Protein 3HMU (pdb70)

Structure (mmCIF, N/CA/C/O backbone):
data_3HMU
#
_entry.id   3HMU
#
_cell.length_a   64.246
_cell.length_b   113.605
_cell.length_c   130.985
_cell.angle_alpha   90.000
_cell.angle_beta   90.000
_cell.angle_gamma   90.000
#
_symmetry.space_group_name_H-M   'P 21 21 21'
#
loop_
_entity.id
_entity.type
_entity.pdbx_description
1 polymer 'Aminotransferase, class III'
2 non-polymer 'SULFATE ION'
3 non-polymer 'CHLORIDE ION'
4 water water
#
loop_
_atom_site.group_PDB
_atom_site.id
_atom_site.type_symbol
_atom_site.label_atom_id
_atom_site.label_alt_id
_atom_site.label_comp_id
_atom_site.label_asym_id
_atom_site.label_entity_id
_atom_site.label_seq_id
_atom_site.pdbx_PDB_ins_code
_atom_site.Cartn_x
_atom_site.Cartn_y
_atom_site.Cartn_z
_atom_site.occupancy
_atom_site.B_iso_or_equiv
_atom_site.auth_seq_id
_atom_site.auth_comp_id
_atom_site.auth_asym_id
_atom_site.auth_atom_id
_atom_site.pdbx_PDB_model_num
ATOM 1 N N . ILE A 1 6 ? 2.659 49.502 28.898 1.00 32.94 4 ILE A N 1
ATOM 2 C CA . ILE A 1 6 ? 2.970 48.317 28.011 1.00 33.50 4 ILE A CA 1
ATOM 3 C C . ILE A 1 6 ? 2.032 47.131 28.275 1.00 33.75 4 ILE A C 1
ATOM 4 O O . ILE A 1 6 ? 2.256 46.328 29.181 1.00 33.69 4 ILE A O 1
ATOM 9 N N . THR A 1 7 ? 0.991 47.027 27.465 1.00 34.12 5 THR A N 1
ATOM 10 C CA . THR A 1 7 ? -0.045 45.998 27.640 1.00 34.50 5 THR A CA 1
ATOM 11 C C . THR A 1 7 ? -0.436 45.405 26.278 1.00 34.80 5 THR A C 1
ATOM 12 O O . THR A 1 7 ? -0.145 46.000 25.224 1.00 33.89 5 THR A O 1
ATOM 16 N N . ASN A 1 8 ? -1.128 44.260 26.304 1.00 35.67 6 ASN A N 1
ATOM 17 C CA . ASN A 1 8 ? -1.773 43.708 25.100 1.00 36.26 6 ASN A CA 1
ATOM 18 C C . ASN A 1 8 ? -2.660 44.739 24.363 1.00 36.42 6 ASN A C 1
ATOM 19 O O . ASN A 1 8 ? -3.009 44.519 23.198 1.00 37.61 6 ASN A O 1
ATOM 24 N N . HIS A 1 9 ? -2.993 45.859 25.025 1.00 35.72 7 HIS A N 1
ATOM 25 C CA . HIS A 1 9 ? -3.848 46.920 24.442 1.00 34.79 7 HIS A CA 1
ATOM 26 C C . HIS A 1 9 ? -3.099 48.078 23.726 1.00 33.58 7 HIS A C 1
ATOM 27 O O . HIS A 1 9 ? -3.695 48.769 22.878 1.00 33.84 7 HIS A O 1
ATOM 29 N N . MET A 1 10 ? -1.826 48.305 24.079 1.00 31.08 8 MET A N 1
ATOM 30 C CA . MET A 1 10 ? -0.916 49.240 23.350 1.00 28.75 8 MET A CA 1
ATOM 31 C C . MET A 1 10 ? -0.907 48.889 21.831 1.00 26.98 8 MET A C 1
ATOM 32 O O . MET A 1 10 ? -0.863 47.707 21.464 1.00 26.75 8 MET A O 1
ATOM 37 N N . PRO A 1 11 ? -0.972 49.899 20.951 1.00 25.26 9 PRO A N 1
ATOM 38 C CA . PRO A 1 11 ? -1.009 49.567 19.508 1.00 24.09 9 PRO A CA 1
ATOM 39 C C . PRO A 1 11 ? 0.222 48.780 19.009 1.00 22.68 9 PRO A C 1
ATOM 40 O O . PRO A 1 11 ? 1.353 48.992 19.487 1.00 22.07 9 PRO A O 1
ATOM 44 N N . THR A 1 12 ? -0.025 47.892 18.043 1.00 20.59 10 THR A N 1
ATOM 45 C CA . THR A 1 12 ? 0.987 47.017 17.452 1.00 18.53 10 THR A CA 1
ATOM 46 C C . THR A 1 12 ? 2.310 47.708 17.064 1.00 18.38 10 THR A C 1
ATOM 47 O O . THR A 1 12 ? 3.382 47.202 17.392 1.00 17.32 10 THR A O 1
ATOM 51 N N . ALA A 1 13 ? 2.236 48.852 16.374 1.00 18.13 11 ALA A N 1
ATOM 52 C CA . ALA A 1 13 ? 3.450 49.569 15.927 1.00 17.18 11 ALA A CA 1
ATOM 53 C C . ALA A 1 13 ? 4.327 49.932 17.123 1.00 17.08 11 ALA A C 1
ATOM 54 O O . ALA A 1 13 ? 5.545 49.769 17.065 1.00 16.53 11 ALA A O 1
ATOM 56 N N . GLU A 1 14 ? 3.689 50.404 18.199 1.00 16.56 12 GLU A N 1
ATOM 57 C CA . GLU A 1 14 ? 4.384 50.800 19.426 1.00 17.80 12 GLU A CA 1
ATOM 58 C C . GLU A 1 14 ? 5.046 49.613 20.135 1.00 16.44 12 GLU A C 1
ATOM 59 O O . GLU A 1 14 ? 6.191 49.712 20.568 1.00 16.14 12 GLU A O 1
ATOM 65 N N . LEU A 1 15 ? 4.310 48.506 20.245 1.00 14.96 13 LEU A N 1
ATOM 66 C CA . LEU A 1 15 ? 4.854 47.230 20.756 1.00 13.96 13 LEU A CA 1
ATOM 67 C C . LEU A 1 15 ? 6.048 46.749 19.928 1.00 13.39 13 LEU A C 1
ATOM 68 O O . LEU A 1 15 ? 7.069 46.314 20.474 1.00 12.73 13 LEU A O 1
ATOM 73 N N . GLN A 1 16 ? 5.909 46.829 18.608 1.00 12.92 14 GLN A N 1
ATOM 74 C CA . GLN A 1 16 ? 6.989 46.469 17.699 1.00 12.56 14 GLN A CA 1
ATOM 75 C C . GLN A 1 16 ? 8.209 47.329 17.884 1.00 12.07 14 GLN A C 1
ATOM 76 O O . GLN A 1 16 ? 9.304 46.808 17.852 1.00 12.12 14 GLN A O 1
ATOM 82 N N . ALA A 1 17 ? 8.030 48.644 18.068 1.00 11.96 15 ALA A N 1
ATOM 83 C CA . ALA A 1 17 ? 9.178 49.552 18.301 1.00 11.85 15 ALA A CA 1
ATOM 84 C C . ALA A 1 17 ? 9.918 49.224 19.594 1.00 10.95 15 ALA A C 1
ATOM 85 O O . ALA A 1 17 ? 11.131 49.254 19.610 1.00 10.80 15 ALA A O 1
ATOM 87 N N . LEU A 1 18 ? 9.178 48.937 20.668 1.00 10.89 16 LEU A N 1
ATOM 88 C CA . LEU A 1 18 ? 9.788 48.562 21.956 1.00 12.01 16 LEU A CA 1
ATOM 89 C C . LEU A 1 18 ? 10.484 47.213 21.881 1.00 11.48 16 LEU A C 1
ATOM 90 O O . LEU A 1 18 ? 11.575 47.066 22.402 1.00 11.65 16 LEU A O 1
ATOM 95 N N . ASP A 1 19 ? 9.882 46.245 21.188 1.00 11.63 17 ASP A N 1
ATOM 96 C CA . ASP A 1 19 ? 10.555 44.964 20.970 1.00 11.35 17 ASP A CA 1
ATOM 97 C C . ASP A 1 19 ? 11.868 45.166 20.215 1.00 10.56 17 ASP A C 1
ATOM 98 O O . ASP A 1 19 ? 12.908 44.679 20.648 1.00 10.12 17 ASP A O 1
ATOM 103 N N . ALA A 1 20 ? 11.838 45.917 19.112 1.00 10.33 18 ALA A N 1
ATOM 104 C CA . ALA A 1 20 ? 13.067 46.194 18.353 1.00 10.46 18 ALA A CA 1
ATOM 105 C C . ALA A 1 20 ? 14.129 46.916 19.179 1.00 10.42 18 ALA A C 1
ATOM 106 O O . ALA A 1 20 ? 15.308 46.648 19.030 1.00 9.27 18 ALA A O 1
ATOM 108 N N . ALA A 1 21 ? 13.701 47.853 20.025 1.00 10.99 19 ALA A N 1
ATOM 109 C CA . ALA A 1 21 ? 14.619 48.604 20.890 1.00 11.30 19 ALA A CA 1
ATOM 110 C C . ALA A 1 21 ? 15.411 47.755 21.906 1.00 11.90 19 ALA A C 1
ATOM 111 O O . ALA A 1 21 ? 16.562 48.100 22.233 1.00 12.84 19 ALA A O 1
ATOM 113 N N . HIS A 1 22 ? 14.832 46.654 22.394 1.00 11.12 20 HIS A N 1
ATOM 114 C CA . HIS A 1 22 ? 15.390 45.991 23.580 1.00 10.45 20 HI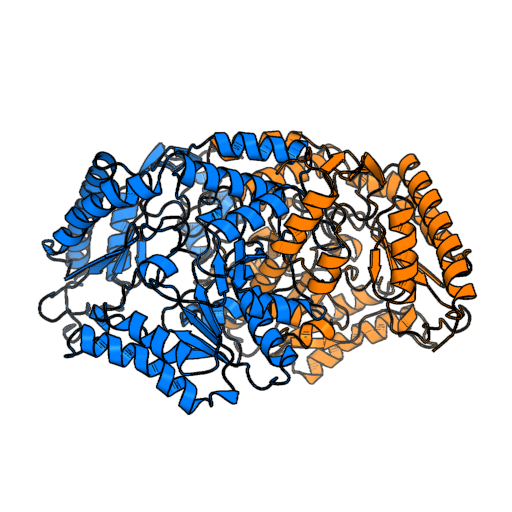S A CA 1
ATOM 115 C C . HIS A 1 22 ? 15.510 44.461 23.533 1.00 10.90 20 HIS A C 1
ATOM 116 O O . HIS A 1 22 ? 16.185 43.869 24.385 1.00 10.97 20 HIS A O 1
ATOM 123 N N . HIS A 1 23 ? 14.831 43.811 22.589 1.00 9.90 21 HIS A N 1
ATOM 124 C CA . HIS A 1 23 ? 14.680 42.345 22.691 1.00 9.61 21 HIS A CA 1
ATOM 125 C C . HIS A 1 23 ? 15.474 41.701 21.573 1.00 9.44 21 HIS A C 1
ATOM 126 O O . HIS A 1 23 ? 15.157 41.892 20.402 1.00 9.27 21 HIS A O 1
ATOM 133 N N . LEU A 1 24 ? 16.521 40.951 21.924 1.00 8.92 22 LEU A N 1
ATOM 134 C CA . LEU A 1 24 ? 17.244 40.201 20.917 1.00 8.58 22 LEU A CA 1
ATOM 135 C C . LEU A 1 24 ? 16.606 38.825 20.804 1.00 8.87 22 LEU A C 1
ATOM 136 O O . LEU A 1 24 ? 16.487 38.146 21.811 1.00 7.72 22 LEU A O 1
ATOM 141 N N . HIS A 1 25 ? 16.192 38.416 19.593 1.00 8.61 23 HIS A N 1
ATOM 142 C CA . HIS A 1 25 ? 15.474 37.133 19.396 1.00 8.52 23 HIS A CA 1
ATOM 143 C C . HIS A 1 25 ? 16.386 35.999 19.034 1.00 9.03 23 HIS A C 1
ATOM 144 O O . HIS A 1 25 ? 17.398 36.228 18.350 1.00 8.99 23 HIS A O 1
ATOM 151 N N . PRO A 1 26 ? 16.008 34.758 19.435 1.00 9.20 24 PRO A N 1
ATOM 152 C CA . PRO A 1 26 ? 16.746 33.565 19.019 1.00 9.49 24 PRO A CA 1
ATOM 153 C C . PRO A 1 26 ? 16.655 33.320 17.508 1.00 10.12 24 PRO A C 1
ATOM 154 O O . PRO A 1 26 ? 15.639 33.673 16.874 1.00 8.69 24 PRO A O 1
ATOM 158 N N . PHE A 1 27 ? 17.722 32.728 16.957 1.00 10.29 25 PHE A N 1
ATOM 159 C CA . PHE A 1 27 ? 17.734 32.253 15.582 1.00 10.57 25 PHE A CA 1
ATOM 160 C C . PHE A 1 27 ? 17.155 33.289 14.602 1.00 10.94 25 PHE A C 1
ATOM 161 O O . PHE A 1 27 ? 16.289 32.980 13.784 1.00 10.75 25 PHE A O 1
ATOM 169 N N . SER A 1 28 ? 17.669 34.514 14.710 1.00 11.20 26 SER A N 1
ATOM 170 C CA . SER A 1 28 ? 17.172 35.654 13.942 1.00 11.55 26 SER A CA 1
ATOM 171 C C . SER A 1 28 ? 18.277 36.602 13.517 1.00 11.23 26 SER A C 1
ATOM 172 O O . SER A 1 28 ? 19.359 36.613 14.110 1.00 12.02 26 SER A O 1
ATOM 175 N N . ALA A 1 29 ? 17.981 37.372 12.472 1.00 10.84 27 ALA A N 1
ATOM 176 C CA . ALA A 1 29 ? 18.790 38.493 12.012 1.00 10.70 27 ALA A CA 1
ATOM 177 C C . ALA A 1 29 ? 18.134 39.737 12.654 1.00 10.74 27 ALA A C 1
ATOM 178 O O . ALA A 1 29 ? 17.194 40.328 12.115 1.00 10.66 27 ALA A O 1
ATOM 180 N N . ASN A 1 30 ? 18.575 40.082 13.865 1.00 10.39 28 ASN A N 1
ATOM 181 C CA . ASN A 1 30 ? 17.773 41.003 14.691 1.00 11.06 28 ASN A CA 1
ATOM 182 C C . ASN A 1 30 ? 17.586 42.436 14.164 1.00 11.33 28 ASN A C 1
ATOM 183 O O . ASN A 1 30 ? 16.553 43.058 14.452 1.00 11.32 28 ASN A O 1
ATOM 188 N N . ASN A 1 31 ? 18.577 42.964 13.426 1.00 11.37 29 ASN A N 1
ATOM 189 C CA . ASN A 1 31 ? 18.459 44.356 12.894 1.00 12.29 29 ASN A CA 1
ATOM 190 C C . ASN A 1 31 ? 17.361 44.391 11.856 1.00 12.48 29 ASN A C 1
ATOM 191 O O . ASN A 1 31 ? 16.438 45.205 11.943 1.00 12.84 29 ASN A O 1
ATOM 196 N N . ALA A 1 32 ? 17.432 43.467 10.906 1.00 12.73 30 ALA A N 1
ATOM 197 C CA . ALA A 1 32 ? 16.406 43.368 9.869 1.00 13.33 30 ALA A CA 1
ATOM 198 C C . ALA A 1 32 ? 15.052 43.018 10.462 1.00 14.04 30 ALA A C 1
ATOM 199 O O . ALA A 1 32 ? 14.014 43.536 10.017 1.00 14.25 30 ALA A O 1
ATOM 201 N N . LEU A 1 33 ? 15.054 42.170 11.489 1.00 14.63 31 LEU A N 1
ATOM 202 C CA . LEU A 1 33 ? 13.814 41.806 12.149 1.00 15.50 31 LEU A CA 1
ATOM 203 C C . LEU A 1 33 ? 13.177 43.052 12.746 1.00 16.28 31 LEU A C 1
ATOM 204 O O . LEU A 1 33 ? 11.991 43.291 12.580 1.00 16.61 31 LEU A O 1
ATOM 209 N N . GLY A 1 34 ? 13.985 43.858 13.417 1.00 17.47 32 GLY A N 1
ATOM 210 C CA . GLY A 1 34 ? 13.499 45.071 14.060 1.00 19.26 32 GLY A CA 1
ATOM 211 C C . GLY A 1 34 ? 12.929 46.091 13.091 1.00 20.01 32 GLY A C 1
ATOM 212 O O . GLY A 1 34 ? 11.944 46.765 13.403 1.00 20.20 32 GLY A O 1
ATOM 213 N N . GLU A 1 35 ? 13.523 46.217 11.914 1.00 20.92 33 GLU A N 1
ATOM 214 C CA . GLU A 1 35 ? 12.947 47.134 10.919 1.00 22.71 33 GLU A CA 1
ATOM 215 C C . GLU A 1 35 ? 11.675 46.583 10.249 1.00 22.08 33 GLU A C 1
ATOM 216 O O . GLU A 1 35 ? 10.774 47.351 9.958 1.00 21.62 33 GLU A O 1
ATOM 222 N N . GLU A 1 36 ? 11.575 45.262 10.072 1.00 21.45 34 GLU A N 1
ATOM 223 C CA . GLU A 1 36 ? 10.328 44.653 9.595 1.00 22.20 34 GLU A CA 1
ATOM 224 C C . GLU A 1 36 ? 9.183 44.807 10.607 1.00 21.44 34 GLU A C 1
ATOM 225 O O . GLU A 1 36 ? 8.049 45.116 10.238 1.00 20.54 34 GLU A O 1
ATOM 231 N N . GLY A 1 37 ? 9.482 44.549 11.880 1.00 20.56 35 GLY A N 1
ATOM 232 C CA . GLY A 1 37 ? 8.447 44.548 12.897 1.00 19.38 35 GLY A CA 1
ATOM 233 C C . GLY A 1 37 ? 8.086 43.116 13.204 1.00 18.55 35 GLY A C 1
ATOM 234 O O . GLY A 1 37 ? 7.753 42.335 12.311 1.00 19.38 35 GLY A O 1
ATOM 235 N N . THR A 1 38 ? 8.185 42.755 14.467 1.00 17.15 36 THR A N 1
ATOM 236 C CA . THR A 1 38 ? 7.843 41.417 14.893 1.00 16.77 36 THR A CA 1
ATOM 237 C C . THR A 1 38 ? 6.313 41.241 14.966 1.00 16.95 36 THR A C 1
ATOM 238 O O . THR A 1 38 ? 5.562 42.214 15.033 1.00 16.73 36 THR A O 1
ATOM 242 N N . ARG A 1 39 ? 5.851 39.995 14.941 1.00 16.28 37 ARG A N 1
ATOM 243 C CA . ARG A 1 39 ? 4.435 39.709 15.081 1.00 15.66 37 ARG A CA 1
ATOM 244 C C . ARG A 1 39 ? 4.186 39.470 16.578 1.00 15.20 37 ARG A C 1
ATOM 245 O O . ARG A 1 39 ? 4.921 38.701 17.226 1.00 16.07 37 ARG A O 1
ATOM 253 N N . VAL A 1 40 ? 3.177 40.127 17.143 1.00 13.32 38 VAL A N 1
ATOM 254 C CA . VAL A 1 40 ? 2.959 40.045 18.585 1.00 12.00 38 VAL A CA 1
ATOM 255 C C . VAL A 1 40 ? 1.802 39.094 18.951 1.00 12.03 38 VAL A C 1
ATOM 256 O O . VAL A 1 40 ? 0.631 39.395 18.676 1.00 11.89 38 VAL A O 1
ATOM 260 N N . ILE A 1 41 ? 2.129 37.964 19.578 1.00 11.38 39 ILE A N 1
ATOM 261 C CA . ILE A 1 41 ? 1.125 36.987 20.003 1.00 10.95 39 ILE A CA 1
ATOM 262 C C . ILE A 1 41 ? 0.591 37.386 21.377 1.00 11.51 39 ILE A C 1
ATOM 263 O O . ILE A 1 41 ? 1.359 37.639 22.312 1.00 11.28 39 ILE A O 1
ATOM 268 N N . THR A 1 42 ? -0.731 37.485 21.493 1.00 11.61 40 THR A N 1
ATOM 269 C CA . THR A 1 42 ? -1.338 38.050 22.708 1.00 11.96 40 THR A CA 1
ATOM 270 C C . THR A 1 42 ? -2.098 36.999 23.521 1.00 11.37 40 THR A C 1
ATOM 271 O O . THR A 1 42 ? -2.252 37.134 24.739 1.00 11.33 40 THR A O 1
ATOM 275 N N . ARG A 1 43 ? -2.595 35.964 22.852 1.00 11.26 41 ARG A N 1
ATOM 276 C CA . ARG A 1 43 ? -3.357 34.920 23.549 1.00 11.89 41 ARG A CA 1
ATOM 277 C C . ARG A 1 43 ? -3.459 33.658 22.719 1.00 11.32 41 ARG A C 1
ATOM 278 O O . ARG A 1 43 ? -3.225 33.670 21.505 1.00 11.39 41 ARG A O 1
ATOM 286 N N . ALA A 1 44 ? -3.785 32.560 23.384 1.00 10.82 42 ALA A N 1
ATOM 287 C CA . ALA A 1 44 ? -3.903 31.271 22.709 1.00 10.50 42 ALA A CA 1
ATOM 288 C C . ALA A 1 44 ? -4.992 30.469 23.402 1.00 10.19 42 ALA A C 1
ATOM 289 O O . ALA A 1 44 ? -5.088 30.518 24.619 1.00 10.26 42 ALA A O 1
ATOM 291 N N . ARG A 1 45 ? -5.819 29.769 22.616 1.00 10.57 43 ARG A N 1
ATOM 292 C CA . ARG A 1 45 ? -6.889 28.927 23.132 1.00 11.13 43 ARG A CA 1
ATOM 293 C C . ARG A 1 45 ? -6.937 27.655 22.259 1.00 11.30 43 ARG A C 1
ATOM 294 O O . ARG A 1 45 ? -7.022 27.765 21.020 1.00 10.49 43 ARG A O 1
ATOM 302 N N . GLY A 1 46 ? -6.860 26.472 22.877 1.00 11.35 44 GLY A N 1
ATOM 303 C CA . GLY A 1 46 ? -6.901 25.217 22.096 1.00 12.00 44 GLY A CA 1
ATOM 304 C C . GLY A 1 46 ? -5.729 25.152 21.104 1.00 12.18 44 GLY A C 1
ATOM 305 O O . GLY A 1 46 ? -4.576 25.114 21.533 1.00 13.09 44 GLY A O 1
ATOM 306 N N . VAL A 1 47 ? -5.991 25.152 19.796 1.00 11.04 45 VAL A N 1
ATOM 307 C CA . VAL A 1 47 ? -4.894 25.119 18.790 1.00 11.35 45 VAL A CA 1
ATOM 308 C C . VAL A 1 47 ? -4.688 26.486 18.086 1.00 11.33 45 VAL A C 1
ATOM 309 O O . VAL A 1 47 ? -4.040 26.576 17.040 1.00 11.81 45 VAL A O 1
ATOM 313 N N . TRP A 1 48 ? -5.275 27.540 18.647 1.00 11.30 46 TRP A N 1
ATOM 314 C CA . TRP A 1 48 ? -5.355 28.854 18.006 1.00 10.50 46 TRP A CA 1
ATOM 315 C C . TRP A 1 48 ? -4.607 29.927 18.748 1.00 9.84 46 TRP A C 1
ATOM 316 O O . TRP A 1 48 ? -4.668 29.982 19.959 1.00 10.64 46 TRP A O 1
ATOM 327 N N . LEU A 1 49 ? -3.901 30.782 18.021 1.00 10.16 47 LEU A N 1
ATOM 328 C CA . LEU A 1 49 ? -3.295 31.952 18.617 1.00 10.18 47 LEU A CA 1
ATOM 329 C C . LEU A 1 49 ? -4.038 33.146 18.084 1.00 10.95 47 LEU A C 1
ATOM 330 O O . LEU A 1 49 ? -4.658 33.078 17.003 1.00 9.57 47 LEU A O 1
ATOM 335 N N . ASN A 1 50 ? -3.961 34.236 18.842 1.00 10.98 48 ASN A N 1
ATOM 336 C CA . ASN A 1 50 ? -4.269 35.552 18.345 1.00 12.59 48 ASN A CA 1
ATOM 337 C C . ASN A 1 50 ? -3.046 36.430 18.372 1.00 13.20 48 ASN A C 1
ATOM 338 O O . ASN A 1 50 ? -2.210 36.340 19.299 1.00 13.10 48 ASN A O 1
ATOM 343 N N . ASP A 1 51 ? -2.963 37.297 17.364 1.00 13.01 49 ASP A N 1
ATOM 344 C CA . ASP A 1 51 ? -1.970 38.362 17.361 1.00 13.88 49 ASP A CA 1
ATOM 345 C C . ASP A 1 51 ? -2.617 39.687 17.717 1.00 13.36 49 ASP A C 1
ATOM 346 O O . ASP A 1 51 ? -3.822 39.772 17.896 1.00 12.63 49 ASP A O 1
ATOM 351 N N . SER A 1 52 ? -1.799 40.717 17.813 1.00 13.99 50 SER A N 1
ATOM 352 C CA . SER A 1 52 ? -2.258 42.010 18.295 1.00 15.20 50 SER A CA 1
ATOM 353 C C . SER A 1 52 ? -3.024 42.770 17.211 1.00 16.05 50 SER A C 1
ATOM 354 O O . SER A 1 52 ? -3.569 43.817 17.490 1.00 15.68 50 SER A O 1
ATOM 357 N N . GLU A 1 53 ? -3.067 42.236 15.986 1.00 16.56 51 GLU A N 1
ATOM 358 C CA . GLU A 1 53 ? -3.960 42.771 14.966 1.00 18.20 51 GLU A CA 1
ATOM 359 C C . GLU A 1 53 ? -5.308 42.049 14.924 1.00 18.51 51 GLU A C 1
ATOM 360 O O . GLU A 1 53 ? -6.156 42.399 14.132 1.00 19.66 51 GLU A O 1
ATOM 366 N N . GLY A 1 54 ? -5.499 41.047 15.780 1.00 18.22 52 GLY A N 1
ATOM 367 C CA . GLY A 1 54 ? -6.757 40.318 15.856 1.00 18.42 52 GLY A CA 1
ATOM 368 C C . GLY A 1 54 ? -6.841 39.103 14.933 1.00 18.86 52 GLY A C 1
ATOM 369 O O . GLY A 1 54 ? -7.894 38.449 14.850 1.00 19.24 52 GLY A O 1
ATOM 370 N N . GLU A 1 55 ? -5.751 38.804 14.228 1.00 18.33 53 GLU A N 1
ATOM 371 C CA . GLU A 1 55 ? -5.694 37.614 13.377 1.00 17.91 53 GLU A CA 1
ATOM 372 C C . GLU A 1 55 ? -5.758 36.380 14.263 1.00 16.82 53 GLU A C 1
ATOM 373 O O . GLU A 1 55 ? -5.213 36.359 15.360 1.00 16.49 53 GLU A O 1
ATOM 379 N N . GLU A 1 56 ? -6.423 35.351 13.777 1.00 15.96 54 GLU A N 1
ATOM 380 C CA . GLU A 1 56 ? -6.483 34.109 14.477 1.00 14.74 54 GLU A CA 1
ATOM 381 C C . GLU A 1 56 ? -5.693 33.095 13.659 1.00 14.14 54 GLU A C 1
ATOM 382 O O . GLU A 1 56 ? -5.956 32.913 12.458 1.00 13.66 54 GLU A O 1
ATOM 388 N N . ILE A 1 57 ? -4.725 32.459 14.329 1.00 13.06 55 ILE A N 1
ATOM 389 C CA . ILE A 1 57 ? -3.688 31.697 13.692 1.00 11.65 55 ILE A CA 1
ATOM 390 C C . ILE A 1 57 ? -3.749 30.246 14.128 1.00 11.41 55 ILE A C 1
ATOM 391 O O . ILE A 1 57 ? -3.821 29.949 15.312 1.00 11.58 55 ILE A O 1
ATOM 396 N N . LEU A 1 58 ? -3.757 29.337 13.166 1.00 10.90 56 LEU A N 1
ATOM 397 C CA . LEU A 1 58 ? -3.801 27.905 13.491 1.00 11.27 56 LEU A CA 1
ATOM 398 C C . LEU A 1 58 ? -2.373 27.447 13.803 1.00 10.60 56 LEU A C 1
ATOM 399 O O . LEU A 1 58 ? -1.536 27.410 12.904 1.00 10.96 56 LEU A O 1
ATOM 404 N N . ASP A 1 59 ? -2.083 27.156 15.075 1.00 10.55 57 ASP A N 1
ATOM 405 C CA . ASP A 1 59 ? -0.708 26.834 15.493 1.00 10.12 57 ASP A CA 1
ATOM 406 C C . ASP A 1 59 ? -0.326 25.388 15.201 1.00 9.80 57 ASP A C 1
ATOM 407 O O . ASP A 1 59 ? -0.328 24.550 16.110 1.00 9.97 57 ASP A O 1
ATOM 412 N N . ALA A 1 60 ? -0.030 25.087 13.938 1.00 9.50 58 ALA A N 1
ATOM 413 C CA . ALA A 1 60 ? 0.321 23.725 13.553 1.00 10.03 58 ALA A CA 1
ATOM 414 C C . ALA A 1 60 ? 1.728 23.302 14.033 1.00 9.94 58 ALA A C 1
ATOM 415 O O . ALA A 1 60 ? 2.176 22.183 13.704 1.00 10.32 58 ALA A O 1
ATOM 417 N N . MET A 1 61 ? 2.394 24.154 14.815 1.00 8.70 59 MET A N 1
ATOM 418 C CA . MET A 1 61 ? 3.711 23.812 15.400 1.00 8.78 59 MET A CA 1
ATOM 419 C C . MET A 1 61 ? 3.674 23.642 16.933 1.00 8.63 59 MET A C 1
ATOM 420 O O . MET A 1 61 ? 4.713 23.338 17.559 1.00 8.83 59 MET A O 1
ATOM 425 N N . ALA A 1 62 ? 2.501 23.836 17.538 1.00 7.59 60 ALA A N 1
ATOM 426 C CA . ALA A 1 62 ? 2.336 23.653 18.990 1.00 8.04 60 ALA A CA 1
ATOM 427 C C . ALA A 1 62 ? 3.385 24.463 19.792 1.00 8.22 60 ALA A C 1
ATOM 428 O O . ALA A 1 62 ? 4.113 23.899 20.638 1.00 7.93 60 ALA A O 1
ATOM 430 N N . GLY A 1 63 ? 3.462 25.766 19.501 1.00 8.03 61 GLY A N 1
ATOM 431 C CA . GLY A 1 63 ? 4.421 26.670 20.124 1.00 9.18 61 GLY A CA 1
ATOM 432 C C . GLY A 1 63 ? 5.754 26.443 19.449 1.00 9.89 61 GLY A C 1
ATOM 433 O O . GLY A 1 63 ? 6.083 27.068 18.429 1.00 11.37 61 GLY A O 1
ATOM 434 N N . LEU A 1 64 ? 6.495 25.485 19.989 1.00 10.25 62 LEU A N 1
ATOM 435 C CA . LEU A 1 64 ? 7.731 25.030 19.378 1.00 9.69 62 LEU A CA 1
ATOM 436 C C . LEU A 1 64 ? 7.893 23.529 19.610 1.00 8.92 62 LEU A C 1
ATOM 437 O O . LEU A 1 64 ? 8.765 23.099 20.382 1.00 8.08 62 LEU A O 1
ATOM 442 N N . TRP A 1 65 ? 7.071 22.747 18.911 1.00 8.04 63 TRP A N 1
ATOM 443 C CA . TRP A 1 65 ? 7.004 21.302 19.102 1.00 9.22 63 TRP A CA 1
ATOM 444 C C . TRP A 1 65 ? 6.637 20.911 20.552 1.00 9.73 63 TRP A C 1
ATOM 445 O O . TRP A 1 65 ? 7.007 19.804 21.006 1.00 10.67 63 TRP A O 1
ATOM 456 N N . CYS A 1 66 ? 5.976 21.796 21.307 1.00 9.08 64 CYS A N 1
ATOM 457 C CA . CYS A 1 66 ? 5.878 21.537 22.725 1.00 8.90 64 CYS A CA 1
ATOM 458 C C . CYS A 1 66 ? 4.511 21.630 23.413 1.00 8.94 64 CYS A C 1
ATOM 459 O O . CYS A 1 66 ? 4.353 21.065 24.506 1.00 8.65 64 CYS A O 1
ATOM 462 N N . VAL A 1 67 ? 3.546 22.354 22.831 1.00 8.16 65 VAL A N 1
ATOM 463 C CA . VAL A 1 67 ? 2.276 22.595 23.566 1.00 8.38 65 VAL A CA 1
ATOM 464 C C . VAL A 1 67 ? 1.367 21.391 23.331 1.00 8.89 65 VAL A C 1
ATOM 465 O O . VAL A 1 67 ? 0.386 21.456 22.607 1.00 9.45 65 VAL A O 1
ATOM 469 N N . ASN A 1 68 ? 1.722 20.265 23.946 1.00 9.09 66 ASN A N 1
ATOM 470 C CA . ASN A 1 68 ? 1.129 18.986 23.565 1.00 8.85 66 ASN A CA 1
ATOM 471 C C . ASN A 1 68 ? -0.333 18.822 23.978 1.00 8.85 66 ASN A C 1
ATOM 472 O O . ASN A 1 68 ? -1.070 18.161 23.261 1.00 9.56 66 ASN A O 1
ATOM 477 N N . ILE A 1 69 ? -0.741 19.419 25.110 1.00 8.12 67 ILE A N 1
ATOM 478 C CA . ILE A 1 69 ? -2.136 19.333 25.545 1.00 8.37 67 ILE A CA 1
ATOM 479 C C . ILE A 1 69 ? -2.965 20.485 24.970 1.00 8.71 67 ILE A C 1
ATOM 480 O O . ILE A 1 69 ? -4.126 20.598 25.282 1.00 8.29 67 ILE A O 1
ATOM 485 N N . GLY A 1 70 ? -2.340 21.318 24.134 1.00 9.03 68 GLY A N 1
ATOM 486 C CA . GLY A 1 70 ? -2.983 22.494 23.585 1.00 9.76 68 GLY A CA 1
ATOM 487 C C . GLY A 1 70 ? -2.987 23.643 24.569 1.00 10.83 68 GLY A C 1
ATOM 488 O O . GLY A 1 70 ? -2.613 23.472 25.739 1.00 10.54 68 GLY A O 1
ATOM 489 N N . TYR A 1 71 ? -3.396 24.815 24.096 1.00 10.56 69 TYR A N 1
ATOM 490 C CA . TYR A 1 71 ? -3.430 26.004 24.948 1.00 11.78 69 TYR A CA 1
ATOM 491 C C . TYR A 1 71 ? -4.729 26.057 25.737 1.00 12.66 69 TYR A C 1
ATOM 492 O O . TYR A 1 71 ? -5.646 25.300 25.458 1.00 12.77 69 TYR A O 1
ATOM 501 N N . GLY A 1 72 ? -4.787 26.923 26.753 1.00 13.56 7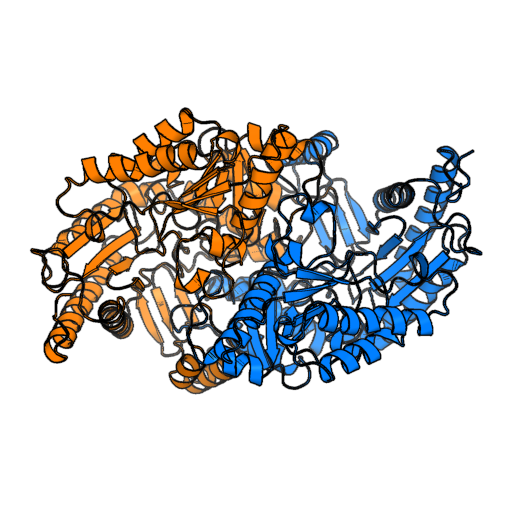0 GLY A N 1
ATOM 502 C CA . GLY A 1 72 ? -6.028 27.109 27.505 1.00 13.10 70 GLY A CA 1
ATOM 503 C C . GLY A 1 72 ? -6.344 26.065 28.559 1.00 13.14 70 GLY A C 1
ATOM 504 O O . GLY A 1 72 ? -7.485 25.961 28.985 1.00 13.15 70 GLY A O 1
ATOM 505 N N . ARG A 1 73 ? -5.363 25.288 29.011 1.00 12.59 71 ARG A N 1
ATOM 506 C CA . ARG A 1 73 ? -5.646 24.369 30.101 1.00 12.04 71 ARG A CA 1
ATOM 507 C C . ARG A 1 73 ? -5.386 25.010 31.489 1.00 12.54 71 ARG A C 1
ATOM 508 O O . ARG A 1 73 ? -4.308 24.854 32.097 1.00 11.87 71 ARG A O 1
ATOM 516 N N . ASP A 1 74 ? -6.401 25.717 31.994 1.00 12.30 72 ASP A N 1
ATOM 517 C CA . ASP A 1 74 ? -6.234 26.527 33.203 1.00 12.85 72 ASP A CA 1
ATOM 518 C C . ASP A 1 74 ? -5.917 25.749 34.483 1.00 12.43 72 ASP A C 1
ATOM 519 O O . ASP A 1 74 ? -5.480 26.354 35.466 1.00 12.88 72 ASP A O 1
ATOM 524 N N . GLU A 1 75 ? -6.078 24.419 34.448 1.00 11.10 73 GLU A N 1
ATOM 525 C CA . GLU A 1 75 ? -5.651 23.541 35.544 1.00 11.33 73 GLU A CA 1
ATOM 526 C C . GLU A 1 75 ? -4.169 23.724 35.896 1.00 11.38 73 GLU A C 1
ATOM 527 O O . GLU A 1 75 ? -3.807 23.613 37.051 1.00 10.22 73 GLU A O 1
ATOM 533 N N . LEU A 1 76 ? -3.311 23.941 34.888 1.00 10.73 74 LEU A N 1
ATOM 534 C CA . LEU A 1 76 ? -1.891 24.135 35.152 1.00 11.17 74 LEU A CA 1
ATOM 535 C C . LEU A 1 76 ? -1.646 25.472 35.850 1.00 11.00 74 LEU A C 1
ATOM 536 O O . LEU A 1 76 ? -0.770 25.567 36.682 1.00 12.13 74 LEU A O 1
ATOM 541 N N . ALA A 1 77 ? -2.402 26.507 35.491 1.00 12.01 75 ALA A N 1
ATOM 542 C CA . ALA A 1 77 ? -2.288 27.807 36.157 1.00 12.24 75 ALA A CA 1
ATOM 543 C C . ALA A 1 77 ? -2.607 27.688 37.655 1.00 13.56 75 ALA A C 1
ATOM 544 O O . ALA A 1 77 ? -1.927 28.267 38.518 1.00 13.20 75 ALA A O 1
ATOM 546 N N . GLU A 1 78 ? -3.664 26.944 37.953 1.00 14.95 76 GLU A N 1
ATOM 547 C CA . GLU A 1 78 ? -4.125 26.748 39.327 1.00 16.95 76 GLU A CA 1
ATOM 548 C C . GLU A 1 78 ? -3.026 25.999 40.134 1.00 15.02 76 GLU A C 1
ATOM 549 O O . GLU A 1 78 ? -2.720 26.367 41.261 1.00 14.41 76 GLU A O 1
ATOM 555 N N . VAL A 1 79 ? -2.435 24.978 39.521 1.00 13.58 77 VAL A N 1
ATOM 556 C CA . VAL A 1 79 ? -1.399 24.158 40.127 1.00 12.87 77 VAL A CA 1
ATOM 557 C C . VAL A 1 79 ? -0.114 24.983 40.341 1.00 12.38 77 VAL A C 1
ATOM 558 O O . VAL A 1 79 ? 0.509 24.938 41.413 1.00 11.81 77 VAL A O 1
ATOM 562 N N . ALA A 1 80 ? 0.227 25.785 39.342 1.00 11.65 78 ALA A N 1
ATOM 563 C CA . ALA A 1 80 ? 1.359 26.703 39.413 1.00 10.61 78 ALA A CA 1
ATOM 564 C C . ALA A 1 80 ? 1.201 27.699 40.563 1.00 10.67 78 ALA A C 1
ATOM 565 O O . ALA A 1 80 ? 2.120 27.845 41.374 1.00 9.00 78 ALA A O 1
ATOM 567 N N . ALA A 1 81 ? 0.043 28.363 40.634 1.00 9.97 79 ALA A N 1
ATOM 568 C CA . ALA A 1 81 ? -0.186 29.405 41.624 1.00 10.73 79 ALA A CA 1
ATOM 569 C C . ALA A 1 81 ? -0.156 28.786 43.022 1.00 11.41 79 ALA A C 1
ATOM 570 O O . ALA A 1 81 ? 0.463 29.350 43.939 1.00 10.71 79 ALA A O 1
ATOM 572 N N . ARG A 1 82 ? -0.815 27.634 43.170 1.00 11.32 80 ARG A N 1
ATOM 573 C CA . ARG A 1 82 ? -0.822 26.947 44.447 1.00 13.00 80 ARG A CA 1
ATOM 574 C C . ARG A 1 82 ? 0.606 26.606 44.894 1.00 12.56 80 ARG A C 1
ATOM 575 O O . ARG A 1 82 ? 0.977 26.877 46.047 1.00 12.27 80 ARG A O 1
ATOM 583 N N . GLN A 1 83 ? 1.410 26.045 44.000 1.00 11.72 81 GLN A N 1
ATOM 584 C CA . GLN A 1 83 ? 2.795 25.753 44.369 1.00 11.38 81 GLN A CA 1
ATOM 585 C C . GLN A 1 83 ? 3.577 27.015 44.706 1.00 11.55 81 GLN A C 1
ATOM 586 O O . GLN A 1 83 ? 4.364 27.011 45.666 1.00 12.18 81 GLN A O 1
ATOM 592 N N . MET A 1 84 ? 3.356 28.094 43.954 1.00 11.00 82 MET A N 1
ATOM 593 C CA . MET A 1 84 ? 4.108 29.328 44.189 1.00 12.53 82 MET A CA 1
ATOM 594 C C . MET A 1 84 ? 3.789 29.987 45.511 1.00 12.62 82 MET A C 1
ATOM 595 O O . MET A 1 84 ? 4.673 30.578 46.108 1.00 12.39 82 MET A O 1
ATOM 600 N N . ARG A 1 85 ? 2.521 29.943 45.932 1.00 12.69 83 ARG A N 1
ATOM 601 C CA . ARG A 1 85 ? 2.127 30.458 47.236 1.00 12.65 83 ARG A CA 1
ATOM 602 C C . ARG A 1 85 ? 2.809 29.645 48.363 1.00 13.62 83 ARG A C 1
ATOM 603 O O . ARG A 1 85 ? 3.253 30.216 49.354 1.00 14.66 83 ARG A O 1
ATOM 611 N N . GLU A 1 86 ? 2.930 28.329 48.182 1.00 13.31 84 GLU A N 1
ATOM 612 C CA . GLU A 1 86 ? 3.392 27.439 49.235 1.00 13.94 84 GLU A CA 1
ATOM 613 C C . GLU A 1 86 ? 4.926 27.381 49.304 1.00 12.52 84 GLU A C 1
ATOM 614 O O . GLU A 1 86 ? 5.506 27.625 50.379 1.00 11.98 84 GLU A O 1
ATOM 620 N N . LEU A 1 87 ? 5.573 27.023 48.186 1.00 10.24 85 LEU A N 1
ATOM 621 C CA . LEU A 1 87 ? 7.033 26.989 48.125 1.00 9.22 85 LEU A CA 1
ATOM 622 C C . LEU A 1 87 ? 7.454 27.308 46.692 1.00 8.38 85 LEU A C 1
ATOM 623 O O . LEU A 1 87 ? 7.483 26.409 45.849 1.00 7.67 85 LEU A O 1
ATOM 628 N N . PRO A 1 88 ? 7.753 28.594 46.399 1.00 7.61 86 PRO A N 1
ATOM 629 C CA . PRO A 1 88 ? 7.981 28.954 45.007 1.00 7.18 86 PRO A CA 1
ATOM 630 C C . PRO A 1 88 ? 9.353 28.497 44.468 1.00 8.60 86 PRO A C 1
ATOM 631 O O . PRO A 1 88 ? 9.504 28.358 43.246 1.00 8.18 86 PRO A O 1
ATOM 635 N N . TYR A 1 89 ? 10.324 28.303 45.372 1.00 7.74 87 TYR A N 1
ATOM 636 C CA . TYR A 1 89 ? 11.648 27.818 45.024 1.00 7.38 87 TYR A CA 1
ATOM 637 C C . TYR A 1 89 ? 12.285 27.189 46.230 1.00 7.81 87 TYR A C 1
ATOM 638 O O . TYR A 1 89 ? 12.168 27.703 47.340 1.00 8.59 87 TYR A O 1
ATOM 647 N N . TYR A 1 90 ? 12.956 26.062 46.017 1.00 7.96 88 TYR A N 1
ATOM 648 C CA . TYR A 1 90 ? 14.022 25.620 46.916 1.00 7.90 88 TYR A CA 1
ATOM 649 C C . TYR A 1 90 ? 15.040 24.830 46.122 1.00 7.48 88 TYR A C 1
ATOM 650 O O . TYR A 1 90 ? 14.683 24.270 45.113 1.00 8.50 88 TYR A O 1
ATOM 659 N N . ASN A 1 91 ? 16.313 24.841 46.534 1.00 7.47 89 ASN A N 1
ATOM 660 C CA . ASN A 1 91 ? 17.369 24.158 45.780 1.00 7.76 89 ASN A CA 1
ATOM 661 C C . ASN A 1 91 ? 17.422 22.672 46.103 1.00 8.75 89 ASN A C 1
ATOM 662 O O . ASN A 1 91 ? 16.965 22.247 47.179 1.00 8.98 89 ASN A O 1
ATOM 667 N N . THR A 1 92 ? 17.968 21.895 45.176 1.00 8.55 90 THR A N 1
ATOM 668 C CA . THR A 1 92 ? 18.203 20.482 45.423 1.00 9.09 90 THR A CA 1
ATOM 669 C C . THR A 1 92 ? 19.700 20.174 45.674 1.00 9.31 90 THR A C 1
ATOM 670 O O . THR A 1 92 ? 20.129 19.029 45.539 1.00 10.71 90 THR A O 1
ATOM 674 N N . PHE A 1 93 ? 20.475 21.199 46.036 1.00 8.46 91 PHE A N 1
ATOM 675 C CA . PHE A 1 93 ? 21.935 21.104 46.205 1.00 8.79 91 PHE A CA 1
ATOM 676 C C . PHE A 1 93 ? 22.393 20.783 47.625 1.00 9.36 91 PHE A C 1
ATOM 677 O O . PHE A 1 93 ? 23.454 20.206 47.813 1.00 9.83 91 PHE A O 1
ATOM 685 N N . PHE A 1 94 ? 21.639 21.222 48.632 1.00 10.22 92 PHE A N 1
ATOM 686 C CA . PHE A 1 94 ? 22.108 21.185 50.022 1.00 11.28 92 PHE A CA 1
ATOM 687 C C . PHE A 1 94 ? 21.664 19.924 50.734 1.00 12.01 92 PHE A C 1
ATOM 688 O O . PHE A 1 94 ? 21.270 19.994 51.903 1.00 12.74 92 PHE A O 1
ATOM 696 N N . LYS A 1 95 ? 21.657 18.793 50.020 1.00 12.44 93 LYS A N 1
ATOM 697 C CA . LYS A 1 95 ? 21.087 17.518 50.530 1.00 13.35 93 LYS A CA 1
ATOM 698 C C . LYS A 1 95 ? 19.634 17.705 50.915 1.00 13.30 93 LYS A C 1
ATOM 699 O O . LYS A 1 95 ? 19.169 17.200 51.944 1.00 12.53 93 LYS A O 1
ATOM 705 N N . THR A 1 96 ? 18.941 18.453 50.063 1.00 12.82 94 THR A N 1
ATOM 706 C CA . THR A 1 96 ? 17.584 18.897 50.291 1.00 11.91 94 THR A CA 1
ATOM 707 C C . THR A 1 96 ? 16.760 18.533 49.069 1.00 11.72 94 THR A C 1
ATOM 708 O O . THR A 1 96 ? 17.294 18.283 47.976 1.00 11.78 94 THR A O 1
ATOM 712 N N . THR A 1 97 ? 15.457 18.481 49.239 1.00 11.02 95 THR A N 1
ATOM 713 C CA . THR A 1 97 ? 14.598 18.164 48.111 1.00 10.79 95 THR A CA 1
ATOM 714 C C . THR A 1 97 ? 13.289 18.851 48.407 1.00 10.99 95 THR A C 1
ATOM 715 O O . THR A 1 97 ? 13.164 19.523 49.449 1.00 9.86 95 THR A O 1
ATOM 719 N N . HIS A 1 98 ? 12.323 18.701 47.501 1.00 10.84 96 HIS A N 1
ATOM 720 C CA . HIS A 1 98 ? 10.965 19.164 47.770 1.00 10.71 96 HIS A CA 1
ATOM 721 C C . HIS A 1 98 ? 10.025 18.151 47.122 1.00 10.43 96 HIS A C 1
ATOM 722 O O . HIS A 1 98 ? 10.449 17.370 46.266 1.00 10.96 96 HIS A O 1
ATOM 729 N N . VAL A 1 99 ? 8.768 18.147 47.540 1.00 10.13 97 VAL A N 1
ATOM 730 C CA . VAL A 1 99 ? 7.801 17.157 47.075 1.00 10.96 97 VAL A CA 1
ATOM 731 C C . VAL A 1 99 ? 7.556 17.142 45.541 1.00 10.25 97 VAL A C 1
ATOM 732 O O . VAL A 1 99 ? 7.510 16.061 44.940 1.00 10.11 97 VAL A O 1
ATOM 736 N N . PRO A 1 100 ? 7.422 18.324 44.907 1.00 10.04 98 PRO A N 1
ATOM 737 C CA . PRO A 1 100 ? 7.281 18.307 43.428 1.00 9.24 98 PRO A CA 1
ATOM 738 C C . PRO A 1 100 ? 8.407 17.561 42.669 1.00 8.48 98 PRO A C 1
ATOM 739 O O . PRO A 1 100 ? 8.102 16.811 41.741 1.00 7.98 98 PRO A O 1
ATOM 743 N N . ALA A 1 101 ? 9.666 17.758 43.056 1.00 8.58 99 ALA A N 1
ATOM 744 C CA . ALA A 1 101 ? 10.796 17.032 42.448 1.00 8.78 99 ALA A CA 1
ATOM 745 C C . ALA A 1 101 ? 10.646 15.533 42.657 1.00 8.77 99 ALA A C 1
ATOM 746 O O . ALA A 1 101 ? 10.807 14.758 41.728 1.00 10.10 99 ALA A O 1
ATOM 748 N N . ILE A 1 102 ? 10.358 15.124 43.886 1.00 8.54 100 ILE A N 1
ATOM 749 C CA . ILE A 1 102 ? 10.142 13.704 44.195 1.00 8.53 100 ILE A CA 1
ATOM 750 C C . ILE A 1 102 ? 9.000 13.109 43.355 1.00 7.88 100 ILE A C 1
ATOM 751 O O . ILE A 1 102 ? 9.167 12.065 42.701 1.00 9.03 100 ILE A O 1
ATOM 756 N N . ALA A 1 103 ? 7.831 13.749 43.386 1.00 7.87 101 ALA A N 1
ATOM 757 C CA . ALA A 1 103 ? 6.677 13.263 42.619 1.00 8.82 101 ALA A CA 1
ATOM 758 C C . ALA A 1 103 ? 6.965 13.190 41.098 1.00 9.01 101 ALA A C 1
ATOM 759 O O . ALA A 1 103 ? 6.618 12.188 40.417 1.00 10.37 101 ALA A O 1
ATOM 761 N N . LEU A 1 104 ? 7.618 14.215 40.559 1.00 9.02 102 LEU A N 1
ATOM 762 C CA . LEU A 1 104 ? 7.918 14.203 39.120 1.00 8.28 102 LEU A CA 1
ATOM 763 C C . LEU A 1 104 ? 8.951 13.122 38.725 1.00 8.47 102 LEU A C 1
ATOM 764 O O . LEU A 1 104 ? 8.784 12.427 37.714 1.00 8.78 102 LEU A O 1
ATOM 769 N N . ALA A 1 105 ? 10.029 13.002 39.489 1.00 8.08 103 ALA A N 1
ATOM 770 C CA . ALA A 1 105 ? 11.013 11.974 39.211 1.00 8.91 103 ALA A CA 1
ATOM 771 C C . ALA A 1 105 ? 10.356 10.581 39.266 1.00 9.57 103 ALA A C 1
ATOM 772 O O . ALA A 1 105 ? 10.643 9.720 38.442 1.00 9.69 103 ALA A O 1
ATOM 774 N N . GLN A 1 106 ? 9.446 10.371 40.213 1.00 10.89 104 GLN A N 1
ATOM 775 C CA . GLN A 1 106 ? 8.814 9.070 40.339 1.00 12.37 104 GLN A CA 1
ATOM 776 C C . GLN A 1 106 ? 7.911 8.820 39.138 1.00 12.59 104 GLN A C 1
ATOM 777 O O . GLN A 1 106 ? 7.930 7.721 38.564 1.00 12.46 104 GLN A O 1
ATOM 783 N N . LYS A 1 107 ? 7.102 9.822 38.773 1.00 11.93 105 LYS A N 1
ATOM 784 C CA . LYS A 1 107 ? 6.231 9.716 37.592 1.00 11.99 105 LYS A CA 1
ATOM 785 C C . LYS A 1 107 ? 7.015 9.462 36.265 1.00 11.42 105 LYS A C 1
ATOM 786 O O . LYS A 1 107 ? 6.636 8.586 35.485 1.00 11.08 105 LYS A O 1
ATOM 792 N N . LEU A 1 108 ? 8.097 10.210 36.043 1.00 10.41 106 LEU A N 1
ATOM 793 C CA . LEU A 1 108 ? 8.941 9.988 34.849 1.00 9.85 106 LEU A CA 1
ATOM 794 C C . LEU A 1 108 ? 9.531 8.577 34.826 1.00 9.68 106 LEU A C 1
ATOM 795 O O . LEU A 1 108 ? 9.510 7.942 33.787 1.00 9.60 106 LEU A O 1
ATOM 800 N N . ALA A 1 109 ? 10.028 8.095 35.971 1.00 9.90 107 ALA A N 1
ATOM 801 C CA . ALA A 1 109 ? 10.530 6.707 36.075 1.00 12.11 107 ALA A CA 1
ATOM 802 C C . ALA A 1 109 ? 9.463 5.685 35.686 1.00 13.09 107 ALA A C 1
ATOM 803 O O . ALA A 1 109 ? 9.737 4.743 34.931 1.00 14.15 107 ALA A O 1
ATOM 805 N N . GLU A 1 110 ? 8.238 5.910 36.167 1.00 14.08 108 GLU A N 1
ATOM 806 C CA . GLU A 1 110 ? 7.100 5.039 35.863 1.00 15.01 108 GLU A CA 1
ATOM 807 C C . GLU A 1 110 ? 6.751 4.975 34.350 1.00 14.65 108 GLU A C 1
ATOM 808 O O . GLU A 1 110 ? 6.431 3.895 33.840 1.00 14.57 108 GLU A O 1
ATOM 814 N N . LEU A 1 111 ? 6.791 6.122 33.658 1.00 13.23 109 LEU A N 1
ATOM 815 C CA . LEU A 1 111 ? 6.446 6.181 32.227 1.00 13.27 109 LEU A CA 1
ATOM 816 C C . LEU A 1 111 ? 7.597 5.747 31.316 1.00 12.74 109 LEU A C 1
ATOM 817 O O . LEU A 1 111 ? 7.370 5.283 30.220 1.00 13.56 109 LEU A O 1
ATOM 822 N N . ALA A 1 112 ? 8.827 5.945 31.766 1.00 12.36 110 ALA A N 1
ATOM 823 C CA . ALA A 1 112 ? 10.006 5.569 31.009 1.00 12.42 110 ALA A CA 1
ATOM 824 C C . ALA A 1 112 ? 10.109 4.032 30.893 1.00 13.11 110 ALA A C 1
ATOM 825 O O . ALA A 1 112 ? 9.730 3.301 31.818 1.00 12.35 110 ALA A O 1
ATOM 827 N N . PRO A 1 113 ? 10.605 3.525 29.754 1.00 13.82 111 PRO A N 1
ATOM 828 C CA . PRO A 1 113 ? 10.655 2.059 29.603 1.00 13.78 111 PRO A CA 1
ATOM 829 C C . PRO A 1 113 ? 11.848 1.439 30.317 1.00 14.60 111 PRO A C 1
ATOM 830 O O . PRO A 1 113 ? 12.769 2.161 30.725 1.00 15.07 111 PRO A O 1
ATOM 834 N N . GLY A 1 114 ? 11.835 0.114 30.464 1.00 14.11 112 GLY A N 1
ATOM 835 C CA . GLY A 1 114 ? 12.979 -0.612 31.025 1.00 13.95 112 GLY A CA 1
ATOM 836 C C . GLY A 1 114 ? 13.465 -0.085 32.374 1.00 13.66 112 GLY A C 1
ATOM 837 O O . GLY A 1 114 ? 12.675 0.258 33.258 1.00 13.49 112 GLY A O 1
ATOM 838 N N . ASP A 1 115 ? 14.774 -0.011 32.535 1.00 12.46 113 ASP A N 1
ATOM 839 C CA . ASP A 1 115 ? 15.332 0.363 33.826 1.00 13.08 113 ASP A CA 1
ATOM 840 C C . ASP A 1 115 ? 15.781 1.838 33.839 1.00 11.99 113 ASP A C 1
ATOM 841 O O . ASP A 1 115 ? 16.710 2.203 34.554 1.00 11.06 113 ASP A O 1
ATOM 846 N N . LEU A 1 116 ? 15.095 2.658 33.051 1.00 10.41 114 LEU A N 1
ATOM 847 C CA . LEU A 1 116 ? 15.302 4.099 33.053 1.00 11.23 114 LEU A CA 1
ATOM 848 C C . LEU A 1 116 ? 14.536 4.669 34.240 1.00 10.55 114 LEU A C 1
ATOM 849 O O . LEU A 1 116 ? 13.350 4.981 34.143 1.00 10.30 114 LEU A O 1
ATOM 854 N N . ASN A 1 117 ? 15.211 4.744 35.373 1.00 10.10 115 ASN A N 1
ATOM 855 C CA . ASN A 1 117 ? 14.528 4.922 36.651 1.00 11.04 115 ASN A CA 1
ATOM 856 C C . ASN A 1 117 ? 14.953 6.163 37.447 1.00 10.64 115 ASN A C 1
ATOM 857 O O . ASN A 1 117 ? 14.471 6.358 38.570 1.00 9.40 115 ASN A O 1
ATOM 862 N N . HIS A 1 118 ? 15.848 6.982 36.880 1.00 10.57 116 HIS A N 1
ATOM 863 C CA . HIS A 1 118 ? 16.468 8.070 37.657 1.00 11.34 116 HIS A CA 1
ATOM 864 C C . HIS A 1 118 ? 16.477 9.343 36.809 1.00 11.35 116 HIS A C 1
ATOM 865 O O . HIS A 1 118 ? 16.710 9.279 35.620 1.00 11.71 116 HIS A O 1
ATOM 872 N N . VAL A 1 119 ? 16.208 10.487 37.429 1.00 10.41 117 VAL A N 1
ATOM 873 C CA . VAL A 1 119 ? 16.074 11.707 36.689 1.00 9.33 117 VAL A CA 1
ATOM 874 C C . VAL A 1 119 ? 17.023 12.764 37.225 1.00 9.59 117 VAL A C 1
ATOM 875 O O . VAL A 1 119 ? 17.094 12.988 38.452 1.00 8.90 117 VAL A O 1
ATOM 879 N N . PHE A 1 120 ? 17.747 13.404 36.298 1.00 8.54 118 PHE A N 1
ATOM 880 C CA . PHE A 1 120 ? 18.530 14.586 36.620 1.00 8.68 118 PHE A CA 1
ATOM 881 C C . PHE A 1 120 ? 17.856 15.760 35.943 1.00 8.74 118 PHE A C 1
ATOM 882 O O . PHE A 1 120 ? 17.807 15.816 34.705 1.00 7.64 118 PHE A O 1
ATOM 890 N N . PHE A 1 121 ? 17.320 16.680 36.755 1.00 8.51 119 PHE A N 1
ATOM 891 C CA . PHE A 1 121 ? 16.558 17.816 36.215 1.00 8.83 119 PHE A CA 1
ATOM 892 C C . PHE A 1 121 ? 17.465 18.937 35.696 1.00 8.95 119 PHE A C 1
ATOM 893 O O . PHE A 1 121 ? 18.566 19.170 36.221 1.00 8.88 119 PHE A O 1
ATOM 901 N N . ALA A 1 122 ? 16.980 19.645 34.676 1.00 9.09 120 ALA A N 1
ATOM 902 C CA . ALA A 1 122 ? 17.677 20.798 34.091 1.00 9.29 120 ALA A CA 1
ATOM 903 C C . ALA A 1 122 ? 16.613 21.806 33.651 1.00 9.99 120 ALA A C 1
ATOM 904 O O . ALA A 1 122 ? 15.413 21.585 33.889 1.00 10.30 120 ALA A O 1
ATOM 906 N N . GLY A 1 123 ? 17.027 22.891 32.985 1.00 10.32 121 GLY A N 1
ATOM 907 C CA . GLY A 1 123 ? 16.095 23.989 32.597 1.00 10.67 121 GLY A CA 1
ATOM 908 C C . GLY A 1 123 ? 15.413 23.715 31.251 1.00 11.30 121 GLY A C 1
ATOM 909 O O . GLY A 1 123 ? 14.441 24.359 30.904 1.00 12.35 121 GLY A O 1
ATOM 910 N N . GLY A 1 124 ? 15.927 22.755 30.493 1.00 10.45 122 GLY A N 1
ATOM 911 C CA . GLY A 1 124 ? 15.419 22.484 29.137 1.00 10.50 122 GLY A CA 1
ATOM 912 C C . GLY A 1 124 ? 16.344 21.533 28.403 1.00 10.30 122 GLY A C 1
ATOM 913 O O . GLY A 1 124 ? 17.245 20.921 29.000 1.00 10.13 122 GLY A O 1
ATOM 914 N N . GLY A 1 125 ? 16.149 21.421 27.099 1.00 10.09 123 GLY A N 1
ATOM 915 C CA . GLY A 1 125 ? 16.762 20.328 26.352 1.00 10.33 123 GLY A CA 1
ATOM 916 C C . GLY A 1 125 ? 18.257 20.508 26.191 1.00 9.79 123 GLY A C 1
ATOM 917 O O . GLY A 1 125 ? 19.044 19.547 26.326 1.00 10.05 123 GLY A O 1
ATOM 918 N N . SER A 1 126 ? 18.658 21.734 25.889 1.00 9.11 124 SER A N 1
ATOM 919 C CA . SER A 1 126 ? 20.089 22.036 25.703 1.00 8.61 124 SER A CA 1
ATOM 920 C C . SER A 1 126 ? 20.888 21.734 26.976 1.00 8.28 124 SER A C 1
ATOM 921 O O . SER A 1 126 ? 21.855 20.981 26.918 1.00 7.72 124 SER A O 1
ATOM 924 N N . GLU A 1 127 ? 20.472 22.310 28.117 1.00 8.42 125 GLU A N 1
ATOM 925 C CA . GLU A 1 127 ? 21.117 22.060 29.435 1.00 8.71 125 GLU A CA 1
ATOM 926 C C . GLU A 1 127 ? 21.115 20.555 29.764 1.00 7.96 125 GLU A C 1
ATOM 927 O O . GLU A 1 127 ? 22.028 20.063 30.411 1.00 8.58 125 GLU A O 1
ATOM 933 N N . ALA A 1 128 ? 20.042 19.865 29.397 1.00 7.14 126 ALA A N 1
ATOM 934 C CA . ALA A 1 128 ? 19.918 18.420 29.673 1.00 7.05 126 ALA A CA 1
ATOM 935 C C . ALA A 1 128 ? 20.903 17.592 28.832 1.00 7.17 126 ALA A C 1
ATOM 936 O O . ALA A 1 128 ? 21.441 16.589 29.310 1.00 8.19 126 ALA A O 1
ATOM 938 N N . ASN A 1 129 ? 21.143 18.002 27.583 1.00 7.96 127 ASN A N 1
ATOM 939 C CA . ASN A 1 129 ? 22.228 17.394 26.783 1.00 7.66 127 ASN A CA 1
ATOM 940 C C . ASN A 1 129 ? 23.641 17.733 27.261 1.00 8.40 127 ASN A C 1
ATOM 941 O O . ASN A 1 129 ? 24.557 16.925 27.069 1.00 8.81 127 ASN A O 1
ATOM 946 N N . ASP A 1 130 ? 23.832 18.910 27.878 1.00 8.44 128 ASP A N 1
ATOM 947 C CA . ASP A 1 130 ? 25.085 19.182 28.613 1.00 9.05 128 ASP A CA 1
ATOM 948 C C . ASP A 1 130 ? 25.238 18.240 29.808 1.00 8.47 128 ASP A C 1
ATOM 949 O O . ASP A 1 130 ? 26.311 17.701 30.023 1.00 7.32 128 ASP A O 1
ATOM 954 N N . THR A 1 131 ? 24.161 18.043 30.579 1.00 8.41 129 THR A N 1
ATOM 955 C CA . THR A 1 131 ? 24.149 16.968 31.580 1.00 7.50 129 THR A CA 1
ATOM 956 C C . THR A 1 131 ? 24.615 15.642 30.978 1.00 7.40 129 THR A C 1
ATOM 957 O O . THR A 1 131 ? 25.522 14.986 31.506 1.00 7.92 129 THR A O 1
ATOM 961 N N . ASN A 1 132 ? 24.004 15.234 29.876 1.00 7.38 130 ASN A N 1
ATOM 962 C CA . ASN A 1 132 ? 24.364 13.952 29.239 1.00 7.52 130 ASN A CA 1
ATOM 963 C C . ASN A 1 132 ? 25.828 13.840 28.804 1.00 7.55 130 ASN A C 1
ATOM 964 O O . ASN A 1 132 ? 26.445 12.801 28.994 1.00 8.12 130 ASN A O 1
ATOM 969 N N . ILE A 1 133 ? 26.371 14.879 28.188 1.00 7.41 131 ILE A N 1
ATOM 970 C CA . ILE A 1 133 ? 27.790 14.859 27.780 1.00 7.33 131 ILE A CA 1
ATOM 971 C C . ILE A 1 133 ? 28.669 14.665 28.998 1.00 7.04 131 ILE A C 1
ATOM 972 O O . ILE A 1 133 ? 29.540 13.796 29.021 1.00 6.00 131 ILE A O 1
ATOM 977 N N . ARG A 1 134 ? 28.415 15.462 30.030 1.00 6.97 132 ARG A N 1
ATOM 978 C CA . ARG A 1 134 ? 29.262 15.405 31.207 1.00 7.25 132 ARG A CA 1
ATOM 979 C C . ARG A 1 134 ? 29.078 14.078 31.935 1.00 7.07 132 ARG A C 1
ATOM 980 O O . ARG A 1 134 ? 30.034 13.496 32.415 1.00 6.42 132 ARG A O 1
ATOM 988 N N . MET A 1 135 ? 27.857 13.568 31.945 1.00 7.64 133 MET A N 1
ATOM 989 C CA . MET A 1 135 ? 27.561 12.292 32.627 1.00 8.39 133 MET A CA 1
ATOM 990 C C . MET A 1 135 ? 28.190 11.078 31.902 1.00 8.93 133 MET A C 1
ATOM 991 O O . MET A 1 135 ? 28.801 10.222 32.565 1.00 9.97 133 MET A O 1
ATOM 996 N N . VAL A 1 136 ? 28.079 11.008 30.568 1.00 9.03 134 VAL A N 1
ATOM 997 C CA . VAL A 1 136 ? 28.662 9.857 29.833 1.00 9.16 134 VAL A CA 1
ATOM 998 C C . VAL A 1 136 ? 30.212 9.807 29.907 1.00 9.98 134 VAL A C 1
ATOM 999 O O . VAL A 1 136 ? 30.819 8.738 30.083 1.00 10.41 134 VAL A O 1
ATOM 1003 N N . ARG A 1 137 ? 30.832 10.971 29.806 1.00 9.72 135 ARG A N 1
ATOM 1004 C CA . ARG A 1 137 ? 32.277 11.119 30.025 1.00 9.83 135 ARG A CA 1
ATOM 1005 C C . ARG A 1 137 ? 32.740 10.790 31.450 1.00 10.11 135 ARG A C 1
ATOM 1006 O O . ARG A 1 137 ? 33.729 10.083 31.616 1.00 10.86 135 ARG A O 1
ATOM 1014 N N . THR A 1 138 ? 32.035 11.303 32.461 1.00 9.79 136 THR A N 1
ATOM 1015 C CA . THR A 1 138 ? 32.309 10.979 33.868 1.00 10.11 136 THR A CA 1
ATOM 1016 C C . THR A 1 138 ? 32.103 9.475 34.139 1.00 10.72 136 THR A C 1
ATOM 1017 O O . THR A 1 138 ? 32.902 8.860 34.832 1.00 10.03 136 THR A O 1
ATOM 1021 N N . TYR A 1 139 ? 31.025 8.905 33.590 1.00 10.59 137 TYR A N 1
ATOM 1022 C CA . TYR A 1 139 ? 30.774 7.473 33.665 1.00 10.47 137 TYR A CA 1
ATOM 1023 C C . TYR A 1 139 ? 32.022 6.659 33.285 1.00 11.55 137 TYR A C 1
ATOM 1024 O O . TYR A 1 139 ? 32.419 5.736 34.029 1.00 11.36 137 TYR A O 1
ATOM 1033 N N . TRP A 1 140 ? 32.630 6.970 32.133 1.00 10.93 138 TRP A N 1
ATOM 1034 C CA . TRP A 1 140 ? 33.782 6.193 31.689 1.00 11.34 138 TRP A CA 1
ATOM 1035 C C . TRP A 1 140 ? 35.018 6.435 32.509 1.00 12.02 138 TRP A C 1
ATOM 1036 O O . TRP A 1 140 ? 35.780 5.487 32.742 1.00 12.17 138 TRP A O 1
ATOM 1047 N N . GLN A 1 141 ? 35.208 7.675 32.960 1.00 12.84 139 GLN A N 1
ATOM 1048 C CA . GLN A 1 141 ? 36.277 7.993 33.925 1.00 14.23 139 GLN A CA 1
ATOM 1049 C C . GLN A 1 141 ? 36.122 7.164 35.199 1.00 14.66 139 GLN A C 1
ATOM 1050 O O . GLN A 1 141 ? 37.085 6.539 35.647 1.00 15.14 139 GLN A O 1
ATOM 1056 N N . ASN A 1 142 ? 34.911 7.165 35.766 1.00 14.87 140 ASN A N 1
ATOM 1057 C CA . ASN A 1 142 ? 34.586 6.335 36.925 1.00 16.39 140 ASN A CA 1
ATOM 1058 C C . ASN A 1 142 ? 34.865 4.820 36.712 1.00 16.98 140 ASN A C 1
ATOM 1059 O O . ASN A 1 142 ? 35.121 4.122 37.673 1.00 18.99 140 ASN A O 1
ATOM 1064 N N . LYS A 1 143 ? 34.847 4.341 35.466 1.00 16.49 141 LYS A N 1
ATOM 1065 C CA . LYS A 1 143 ? 35.116 2.925 35.135 1.00 16.87 141 LYS A CA 1
ATOM 1066 C C . LYS A 1 143 ? 36.612 2.764 34.816 1.00 16.58 141 LYS A C 1
ATOM 1067 O O . LYS A 1 143 ? 37.001 1.728 34.320 1.00 16.72 141 LYS A O 1
ATOM 1073 N N . GLY A 1 144 ? 37.438 3.795 35.042 1.00 16.02 142 GLY A N 1
ATOM 1074 C CA . GLY A 1 144 ? 38.891 3.697 34.747 1.00 16.36 142 GLY A CA 1
ATOM 1075 C C . GLY A 1 144 ? 39.214 3.688 33.245 1.00 17.03 142 GLY A C 1
ATOM 1076 O O . GLY A 1 144 ? 40.241 3.157 32.815 1.00 16.36 142 GLY A O 1
ATOM 1077 N N . GLN A 1 145 ? 38.325 4.264 32.431 1.00 16.58 143 GLN A N 1
ATOM 1078 C CA . GLN A 1 145 ? 38.539 4.331 30.984 1.00 16.30 143 GLN A CA 1
ATOM 1079 C C . GLN A 1 145 ? 38.397 5.798 30.530 1.00 15.99 143 GLN A C 1
ATOM 1080 O O . GLN A 1 145 ? 37.446 6.135 29.821 1.00 14.83 143 GLN A O 1
ATOM 1086 N N . PRO A 1 146 ? 39.326 6.678 30.973 1.00 15.88 144 PRO A N 1
ATOM 1087 C CA . PRO A 1 146 ? 39.172 8.090 30.667 1.00 15.71 144 PRO A CA 1
ATOM 1088 C C . PRO A 1 146 ? 39.413 8.458 29.191 1.00 15.25 144 PRO A C 1
ATOM 1089 O O . PRO A 1 146 ? 39.083 9.587 28.815 1.00 14.44 144 PRO A O 1
ATOM 1093 N N . GLU A 1 147 ? 39.919 7.523 28.365 1.00 15.42 145 GLU A N 1
ATOM 1094 C CA . GLU A 1 147 ? 40.053 7.742 26.888 1.00 16.54 145 GLU A CA 1
ATOM 1095 C C . GLU A 1 147 ? 38.706 7.775 26.158 1.00 15.45 145 GLU A C 1
ATOM 1096 O O . GLU A 1 147 ? 38.643 8.264 25.045 1.00 14.69 145 GLU A O 1
ATOM 1102 N N . LYS A 1 148 ? 37.653 7.219 26.773 1.00 14.00 146 LYS A N 1
ATOM 1103 C CA . LYS A 1 148 ? 36.335 7.102 26.115 1.00 13.34 146 LYS A CA 1
ATOM 1104 C C . LYS A 1 148 ? 35.637 8.446 26.196 1.00 12.40 146 LYS A C 1
ATOM 1105 O O . LYS A 1 148 ? 34.895 8.697 27.128 1.00 12.65 146 LYS A O 1
ATOM 1111 N N . THR A 1 149 ? 35.964 9.338 25.263 1.00 11.06 147 THR A N 1
ATOM 1112 C CA . THR A 1 149 ? 35.415 10.690 25.304 1.00 10.96 147 THR A CA 1
ATOM 1113 C C . THR A 1 149 ? 34.535 11.101 24.118 1.00 9.48 147 THR A C 1
ATOM 1114 O O . THR A 1 149 ? 33.762 12.066 24.212 1.00 10.69 147 THR A O 1
ATOM 1118 N N . VAL A 1 150 ? 34.665 10.412 22.997 1.00 8.17 148 VAL A N 1
ATOM 1119 C CA . VAL A 1 150 ? 34.033 10.897 21.766 1.00 7.85 148 VAL A CA 1
ATOM 1120 C C . VAL A 1 150 ? 32.535 10.623 21.751 1.00 8.01 148 VAL A C 1
ATOM 1121 O O . VAL A 1 150 ? 32.080 9.506 22.042 1.00 6.72 148 VAL A O 1
ATOM 1125 N N . ILE A 1 151 ? 31.753 11.645 21.439 1.00 8.16 149 ILE A N 1
ATOM 1126 C CA . ILE A 1 151 ? 30.347 11.409 21.245 1.00 8.31 149 ILE A CA 1
ATOM 1127 C C . ILE A 1 151 ? 30.051 11.449 19.730 1.00 8.89 149 ILE A C 1
ATOM 1128 O O . ILE A 1 151 ? 30.453 12.389 19.017 1.00 8.59 149 ILE A O 1
ATOM 1133 N N . ILE A 1 152 ? 29.404 10.386 19.244 1.00 8.49 150 ILE A N 1
ATOM 1134 C CA . ILE A 1 152 ? 28.988 10.313 17.842 1.00 7.86 150 ILE A CA 1
ATOM 1135 C C . ILE A 1 152 ? 27.557 10.771 17.733 1.00 8.05 150 ILE A C 1
ATOM 1136 O O . ILE A 1 152 ? 26.712 10.415 18.552 1.00 6.92 150 ILE A O 1
ATOM 1141 N N . SER A 1 153 ? 27.320 11.632 16.748 1.00 8.74 151 SER A N 1
ATOM 1142 C CA . SER A 1 153 ? 26.007 12.185 16.455 1.00 8.71 151 SER A CA 1
ATOM 1143 C C . SER A 1 153 ? 25.875 12.210 14.913 1.00 8.68 151 SER A C 1
ATOM 1144 O O . SER A 1 153 ? 26.600 11.490 14.217 1.00 8.53 151 SER A O 1
ATOM 1147 N N . ARG A 1 154 ? 24.991 13.040 14.369 1.00 8.58 152 ARG A N 1
ATOM 1148 C CA . ARG A 1 154 ? 24.704 13.000 12.917 1.00 8.98 152 ARG A CA 1
ATOM 1149 C C . ARG A 1 154 ? 24.589 14.382 12.276 1.00 9.16 152 ARG A C 1
ATOM 1150 O O . ARG A 1 154 ? 24.132 15.338 12.919 1.00 9.41 152 ARG A O 1
ATOM 1158 N N . LYS A 1 155 ? 24.986 14.479 11.008 1.00 8.67 153 LYS A N 1
ATOM 1159 C CA . LYS A 1 155 ? 24.715 15.684 10.227 1.00 9.50 153 LYS A CA 1
ATOM 1160 C C . LYS A 1 155 ? 23.197 15.928 10.262 1.00 8.65 153 LYS A C 1
ATOM 1161 O O . LYS A 1 155 ? 22.404 14.980 10.205 1.00 8.34 153 LYS A O 1
ATOM 1167 N N . ASN A 1 156 ? 22.816 17.193 10.387 1.00 8.64 154 ASN A N 1
ATOM 1168 C CA . ASN A 1 156 ? 21.422 17.614 10.391 1.00 8.46 154 ASN A CA 1
ATOM 1169 C C . ASN A 1 156 ? 20.670 17.147 11.649 1.00 7.88 154 ASN A C 1
ATOM 1170 O O . ASN A 1 156 ? 19.458 17.140 11.672 1.00 8.55 154 ASN A O 1
ATOM 1175 N N . ALA A 1 157 ? 21.401 16.756 12.692 1.00 7.55 155 ALA A N 1
ATOM 1176 C CA . ALA A 1 157 ? 20.792 16.509 14.012 1.00 7.69 155 ALA A CA 1
ATOM 1177 C C . ALA A 1 157 ? 20.606 17.862 14.687 1.00 7.56 155 ALA A C 1
ATOM 1178 O O . ALA A 1 157 ? 21.262 18.852 14.309 1.00 8.06 155 ALA A O 1
ATOM 1180 N N . TYR A 1 158 ? 19.747 17.885 15.694 1.00 6.72 156 TYR A N 1
ATOM 1181 C CA . TYR A 1 158 ? 19.580 19.047 16.524 1.00 8.15 156 TYR A CA 1
ATOM 1182 C C . TYR A 1 158 ? 19.436 18.575 17.961 1.00 7.77 156 TYR A C 1
ATOM 1183 O O . TYR A 1 158 ? 18.566 17.738 18.261 1.00 7.60 156 TYR A O 1
ATOM 1192 N N . HIS A 1 159 ? 20.331 19.063 18.824 1.00 6.80 157 HIS A N 1
ATOM 1193 C CA . HIS A 1 159 ? 20.351 18.660 20.235 1.00 7.16 157 HIS A CA 1
ATOM 1194 C C . HIS A 1 159 ? 20.375 19.835 21.227 1.00 6.89 157 HIS A C 1
ATOM 1195 O O . HIS A 1 159 ? 20.519 19.640 22.406 1.00 7.81 157 HIS A O 1
ATOM 1202 N N . GLY A 1 160 ? 20.260 21.061 20.744 1.00 7.44 158 GLY A N 1
ATOM 1203 C CA . GLY A 1 160 ? 20.111 22.214 21.636 1.00 6.55 158 GLY A CA 1
ATOM 1204 C C . GLY A 1 160 ? 21.054 23.308 21.205 1.00 7.35 158 GLY A C 1
ATOM 1205 O O . GLY A 1 160 ? 21.716 23.164 20.176 1.00 6.18 158 GLY A O 1
ATOM 1206 N N . SER A 1 161 ? 21.139 24.380 22.013 1.00 6.47 159 SER A N 1
ATOM 1207 C CA . SER A 1 161 ? 21.863 25.572 21.614 1.00 6.97 159 SER A CA 1
ATOM 1208 C C . SER A 1 161 ? 22.902 26.120 22.627 1.00 7.06 159 SER A C 1
ATOM 1209 O O . SER A 1 161 ? 23.353 27.237 22.438 1.00 6.09 159 SER A O 1
ATOM 1212 N N . THR A 1 162 ? 23.309 25.333 23.644 1.00 6.53 160 THR A N 1
ATOM 1213 C CA . THR A 1 162 ? 24.558 25.624 24.400 1.00 6.71 160 THR A CA 1
ATOM 1214 C C . THR A 1 162 ? 25.727 25.285 23.473 1.00 6.04 160 THR A C 1
ATOM 1215 O O . THR A 1 162 ? 25.535 24.671 22.423 1.00 5.58 160 THR A O 1
ATOM 1219 N N . VAL A 1 163 ? 26.924 25.700 23.838 1.00 6.05 161 VAL A N 1
ATOM 1220 C CA . VAL A 1 163 ? 28.081 25.461 22.988 1.00 5.86 161 VAL A CA 1
ATOM 1221 C C . VAL A 1 163 ? 28.204 23.950 22.707 1.00 6.69 161 VAL A C 1
ATOM 1222 O O . VAL A 1 163 ? 28.271 23.545 21.558 1.00 6.53 161 VAL A O 1
ATOM 1226 N N . ALA A 1 164 ? 28.164 23.136 23.757 1.00 6.74 162 ALA A N 1
ATOM 1227 C CA . ALA A 1 164 ? 28.402 21.711 23.618 1.00 6.44 162 ALA A CA 1
ATOM 1228 C C . ALA A 1 164 ? 27.200 20.987 23.004 1.00 7.09 162 ALA A C 1
ATOM 1229 O O . ALA A 1 164 ? 27.377 20.054 22.209 1.00 7.52 162 ALA A O 1
ATOM 1231 N N . SER A 1 165 ? 25.977 21.408 23.312 1.00 7.26 163 SER A N 1
ATOM 1232 C CA . SER A 1 165 ? 24.839 20.719 22.693 1.00 8.58 163 SER A CA 1
ATOM 1233 C C . SER A 1 165 ? 24.635 21.168 21.222 1.00 8.65 163 SER A C 1
ATOM 1234 O O . SER A 1 165 ? 24.180 20.401 20.364 1.00 8.30 163 SER A O 1
ATOM 1237 N N . SER A 1 166 ? 25.014 22.407 20.918 1.00 8.84 164 SER A N 1
ATOM 1238 C CA . SER A 1 166 ? 25.241 22.779 19.521 1.00 9.35 164 SER A CA 1
ATOM 1239 C C . SER A 1 166 ? 26.260 21.874 18.819 1.00 8.83 164 SER A C 1
ATOM 1240 O O . SER A 1 166 ? 26.037 21.465 17.653 1.00 8.79 164 SER A O 1
ATOM 1243 N N . ALA A 1 167 ? 27.363 21.556 19.507 1.00 8.13 165 ALA A N 1
ATOM 1244 C CA . ALA A 1 167 ? 28.398 20.676 18.919 1.00 8.75 165 ALA A CA 1
ATOM 1245 C C . ALA A 1 167 ? 27.827 19.324 18.529 1.00 8.32 165 ALA A C 1
ATOM 1246 O O . ALA A 1 167 ? 28.148 18.803 17.469 1.00 8.58 165 ALA A O 1
ATOM 1248 N N . LEU A 1 168 ? 26.951 18.786 19.370 1.00 9.27 166 LEU A N 1
ATOM 1249 C CA . LEU A 1 168 ? 26.280 17.505 19.124 1.00 10.05 166 LEU A CA 1
ATOM 1250 C C . LEU A 1 168 ? 25.312 17.610 17.940 1.00 10.29 166 LEU A C 1
ATOM 1251 O O . LEU A 1 168 ? 25.171 16.672 17.151 1.00 10.18 166 LEU A O 1
ATOM 1256 N N . GLY A 1 169 ? 24.619 18.742 17.827 1.00 10.06 167 GLY A N 1
ATOM 1257 C CA . GLY A 1 169 ? 23.799 19.012 16.622 1.00 9.54 167 GLY A CA 1
ATOM 1258 C C . GLY A 1 169 ? 24.687 19.025 15.385 1.00 9.71 167 GLY A C 1
ATOM 1259 O O . GLY A 1 169 ? 25.942 19.048 15.485 1.00 9.08 167 GLY A O 1
ATOM 1260 N N . GLY A 1 170 ? 24.058 18.982 14.214 1.00 9.98 168 GLY A N 1
ATOM 1261 C CA . GLY A 1 170 ? 24.794 18.809 12.955 1.00 10.10 168 GLY A CA 1
ATOM 1262 C C . GLY A 1 170 ? 24.522 19.947 11.979 1.00 10.83 168 GLY A C 1
ATOM 1263 O O . GLY A 1 170 ? 24.433 19.707 10.783 1.00 10.12 168 GLY A O 1
ATOM 1264 N N . MET A 1 171 ? 24.389 21.172 12.517 1.00 10.48 169 MET A N 1
ATOM 1265 C CA . MET A 1 171 ? 24.080 22.352 11.738 1.00 10.51 169 MET A CA 1
ATOM 1266 C C . MET A 1 171 ? 25.331 23.230 11.579 1.00 11.01 169 MET A C 1
ATOM 1267 O O . MET A 1 171 ? 25.817 23.835 12.561 1.00 10.33 169 MET A O 1
ATOM 1272 N N . ALA A 1 172 ? 25.842 23.286 10.342 1.00 11.36 170 ALA A N 1
ATOM 1273 C CA . ALA A 1 172 ? 27.035 24.058 9.999 1.00 11.76 170 ALA A CA 1
ATOM 1274 C C . ALA A 1 172 ? 26.963 25.515 10.468 1.00 11.55 170 ALA A C 1
ATOM 1275 O O . ALA A 1 172 ? 27.960 26.028 10.971 1.00 11.03 170 ALA A O 1
ATOM 1277 N N . GLY A 1 173 ? 25.784 26.154 10.346 1.00 11.19 171 GLY A N 1
ATOM 1278 C CA . GLY A 1 173 ? 25.651 27.587 10.663 1.00 9.99 171 GLY A CA 1
ATOM 1279 C C . GLY A 1 173 ? 25.851 27.772 12.169 1.00 10.09 171 GLY A C 1
ATOM 1280 O O . GLY A 1 173 ? 26.441 28.760 12.631 1.00 9.70 171 GLY A O 1
ATOM 1281 N N . MET A 1 174 ? 25.398 26.796 12.946 1.00 9.32 172 MET A N 1
ATOM 1282 C CA . MET A 1 174 ? 25.580 26.836 14.410 1.00 8.39 172 MET A CA 1
ATOM 1283 C C . MET A 1 174 ? 27.046 26.601 14.778 1.00 8.59 172 MET A C 1
ATOM 1284 O O . MET A 1 174 ? 27.619 27.364 15.585 1.00 8.46 172 MET A O 1
ATOM 1289 N N . HIS A 1 175 ? 27.656 25.564 14.186 1.00 7.96 173 HIS A N 1
ATOM 1290 C CA . HIS A 1 175 ? 29.046 25.216 14.491 1.00 8.80 173 HIS A CA 1
ATOM 1291 C C . HIS A 1 175 ? 29.969 26.411 14.216 1.00 9.14 173 HIS A C 1
ATOM 1292 O O . HIS A 1 175 ? 30.856 26.701 15.031 1.00 9.11 173 HIS A O 1
ATOM 1299 N N . ALA A 1 176 ? 29.738 27.106 13.094 1.00 9.07 174 ALA A N 1
ATOM 1300 C CA . ALA A 1 176 ? 30.556 28.279 12.731 1.00 9.39 174 ALA A CA 1
ATOM 1301 C C . ALA A 1 176 ? 30.517 29.374 13.790 1.00 9.59 174 ALA A C 1
ATOM 1302 O O . ALA A 1 176 ? 31.471 30.156 13.886 1.00 10.11 174 ALA A O 1
ATOM 1304 N N . GLN A 1 177 ? 29.443 29.431 14.591 1.00 8.80 175 GLN A N 1
ATOM 1305 C CA . GLN A 1 177 ? 29.308 30.506 15.606 1.00 8.32 175 GLN A CA 1
ATOM 1306 C C . GLN A 1 177 ? 29.608 29.988 17.011 1.00 8.44 175 GLN A C 1
ATOM 1307 O O . GLN A 1 177 ? 28.694 29.920 17.891 1.00 8.27 175 GLN A O 1
ATOM 1313 N N . SER A 1 178 ? 30.878 29.611 17.203 1.00 7.59 176 SER A N 1
ATOM 1314 C CA . SER A 1 178 ? 31.366 28.982 18.420 1.00 8.33 176 SER A CA 1
ATOM 1315 C C . SER A 1 178 ? 30.416 27.851 18.919 1.00 8.77 176 SER A C 1
ATOM 1316 O O . SER A 1 178 ? 30.079 27.786 20.069 1.00 8.80 176 SER A O 1
ATOM 1319 N N . GLY A 1 179 ? 29.985 26.983 18.017 1.00 9.72 177 GLY A N 1
ATOM 1320 C CA . GLY A 1 179 ? 28.993 25.954 18.340 1.00 10.66 177 GLY A CA 1
ATOM 1321 C C . GLY A 1 179 ? 29.580 24.573 18.140 1.00 11.42 177 GLY A C 1
ATOM 1322 O O . GLY A 1 179 ? 28.857 23.606 17.915 1.00 11.65 177 GLY A O 1
ATOM 1323 N N . LEU A 1 180 ? 30.900 24.460 18.246 1.00 12.04 178 LEU A N 1
ATOM 1324 C CA . LEU A 1 180 ? 31.514 23.154 18.075 1.00 13.87 178 LEU A CA 1
ATOM 1325 C C . LEU A 1 180 ? 32.551 22.962 19.183 1.00 13.61 178 LEU A C 1
ATOM 1326 O O . LEU A 1 180 ? 33.129 23.945 19.645 1.00 14.47 178 LEU A O 1
ATOM 1331 N N . ILE A 1 181 ? 32.728 21.729 19.660 1.00 12.49 179 ILE A N 1
ATOM 1332 C CA . ILE A 1 181 ? 33.775 21.397 20.647 1.00 11.85 179 ILE A CA 1
ATOM 1333 C C . ILE A 1 181 ? 34.501 20.130 20.152 1.00 12.29 179 ILE A C 1
ATOM 1334 O O . ILE A 1 181 ? 33.933 19.404 19.341 1.00 10.24 179 ILE A O 1
ATOM 1339 N N . PRO A 1 182 ? 35.739 19.848 20.653 1.00 11.96 180 PRO A N 1
ATOM 1340 C CA . PRO A 1 182 ? 36.438 18.609 20.240 1.00 12.38 180 PRO A CA 1
ATOM 1341 C C . PRO A 1 182 ? 35.733 17.340 20.687 1.00 11.92 180 PRO A C 1
ATOM 1342 O O . PRO A 1 182 ? 34.884 17.369 21.596 1.00 11.61 180 PRO A O 1
ATOM 1346 N N . ASP A 1 183 ? 36.117 16.234 20.058 1.00 11.91 181 ASP A N 1
ATOM 1347 C CA . ASP A 1 183 ? 35.630 14.897 20.375 1.00 10.98 181 ASP A CA 1
ATOM 1348 C C . ASP A 1 183 ? 34.136 14.706 20.143 1.00 10.06 181 ASP A C 1
ATOM 1349 O O . ASP A 1 183 ? 33.468 13.991 20.883 1.00 8.85 181 ASP A O 1
ATOM 1354 N N . VAL A 1 184 ? 33.627 15.316 19.083 1.00 9.67 182 VAL A N 1
ATOM 1355 C CA . VAL A 1 184 ? 32.283 15.018 18.597 1.00 9.76 182 VAL A CA 1
ATOM 1356 C C . VAL A 1 184 ? 32.474 14.663 17.119 1.00 10.34 182 VAL A C 1
ATOM 1357 O O . VAL A 1 184 ? 33.123 15.389 16.381 1.00 9.75 182 VAL A O 1
ATOM 1361 N N . HIS A 1 185 ? 31.920 13.537 16.705 1.00 10.73 183 HIS A N 1
ATOM 1362 C CA . HIS A 1 185 ? 32.056 13.061 15.329 1.00 11.58 183 HIS A CA 1
ATOM 1363 C C . HIS A 1 185 ? 30.639 12.930 14.717 1.00 11.60 183 HIS A C 1
ATOM 1364 O O . HIS A 1 185 ? 29.728 12.427 15.384 1.00 11.61 183 HIS A O 1
ATOM 1371 N N . HIS A 1 186 ? 30.441 13.406 13.483 1.00 10.49 184 HIS A N 1
ATOM 1372 C CA . HIS A 1 186 ? 29.086 13.346 12.876 1.00 11.25 184 HIS A CA 1
ATOM 1373 C C . HIS A 1 186 ? 29.049 12.362 11.741 1.00 10.63 184 HIS A C 1
ATOM 1374 O O . HIS A 1 186 ? 29.830 12.504 10.826 1.00 10.62 184 HIS A O 1
ATOM 1381 N N . ILE A 1 187 ? 28.166 11.366 11.801 1.00 10.20 185 ILE A N 1
ATOM 1382 C CA . ILE A 1 187 ? 27.945 10.508 10.624 1.00 10.98 185 ILE A CA 1
ATOM 1383 C C . ILE A 1 187 ? 26.770 11.073 9.798 1.00 11.34 185 ILE A C 1
ATOM 1384 O O . ILE A 1 187 ? 26.106 12.004 10.233 1.00 11.24 185 ILE A O 1
ATOM 1389 N N . ASN A 1 188 ? 26.537 10.524 8.606 1.00 11.75 186 ASN A N 1
ATOM 1390 C CA . ASN A 1 188 ? 25.416 10.914 7.751 1.00 11.77 186 ASN A CA 1
ATOM 1391 C C . ASN A 1 188 ? 24.026 10.640 8.309 1.00 11.66 186 ASN A C 1
ATOM 1392 O O . ASN A 1 188 ? 23.845 9.793 9.200 1.00 10.67 186 ASN A O 1
ATOM 1397 N N . GLN A 1 189 ? 23.056 11.404 7.802 1.00 11.54 187 GLN A N 1
ATOM 1398 C CA . GLN A 1 189 ? 21.668 11.319 8.231 1.00 11.13 187 GLN A CA 1
ATOM 1399 C C . GLN A 1 189 ? 20.880 10.386 7.286 1.00 11.26 187 GLN A C 1
ATOM 1400 O O . GLN A 1 189 ? 21.133 10.338 6.100 1.00 11.19 187 GLN A O 1
ATOM 1406 N N . PRO A 1 190 ? 19.884 9.665 7.816 1.00 11.72 188 PRO A N 1
ATOM 1407 C CA . PRO A 1 190 ? 19.127 8.752 6.940 1.00 11.04 188 PRO A CA 1
ATOM 1408 C C . PRO A 1 190 ? 17.972 9.444 6.219 1.00 10.76 188 PRO A C 1
ATOM 1409 O O . PRO A 1 190 ? 16.816 9.027 6.356 1.00 11.18 188 PRO A O 1
ATOM 1413 N N . ASN A 1 191 ? 18.268 10.512 5.471 1.00 10.72 189 ASN A N 1
ATOM 1414 C CA . ASN A 1 191 ? 17.271 11.164 4.616 1.00 10.49 189 ASN A CA 1
ATOM 1415 C C . ASN A 1 191 ? 17.291 10.516 3.229 1.00 10.88 189 ASN A C 1
ATOM 1416 O O . ASN A 1 191 ? 18.060 10.937 2.369 1.00 10.79 189 ASN A O 1
ATOM 1421 N N . TRP A 1 192 ? 16.450 9.500 3.001 1.00 10.56 190 TRP A N 1
ATOM 1422 C CA . TRP A 1 192 ? 16.468 8.791 1.702 1.00 11.22 190 TRP A CA 1
ATOM 1423 C C . TRP A 1 192 ? 16.080 9.695 0.535 1.00 10.91 190 TRP A C 1
ATOM 1424 O O . TRP A 1 192 ? 16.701 9.647 -0.535 1.00 11.09 190 TRP A O 1
ATOM 1435 N N . TRP A 1 193 ? 15.024 10.478 0.724 1.00 11.40 191 TRP A N 1
ATOM 1436 C CA . TRP A 1 193 ? 14.543 11.371 -0.333 1.00 10.95 191 TRP A CA 1
ATOM 1437 C C . TRP A 1 193 ? 15.682 12.207 -0.939 1.00 10.88 191 TRP A C 1
ATOM 1438 O O . TRP A 1 193 ? 15.845 12.240 -2.158 1.00 10.50 191 TRP A O 1
ATOM 1449 N N . ALA A 1 194 ? 16.465 12.857 -0.086 1.00 10.31 192 ALA A N 1
ATOM 1450 C CA . ALA A 1 194 ? 17.469 13.789 -0.541 1.00 11.50 192 ALA A CA 1
ATOM 1451 C C . ALA A 1 194 ? 18.797 13.099 -0.884 1.00 12.21 192 ALA A C 1
ATOM 1452 O O . ALA A 1 194 ? 19.513 13.539 -1.791 1.00 11.64 192 ALA A O 1
ATOM 1454 N N . GLU A 1 195 ? 19.132 12.046 -0.144 1.00 12.51 193 GLU A N 1
ATOM 1455 C CA . GLU A 1 195 ? 20.492 11.494 -0.170 1.00 13.69 193 GLU A CA 1
ATOM 1456 C C . GLU A 1 195 ? 20.566 10.032 -0.612 1.00 14.19 193 GLU A C 1
ATOM 1457 O O . GLU A 1 195 ? 21.655 9.478 -0.735 1.00 14.17 193 GLU A O 1
ATOM 1463 N N . GLY A 1 196 ? 19.420 9.416 -0.867 1.00 14.29 194 GLY A N 1
ATOM 1464 C CA . GLY A 1 196 ? 19.398 7.977 -1.174 1.00 17.46 194 GLY A CA 1
ATOM 1465 C C . GLY A 1 196 ? 20.013 7.492 -2.489 1.00 18.89 194 GLY A C 1
ATOM 1466 O O . GLY A 1 196 ? 20.235 6.287 -2.659 1.00 19.37 194 GLY A O 1
ATOM 1467 N N . GLY A 1 197 ? 20.288 8.416 -3.413 1.00 19.99 195 GLY A N 1
ATOM 1468 C CA . GLY A 1 197 ? 20.819 8.086 -4.746 1.00 21.11 195 GLY A CA 1
ATOM 1469 C C . GLY A 1 197 ? 19.921 7.082 -5.449 1.00 22.55 195 GLY A C 1
ATOM 1470 O O . GLY A 1 197 ? 18.681 7.240 -5.489 1.00 22.49 195 GLY A O 1
ATOM 1471 N N . ASP A 1 198 ? 20.534 6.031 -5.984 1.00 24.03 196 ASP A N 1
ATOM 1472 C CA . ASP A 1 198 ? 19.768 4.956 -6.643 1.00 25.32 196 ASP A CA 1
ATOM 1473 C C . ASP A 1 198 ? 19.434 3.795 -5.696 1.00 24.77 196 ASP A C 1
ATOM 1474 O O . ASP A 1 198 ? 18.875 2.778 -6.131 1.00 24.67 196 ASP A O 1
ATOM 1479 N N . MET A 1 199 ? 19.762 3.946 -4.408 1.00 23.40 197 MET A N 1
ATOM 1480 C CA . MET A 1 199 ? 19.492 2.882 -3.412 1.00 22.98 197 MET A CA 1
ATOM 1481 C C . MET A 1 199 ? 18.007 2.734 -3.095 1.00 22.38 197 MET A C 1
ATOM 1482 O O . MET A 1 199 ? 17.254 3.718 -3.097 1.00 22.85 197 MET A O 1
ATOM 1487 N N . ASP A 1 200 ? 17.598 1.501 -2.836 1.00 22.00 198 ASP A N 1
ATOM 1488 C CA . ASP A 1 200 ? 16.304 1.181 -2.242 1.00 22.92 198 ASP A CA 1
ATOM 1489 C C . ASP A 1 200 ? 16.308 1.727 -0.781 1.00 22.03 198 ASP A C 1
ATOM 1490 O O . ASP A 1 200 ? 17.359 1.742 -0.137 1.00 21.82 198 ASP A O 1
ATOM 1495 N N . PRO A 1 201 ? 15.155 2.210 -0.268 1.00 20.86 199 PRO A N 1
ATOM 1496 C CA . PRO A 1 201 ? 15.187 2.808 1.071 1.00 20.66 199 PRO A CA 1
ATOM 1497 C C . PRO A 1 201 ? 15.735 1.894 2.171 1.00 19.96 199 PRO A C 1
ATOM 1498 O O . PRO A 1 201 ? 16.428 2.380 3.051 1.00 19.42 199 PRO A O 1
ATOM 1502 N N . GLU A 1 202 ? 15.443 0.590 2.114 1.00 20.11 200 GLU A N 1
ATOM 1503 C CA .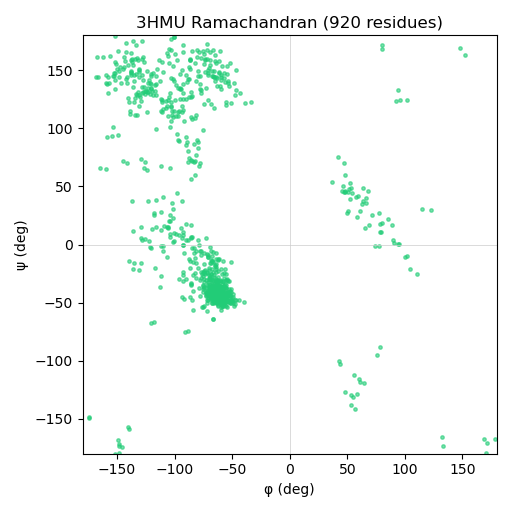 GLU A 1 202 ? 15.893 -0.331 3.174 1.00 19.22 200 GLU A CA 1
ATOM 1504 C C . GLU A 1 202 ? 17.394 -0.534 3.084 1.00 18.33 200 GLU A C 1
ATOM 1505 O O . GLU A 1 202 ? 18.058 -0.488 4.091 1.00 17.39 200 GLU A O 1
ATOM 1511 N N . GLU A 1 203 ? 17.931 -0.705 1.881 1.00 17.96 201 GLU A N 1
ATOM 1512 C CA . GLU A 1 203 ? 19.377 -0.782 1.725 1.00 18.69 201 GLU A CA 1
ATOM 1513 C C . GLU A 1 203 ? 20.049 0.510 2.199 1.00 16.86 201 GLU A C 1
ATOM 1514 O O . GLU A 1 203 ? 21.105 0.467 2.836 1.00 17.57 201 GLU A O 1
ATOM 1520 N N . PHE A 1 204 ? 19.468 1.649 1.840 1.00 14.80 202 PHE A N 1
ATOM 1521 C CA . PHE A 1 204 ? 19.975 2.950 2.284 1.00 13.69 202 PHE A CA 1
ATOM 1522 C C . PHE A 1 204 ? 19.973 3.047 3.840 1.00 12.94 202 PHE A C 1
ATOM 1523 O O . PHE A 1 204 ? 20.953 3.478 4.450 1.00 12.38 202 PHE A O 1
ATOM 1531 N N . GLY A 1 205 ? 18.873 2.639 4.464 1.00 11.75 203 GLY A N 1
ATOM 1532 C CA . GLY A 1 205 ? 18.801 2.607 5.936 1.00 12.48 203 GLY A CA 1
ATOM 1533 C C . GLY A 1 205 ? 19.892 1.772 6.607 1.00 12.14 203 GLY A C 1
ATOM 1534 O O . GLY A 1 205 ? 20.497 2.193 7.596 1.00 11.08 203 GLY A O 1
ATOM 1535 N N . LEU A 1 206 ? 20.148 0.580 6.063 1.00 12.79 204 LEU A N 1
ATOM 1536 C CA . LEU A 1 206 ? 21.216 -0.265 6.579 1.00 12.79 204 LEU A CA 1
ATOM 1537 C C . LEU A 1 206 ? 22.557 0.424 6.408 1.00 12.11 204 LEU A C 1
ATOM 1538 O O . LEU A 1 206 ? 23.351 0.476 7.318 1.00 11.79 204 LEU A O 1
ATOM 1543 N N . ALA A 1 207 ? 22.803 0.973 5.232 1.00 12.49 205 ALA A N 1
ATOM 1544 C CA . ALA A 1 207 ? 24.095 1.579 4.981 1.00 12.66 205 ALA A CA 1
ATOM 1545 C C . ALA A 1 207 ? 24.256 2.804 5.890 1.00 12.30 205 ALA A C 1
ATOM 1546 O O . ALA A 1 207 ? 25.340 3.032 6.415 1.00 12.13 205 ALA A O 1
ATOM 1548 N N . ARG A 1 208 ? 23.184 3.583 6.067 1.00 11.39 206 ARG A N 1
ATOM 1549 C CA . ARG A 1 208 ? 23.277 4.799 6.920 1.00 10.93 206 ARG A CA 1
ATOM 1550 C C . ARG A 1 208 ? 23.544 4.413 8.372 1.00 9.60 206 ARG A C 1
ATOM 1551 O O . ARG A 1 208 ? 24.324 5.056 9.006 1.00 9.79 206 ARG A O 1
ATOM 1559 N N . ALA A 1 209 ? 22.934 3.330 8.854 1.00 9.51 207 ALA A N 1
ATOM 1560 C CA . ALA A 1 209 ? 23.173 2.839 10.229 1.00 9.42 207 ALA A CA 1
ATOM 1561 C C . ALA A 1 209 ? 24.588 2.257 10.402 1.00 9.90 207 ALA A C 1
ATOM 1562 O O . ALA A 1 209 ? 25.266 2.468 11.432 1.00 9.09 207 ALA A O 1
ATOM 1564 N N . ARG A 1 210 ? 25.048 1.527 9.387 1.00 10.13 208 ARG A N 1
ATOM 1565 C CA . ARG A 1 210 ? 26.387 0.925 9.439 1.00 10.98 208 ARG A CA 1
ATOM 1566 C C . ARG A 1 210 ? 27.520 1.950 9.489 1.00 11.34 208 ARG A C 1
ATOM 1567 O O . ARG A 1 210 ? 28.607 1.644 9.964 1.00 12.15 208 ARG A O 1
ATOM 1575 N N . GLU A 1 211 ? 27.262 3.187 9.058 1.00 11.26 209 GLU A N 1
ATOM 1576 C CA . GLU A 1 211 ? 28.252 4.251 9.295 1.00 11.57 209 GLU A CA 1
ATOM 1577 C C . GLU A 1 211 ? 28.595 4.430 10.755 1.00 10.81 209 GLU A C 1
ATOM 1578 O O . GLU A 1 211 ? 29.675 4.922 11.081 1.00 11.61 209 GLU A O 1
ATOM 1584 N N . LEU A 1 212 ? 27.698 4.046 11.652 1.00 10.31 210 LEU A N 1
ATOM 1585 C CA . LEU A 1 212 ? 28.027 4.164 13.077 1.00 10.52 210 LEU A CA 1
ATOM 1586 C C . LEU A 1 212 ? 29.139 3.185 13.419 1.00 10.61 210 LEU A C 1
ATOM 1587 O O . LEU A 1 212 ? 30.108 3.548 14.131 1.00 10.07 210 LEU A O 1
ATOM 1592 N N . GLU A 1 213 ? 28.985 1.947 12.933 1.00 10.72 211 GLU A N 1
ATOM 1593 C CA . GLU A 1 213 ? 30.010 0.913 13.132 1.00 12.09 211 GLU A CA 1
ATOM 1594 C C . GLU A 1 213 ? 31.329 1.368 12.516 1.00 12.11 211 GLU A C 1
ATOM 1595 O O . GLU A 1 213 ? 32.386 1.301 13.156 1.00 13.41 211 GLU A O 1
ATOM 1601 N N . GLU A 1 214 ? 31.277 1.866 11.285 1.00 12.74 212 GLU A N 1
ATOM 1602 C CA . GLU A 1 214 ? 32.513 2.340 10.616 1.00 13.52 212 GLU A CA 1
ATOM 1603 C C . GLU A 1 214 ? 33.199 3.452 11.424 1.00 12.15 212 GLU A C 1
ATOM 1604 O O . GLU A 1 214 ? 34.411 3.466 11.580 1.00 10.71 212 GLU A O 1
ATOM 1610 N N . ALA A 1 215 ? 32.406 4.387 11.941 1.00 11.61 213 ALA A N 1
ATOM 1611 C CA . ALA A 1 215 ? 32.962 5.488 12.710 1.00 10.36 213 ALA A CA 1
ATOM 1612 C C . ALA A 1 215 ? 33.566 4.978 14.012 1.00 10.64 213 ALA A C 1
ATOM 1613 O O . ALA A 1 215 ? 34.635 5.422 14.425 1.00 9.79 213 ALA A O 1
ATOM 1615 N N . ILE A 1 216 ? 32.880 4.042 14.665 1.00 10.13 214 ILE A N 1
ATOM 1616 C CA . ILE A 1 216 ? 33.394 3.496 15.910 1.00 9.48 214 ILE A CA 1
ATOM 1617 C C . ILE A 1 216 ? 34.762 2.845 15.653 1.00 10.37 214 ILE A C 1
ATOM 1618 O O . ILE A 1 216 ? 35.695 3.037 16.438 1.00 10.04 214 ILE A O 1
ATOM 1623 N N . LEU A 1 217 ? 34.883 2.084 14.565 1.00 10.87 215 LEU A N 1
ATOM 1624 C CA . LEU A 1 217 ? 36.140 1.384 14.268 1.00 11.72 215 LEU A CA 1
ATOM 1625 C C . LEU A 1 217 ? 37.230 2.347 13.755 1.00 12.69 215 LEU A C 1
ATOM 1626 O O . LEU A 1 217 ? 38.406 2.128 13.984 1.00 13.86 215 LEU A O 1
ATOM 1631 N N . GLU A 1 218 ? 36.839 3.420 13.093 1.00 12.31 216 GLU A N 1
ATOM 1632 C CA . GLU A 1 218 ? 37.808 4.408 12.646 1.00 13.53 216 GLU A CA 1
ATOM 1633 C C . GLU A 1 218 ? 38.360 5.169 13.855 1.00 12.83 216 GLU A C 1
ATOM 1634 O O . GLU A 1 218 ? 39.564 5.344 13.983 1.00 12.25 216 GLU A O 1
ATOM 1640 N N . LEU A 1 219 ? 37.472 5.602 14.746 1.00 11.58 217 LEU A N 1
ATOM 1641 C CA . LEU A 1 219 ? 37.884 6.273 15.982 1.00 12.16 217 LEU A CA 1
ATOM 1642 C C . LEU A 1 219 ? 38.578 5.342 17.026 1.00 11.74 217 LEU A C 1
ATOM 1643 O O . LEU A 1 219 ? 39.430 5.774 17.776 1.00 11.63 217 LEU A O 1
ATOM 1648 N N . GLY A 1 220 ? 38.221 4.062 17.021 1.00 11.99 218 GLY A N 1
ATOM 1649 C CA . GLY A 1 220 ? 38.586 3.113 18.068 1.00 11.76 218 GLY A CA 1
ATOM 1650 C C . GLY A 1 220 ? 37.469 3.100 19.090 1.00 11.97 218 GLY A C 1
ATOM 1651 O O . GLY A 1 220 ? 37.088 4.142 19.621 1.00 11.45 218 GLY A O 1
ATOM 1652 N N . GLU A 1 221 ? 36.917 1.915 19.339 1.00 12.72 219 GLU A N 1
ATOM 1653 C CA . GLU A 1 221 ? 35.875 1.726 20.350 1.00 13.43 219 GLU A CA 1
ATOM 1654 C C . GLU A 1 221 ? 36.343 2.292 21.685 1.00 12.98 219 GLU A C 1
ATOM 1655 O O . GLU A 1 221 ? 35.553 2.888 22.428 1.00 12.41 219 GLU A O 1
ATOM 1661 N N . ASN A 1 222 ? 37.627 2.105 21.979 1.00 12.81 220 ASN A N 1
ATOM 1662 C CA . ASN A 1 222 ? 38.247 2.608 23.219 1.00 14.17 220 ASN A CA 1
ATOM 1663 C C . ASN A 1 222 ? 38.275 4.154 23.348 1.00 13.28 220 ASN A C 1
ATOM 166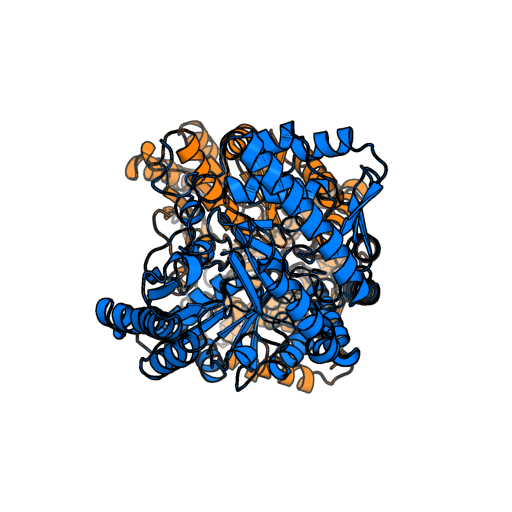4 O O . ASN A 1 222 ? 38.679 4.686 24.384 1.00 12.57 220 ASN A O 1
ATOM 1669 N N . ARG A 1 223 ? 37.885 4.871 22.291 1.00 12.78 221 ARG A N 1
ATOM 1670 C CA . ARG A 1 223 ? 37.845 6.333 22.344 1.00 12.33 221 ARG A CA 1
ATOM 1671 C C . ARG A 1 223 ? 36.399 6.868 22.341 1.00 11.27 221 ARG A C 1
ATOM 1672 O O . ARG A 1 223 ? 36.177 8.049 22.510 1.00 10.08 221 ARG A O 1
ATOM 1680 N N . VAL A 1 224 ? 35.429 5.968 22.185 1.00 10.56 222 VAL A N 1
ATOM 1681 C CA . VAL A 1 224 ? 34.038 6.382 21.948 1.00 9.77 222 VAL A CA 1
ATOM 1682 C C . VAL A 1 224 ? 33.229 6.226 23.202 1.00 9.11 222 VAL A C 1
ATOM 1683 O O . VAL A 1 224 ? 33.144 5.124 23.723 1.00 9.07 222 VAL A O 1
ATOM 1687 N N . ALA A 1 225 ? 32.671 7.334 23.696 1.00 8.73 223 ALA A N 1
ATOM 1688 C CA . ALA A 1 225 ? 31.817 7.310 24.895 1.00 9.17 223 ALA A CA 1
ATOM 1689 C C . ALA A 1 225 ? 30.348 6.957 24.609 1.00 9.14 223 ALA A C 1
ATOM 1690 O O . ALA A 1 225 ? 29.715 6.242 25.393 1.00 9.11 223 ALA A O 1
ATOM 1692 N N . ALA A 1 226 ? 29.792 7.484 23.511 1.00 8.25 224 ALA A N 1
ATOM 1693 C CA . ALA A 1 226 ? 28.351 7.414 23.292 1.00 7.65 224 ALA A CA 1
ATOM 1694 C C . ALA A 1 226 ? 27.969 7.776 21.884 1.00 7.43 224 ALA A C 1
ATOM 1695 O O . ALA A 1 226 ? 28.736 8.401 21.174 1.00 7.51 224 ALA A O 1
ATOM 1697 N N . PHE A 1 227 ? 26.767 7.369 21.496 1.00 7.96 225 PHE A N 1
ATOM 1698 C CA . PHE A 1 227 ? 26.115 7.840 20.295 1.00 8.05 225 PHE A CA 1
ATOM 1699 C C . PHE A 1 227 ? 24.808 8.490 20.742 1.00 8.19 225 PHE A C 1
ATOM 1700 O O . PHE A 1 227 ? 24.133 7.960 21.645 1.00 8.39 225 PHE A O 1
ATOM 1708 N N . ILE A 1 228 ? 24.468 9.647 20.149 1.00 7.25 226 ILE A N 1
ATOM 1709 C CA . ILE A 1 228 ? 23.233 10.348 20.474 1.00 6.21 226 ILE A CA 1
ATOM 1710 C C . ILE A 1 228 ? 22.413 10.554 19.209 1.00 7.13 226 ILE A C 1
ATOM 1711 O O . ILE A 1 228 ? 22.964 10.852 18.140 1.00 7.61 226 ILE A O 1
ATOM 1716 N N . ALA A 1 229 ? 21.096 10.362 19.312 1.00 7.26 227 ALA A N 1
ATOM 1717 C CA . ALA A 1 229 ? 20.209 10.577 18.182 1.00 7.73 227 ALA A CA 1
ATOM 1718 C C . ALA A 1 229 ? 18.760 10.835 18.617 1.00 8.27 227 ALA A C 1
ATOM 1719 O O . ALA A 1 229 ? 18.306 10.302 19.627 1.00 8.64 227 ALA A O 1
ATOM 1721 N N . GLU A 1 230 ? 18.075 11.710 17.882 1.00 7.38 228 GLU A N 1
ATOM 1722 C CA . GLU A 1 230 ? 16.628 11.842 17.941 1.00 8.33 228 GLU A CA 1
ATOM 1723 C C . GLU A 1 230 ? 15.983 10.629 17.250 1.00 9.04 228 GLU A C 1
ATOM 1724 O O . GLU A 1 230 ? 16.423 10.246 16.173 1.00 9.53 228 GLU A O 1
ATOM 1730 N N . PRO A 1 231 ? 14.946 10.001 17.862 1.00 9.87 229 PRO A N 1
ATOM 1731 C CA . PRO A 1 231 ? 14.327 8.879 17.127 1.00 10.41 229 PRO A CA 1
ATOM 1732 C C . PRO A 1 231 ? 13.807 9.288 15.714 1.00 10.28 229 PRO A C 1
ATOM 1733 O O . PRO A 1 231 ? 13.841 8.479 14.773 1.00 9.86 229 PRO A O 1
ATOM 1737 N N . VAL A 1 232 ? 13.301 10.520 15.617 1.00 10.52 230 VAL A N 1
ATOM 1738 C CA . VAL A 1 232 ? 12.920 11.170 14.358 1.00 9.95 230 VAL A CA 1
ATOM 1739 C C . VAL A 1 232 ? 13.594 12.553 14.396 1.00 9.96 230 VAL A C 1
ATOM 1740 O O . VAL A 1 232 ? 13.429 13.302 15.365 1.00 9.97 230 VAL A O 1
ATOM 1744 N N . GLN A 1 233 ? 14.355 12.897 13.369 1.00 9.77 231 GLN A N 1
ATOM 1745 C CA . GLN A 1 233 ? 14.985 14.228 13.293 1.00 10.37 231 GLN A CA 1
ATOM 1746 C C . GLN A 1 233 ? 13.939 15.324 13.152 1.00 10.47 231 GLN A C 1
ATOM 1747 O O . GLN A 1 233 ? 13.210 15.335 12.170 1.00 12.34 231 GLN A O 1
ATOM 1753 N N . GLY A 1 234 ? 13.859 16.227 14.128 1.00 10.63 232 GLY A N 1
ATOM 1754 C CA . GLY A 1 234 ? 12.819 17.256 14.152 1.00 10.12 232 GLY A CA 1
ATOM 1755 C C . GLY A 1 234 ? 13.198 18.530 1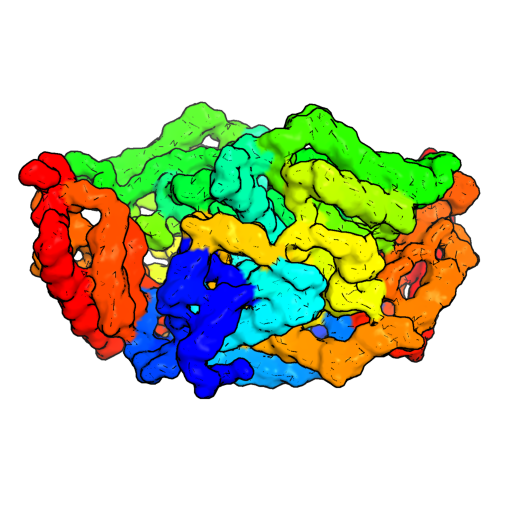3.417 1.00 10.61 232 GLY A C 1
ATOM 1756 O O . GLY A 1 234 ? 12.714 18.782 12.301 1.00 11.14 232 GLY A O 1
ATOM 1757 N N . ALA A 1 235 ? 14.076 19.328 14.026 1.00 10.01 233 ALA A N 1
ATOM 1758 C CA . ALA A 1 235 ? 14.512 20.588 13.451 1.00 10.33 233 ALA A CA 1
ATOM 1759 C C . ALA A 1 235 ? 15.182 20.397 12.091 1.00 10.14 233 ALA A C 1
ATOM 1760 O O . ALA A 1 235 ? 15.234 21.329 11.291 1.00 10.43 233 ALA A O 1
ATOM 1762 N N . GLY A 1 236 ? 15.659 19.186 11.826 1.00 9.98 234 GLY A N 1
ATOM 1763 C CA . GLY A 1 236 ? 16.272 18.877 10.534 1.00 10.43 234 GLY A CA 1
ATOM 1764 C C . GLY A 1 236 ? 15.292 18.669 9.375 1.00 10.73 234 GLY A C 1
ATOM 1765 O O . GLY A 1 236 ? 15.706 18.491 8.231 1.00 9.97 234 GLY A O 1
ATOM 1766 N N . GLY A 1 237 ? 13.991 18.670 9.667 1.00 10.46 235 GLY A N 1
ATOM 1767 C CA . GLY A 1 237 ? 12.994 18.609 8.616 1.00 10.09 235 GLY A CA 1
ATOM 1768 C C . GLY A 1 237 ? 12.042 17.452 8.717 1.00 10.61 235 GLY A C 1
ATOM 1769 O O . GLY A 1 237 ? 11.518 16.999 7.679 1.00 10.69 235 GLY A O 1
ATOM 1770 N N . VAL A 1 238 ? 11.783 16.995 9.957 1.00 10.68 236 VAL A N 1
ATOM 1771 C CA . VAL A 1 238 ? 11.066 15.715 10.223 1.00 10.04 236 VAL A CA 1
ATOM 1772 C C . VAL A 1 238 ? 11.558 14.615 9.265 1.00 10.29 236 VAL A C 1
ATOM 1773 O O . VAL A 1 238 ? 10.871 14.225 8.269 1.00 10.90 236 VAL A O 1
ATOM 1777 N N . ILE A 1 239 ? 12.754 14.120 9.566 1.00 10.64 237 ILE A N 1
ATOM 1778 C CA . ILE A 1 239 ? 13.391 13.095 8.719 1.00 10.54 237 ILE A CA 1
ATOM 1779 C C . ILE A 1 239 ? 13.087 11.752 9.370 1.00 10.87 237 ILE A C 1
ATOM 1780 O O . ILE A 1 239 ? 13.500 11.481 10.511 1.00 11.03 237 ILE A O 1
ATOM 1785 N N . VAL A 1 240 ? 12.312 10.939 8.675 1.00 10.71 238 VAL A N 1
ATOM 1786 C CA . VAL A 1 240 ? 11.933 9.644 9.198 1.00 11.08 238 VAL A CA 1
ATOM 1787 C C . VAL A 1 240 ? 12.836 8.622 8.540 1.00 11.07 238 VAL A C 1
ATOM 1788 O O . VAL A 1 240 ? 12.796 8.437 7.327 1.00 9.72 238 VAL A O 1
ATOM 1792 N N . ALA A 1 241 ? 13.670 7.976 9.345 1.00 11.15 239 ALA A N 1
ATOM 1793 C CA . ALA A 1 241 ? 14.584 6.943 8.830 1.00 11.04 239 ALA A CA 1
ATOM 1794 C C . ALA A 1 241 ? 13.770 5.798 8.232 1.00 11.24 239 ALA A C 1
ATOM 1795 O O . ALA A 1 241 ? 12.679 5.534 8.727 1.00 12.18 239 ALA A O 1
ATOM 1797 N N . PRO A 1 242 ? 14.286 5.116 7.169 1.00 11.62 240 PRO A N 1
ATOM 1798 C CA . PRO A 1 242 ? 13.687 3.845 6.689 1.00 11.88 240 PRO A CA 1
ATOM 1799 C C . PRO A 1 242 ? 13.511 2.831 7.836 1.00 11.69 240 PRO A C 1
ATOM 1800 O O . PRO A 1 242 ? 14.245 2.914 8.831 1.00 11.70 240 PRO A O 1
ATOM 1804 N N . ASP A 1 243 ? 12.591 1.880 7.691 1.00 11.47 241 ASP A N 1
ATOM 1805 C CA . ASP A 1 243 ? 12.295 0.921 8.775 1.00 13.10 241 ASP A CA 1
ATOM 1806 C C . ASP A 1 243 ? 13.540 0.122 9.216 1.00 12.46 241 ASP A C 1
ATOM 1807 O O . ASP A 1 243 ? 13.635 -0.278 10.384 1.00 11.65 241 ASP A O 1
ATOM 1812 N N . SER A 1 244 ? 14.442 -0.123 8.270 1.00 11.39 242 SER A N 1
ATOM 1813 C CA . SER A 1 244 ? 15.668 -0.901 8.515 1.00 12.03 242 SER A CA 1
ATOM 1814 C C . SER A 1 244 ? 16.679 -0.202 9.441 1.00 12.01 242 SER A C 1
ATOM 1815 O O . SER A 1 244 ? 17.540 -0.866 10.044 1.00 10.98 242 SER A O 1
ATOM 1818 N N . TYR A 1 245 ? 16.570 1.133 9.552 1.00 11.47 243 TYR A N 1
ATOM 1819 C CA . TYR A 1 245 ? 17.599 1.947 10.195 1.00 10.29 243 TYR A CA 1
ATOM 1820 C C . TYR A 1 245 ? 17.758 1.707 11.695 1.00 10.15 243 TYR A C 1
ATOM 1821 O O . TYR A 1 245 ? 18.802 1.252 12.132 1.00 9.10 243 TYR A O 1
ATOM 1830 N N . TRP A 1 246 ? 16.726 2.015 12.480 1.00 10.21 244 TRP A N 1
ATOM 1831 C CA . TRP A 1 246 ? 16.804 1.808 13.919 1.00 10.23 244 TRP A CA 1
ATOM 1832 C C . TRP A 1 246 ? 17.148 0.390 14.430 1.00 10.15 244 TRP A C 1
ATOM 1833 O O . TRP A 1 246 ? 17.939 0.266 15.386 1.00 9.81 244 TRP A O 1
ATOM 1844 N N . PRO A 1 247 ? 16.573 -0.685 13.815 1.00 10.57 245 PRO A N 1
ATOM 1845 C CA . PRO A 1 247 ? 17.053 -1.980 14.314 1.00 9.46 245 PRO A CA 1
ATOM 1846 C C . PRO A 1 247 ? 18.553 -2.146 14.098 1.00 9.03 245 PRO A C 1
ATOM 1847 O O . PRO A 1 247 ? 19.198 -2.834 14.871 1.00 8.29 245 PRO A O 1
ATOM 1851 N N . GLU A 1 248 ? 19.108 -1.545 13.054 1.00 7.89 246 GLU A N 1
ATOM 1852 C CA . GLU A 1 248 ? 20.529 -1.744 12.793 1.00 8.75 246 GLU A CA 1
ATOM 1853 C C . GLU A 1 248 ? 21.389 -0.858 13.727 1.00 8.55 246 GLU A C 1
ATOM 1854 O O . GLU A 1 248 ? 22.418 -1.317 14.211 1.00 8.50 246 GLU A O 1
ATOM 1860 N N . ILE A 1 249 ? 20.948 0.376 14.013 1.00 7.64 247 ILE A N 1
ATOM 1861 C CA . ILE A 1 249 ? 21.656 1.213 15.014 1.00 7.31 247 ILE A CA 1
ATOM 1862 C C . ILE A 1 249 ? 21.719 0.484 16.377 1.00 6.64 247 ILE A C 1
ATOM 1863 O O . ILE A 1 249 ? 22.763 0.401 17.000 1.00 6.16 247 ILE A O 1
ATOM 1868 N N . GLN A 1 250 ? 20.582 -0.048 16.810 1.00 7.41 248 GLN A N 1
ATOM 1869 C CA . GLN A 1 250 ? 20.478 -0.786 18.054 1.00 8.11 248 GLN A CA 1
ATOM 1870 C C . GLN A 1 250 ? 21.379 -2.021 18.045 1.00 8.61 248 GLN A C 1
ATOM 1871 O O . GLN A 1 250 ? 22.016 -2.314 19.040 1.00 9.86 248 GLN A O 1
ATOM 1877 N N . ARG A 1 251 ? 21.438 -2.750 16.936 1.00 8.44 249 ARG A N 1
ATOM 1878 C CA . ARG A 1 251 ? 22.346 -3.901 16.872 1.00 8.83 249 ARG A CA 1
ATOM 1879 C C . ARG A 1 251 ? 23.791 -3.428 17.113 1.00 8.87 249 ARG A C 1
ATOM 1880 O O . ARG A 1 251 ? 24.508 -3.998 17.943 1.00 9.03 249 ARG A O 1
ATOM 1888 N N . ILE A 1 252 ? 24.181 -2.351 16.440 1.00 8.26 250 ILE A N 1
ATOM 1889 C CA . ILE A 1 252 ? 25.532 -1.777 16.586 1.00 8.68 250 ILE A CA 1
ATOM 1890 C C . ILE A 1 252 ? 25.809 -1.269 18.004 1.00 9.08 250 ILE A C 1
ATOM 1891 O O . ILE A 1 252 ? 26.926 -1.451 18.527 1.00 8.71 250 ILE A O 1
ATOM 1896 N N . CYS A 1 253 ? 24.810 -0.629 18.616 1.00 9.09 251 CYS A N 1
ATOM 1897 C CA . CYS A 1 253 ? 24.945 -0.136 19.995 1.00 9.54 251 CYS A CA 1
ATOM 1898 C C . CYS A 1 253 ? 25.025 -1.280 21.018 1.00 9.83 251 CYS A C 1
ATOM 1899 O O . CYS A 1 253 ? 25.556 -1.071 22.094 1.00 9.70 251 CYS A O 1
ATOM 1902 N N . ASP A 1 254 ? 24.471 -2.455 20.676 1.00 10.27 252 ASP A N 1
ATOM 1903 C CA . ASP A 1 254 ? 24.612 -3.685 21.477 1.00 11.09 252 ASP A CA 1
ATOM 1904 C C . ASP A 1 254 ? 26.017 -4.218 21.266 1.00 11.11 252 ASP A C 1
ATOM 1905 O O . ASP A 1 254 ? 26.747 -4.436 22.224 1.00 11.88 252 ASP A O 1
ATOM 1910 N N . LYS A 1 255 ? 26.405 -4.389 20.004 1.00 10.99 253 LYS A N 1
ATOM 1911 C CA . LYS A 1 255 ? 27.725 -4.874 19.624 1.00 10.77 253 LYS A CA 1
ATOM 1912 C C . LYS A 1 255 ? 28.905 -4.154 20.288 1.00 11.41 253 LYS A C 1
ATOM 1913 O O . LYS A 1 255 ? 29.824 -4.798 20.801 1.00 11.54 253 LYS A O 1
ATOM 1919 N N . TYR A 1 256 ? 28.902 -2.827 20.268 1.00 10.47 254 TYR A N 1
ATOM 1920 C CA . TYR A 1 256 ? 30.056 -2.099 20.777 1.00 10.84 254 TYR A CA 1
ATOM 1921 C C . TYR A 1 256 ? 29.818 -1.547 22.178 1.00 10.18 254 TYR A C 1
ATOM 1922 O O . TYR A 1 256 ? 28.681 -1.288 22.535 1.00 10.36 254 TYR A O 1
ATOM 1931 N N . ASP A 1 257 ? 30.877 -1.349 22.962 1.00 9.87 255 ASP A N 1
ATOM 1932 C CA . ASP A 1 257 ? 30.683 -0.876 24.332 1.00 10.74 255 ASP A CA 1
ATOM 1933 C C . ASP A 1 257 ? 30.582 0.669 24.422 1.00 10.77 255 ASP A C 1
ATOM 1934 O O . ASP A 1 257 ? 31.508 1.352 24.878 1.00 10.45 255 ASP A O 1
ATOM 1939 N N . ILE A 1 258 ? 29.451 1.208 23.974 1.00 9.91 256 ILE A N 1
ATOM 1940 C CA . ILE A 1 258 ? 29.205 2.652 24.036 1.00 10.34 256 ILE A CA 1
ATOM 1941 C C . ILE A 1 258 ? 27.814 2.882 24.621 1.00 10.99 256 ILE A C 1
ATOM 1942 O O . ILE A 1 258 ? 26.955 1.978 24.603 1.00 11.57 256 ILE A O 1
ATOM 1947 N N . LEU A 1 259 ? 27.572 4.078 25.147 1.00 10.27 257 LEU A N 1
ATOM 1948 C CA . LEU A 1 259 ? 26.263 4.381 25.709 1.00 9.74 257 LEU A CA 1
ATOM 1949 C C . LEU A 1 259 ? 25.389 4.963 24.619 1.00 9.32 257 LEU A C 1
ATOM 1950 O O . LEU A 1 259 ? 25.887 5.683 23.725 1.00 8.75 257 LEU A O 1
ATOM 1955 N N . LEU A 1 260 ? 24.093 4.657 24.691 1.00 8.11 258 LEU A N 1
ATOM 1956 C CA . LEU A 1 260 ? 23.139 5.192 23.732 1.00 8.04 258 LEU A CA 1
ATOM 1957 C C . LEU A 1 260 ? 22.274 6.261 24.394 1.00 7.82 258 LEU A C 1
ATOM 1958 O O . LEU A 1 260 ? 21.651 6.025 25.452 1.00 8.05 258 LEU A O 1
ATOM 1963 N N . ILE A 1 261 ? 22.295 7.453 23.793 1.00 7.27 259 ILE A N 1
ATOM 1964 C CA . ILE A 1 261 ? 21.399 8.548 24.187 1.00 7.12 259 ILE A CA 1
ATOM 1965 C C . ILE A 1 261 ? 20.319 8.753 23.127 1.00 7.52 259 ILE A C 1
ATOM 1966 O O . ILE A 1 261 ? 20.618 9.058 21.969 1.00 7.37 259 ILE A O 1
ATOM 1971 N N . ALA A 1 262 ? 19.071 8.555 23.533 1.00 7.59 260 ALA A N 1
ATOM 1972 C CA . ALA A 1 262 ? 17.915 8.917 22.725 1.00 8.73 260 ALA A CA 1
ATOM 1973 C C . ALA A 1 262 ? 17.482 10.322 23.119 1.00 8.93 260 ALA A C 1
ATOM 1974 O O . ALA A 1 262 ? 17.095 10.578 24.285 1.00 9.00 260 ALA A O 1
ATOM 1976 N N . ASP A 1 263 ? 17.576 11.246 22.183 1.00 8.54 261 ASP A N 1
ATOM 1977 C CA . ASP A 1 263 ? 17.153 12.602 22.468 1.00 8.83 261 ASP A CA 1
ATOM 1978 C C . ASP A 1 263 ? 15.650 12.681 22.230 1.00 8.75 261 ASP A C 1
ATOM 1979 O O . ASP A 1 263 ? 15.185 12.680 21.089 1.00 7.89 261 ASP A O 1
ATOM 1984 N N . GLU A 1 264 ? 14.904 12.779 23.324 1.00 8.71 262 GLU A N 1
ATOM 1985 C CA . GLU A 1 264 ? 13.442 12.741 23.275 1.00 9.26 262 GLU A CA 1
ATOM 1986 C C . GLU A 1 264 ? 12.839 14.118 23.450 1.00 8.90 262 GLU A C 1
ATOM 1987 O O . GLU A 1 264 ? 11.651 14.264 23.796 1.00 8.50 262 GLU A O 1
ATOM 1993 N N . VAL A 1 265 ? 13.645 15.144 23.207 1.00 9.03 263 VAL A N 1
ATOM 1994 C CA . VAL A 1 265 ? 13.173 16.502 23.469 1.00 8.72 263 VAL A CA 1
ATOM 1995 C C . VAL A 1 265 ? 11.884 16.822 22.662 1.00 9.76 263 VAL A C 1
ATOM 1996 O O . VAL A 1 265 ? 10.905 17.323 23.235 1.00 10.61 263 VAL A O 1
ATOM 2000 N N . ILE A 1 266 ? 11.884 16.525 21.362 1.00 9.28 264 ILE A N 1
ATOM 2001 C CA . ILE A 1 266 ? 10.681 16.654 20.539 1.00 9.79 264 ILE A CA 1
ATOM 2002 C C . ILE A 1 266 ? 9.768 15.413 20.595 1.00 11.03 264 ILE A C 1
ATOM 2003 O O . ILE A 1 266 ? 8.530 15.553 20.796 1.00 10.82 264 ILE A O 1
ATOM 2008 N N . CYS A 1 267 ? 10.364 14.220 20.434 1.00 10.54 265 CYS A N 1
ATOM 2009 C CA . CYS A 1 267 ? 9.576 13.005 20.282 1.00 11.48 265 CYS A CA 1
ATOM 2010 C C . CYS A 1 267 ? 8.826 12.589 21.538 1.00 11.90 265 CYS A C 1
ATOM 2011 O O . CYS A 1 267 ? 7.874 11.805 21.458 1.00 14.43 265 CYS A O 1
ATOM 2014 N N . GLY A 1 268 ? 9.205 13.143 22.674 1.00 11.57 266 GLY A N 1
ATOM 2015 C CA . GLY A 1 268 ? 8.654 12.740 23.959 1.00 10.59 266 GLY A CA 1
ATOM 2016 C C . GLY A 1 268 ? 7.234 13.224 24.189 1.00 10.55 266 GLY A C 1
ATOM 2017 O O . GLY A 1 268 ? 6.736 14.169 23.542 1.00 9.32 266 GLY A O 1
ATOM 2018 N N . PHE A 1 269 ? 6.579 12.527 25.108 1.00 9.68 267 PHE A N 1
ATOM 2019 C CA . PHE A 1 269 ? 5.297 12.905 25.650 1.00 10.36 267 PHE A CA 1
ATOM 2020 C C . PHE A 1 269 ? 4.157 12.919 24.629 1.00 10.84 267 PHE A C 1
ATOM 2021 O O . PHE A 1 269 ? 3.392 13.884 24.545 1.00 11.28 267 PHE A O 1
ATOM 2029 N N . GLY A 1 270 ? 4.066 11.821 23.863 1.00 10.09 268 GLY A N 1
ATOM 2030 C CA . GLY A 1 270 ? 2.885 11.554 23.001 1.00 9.90 268 GLY A CA 1
ATOM 2031 C C . GLY A 1 270 ? 3.089 11.896 21.535 1.00 10.93 268 GLY A C 1
ATOM 2032 O O . GLY A 1 270 ? 2.257 11.556 20.669 1.00 11.15 268 GLY A O 1
ATOM 2033 N N . ARG A 1 271 ? 4.196 12.593 21.246 1.00 10.33 269 ARG A N 1
ATOM 2034 C CA . ARG A 1 271 ? 4.415 13.188 19.936 1.00 10.15 269 ARG A CA 1
ATOM 2035 C C . ARG A 1 271 ? 4.494 12.172 18.771 1.00 10.58 269 ARG A C 1
ATOM 2036 O O . ARG A 1 271 ? 4.042 12.456 17.658 1.00 10.90 269 ARG A O 1
ATOM 2044 N N . THR A 1 272 ? 5.091 11.014 19.029 1.00 10.90 270 THR A N 1
ATOM 2045 C CA . THR A 1 272 ? 5.119 9.924 18.069 1.00 11.79 270 THR A CA 1
ATOM 2046 C C . THR A 1 272 ? 4.005 8.909 18.320 1.00 13.56 270 THR A C 1
ATOM 2047 O O . THR A 1 272 ? 3.979 7.874 17.688 1.00 14.51 270 THR A O 1
ATOM 2051 N N . GLY A 1 273 ? 3.066 9.193 19.219 1.00 14.92 271 GLY A N 1
ATOM 2052 C CA . GLY A 1 273 ? 1.991 8.234 19.485 1.00 15.73 271 GLY A CA 1
ATOM 2053 C C . GLY A 1 273 ? 2.276 7.299 20.647 1.00 17.29 271 GLY A C 1
ATOM 2054 O O . GLY A 1 273 ? 1.445 6.464 20.963 1.00 18.73 271 GLY A O 1
ATOM 2055 N N . ASN A 1 274 ? 3.444 7.443 21.291 1.00 16.54 272 ASN A N 1
ATOM 2056 C CA . ASN A 1 274 ? 3.780 6.740 22.524 1.00 16.01 272 ASN A CA 1
ATOM 2057 C C . ASN A 1 274 ? 4.254 7.767 23.532 1.00 15.52 272 ASN A C 1
ATOM 2058 O O . ASN A 1 274 ? 4.397 8.943 23.190 1.00 15.56 272 ASN A O 1
ATOM 2063 N N . TRP A 1 275 ? 4.514 7.356 24.772 1.00 14.51 273 TRP A N 1
ATOM 2064 C CA . TRP A 1 275 ? 5.200 8.270 25.689 1.00 12.91 273 TRP A CA 1
ATOM 2065 C C . TRP A 1 275 ? 6.577 8.720 25.154 1.00 12.64 273 TRP A C 1
ATOM 2066 O O . TRP A 1 275 ? 6.988 9.861 25.426 1.00 11.76 273 TRP A O 1
ATOM 2077 N N . PHE A 1 276 ? 7.293 7.829 24.433 1.00 10.62 274 PHE A N 1
ATOM 2078 C CA . PHE A 1 276 ? 8.634 8.146 23.919 1.00 10.25 274 PHE A CA 1
ATOM 2079 C C . PHE A 1 276 ? 8.869 7.590 22.523 1.00 10.93 274 PHE A C 1
ATOM 2080 O O . PHE A 1 276 ? 8.375 6.497 22.184 1.00 10.18 274 PHE A O 1
ATOM 2088 N N . GLY A 1 277 ? 9.614 8.358 21.720 1.00 10.00 275 GLY A N 1
ATOM 2089 C CA . GLY A 1 277 ? 10.045 7.904 20.405 1.00 10.40 275 GLY A CA 1
ATOM 2090 C C . GLY A 1 277 ? 10.793 6.591 20.508 1.00 10.24 275 GLY A C 1
ATOM 2091 O O . GLY A 1 277 ? 10.758 5.792 19.590 1.00 10.77 275 GLY A O 1
ATOM 2092 N N . THR A 1 278 ? 11.464 6.394 21.637 1.00 10.39 276 THR A N 1
ATOM 2093 C CA . THR A 1 278 ? 12.185 5.180 21.971 1.00 10.61 276 THR A CA 1
ATOM 2094 C C . THR A 1 278 ? 11.285 3.955 21.881 1.00 12.22 276 THR A C 1
ATOM 2095 O O . THR A 1 278 ? 11.700 2.923 21.323 1.00 11.68 276 THR A O 1
ATOM 2099 N N . GLN A 1 279 ? 10.068 4.060 22.446 1.00 12.67 277 GLN A N 1
ATOM 2100 C CA . GLN A 1 279 ? 9.103 2.969 22.380 1.00 14.60 277 GLN A CA 1
ATOM 2101 C C . GLN A 1 279 ? 8.699 2.767 20.938 1.00 14.79 277 GLN A C 1
ATOM 2102 O O . GLN A 1 279 ? 8.771 1.660 20.447 1.00 15.42 277 GLN A O 1
ATOM 2108 N N . THR A 1 280 ? 8.318 3.846 20.254 1.00 14.17 278 THR A N 1
ATOM 2109 C CA . THR A 1 280 ? 7.909 3.754 18.859 1.00 14.51 278 THR A CA 1
ATOM 2110 C C . THR A 1 280 ? 8.946 3.038 17.983 1.00 14.75 278 THR A C 1
ATOM 2111 O O . THR A 1 280 ? 8.600 2.144 17.218 1.00 14.45 278 THR A O 1
ATOM 2115 N N . MET A 1 281 ? 10.207 3.456 18.081 1.00 14.60 279 MET A N 1
ATOM 2116 C CA . MET A 1 281 ? 11.279 2.832 17.299 1.00 15.21 279 MET A CA 1
ATOM 2117 C C . MET A 1 281 ? 11.866 1.534 17.901 1.00 15.94 279 MET A C 1
ATOM 2118 O O . MET A 1 281 ? 12.734 0.924 17.291 1.00 17.52 279 MET A O 1
ATOM 2123 N N . GLY A 1 282 ? 11.417 1.112 19.081 1.00 15.74 280 GLY A N 1
ATOM 2124 C CA . GLY A 1 282 ? 11.956 -0.118 19.685 1.00 15.79 280 GLY A CA 1
ATOM 2125 C C . GLY A 1 282 ? 13.430 -0.070 20.101 1.00 15.81 280 GLY A C 1
ATOM 2126 O O . GLY A 1 282 ? 14.144 -1.064 20.002 1.00 15.82 280 GLY A O 1
ATOM 2127 N N . ILE A 1 283 ? 13.910 1.073 20.577 1.00 14.79 281 ILE A N 1
ATOM 2128 C CA . ILE A 1 283 ? 15.301 1.123 20.950 1.00 14.12 281 ILE A CA 1
ATOM 2129 C C . ILE A 1 283 ? 15.515 1.054 22.457 1.00 13.34 281 ILE A C 1
ATOM 2130 O O . ILE A 1 283 ? 14.554 1.172 23.234 1.00 12.56 281 ILE A O 1
ATOM 2135 N N . ARG A 1 284 ? 16.764 0.835 22.867 1.00 11.70 282 ARG A N 1
ATOM 2136 C CA . ARG A 1 284 ? 17.047 0.616 24.289 1.00 11.52 282 ARG A CA 1
ATOM 2137 C C . ARG A 1 284 ? 18.171 1.533 24.769 1.00 10.65 282 ARG A C 1
ATOM 2138 O O . ARG A 1 284 ? 19.302 1.086 24.944 1.00 9.55 282 ARG A O 1
ATOM 2146 N N . PRO A 1 285 ? 17.861 2.851 24.935 1.00 9.97 283 PRO A N 1
ATOM 2147 C CA . PRO A 1 285 ? 18.892 3.833 25.331 1.00 9.38 283 PRO A CA 1
ATOM 2148 C C . PRO A 1 285 ? 19.288 3.712 26.811 1.00 9.18 283 PRO A C 1
ATOM 2149 O O . PRO A 1 285 ? 18.499 3.231 27.636 1.00 9.57 283 PRO A O 1
ATOM 2153 N N . HIS A 1 286 ? 20.493 4.157 27.139 1.00 7.79 284 HIS A N 1
ATOM 2154 C CA . HIS A 1 286 ? 20.933 4.276 28.530 1.00 8.33 284 HIS A CA 1
ATOM 2155 C C . HIS A 1 286 ? 20.456 5.605 29.160 1.00 8.35 284 HIS A C 1
ATOM 2156 O O . HIS A 1 286 ? 20.324 5.720 30.393 1.00 8.69 284 HIS A O 1
ATOM 2163 N N . ILE A 1 287 ? 20.243 6.604 28.303 1.00 7.87 285 ILE A N 1
ATOM 2164 C CA . ILE A 1 287 ? 19.771 7.947 28.703 1.00 8.21 285 ILE A CA 1
ATOM 2165 C C . ILE A 1 287 ? 18.774 8.495 27.682 1.00 8.32 285 ILE A C 1
ATOM 2166 O O . ILE A 1 287 ? 18.970 8.328 26.460 1.00 9.28 285 ILE A O 1
ATOM 2171 N N . MET A 1 288 ? 17.709 9.134 28.167 1.00 7.69 286 MET A N 1
ATOM 2172 C CA . MET A 1 288 ? 16.804 9.909 27.327 1.00 7.50 286 MET A CA 1
ATOM 2173 C C . MET A 1 288 ? 16.843 11.380 27.748 1.00 7.99 286 MET A C 1
ATOM 2174 O O . MET A 1 288 ? 16.805 11.672 28.947 1.00 7.88 286 MET A O 1
ATOM 2179 N N . THR A 1 289 ? 16.878 12.295 26.769 1.00 6.46 287 THR A N 1
ATOM 2180 C CA . THR A 1 289 ? 16.816 13.733 27.051 1.00 6.78 287 THR A CA 1
ATOM 2181 C C . THR A 1 289 ? 15.355 14.162 26.942 1.00 6.92 287 THR A C 1
ATOM 2182 O O . THR A 1 289 ? 14.680 13.784 25.956 1.00 5.34 287 THR A O 1
ATOM 2186 N N . ILE A 1 290 ? 14.868 14.949 27.916 1.00 6.88 288 ILE A N 1
ATOM 2187 C CA . ILE A 1 290 ? 13.449 15.394 27.886 1.00 7.29 288 ILE A CA 1
ATOM 2188 C C . ILE A 1 290 ? 13.353 16.881 28.115 1.00 7.95 288 ILE A C 1
ATOM 2189 O O . ILE A 1 290 ? 14.207 17.451 28.774 1.00 7.74 288 ILE A O 1
ATOM 2194 N N . ALA A 1 291 ? 12.308 17.502 27.542 1.00 9.11 289 ALA A N 1
ATOM 2195 C CA . ALA A 1 291 ? 11.954 18.905 27.752 1.00 8.77 289 ALA A CA 1
ATOM 2196 C C . ALA A 1 291 ? 10.620 19.135 27.020 1.00 9.68 289 ALA A C 1
ATOM 2197 O O . ALA A 1 291 ? 9.800 18.218 26.960 1.00 9.38 289 ALA A O 1
ATOM 2199 N N . LYS A 1 292 ? 10.380 20.341 26.489 1.00 9.55 290 LYS A N 1
ATOM 2200 C CA . LYS A 1 292 ? 9.199 20.600 25.646 1.00 9.15 290 LYS A CA 1
ATOM 2201 C C . LYS A 1 292 ? 7.855 19.993 26.165 1.00 8.88 290 LYS A C 1
ATOM 2202 O O . LYS A 1 292 ? 7.246 20.533 27.091 1.00 8.67 290 LYS A O 1
ATOM 2208 N N . GLY A 1 293 ? 7.421 18.884 25.567 1.00 7.83 291 GLY A N 1
ATOM 2209 C CA . GLY A 1 293 ? 6.200 18.208 25.933 1.00 8.76 291 GLY A CA 1
ATOM 2210 C C . GLY A 1 293 ? 6.090 17.781 27.395 1.00 9.28 291 GLY A C 1
ATOM 2211 O O . GLY A 1 293 ? 4.986 17.546 27.882 1.00 9.10 291 GLY A O 1
ATOM 2212 N N . LEU A 1 294 ? 7.226 17.664 28.091 1.00 9.23 292 LEU A N 1
ATOM 2213 C CA . LEU A 1 294 ? 7.243 17.384 29.545 1.00 9.57 292 LEU A CA 1
ATOM 2214 C C . LEU A 1 294 ? 6.223 18.230 30.316 1.00 9.02 292 LEU A C 1
ATOM 2215 O O . LEU A 1 294 ? 5.455 17.709 31.154 1.00 9.49 292 LEU A O 1
ATOM 2220 N N . SER A 1 295 ? 6.217 19.532 30.034 1.00 8.21 293 SER A N 1
ATOM 2221 C CA . SER A 1 295 ? 5.268 20.442 30.671 1.00 8.63 293 SER A CA 1
ATOM 2222 C C . SER A 1 295 ? 4.280 21.107 29.682 1.00 8.66 293 SER A C 1
ATOM 2223 O O . SER A 1 295 ? 3.606 22.092 30.028 1.00 9.51 293 SER A O 1
ATOM 2226 N N . SER A 1 296 ? 4.196 20.557 28.472 1.00 8.52 294 SER A N 1
ATOM 2227 C CA . SER A 1 296 ? 3.478 21.145 27.349 1.00 8.04 294 SER A CA 1
ATOM 2228 C C . SER A 1 296 ? 3.908 22.595 27.152 1.00 8.10 294 SER A C 1
ATOM 2229 O O . SER A 1 296 ? 3.156 23.401 26.644 1.00 7.79 294 SER A O 1
ATOM 2232 N N . GLY A 1 297 ? 5.151 22.904 27.525 1.00 8.06 295 GLY A N 1
ATOM 2233 C CA . GLY A 1 297 ? 5.671 24.265 27.379 1.00 7.83 295 GLY A CA 1
ATOM 2234 C C . GLY A 1 297 ? 5.126 25.282 28.389 1.00 8.11 295 GLY A C 1
ATOM 2235 O O . GLY A 1 297 ? 5.546 26.433 28.366 1.00 7.84 295 GLY A O 1
ATOM 2236 N N . TYR A 1 298 ? 4.217 24.874 29.286 1.00 7.88 296 TYR A N 1
ATOM 2237 C CA . TYR A 1 298 ? 3.641 25.820 30.299 1.00 8.79 296 TYR A CA 1
ATOM 2238 C C . TYR A 1 298 ? 4.629 26.295 31.393 1.00 9.33 296 TYR A C 1
ATOM 2239 O O . TYR A 1 298 ? 4.358 27.277 32.115 1.00 10.35 296 TYR A O 1
ATOM 2248 N N . ALA A 1 299 ? 5.749 25.597 31.535 1.00 8.83 297 ALA A N 1
ATOM 2249 C CA . ALA A 1 299 ? 6.793 26.019 32.474 1.00 9.85 297 ALA A CA 1
ATOM 2250 C C . ALA A 1 299 ? 8.148 25.520 31.961 1.00 9.47 297 ALA A C 1
ATOM 2251 O O . ALA A 1 299 ? 8.228 24.415 31.423 1.00 11.67 297 ALA A O 1
ATOM 2253 N N . PRO A 1 300 ? 9.207 26.328 32.101 1.00 9.96 298 PRO A N 1
ATOM 2254 C CA . PRO A 1 300 ? 10.483 25.809 31.598 1.00 10.09 298 PRO A CA 1
ATOM 2255 C C . PRO A 1 300 ? 11.016 24.673 32.466 1.00 10.24 298 PRO A C 1
ATOM 2256 O O . PRO A 1 300 ? 11.187 24.840 33.675 1.00 10.90 298 PRO A O 1
ATOM 2260 N N . ILE A 1 301 ? 11.271 23.519 31.854 1.00 9.23 299 ILE A N 1
ATOM 2261 C CA . ILE A 1 301 ? 11.825 22.395 32.594 1.00 8.18 299 ILE A CA 1
ATOM 2262 C C . ILE A 1 301 ? 12.314 21.353 31.591 1.00 8.28 299 ILE A C 1
ATOM 2263 O O . ILE A 1 301 ? 11.720 21.179 30.493 1.00 7.86 299 ILE A O 1
ATOM 2268 N N . GLY A 1 302 ? 13.419 20.708 31.945 1.00 7.11 300 GLY A N 1
ATOM 2269 C CA . GLY A 1 302 ? 13.932 19.597 31.173 1.00 8.07 300 GLY A CA 1
ATOM 2270 C C . GLY A 1 302 ? 14.625 18.600 32.085 1.00 8.23 300 GLY A C 1
ATOM 2271 O O . GLY A 1 302 ? 14.560 18.723 33.328 1.00 7.55 300 GLY A O 1
ATOM 2272 N N . GLY A 1 303 ? 15.294 17.617 31.487 1.00 7.62 301 GLY A N 1
ATOM 2273 C CA . GLY A 1 303 ? 16.077 16.686 32.285 1.00 7.63 301 GLY A CA 1
ATOM 2274 C C . GLY A 1 303 ? 16.611 15.499 31.513 1.00 7.59 301 GLY A C 1
ATOM 2275 O O . GLY A 1 303 ? 16.501 15.436 30.294 1.00 7.42 301 GLY A O 1
ATOM 2276 N N . SER A 1 304 ? 17.164 14.546 32.246 1.00 7.44 302 SER A N 1
ATOM 2277 C CA . SER A 1 304 ? 17.728 13.342 31.663 1.00 8.42 302 SER A CA 1
ATOM 2278 C C . SER A 1 304 ? 17.235 12.171 32.461 1.00 8.49 302 SER A C 1
ATOM 2279 O O . SER A 1 304 ? 17.318 12.187 33.695 1.00 9.56 302 SER A O 1
ATOM 2282 N N . ILE A 1 305 ? 16.703 11.168 31.778 1.00 8.62 303 ILE A N 1
ATOM 2283 C CA . ILE A 1 305 ? 16.268 9.958 32.479 1.00 9.13 303 ILE A CA 1
ATOM 2284 C C . ILE A 1 305 ? 17.319 8.899 32.196 1.00 9.21 303 ILE A C 1
ATOM 2285 O O . ILE A 1 305 ? 17.696 8.679 31.055 1.00 9.30 303 ILE A O 1
ATOM 2290 N N . VAL A 1 306 ? 17.791 8.256 33.248 1.00 9.82 304 VAL A N 1
ATOM 2291 C CA . VAL A 1 306 ? 19.063 7.520 33.222 1.00 10.70 304 VAL A CA 1
ATOM 2292 C C . VAL A 1 306 ? 18.818 6.110 33.746 1.00 11.19 304 VAL A C 1
ATOM 2293 O O . VAL A 1 306 ? 18.177 5.929 34.806 1.00 11.22 304 VAL A O 1
ATOM 2297 N N . CYS A 1 307 ? 19.390 5.129 33.047 1.00 11.59 305 CYS A N 1
ATOM 2298 C CA . CYS A 1 307 ? 19.236 3.731 33.411 1.00 12.47 305 CYS A CA 1
ATOM 2299 C C . CYS A 1 307 ? 19.963 3.387 34.716 1.00 12.08 305 CYS A C 1
ATOM 2300 O O . CYS A 1 307 ? 20.872 4.092 35.142 1.00 12.04 305 CYS A O 1
ATOM 2303 N N . ASP A 1 308 ? 19.535 2.302 35.352 1.00 12.28 306 ASP A N 1
ATOM 2304 C CA . ASP A 1 308 ? 20.017 1.945 36.686 1.00 12.89 306 ASP A CA 1
ATOM 2305 C C . ASP A 1 308 ? 21.555 1.932 36.791 1.00 12.42 306 ASP A C 1
ATOM 2306 O O . ASP A 1 308 ? 22.137 2.498 37.715 1.00 12.51 306 ASP A O 1
ATOM 2311 N N . GLU A 1 309 ? 22.210 1.246 35.863 1.00 11.70 307 GLU A N 1
ATOM 2312 C CA . GLU A 1 309 ? 23.644 1.014 36.005 1.00 11.87 307 GLU A CA 1
ATOM 2313 C C . GLU A 1 309 ? 24.463 2.307 35.789 1.00 11.63 307 GLU A C 1
ATOM 2314 O O . GLU A 1 309 ? 25.401 2.588 36.536 1.00 11.57 307 GLU A O 1
ATOM 2320 N N . VAL A 1 310 ? 24.105 3.100 34.785 1.00 11.19 308 VAL A N 1
ATOM 2321 C CA . VAL A 1 310 ? 24.730 4.428 34.626 1.00 10.27 308 VAL A CA 1
ATOM 2322 C C . VAL A 1 310 ? 24.503 5.303 35.838 1.00 10.45 308 VAL A C 1
ATOM 2323 O O . VAL A 1 310 ? 25.448 5.902 36.341 1.00 10.18 308 VAL A O 1
ATOM 2327 N N . ALA A 1 311 ? 23.266 5.350 36.339 1.00 10.99 309 ALA A N 1
ATOM 2328 C CA . ALA A 1 311 ? 22.972 6.148 37.552 1.00 11.41 309 ALA A CA 1
ATOM 2329 C C . ALA A 1 311 ? 23.815 5.690 38.765 1.00 12.06 309 ALA A C 1
ATOM 2330 O O . ALA A 1 311 ? 24.342 6.513 39.542 1.00 11.72 309 ALA A O 1
ATOM 2332 N N . HIS A 1 312 ? 23.936 4.377 38.933 1.00 12.33 310 HIS A N 1
ATOM 2333 C CA . HIS A 1 312 ? 24.693 3.838 40.032 1.00 12.06 310 HIS A CA 1
ATOM 2334 C C . HIS A 1 312 ? 26.152 4.239 39.939 1.00 12.35 310 HIS A C 1
ATOM 2335 O O . HIS A 1 312 ? 26.747 4.654 40.948 1.00 12.65 310 HIS A O 1
ATOM 2342 N N . VAL A 1 313 ? 26.737 4.113 38.754 1.00 11.53 311 VAL A N 1
ATOM 2343 C CA . VAL A 1 313 ? 28.150 4.453 38.577 1.00 11.74 311 VAL A CA 1
ATOM 2344 C C . VAL A 1 313 ? 28.419 5.975 38.824 1.00 13.06 311 VAL A C 1
ATOM 2345 O O . VAL A 1 313 ? 29.354 6.338 39.558 1.00 12.67 311 VAL A O 1
ATOM 2349 N N . ILE A 1 314 ? 27.575 6.829 38.247 1.00 13.04 312 ILE A N 1
ATOM 2350 C CA . ILE A 1 314 ? 27.618 8.288 38.474 1.00 14.81 312 ILE A CA 1
ATOM 2351 C C . ILE A 1 314 ? 27.447 8.660 39.945 1.00 14.18 312 ILE A C 1
ATOM 2352 O O . ILE A 1 314 ? 28.112 9.587 40.442 1.00 14.98 312 ILE A O 1
ATOM 2357 N N . GLY A 1 315 ? 26.595 7.901 40.638 1.00 13.75 313 GLY A N 1
ATOM 2358 C CA . GLY A 1 315 ? 26.287 8.105 42.052 1.00 14.34 313 GLY A CA 1
ATOM 2359 C C . GLY A 1 315 ? 27.398 7.754 43.034 1.00 14.37 313 GLY A C 1
ATOM 2360 O O . GLY A 1 315 ? 27.301 8.081 44.211 1.00 12.95 313 GLY A O 1
ATOM 2361 N N . LYS A 1 316 ? 28.450 7.087 42.551 1.00 15.57 314 LYS A N 1
ATOM 2362 C CA . LYS A 1 316 ? 29.511 6.583 43.431 1.00 16.56 314 LYS A CA 1
ATOM 2363 C C . LYS A 1 316 ? 30.426 7.688 43.951 1.00 16.85 314 LYS A C 1
ATOM 2364 O O . LYS A 1 316 ? 31.090 7.513 44.957 1.00 16.65 314 LYS A O 1
ATOM 2370 N N . ASP A 1 317 ? 30.469 8.824 43.260 1.00 16.84 315 ASP A N 1
ATOM 2371 C CA . ASP A 1 317 ? 31.322 9.938 43.654 1.00 17.75 315 ASP A CA 1
ATOM 2372 C C . ASP A 1 317 ? 30.556 11.211 43.380 1.00 16.14 315 ASP A C 1
ATOM 2373 O O . ASP A 1 317 ? 29.504 11.176 42.744 1.00 15.24 315 ASP A O 1
ATOM 2378 N N . GLU A 1 318 ? 31.135 12.327 43.810 1.00 14.72 316 GLU A N 1
ATOM 2379 C CA . GLU A 1 318 ? 30.630 13.672 43.522 1.00 14.79 316 GLU A CA 1
ATOM 2380 C C . GLU A 1 318 ? 30.495 13.859 42.001 1.00 12.96 316 GLU A C 1
ATOM 2381 O O . GLU A 1 318 ? 31.441 13.630 41.255 1.00 12.84 316 GLU A O 1
ATOM 2387 N N . PHE A 1 319 ? 29.289 14.177 41.549 1.00 11.91 317 PHE A N 1
ATOM 2388 C CA . PHE A 1 319 ? 29.059 14.594 40.158 1.00 9.66 317 PHE A CA 1
ATOM 2389 C C . PHE A 1 319 ? 28.866 16.113 40.195 1.00 9.41 317 PHE A C 1
ATOM 2390 O O . PHE A 1 319 ? 27.822 16.611 40.594 1.00 8.55 317 PHE A O 1
ATOM 2398 N N . ASN A 1 320 ? 29.928 16.829 39.840 1.00 8.85 318 ASN A N 1
ATOM 2399 C CA . ASN A 1 320 ? 30.029 18.267 40.041 1.00 8.31 318 ASN A CA 1
ATOM 2400 C C . ASN A 1 320 ? 29.313 19.010 38.924 1.00 8.16 318 ASN A C 1
ATOM 2401 O O . ASN A 1 320 ? 29.959 19.645 38.065 1.00 7.36 318 ASN A O 1
ATOM 2406 N N . HIS A 1 321 ? 27.984 18.942 38.953 1.00 7.07 319 HIS A N 1
ATOM 2407 C CA . HIS A 1 321 ? 27.157 19.428 37.855 1.00 7.30 319 HIS A CA 1
ATOM 2408 C C . HIS A 1 321 ? 25.721 19.698 38.368 1.00 6.53 319 HIS A C 1
ATOM 2409 O O . HIS A 1 321 ? 25.236 19.011 39.258 1.00 6.05 319 HIS A O 1
ATOM 2416 N N . GLY A 1 322 ? 25.065 20.710 37.814 1.00 7.01 320 GLY A N 1
ATOM 2417 C CA . GLY A 1 322 ? 23.651 20.929 38.083 1.00 7.53 320 GLY A CA 1
ATOM 2418 C C . GLY A 1 322 ? 23.343 22.393 38.049 1.00 9.06 320 GLY A C 1
ATOM 2419 O O . GLY A 1 322 ? 24.265 23.237 37.989 1.00 9.35 320 GLY A O 1
ATOM 2420 N N . TYR A 1 323 ? 22.053 22.706 38.050 1.00 7.87 321 TYR A N 1
ATOM 2421 C CA . TYR A 1 323 ? 21.618 24.058 37.735 1.00 7.57 321 TYR A CA 1
ATOM 2422 C C . TYR A 1 323 ? 20.777 24.620 38.874 1.00 7.74 321 TYR A C 1
ATOM 2423 O O . TYR A 1 323 ? 20.074 23.876 39.581 1.00 6.85 321 TYR A O 1
ATOM 2432 N N . THR A 1 324 ? 20.844 25.934 39.049 1.00 7.14 322 THR A N 1
ATOM 2433 C CA . THR A 1 324 ? 20.089 26.576 40.118 1.00 7.99 322 THR A CA 1
ATOM 2434 C C . THR A 1 324 ? 18.646 26.120 40.088 1.00 8.14 322 THR A C 1
ATOM 2435 O O . THR A 1 324 ? 18.082 25.782 41.128 1.00 8.07 322 THR A O 1
ATOM 2439 N N . TYR A 1 325 ? 18.076 26.105 38.886 1.00 8.99 323 TYR A N 1
ATOM 2440 C CA . TYR A 1 325 ? 16.660 25.794 38.670 1.00 9.35 323 TYR A CA 1
ATOM 2441 C C . TYR A 1 325 ? 16.368 24.309 38.370 1.00 9.90 323 TYR A C 1
ATOM 2442 O O . TYR A 1 325 ? 15.225 23.958 38.008 1.00 10.08 323 TYR A O 1
ATOM 2451 N N . SER A 1 326 ? 17.379 23.454 38.562 1.00 8.85 324 SER A N 1
ATOM 2452 C CA . SER A 1 326 ? 17.179 21.997 38.525 1.00 8.49 324 SER A CA 1
ATOM 2453 C C . SER A 1 326 ? 16.090 21.645 39.523 1.00 8.25 324 SER A C 1
ATOM 2454 O O . SER A 1 326 ? 16.219 21.911 40.727 1.00 9.59 324 SER A O 1
ATOM 2457 N N . GLY A 1 327 ? 15.018 21.059 39.015 1.00 8.61 325 GLY A N 1
ATOM 2458 C CA . GLY A 1 327 ? 13.915 20.550 39.820 1.00 7.88 325 GLY A CA 1
ATOM 2459 C C . GLY A 1 327 ? 12.954 21.614 40.294 1.00 8.54 325 GLY A C 1
ATOM 2460 O O . GLY A 1 327 ? 12.076 21.325 41.127 1.00 7.75 325 GLY A O 1
ATOM 2461 N N . HIS A 1 328 ? 13.074 22.838 39.755 1.00 8.91 326 HIS A N 1
ATOM 2462 C CA . HIS A 1 328 ? 12.250 23.998 40.199 1.00 8.46 326 HIS A CA 1
ATOM 2463 C C . HIS A 1 328 ? 10.842 23.539 40.607 1.00 8.32 326 HIS A C 1
ATOM 2464 O O . HIS A 1 328 ? 10.154 22.923 39.805 1.00 7.22 326 HIS A O 1
ATOM 2471 N N . PRO A 1 329 ? 10.425 23.816 41.862 1.00 8.81 327 PRO A N 1
ATOM 2472 C CA . PRO A 1 329 ? 9.193 23.148 42.316 1.00 8.52 327 PRO A CA 1
ATOM 2473 C C . PRO A 1 329 ? 7.911 23.634 41.614 1.00 8.52 327 PRO A C 1
ATOM 2474 O O . PRO A 1 329 ? 6.985 22.849 41.481 1.00 9.40 327 PRO A O 1
ATOM 2478 N N . VAL A 1 330 ? 7.859 24.873 41.129 1.00 7.62 328 VAL A N 1
ATOM 2479 C CA . VAL A 1 330 ? 6.687 25.315 40.374 1.00 6.92 328 VAL A CA 1
ATOM 2480 C C . VAL A 1 330 ? 6.691 24.627 39.003 1.00 7.70 328 VAL A C 1
ATOM 2481 O O . VAL A 1 330 ? 5.682 24.035 38.607 1.00 7.26 328 VAL A O 1
ATOM 2485 N N . ALA A 1 331 ? 7.821 24.691 38.287 1.00 6.95 329 ALA A N 1
ATOM 2486 C CA . ALA A 1 331 ? 7.930 23.997 36.999 1.00 7.86 329 ALA A CA 1
ATOM 2487 C C . ALA A 1 331 ? 7.622 22.511 37.123 1.00 7.89 329 ALA A C 1
ATOM 2488 O O . ALA A 1 331 ? 6.934 21.947 36.269 1.00 9.04 329 ALA A O 1
ATOM 2490 N N . ALA A 1 332 ? 8.110 21.897 38.199 1.00 7.83 330 ALA A N 1
ATOM 2491 C CA . ALA A 1 332 ? 7.932 20.468 38.435 1.00 8.09 330 ALA A CA 1
ATOM 2492 C C . ALA A 1 332 ? 6.452 20.129 38.746 1.00 8.81 330 ALA A C 1
ATOM 2493 O O . ALA A 1 332 ? 5.938 19.125 38.263 1.00 9.79 330 ALA A O 1
ATOM 2495 N N . ALA A 1 333 ? 5.772 20.976 39.514 1.00 8.75 331 ALA A N 1
ATOM 2496 C CA . ALA A 1 333 ? 4.321 20.815 39.790 1.00 9.08 331 ALA A CA 1
ATOM 2497 C C . ALA A 1 333 ? 3.499 20.941 38.510 1.00 8.71 331 ALA A C 1
ATOM 2498 O O . ALA A 1 333 ? 2.560 20.186 38.257 1.00 9.19 331 ALA A O 1
ATOM 2500 N N . VAL A 1 334 ? 3.847 21.932 37.705 1.00 9.04 332 VAL A N 1
ATOM 2501 C CA . VAL A 1 334 ? 3.186 22.115 36.425 1.00 8.77 332 VAL A CA 1
ATOM 2502 C C . VAL A 1 334 ? 3.407 20.877 35.540 1.00 9.32 332 VAL A C 1
ATOM 2503 O O . VAL A 1 334 ? 2.446 20.375 34.947 1.00 9.11 332 VAL A O 1
ATOM 2507 N N . ALA A 1 335 ? 4.654 20.388 35.470 1.00 8.27 333 ALA A N 1
ATOM 2508 C CA . ALA A 1 335 ? 4.957 19.215 34.639 1.00 8.42 333 ALA A CA 1
ATOM 2509 C C . ALA A 1 335 ? 4.159 18.008 35.104 1.00 8.53 333 ALA A C 1
ATOM 2510 O O . ALA A 1 335 ? 3.554 17.329 34.285 1.00 9.30 333 ALA A O 1
ATOM 2512 N N . LEU A 1 336 ? 4.138 17.755 36.407 1.00 8.19 334 LEU A N 1
ATOM 2513 C CA . LEU A 1 336 ? 3.324 16.660 36.940 1.00 10.16 334 LEU A CA 1
ATOM 2514 C C . LEU A 1 336 ? 1.828 16.768 36.528 1.00 9.71 334 LEU A C 1
ATOM 2515 O O . LEU A 1 336 ? 1.228 15.789 36.126 1.00 10.55 334 LEU A O 1
ATOM 2520 N N . GLU A 1 337 ? 1.254 17.955 36.604 1.00 9.76 335 GLU A N 1
ATOM 2521 C CA . GLU A 1 337 ? -0.144 18.146 36.222 1.00 10.35 335 GLU A CA 1
ATOM 2522 C C . GLU A 1 337 ? -0.344 17.953 34.699 1.00 10.41 335 GLU A C 1
ATOM 2523 O O . GLU A 1 337 ? -1.375 17.423 34.246 1.00 10.13 335 GLU A O 1
ATOM 2529 N N . ASN A 1 338 ? 0.633 18.395 33.917 1.00 9.58 336 ASN A N 1
ATOM 2530 C CA . ASN A 1 338 ? 0.619 18.124 32.473 1.00 9.50 336 ASN A CA 1
ATOM 2531 C C . ASN A 1 338 ? 0.564 16.619 32.172 1.00 9.45 336 ASN A C 1
ATOM 2532 O O . ASN A 1 338 ? -0.284 16.153 31.394 1.00 10.03 336 ASN A O 1
ATOM 2537 N N . LEU A 1 339 ? 1.458 15.868 32.793 1.00 9.36 337 LEU A N 1
ATOM 2538 C CA . LEU A 1 339 ? 1.481 14.408 32.676 1.00 10.13 337 LEU A CA 1
ATOM 2539 C C . LEU A 1 339 ? 0.176 13.752 33.182 1.00 10.71 337 LEU A C 1
ATOM 2540 O O . LEU A 1 339 ? -0.301 12.769 32.590 1.00 10.60 337 LEU A O 1
ATOM 2545 N N . ARG A 1 340 ? -0.392 14.286 34.272 1.00 11.20 338 ARG A N 1
ATOM 2546 C CA . ARG A 1 340 ? -1.691 13.804 34.751 1.00 12.41 338 ARG A CA 1
ATOM 2547 C C . ARG A 1 340 ? -2.773 13.925 33.661 1.00 12.63 338 ARG A C 1
ATOM 2548 O O . ARG A 1 340 ? -3.509 12.966 33.401 1.00 12.46 338 ARG A O 1
ATOM 2556 N N . ILE A 1 341 ? -2.843 15.094 33.025 1.00 11.77 339 ILE A N 1
ATOM 2557 C CA . ILE A 1 341 ? -3.800 15.333 31.973 1.00 11.80 339 ILE A CA 1
ATOM 2558 C C . ILE A 1 341 ? -3.578 14.413 30.759 1.00 12.54 339 ILE A C 1
ATOM 2559 O O . ILE A 1 341 ? -4.529 13.826 30.211 1.00 12.50 339 ILE A O 1
ATOM 2564 N N . LEU A 1 342 ? -2.318 14.272 30.349 1.00 11.57 340 LEU A N 1
ATOM 2565 C CA . LEU A 1 342 ? -2.007 13.414 29.228 1.00 12.26 340 LEU A CA 1
ATOM 2566 C C . LEU A 1 342 ? -2.466 11.993 29.504 1.00 13.41 340 LEU A C 1
ATOM 2567 O O . LEU A 1 342 ? -3.035 11.333 28.615 1.00 13.83 340 LEU A O 1
ATOM 2572 N N . GLU A 1 343 ? -2.167 11.525 30.717 1.00 13.36 341 GLU A N 1
ATOM 2573 C CA . GLU A 1 343 ? -2.492 10.173 31.160 1.00 15.34 341 GLU A CA 1
ATOM 2574 C C . GLU A 1 343 ? -3.979 9.982 31.488 1.00 15.18 341 GLU A C 1
ATOM 2575 O O . GLU A 1 343 ? -4.613 9.105 30.911 1.00 14.84 341 GLU A O 1
ATOM 2581 N N . GLU A 1 344 ? -4.551 10.811 32.356 1.00 16.29 342 GLU A N 1
ATOM 2582 C CA . GLU A 1 344 ? -5.942 10.585 32.796 1.00 17.81 342 GLU A CA 1
ATOM 2583 C C . GLU A 1 344 ? -7.023 10.981 31.798 1.00 18.00 342 GLU A C 1
ATOM 2584 O O . GLU A 1 344 ? -8.132 10.468 31.872 1.00 18.24 342 GLU A O 1
ATOM 2590 N N . GLU A 1 345 ? -6.731 11.890 30.867 1.00 17.34 343 GLU A N 1
ATOM 2591 C CA . GLU A 1 345 ? -7.695 12.161 29.795 1.00 16.65 343 GLU A CA 1
ATOM 2592 C C . GLU A 1 345 ? -7.365 11.319 28.567 1.00 16.10 343 GLU A C 1
ATOM 2593 O O . GLU A 1 345 ? -7.883 11.569 27.485 1.00 15.92 343 GLU A O 1
ATOM 2599 N N . ASN A 1 346 ? -6.506 10.317 28.742 1.00 15.88 344 ASN A N 1
ATOM 2600 C CA . ASN A 1 346 ? -6.149 9.382 27.644 1.00 15.67 344 ASN A CA 1
ATOM 2601 C C . ASN A 1 346 ? -5.777 10.060 26.331 1.00 15.07 344 ASN A C 1
ATOM 2602 O O . ASN A 1 346 ? -6.243 9.671 25.260 1.00 14.39 344 ASN A O 1
ATOM 2607 N N . ILE A 1 347 ? -4.939 11.088 26.402 1.00 14.74 345 ILE A N 1
ATOM 2608 C CA . ILE A 1 347 ? -4.582 11.795 25.188 1.00 14.20 345 ILE A CA 1
ATOM 2609 C C . ILE A 1 347 ? -3.801 10.888 24.226 1.00 14.40 345 ILE A C 1
ATOM 2610 O O . ILE A 1 347 ? -3.978 10.994 23.018 1.00 13.80 345 ILE A O 1
ATOM 2615 N N . LEU A 1 348 ? -2.995 9.953 24.737 1.00 14.32 346 LEU A N 1
ATOM 2616 C CA . LEU A 1 348 ? -2.274 9.065 23.816 1.00 15.11 346 LEU A CA 1
ATOM 2617 C C . LEU A 1 348 ? -3.215 8.181 22.980 1.00 15.95 346 LEU A C 1
ATOM 2618 O O . LEU A 1 348 ? -2.918 7.902 21.826 1.00 15.28 346 LEU A O 1
ATOM 2623 N N . ASP A 1 349 ? -4.352 7.758 23.565 1.00 16.54 347 ASP A N 1
ATOM 2624 C CA . ASP A 1 349 ? -5.399 7.054 22.822 1.00 17.14 347 ASP A CA 1
ATOM 2625 C C . ASP A 1 349 ? -6.012 7.960 21.768 1.00 16.28 347 ASP A C 1
ATOM 2626 O O . ASP A 1 349 ? -6.243 7.523 20.632 1.00 16.45 347 ASP A O 1
ATOM 2631 N N . HIS A 1 350 ? -6.260 9.215 22.126 1.00 15.41 348 HIS A N 1
ATOM 2632 C CA . HIS A 1 350 ? -6.751 10.171 21.138 1.00 15.34 348 HIS A CA 1
ATOM 2633 C C . HIS A 1 350 ? -5.774 10.210 19.949 1.00 14.72 348 HIS A C 1
ATOM 2634 O O . HIS A 1 350 ? -6.189 10.124 18.785 1.00 14.81 348 HIS A O 1
ATOM 2641 N N . VAL A 1 351 ? -4.479 10.328 20.241 1.00 14.15 349 VAL A N 1
ATOM 2642 C CA . VAL A 1 351 ? -3.467 10.314 19.173 1.00 13.72 349 VAL A CA 1
ATOM 2643 C C . VAL A 1 351 ? -3.473 9.009 18.341 1.00 13.72 349 VAL A C 1
ATOM 2644 O O . VAL A 1 351 ? -3.623 9.042 17.109 1.00 12.85 349 VAL A O 1
ATOM 2648 N N . ARG A 1 352 ? -3.324 7.875 19.018 1.00 13.79 350 ARG A N 1
ATOM 2649 C CA . ARG A 1 352 ? -3.204 6.600 18.323 1.00 15.25 350 ARG A CA 1
ATOM 2650 C C . ARG A 1 352 ? -4.468 6.214 17.534 1.00 15.26 350 ARG A C 1
ATOM 2651 O O . ARG A 1 352 ? -4.360 5.747 16.426 1.00 14.35 350 ARG A O 1
ATOM 2659 N N . ASN A 1 353 ? -5.647 6.427 18.120 1.00 16.26 351 ASN A N 1
ATOM 2660 C CA . ASN A 1 353 ? -6.900 5.954 17.532 1.00 16.73 351 ASN A CA 1
ATOM 2661 C C . ASN A 1 353 ? -7.599 6.948 16.653 1.00 16.87 351 ASN A C 1
ATOM 2662 O O . ASN A 1 353 ? -8.371 6.558 15.792 1.00 18.00 351 ASN A O 1
ATOM 2667 N N . VAL A 1 354 ? -7.384 8.235 16.892 1.00 17.01 352 VAL A N 1
ATOM 2668 C CA . VAL A 1 354 ? -8.175 9.249 16.186 1.00 16.54 352 VAL A CA 1
ATOM 2669 C C . VAL A 1 354 ? -7.319 10.224 15.347 1.00 15.29 352 VAL A C 1
ATOM 2670 O O . VAL A 1 354 ? -7.391 10.173 14.130 1.00 15.91 352 VAL A O 1
ATOM 2674 N N . ALA A 1 355 ? -6.515 11.073 16.000 1.00 13.88 353 ALA A N 1
ATOM 2675 C CA . ALA A 1 355 ? -5.737 12.137 15.335 1.00 12.30 353 ALA A CA 1
ATOM 2676 C C . ALA A 1 355 ? -4.656 11.604 14.404 1.00 11.44 353 ALA A C 1
ATOM 2677 O O . ALA A 1 355 ? -4.570 12.047 13.258 1.00 11.67 353 ALA A O 1
ATOM 2679 N N . ALA A 1 356 ? -3.832 10.659 14.869 1.00 10.45 354 ALA A N 1
ATOM 2680 C CA . ALA A 1 356 ? -2.716 10.216 14.037 1.00 9.99 354 ALA A CA 1
ATOM 2681 C C . ALA A 1 356 ? -3.204 9.528 12.748 1.00 10.35 354 ALA A C 1
ATOM 2682 O O . ALA A 1 356 ? -2.735 9.871 11.659 1.00 9.70 354 ALA A O 1
ATOM 2684 N N . PRO A 1 357 ? -4.151 8.570 12.861 1.00 11.28 355 PRO A N 1
ATOM 2685 C CA . PRO A 1 357 ? -4.555 7.921 11.607 1.00 11.92 355 PRO A CA 1
ATOM 2686 C C . PRO A 1 357 ? -5.232 8.902 10.660 1.00 12.16 355 PRO A C 1
ATOM 2687 O O . PRO A 1 357 ? -5.028 8.795 9.446 1.00 13.11 355 PRO A O 1
ATOM 2691 N N . TYR A 1 358 ? -6.009 9.851 11.190 1.00 11.94 356 TYR A N 1
ATOM 2692 C CA . TYR A 1 358 ? -6.681 10.834 10.327 1.00 12.12 356 TYR A CA 1
ATOM 2693 C C . TYR A 1 358 ? -5.660 11.761 9.638 1.00 11.97 356 TYR A C 1
ATOM 2694 O O . TYR A 1 358 ? -5.712 12.008 8.412 1.00 12.57 356 TYR A O 1
ATOM 2703 N N . LEU A 1 359 ? -4.733 12.271 10.440 1.00 11.62 357 LEU A N 1
ATOM 2704 C CA . LEU A 1 359 ? -3.669 13.118 9.955 1.00 11.12 357 LEU A CA 1
ATOM 2705 C C . LEU A 1 359 ? -2.815 12.378 8.902 1.00 11.02 357 LEU A C 1
ATOM 2706 O O . LEU A 1 359 ? -2.471 12.946 7.848 1.00 10.59 357 LEU A O 1
ATOM 2711 N N . LYS A 1 360 ? -2.506 11.118 9.166 1.00 10.90 358 LYS A N 1
ATOM 2712 C CA . LYS A 1 360 ? -1.691 10.356 8.241 1.00 11.98 358 LYS A CA 1
ATOM 2713 C C . LYS A 1 360 ? -2.375 10.261 6.901 1.00 12.94 358 LYS A C 1
ATOM 2714 O O . LYS A 1 360 ? -1.742 10.494 5.866 1.00 14.02 358 LYS A O 1
ATOM 2720 N N . GLU A 1 361 ? -3.666 9.946 6.914 1.00 13.81 359 GLU A N 1
ATOM 2721 C CA . GLU A 1 361 ? -4.430 9.824 5.680 1.00 15.59 359 GLU A CA 1
ATOM 2722 C C . GLU A 1 361 ? -4.357 11.082 4.801 1.00 14.62 359 GLU A C 1
ATOM 2723 O O . GLU A 1 361 ? -4.052 10.996 3.605 1.00 13.35 359 GLU A O 1
ATOM 2729 N N . LYS A 1 362 ? -4.681 12.226 5.400 1.00 13.82 360 LYS A N 1
ATOM 2730 C CA . LYS A 1 362 ? -4.659 13.497 4.685 1.00 14.10 360 LYS A CA 1
ATOM 2731 C C . LYS A 1 362 ? -3.227 13.958 4.352 1.00 13.00 360 LYS A C 1
ATOM 2732 O O . LYS A 1 362 ? -3.012 14.531 3.323 1.00 12.82 360 LYS A O 1
ATOM 2738 N N . TRP A 1 363 ? -2.269 13.717 5.238 1.00 12.99 361 TRP A N 1
ATOM 2739 C CA . TRP A 1 363 ? -0.909 14.220 5.029 1.00 12.36 361 TRP A CA 1
ATOM 2740 C C . TRP A 1 363 ? -0.305 13.527 3.814 1.00 12.71 361 TRP A C 1
ATOM 2741 O O . TRP A 1 363 ? 0.227 14.183 2.938 1.00 12.86 361 TRP A O 1
ATOM 2752 N N . GLU A 1 364 ? -0.447 12.197 3.740 1.00 12.90 362 GLU A N 1
ATOM 2753 C CA . GLU A 1 364 ? 0.194 11.404 2.701 1.00 13.90 362 GLU A CA 1
ATOM 2754 C C . GLU A 1 364 ? -0.442 11.661 1.359 1.00 13.69 362 GLU A C 1
ATOM 2755 O O . GLU A 1 364 ? 0.222 11.500 0.356 1.00 13.70 362 GLU A O 1
ATOM 2761 N N . ALA A 1 365 ? -1.716 12.075 1.360 1.00 13.75 363 ALA A N 1
ATOM 2762 C CA . ALA A 1 365 ? -2.415 12.455 0.130 1.00 13.75 363 ALA A CA 1
ATOM 2763 C C . ALA A 1 365 ? -1.913 13.777 -0.432 1.00 13.96 363 ALA A C 1
ATOM 2764 O O . ALA A 1 365 ? -2.292 14.150 -1.555 1.00 13.87 363 ALA A O 1
ATOM 2766 N N . LEU A 1 366 ? -1.052 14.484 0.320 1.00 13.55 364 LEU A N 1
ATOM 2767 C CA . LEU A 1 366 ? -0.526 15.755 -0.193 1.00 12.13 364 LEU A CA 1
ATOM 2768 C C . LEU A 1 366 ? 0.320 15.571 -1.440 1.00 11.77 364 LEU A C 1
ATOM 2769 O O . LEU A 1 366 ? 0.539 16.538 -2.168 1.00 10.90 364 LEU A O 1
ATOM 2774 N N . THR A 1 367 ? 0.808 14.354 -1.673 1.00 11.70 365 THR A N 1
ATOM 2775 C CA . THR A 1 367 ? 1.642 14.082 -2.837 1.00 12.28 365 THR A CA 1
ATOM 2776 C C . THR A 1 367 ? 0.870 14.212 -4.170 1.00 12.95 365 THR A C 1
ATOM 2777 O O . THR A 1 367 ? 1.495 14.148 -5.228 1.00 11.94 365 THR A O 1
ATOM 2781 N N . ASP A 1 368 ? -0.453 14.420 -4.142 1.00 12.66 366 ASP A N 1
ATOM 2782 C CA . ASP A 1 368 ? -1.100 14.765 -5.396 1.00 14.74 366 ASP A CA 1
ATOM 2783 C C . ASP A 1 368 ? -0.877 16.214 -5.815 1.00 14.19 366 ASP A C 1
ATOM 2784 O O . ASP A 1 368 ? -1.179 16.588 -6.953 1.00 13.92 366 ASP A O 1
ATOM 2789 N N . HIS A 1 369 ? -0.299 17.018 -4.926 1.00 12.88 367 HIS A N 1
ATOM 2790 C CA . HIS A 1 369 ? -0.037 18.410 -5.279 1.00 12.79 367 HIS A CA 1
ATOM 2791 C C . HIS A 1 369 ? 1.206 18.493 -6.179 1.00 12.36 367 HIS A C 1
ATOM 2792 O O . HIS A 1 369 ? 2.166 17.793 -5.916 1.00 13.19 367 HIS A O 1
ATOM 2799 N N . PRO A 1 370 ? 1.189 19.334 -7.250 1.00 12.39 368 PRO A N 1
ATOM 2800 C CA . PRO A 1 370 ? 2.354 19.356 -8.164 1.00 12.83 368 PRO A CA 1
ATOM 2801 C C . PRO A 1 370 ? 3.734 19.612 -7.499 1.00 13.25 368 PRO A C 1
ATOM 2802 O O . PRO A 1 370 ? 4.754 19.100 -7.980 1.00 12.99 368 PRO A O 1
ATOM 2806 N N . LEU A 1 371 ? 3.764 20.374 -6.401 1.00 13.99 369 LEU A N 1
ATOM 2807 C CA . LEU A 1 371 ? 5.027 20.673 -5.697 1.00 13.55 369 LEU A CA 1
ATOM 2808 C C . LEU A 1 371 ? 5.500 19.582 -4.754 1.00 13.07 369 LEU A C 1
ATOM 2809 O O . LEU A 1 371 ? 6.665 19.594 -4.373 1.00 14.34 369 LEU A O 1
ATOM 2814 N N . VAL A 1 372 ? 4.628 18.641 -4.390 1.00 12.02 370 VAL A N 1
ATOM 2815 C CA . VAL A 1 372 ? 4.883 17.759 -3.222 1.00 11.28 370 VAL A CA 1
ATOM 2816 C C . VAL A 1 372 ? 5.384 16.369 -3.640 1.00 11.75 370 VAL A C 1
ATOM 2817 O O . VAL A 1 372 ? 4.637 15.539 -4.202 1.00 11.30 370 VAL A O 1
ATOM 2821 N N . GLY A 1 373 ? 6.657 16.104 -3.362 1.00 11.54 371 GLY A N 1
ATOM 2822 C CA . GLY A 1 373 ? 7.266 14.855 -3.786 1.00 11.81 371 GLY A CA 1
ATOM 2823 C C . GLY A 1 373 ? 7.087 13.701 -2.819 1.00 12.60 371 GLY A C 1
ATOM 2824 O O . GLY A 1 373 ? 6.834 12.590 -3.257 1.00 14.09 371 GLY A O 1
ATOM 2825 N N . GLU A 1 374 ? 7.299 13.946 -1.518 1.00 12.13 372 GLU A N 1
ATOM 2826 C CA . GLU A 1 374 ? 7.001 12.958 -0.489 1.00 11.84 372 GLU A CA 1
ATOM 2827 C C . GLU A 1 374 ? 6.307 13.637 0.695 1.00 11.33 372 GLU A C 1
ATOM 2828 O O . GLU A 1 374 ? 6.378 14.867 0.874 1.00 10.96 372 GLU A O 1
ATOM 2834 N N . ALA A 1 375 ? 5.627 12.820 1.478 1.00 10.36 373 ALA A N 1
ATOM 2835 C CA . ALA A 1 375 ? 4.900 13.252 2.643 1.00 11.33 373 ALA A CA 1
ATOM 2836 C C . ALA A 1 375 ? 5.188 12.179 3.687 1.00 11.95 373 ALA A C 1
ATOM 2837 O O . ALA A 1 375 ? 4.836 11.005 3.491 1.00 12.62 373 ALA A O 1
ATOM 2839 N N . LYS A 1 376 ? 5.885 12.562 4.761 1.00 11.99 374 LYS A N 1
ATOM 2840 C CA . LYS A 1 376 ? 6.389 11.591 5.762 1.00 11.92 374 LYS A CA 1
ATOM 2841 C C . LYS A 1 376 ? 5.764 11.999 7.064 1.00 11.54 374 LYS A C 1
ATOM 2842 O O . LYS A 1 376 ? 5.579 13.175 7.289 1.00 12.22 374 LYS A O 1
ATOM 2848 N N . ILE A 1 377 ? 5.432 11.038 7.915 1.00 10.51 375 ILE A N 1
ATOM 2849 C CA . ILE A 1 377 ? 4.697 11.328 9.129 1.00 10.94 375 ILE A CA 1
ATOM 2850 C C . ILE A 1 377 ? 4.953 10.193 10.101 1.00 11.16 375 ILE A C 1
ATOM 2851 O O . ILE A 1 377 ? 4.872 9.017 9.712 1.00 11.24 375 ILE A O 1
ATOM 2856 N N . VAL A 1 378 ? 5.315 10.558 11.333 1.00 11.04 376 VAL A N 1
ATOM 2857 C CA . VAL A 1 378 ? 5.322 9.630 12.467 1.00 11.79 376 VAL A CA 1
ATOM 2858 C C . VAL A 1 378 ? 4.441 10.235 13.582 1.00 12.37 376 VAL A C 1
ATOM 2859 O O . VAL A 1 378 ? 4.767 11.284 14.108 1.00 12.93 376 VAL A O 1
ATOM 2863 N N . GLY A 1 379 ? 3.313 9.605 13.909 1.00 12.29 377 GLY A N 1
ATOM 2864 C CA . GLY A 1 379 ? 2.456 10.123 14.967 1.00 11.17 377 GLY A CA 1
ATOM 2865 C C . GLY A 1 379 ? 1.986 11.516 14.562 1.00 10.91 377 GLY A C 1
ATOM 2866 O O . GLY A 1 379 ? 1.355 11.684 13.506 1.00 10.61 377 GLY A O 1
ATOM 2867 N N . MET A 1 380 ? 2.362 12.507 15.362 1.00 9.46 378 MET A N 1
ATOM 2868 C CA . MET A 1 380 ? 1.911 13.886 15.174 1.00 9.07 378 MET A CA 1
ATOM 2869 C C . MET A 1 380 ? 3.048 14.844 14.743 1.00 9.07 378 MET A C 1
ATOM 2870 O O . MET A 1 380 ? 2.982 16.033 15.028 1.00 9.54 378 MET A O 1
ATOM 2875 N N . MET A 1 381 ? 4.072 14.323 14.054 1.00 8.46 379 MET A N 1
ATOM 2876 C CA . MET A 1 381 ? 5.131 15.138 13.440 1.00 8.38 379 MET A CA 1
ATOM 2877 C C . MET A 1 381 ? 5.261 14.745 11.969 1.00 8.54 379 MET A C 1
ATOM 2878 O O . MET A 1 381 ? 5.339 13.545 11.641 1.00 9.96 379 MET A O 1
ATOM 2883 N N . ALA A 1 382 ? 5.276 15.726 11.071 1.00 7.21 380 ALA A N 1
ATOM 2884 C CA . ALA A 1 382 ? 5.199 15.376 9.659 1.00 7.34 380 ALA A CA 1
ATOM 2885 C C . ALA A 1 382 ? 5.966 16.346 8.777 1.00 8.00 380 ALA A C 1
ATOM 2886 O O . ALA A 1 382 ? 6.108 17.540 9.111 1.00 6.84 380 ALA A O 1
ATOM 2888 N N . SER A 1 383 ? 6.420 15.857 7.629 1.00 7.54 381 SER A N 1
ATOM 2889 C CA . SER A 1 383 ? 7.039 16.757 6.682 1.00 8.98 381 SER A CA 1
ATOM 2890 C C . SER A 1 383 ? 6.667 16.458 5.236 1.00 9.05 381 SER A C 1
ATOM 2891 O O . SER A 1 383 ? 6.328 15.323 4.897 1.00 10.49 381 SER A O 1
ATOM 2894 N N . ILE A 1 384 ? 6.740 17.489 4.396 1.00 9.24 382 ILE A N 1
ATOM 2895 C CA . ILE A 1 384 ? 6.721 17.298 2.952 1.00 8.14 382 ILE A CA 1
ATOM 2896 C C . ILE A 1 384 ? 7.971 17.850 2.285 1.00 9.06 382 ILE A C 1
ATOM 2897 O O . ILE A 1 384 ? 8.530 18.879 2.733 1.00 9.15 382 ILE A O 1
ATOM 2902 N N . ALA A 1 385 ? 8.398 17.179 1.210 1.00 8.92 383 ALA A N 1
ATOM 2903 C CA . ALA A 1 385 ? 9.496 17.660 0.366 1.00 8.94 383 ALA A CA 1
ATOM 2904 C C . ALA A 1 385 ? 8.930 18.332 -0.867 1.00 9.11 383 ALA A C 1
ATOM 2905 O O . ALA A 1 385 ? 8.162 17.734 -1.601 1.00 9.32 383 ALA A O 1
ATOM 2907 N N . LEU A 1 386 ? 9.318 19.583 -1.083 1.00 9.50 384 LEU A N 1
ATOM 2908 C CA . LEU A 1 386 ? 8.867 20.348 -2.223 1.00 9.11 384 LEU A CA 1
ATOM 2909 C C . LEU A 1 386 ? 9.862 20.072 -3.342 1.00 9.64 384 LEU A C 1
ATOM 2910 O O . LEU A 1 386 ? 11.054 19.956 -3.113 1.00 10.30 384 LEU A O 1
ATOM 2915 N N . THR A 1 387 ? 9.362 19.916 -4.552 1.00 10.38 385 THR A N 1
ATOM 2916 C CA . THR A 1 387 ? 10.179 19.505 -5.677 1.00 10.92 385 THR A CA 1
ATOM 2917 C C . THR A 1 387 ? 9.563 20.037 -6.978 1.00 11.37 385 THR A C 1
ATOM 2918 O O . THR A 1 387 ? 8.339 20.123 -7.089 1.00 11.66 385 THR A O 1
ATOM 2922 N N . PRO A 1 388 ? 10.414 20.407 -7.964 1.00 11.19 386 PRO A N 1
ATOM 2923 C CA . PRO A 1 388 ? 9.890 20.718 -9.296 1.00 11.77 386 PRO A CA 1
ATOM 2924 C C . PRO A 1 388 ? 9.666 19.453 -10.151 1.00 12.58 386 PRO A C 1
ATOM 2925 O O . PRO A 1 388 ? 9.117 19.536 -11.262 1.00 12.73 386 PRO A O 1
ATOM 2929 N N . ASN A 1 389 ? 10.103 18.307 -9.660 1.00 13.36 387 ASN A N 1
ATOM 2930 C CA . ASN A 1 389 ? 9.993 17.062 -10.425 1.00 15.46 387 ASN A CA 1
ATOM 2931 C C . ASN A 1 389 ? 10.069 15.827 -9.525 1.00 15.77 387 ASN A C 1
ATOM 2932 O O . ASN A 1 389 ? 11.169 15.318 -9.264 1.00 15.28 387 ASN A O 1
ATOM 2937 N N . LYS A 1 390 ? 8.911 15.329 -9.079 1.00 16.16 388 LYS A N 1
ATOM 2938 C CA . LYS A 1 390 ? 8.914 14.211 -8.150 1.00 17.79 388 LYS A CA 1
ATOM 2939 C C . LYS A 1 390 ? 9.536 12.962 -8.721 1.00 17.37 388 LYS A C 1
ATOM 2940 O O . LYS A 1 390 ? 10.028 12.155 -7.960 1.00 16.69 388 LYS A O 1
ATOM 2946 N N . ALA A 1 391 ? 9.485 12.797 -10.045 1.00 18.47 389 ALA A N 1
ATOM 2947 C CA . ALA A 1 391 ? 9.859 11.521 -10.663 1.00 18.93 389 ALA A CA 1
ATOM 2948 C C . ALA A 1 391 ? 11.352 11.221 -10.511 1.00 19.55 389 ALA A C 1
ATOM 2949 O O . ALA A 1 391 ? 11.729 10.052 -10.447 1.00 19.64 389 ALA A O 1
ATOM 2951 N N . SER A 1 392 ? 12.187 12.266 -10.460 1.00 18.80 390 SER A N 1
ATOM 2952 C CA . SER A 1 392 ? 13.620 12.102 -10.213 1.00 18.86 390 SER A CA 1
ATOM 2953 C C . SER A 1 392 ? 14.000 12.621 -8.813 1.00 17.63 390 SER A C 1
ATOM 2954 O O . SER A 1 392 ? 15.175 12.866 -8.539 1.00 16.89 390 SER A O 1
ATOM 2957 N N . ARG A 1 393 ? 12.998 12.810 -7.949 1.00 15.89 391 ARG A N 1
ATOM 2958 C CA . ARG A 1 393 ? 13.188 13.411 -6.633 1.00 14.93 391 ARG A CA 1
ATOM 2959 C C . ARG A 1 393 ? 14.042 14.671 -6.750 1.00 15.02 391 ARG A C 1
ATOM 2960 O O . ARG A 1 393 ? 14.964 14.895 -5.947 1.00 15.33 391 ARG A O 1
ATOM 2968 N N . ALA A 1 394 ? 13.732 15.504 -7.743 1.00 13.96 392 ALA A N 1
ATOM 2969 C CA . ALA A 1 394 ? 14.606 16.606 -8.065 1.00 13.40 392 ALA A CA 1
ATOM 2970 C C . ALA A 1 394 ? 14.672 17.647 -6.928 1.00 13.07 392 ALA A C 1
ATOM 2971 O O . ALA A 1 394 ? 13.716 17.882 -6.194 1.00 13.56 392 ALA A O 1
ATOM 2973 N N . LYS A 1 395 ? 15.848 18.211 -6.757 1.00 12.28 393 LYS A N 1
ATOM 2974 C CA . LYS A 1 395 ? 16.003 19.400 -5.956 1.00 12.62 393 LYS A CA 1
ATOM 2975 C C . LYS A 1 395 ? 15.771 20.632 -6.870 1.00 12.03 393 LYS A C 1
ATOM 2976 O O . LYS A 1 395 ? 15.999 20.568 -8.085 1.00 12.78 393 LYS A O 1
ATOM 2982 N N . PHE A 1 396 ? 15.318 21.747 -6.316 1.00 11.54 394 PHE A N 1
ATOM 2983 C CA . PHE A 1 396 ? 15.231 22.956 -7.115 1.00 11.34 394 PHE A CA 1
ATOM 2984 C C . PHE A 1 396 ? 16.632 23.400 -7.540 1.00 12.14 394 PHE A C 1
ATOM 2985 O O . PHE A 1 396 ? 17.632 23.038 -6.923 1.00 10.64 394 PHE A O 1
ATOM 2993 N N . ALA A 1 397 ? 16.695 24.181 -8.600 1.00 13.52 395 ALA A N 1
ATOM 2994 C CA . ALA A 1 397 ? 17.959 24.805 -9.022 1.00 14.25 395 ALA A CA 1
ATOM 2995 C C . ALA A 1 397 ? 18.475 25.775 -7.975 1.00 14.49 395 ALA A C 1
ATOM 2996 O O . ALA A 1 397 ? 19.690 25.861 -7.738 1.00 14.75 395 ALA A O 1
ATOM 2998 N N . SER A 1 398 ? 17.561 26.522 -7.361 1.00 15.48 396 SER A N 1
ATOM 2999 C CA . SER A 1 398 ? 17.895 27.432 -6.241 1.00 16.24 396 SER A CA 1
ATOM 3000 C C . SER A 1 398 ? 18.461 26.703 -5.015 1.00 16.70 396 SER A C 1
ATOM 3001 O O . SER A 1 398 ? 18.020 25.591 -4.702 1.00 16.26 396 SER A O 1
ATOM 3004 N N . GLU A 1 399 ? 19.353 27.381 -4.277 1.00 16.65 397 GLU A N 1
ATOM 3005 C CA . GLU A 1 399 ? 19.843 26.926 -2.971 1.00 18.33 397 GLU A CA 1
ATOM 3006 C C . GLU A 1 399 ? 18.665 26.476 -2.091 1.00 17.19 397 GLU A C 1
ATOM 3007 O O . GLU A 1 399 ? 17.656 27.183 -2.023 1.00 17.19 397 GLU A O 1
ATOM 3013 N N . PRO A 1 400 ? 18.771 25.291 -1.439 1.00 17.27 398 PRO A N 1
ATOM 3014 C CA . PRO A 1 400 ? 17.658 24.806 -0.599 1.00 16.02 398 PRO A CA 1
ATOM 3015 C C . PRO A 1 400 ? 17.264 25.851 0.427 1.00 15.11 398 PRO A C 1
ATOM 3016 O O . PRO A 1 400 ? 18.136 26.496 1.000 1.00 14.85 398 PRO A O 1
ATOM 3020 N N . GLY A 1 401 ? 15.958 26.026 0.646 1.00 14.48 399 GLY A N 1
ATOM 3021 C CA . GLY A 1 401 ? 15.456 27.068 1.553 1.00 13.30 399 GLY A CA 1
ATOM 3022 C C . GLY A 1 401 ? 14.889 28.234 0.781 1.00 13.18 399 GLY A C 1
ATOM 3023 O O . GLY A 1 401 ? 14.094 29.016 1.319 1.00 12.52 399 GLY A O 1
ATOM 3024 N N . THR A 1 402 ? 15.300 28.378 -0.501 1.00 13.54 400 THR A N 1
ATOM 3025 C CA . THR A 1 402 ? 14.786 29.479 -1.329 1.00 11.37 400 THR A CA 1
ATOM 3026 C C . THR A 1 402 ? 13.288 29.234 -1.536 1.00 11.21 400 THR A C 1
ATOM 3027 O O . THR A 1 402 ? 12.462 30.124 -1.324 1.00 10.63 400 THR A O 1
ATOM 3031 N N . ILE A 1 403 ? 12.951 28.009 -1.927 1.00 10.64 401 ILE A N 1
ATOM 3032 C CA . ILE A 1 403 ? 11.568 27.636 -2.165 1.00 10.40 401 ILE A CA 1
ATOM 3033 C C . ILE A 1 403 ? 10.837 27.450 -0.847 1.00 10.29 401 ILE A C 1
ATOM 3034 O O . ILE A 1 403 ? 9.675 27.838 -0.727 1.00 9.75 401 ILE A O 1
ATOM 3039 N N . GLY A 1 404 ? 11.515 26.872 0.148 1.00 9.12 402 GLY A N 1
ATOM 3040 C CA . GLY A 1 404 ? 10.895 26.672 1.449 1.00 9.87 402 GLY A CA 1
ATOM 3041 C C . GLY A 1 404 ? 10.480 28.000 2.066 1.00 9.84 402 GLY A C 1
ATOM 3042 O O . GLY A 1 404 ? 9.396 28.114 2.644 1.00 10.53 402 GLY A O 1
ATOM 3043 N N . TYR A 1 405 ? 11.338 29.007 1.944 1.00 9.25 403 TYR A N 1
ATOM 3044 C CA . TYR A 1 405 ? 11.011 30.365 2.430 1.00 9.98 403 TYR A CA 1
ATOM 3045 C C . TYR A 1 405 ? 9.720 30.917 1.798 1.00 9.89 403 TYR A C 1
ATOM 3046 O O . TYR A 1 405 ? 8.845 31.442 2.484 1.00 9.53 403 TYR A O 1
ATOM 3055 N N . ILE A 1 406 ? 9.617 30.814 0.475 1.00 10.30 404 ILE A N 1
ATOM 3056 C CA . ILE A 1 406 ? 8.448 31.337 -0.234 1.00 9.39 404 ILE A CA 1
ATOM 3057 C C . ILE A 1 406 ? 7.171 30.686 0.310 1.00 9.25 404 ILE A C 1
ATOM 3058 O O . ILE A 1 406 ? 6.158 31.363 0.556 1.00 9.30 404 ILE A O 1
ATOM 3063 N N . CYS A 1 407 ? 7.229 29.380 0.517 1.00 8.54 405 CYS A N 1
ATOM 3064 C CA . CYS A 1 407 ? 6.077 28.643 1.037 1.00 10.34 405 CYS A CA 1
ATOM 3065 C C . CYS A 1 407 ? 5.715 29.049 2.466 1.00 10.54 405 CYS A C 1
ATOM 3066 O O . CYS A 1 407 ? 4.558 29.238 2.793 1.00 11.93 405 CYS A O 1
ATOM 3069 N N . ARG A 1 408 ? 6.722 29.192 3.307 1.00 10.77 406 ARG A N 1
ATOM 3070 C CA . ARG A 1 408 ? 6.569 29.486 4.738 1.00 11.59 406 ARG A CA 1
ATOM 3071 C C . ARG A 1 408 ? 5.893 30.846 4.878 1.00 11.27 406 ARG A C 1
ATOM 3072 O O . ARG A 1 408 ? 5.012 31.047 5.734 1.00 11.08 406 ARG A O 1
ATOM 3080 N N . GLU A 1 409 ? 6.318 31.775 4.014 1.00 11.16 407 GLU A N 1
ATOM 3081 C CA . GLU A 1 409 ? 5.744 33.119 3.958 1.00 10.78 407 GLU A CA 1
ATOM 3082 C C . GLU A 1 409 ? 4.292 33.034 3.540 1.00 10.60 407 GLU A C 1
ATOM 3083 O O . GLU A 1 409 ? 3.464 33.745 4.101 1.00 12.04 407 GLU A O 1
ATOM 3089 N N . ARG A 1 410 ? 3.954 32.142 2.612 1.00 10.11 408 ARG A N 1
ATOM 3090 C CA . ARG A 1 410 ? 2.540 31.953 2.261 1.00 10.72 408 ARG A CA 1
ATOM 3091 C C . ARG A 1 410 ? 1.786 31.376 3.465 1.00 11.15 408 ARG A C 1
ATOM 3092 O O . ARG A 1 410 ? 0.718 31.871 3.795 1.00 11.25 408 ARG A O 1
ATOM 3100 N N . CYS A 1 411 ? 2.359 30.381 4.158 1.00 10.89 409 CYS A N 1
ATOM 3101 C CA . CYS A 1 411 ? 1.673 29.836 5.367 1.00 12.11 409 CYS A CA 1
ATOM 3102 C C . CYS A 1 411 ? 1.387 30.933 6.425 1.00 12.39 409 CYS A C 1
ATOM 3103 O O . CYS A 1 411 ? 0.274 31.044 6.944 1.00 10.85 409 CYS A O 1
ATOM 3106 N N . PHE A 1 412 ? 2.403 31.744 6.718 1.00 14.09 410 PHE A N 1
ATOM 3107 C CA . PHE A 1 412 ? 2.314 32.792 7.760 1.00 15.70 410 PHE A CA 1
ATOM 3108 C C . PHE A 1 412 ? 1.199 33.812 7.420 1.00 15.46 410 PHE A C 1
ATOM 3109 O O . PHE A 1 412 ? 0.414 34.208 8.293 1.00 15.03 410 PHE A O 1
ATOM 3117 N N . ALA A 1 413 ? 1.122 34.177 6.139 1.00 15.36 411 ALA A N 1
ATOM 3118 C CA . ALA A 1 413 ? 0.129 35.136 5.617 1.00 15.94 411 ALA A CA 1
ATOM 3119 C C . ALA A 1 413 ? -1.265 34.540 5.651 1.00 15.33 411 ALA A C 1
ATOM 3120 O O . ALA A 1 413 ? -2.251 35.263 5.779 1.00 15.41 411 ALA A O 1
ATOM 3122 N N . ASN A 1 414 ? -1.330 33.213 5.520 1.00 14.52 412 ASN A N 1
ATOM 3123 C CA . ASN A 1 414 ? -2.578 32.481 5.617 1.00 14.04 412 ASN A CA 1
ATOM 3124 C C . ASN A 1 414 ? -2.898 32.030 7.060 1.00 13.24 412 ASN A C 1
ATOM 3125 O O . ASN A 1 414 ? -3.733 31.153 7.273 1.00 13.12 412 ASN A O 1
ATOM 3130 N N . ASN A 1 415 ? -2.235 32.648 8.043 1.00 12.03 413 ASN A N 1
ATOM 3131 C CA . ASN A 1 415 ? -2.478 32.354 9.458 1.00 11.42 413 ASN A CA 1
ATOM 3132 C C . ASN A 1 415 ? -2.375 30.850 9.800 1.00 10.95 413 ASN A C 1
ATOM 3133 O O . ASN A 1 415 ? -3.269 30.254 10.414 1.00 10.35 413 ASN A O 1
ATOM 3138 N N . LEU A 1 416 ? -1.290 30.248 9.339 1.00 10.49 414 LEU A N 1
ATOM 3139 C CA . LEU A 1 416 ? -1.017 28.843 9.597 1.00 10.60 414 LEU A CA 1
ATOM 3140 C C . LEU A 1 416 ? 0.443 28.802 9.993 1.00 10.32 414 LEU A C 1
ATOM 3141 O O . LEU A 1 416 ? 1.271 29.277 9.236 1.00 10.02 414 LEU A O 1
ATOM 3146 N N . ILE A 1 417 ? 0.768 28.219 11.153 1.00 10.59 415 ILE A N 1
ATOM 3147 C CA . ILE A 1 417 ? 2.179 28.041 11.531 1.00 10.43 415 ILE A CA 1
ATOM 3148 C C . ILE A 1 417 ? 2.697 26.688 11.005 1.00 11.14 415 ILE A C 1
ATOM 3149 O O . ILE A 1 417 ? 2.608 25.664 11.683 1.00 11.11 415 ILE A O 1
ATOM 3154 N N . MET A 1 418 ? 3.195 26.707 9.774 1.00 11.15 416 MET A N 1
ATOM 3155 C CA . MET A 1 418 ? 3.919 25.595 9.194 1.00 11.23 416 MET A CA 1
ATOM 3156 C C . MET A 1 418 ? 5.273 26.186 8.805 1.00 10.93 416 MET A C 1
ATOM 3157 O O . MET A 1 418 ? 5.337 27.251 8.159 1.00 10.97 416 MET A O 1
ATOM 3162 N N . ARG A 1 419 ? 6.358 25.513 9.185 1.00 10.81 417 ARG A N 1
ATOM 3163 C CA . ARG A 1 419 ? 7.711 26.065 8.958 1.00 10.61 417 ARG A CA 1
ATOM 3164 C C . ARG A 1 419 ? 8.441 25.340 7.847 1.00 10.07 417 ARG A C 1
ATOM 3165 O O . ARG A 1 419 ? 8.020 24.261 7.436 1.00 9.90 417 ARG A O 1
ATOM 3173 N N . HIS A 1 420 ? 9.522 25.939 7.356 1.00 9.92 418 HIS A N 1
ATOM 3174 C CA . HIS A 1 420 ? 10.378 25.283 6.377 1.00 10.18 418 HIS A CA 1
ATOM 3175 C C . HIS A 1 420 ? 11.724 24.908 6.961 1.00 10.13 418 HIS A C 1
ATOM 3176 O O . HIS A 1 420 ? 12.263 25.614 7.812 1.00 10.38 418 HIS A O 1
ATOM 3183 N N . VAL A 1 421 ? 12.285 23.817 6.464 1.00 9.82 419 VAL A N 1
ATOM 3184 C CA . VAL A 1 421 ? 13.690 23.526 6.700 1.00 10.35 419 VAL A CA 1
ATOM 3185 C C . VAL A 1 421 ? 14.229 23.158 5.356 1.00 10.90 419 VAL A C 1
ATOM 3186 O O . VAL A 1 421 ? 13.851 22.114 4.826 1.00 11.81 419 VAL A O 1
ATOM 3190 N N . GLY A 1 422 ? 15.088 24.006 4.790 1.00 10.97 420 GLY A N 1
ATOM 3191 C CA . GLY A 1 422 ? 15.491 23.853 3.389 1.00 10.62 420 GLY A CA 1
ATOM 3192 C C . GLY A 1 422 ? 14.214 23.907 2.563 1.00 11.27 420 GLY A C 1
ATOM 3193 O O . GLY A 1 422 ? 13.381 24.817 2.739 1.00 11.04 420 GLY A O 1
ATOM 3194 N N . ASP A 1 423 ? 14.022 22.917 1.695 1.00 10.90 421 ASP A N 1
ATOM 3195 C CA . ASP A 1 423 ? 12.773 22.859 0.934 1.00 11.44 421 ASP A CA 1
ATOM 3196 C C . ASP A 1 423 ? 11.789 21.795 1.458 1.00 11.31 421 ASP A C 1
ATOM 3197 O O . ASP A 1 423 ? 10.933 21.297 0.710 1.00 11.21 421 ASP A O 1
ATOM 3202 N N . ARG A 1 424 ? 11.931 21.465 2.749 1.00 10.42 422 ARG A N 1
ATOM 3203 C CA . ARG A 1 424 ? 10.930 20.698 3.465 1.00 9.20 422 ARG A CA 1
ATOM 3204 C C . ARG A 1 424 ? 10.035 21.618 4.286 1.00 8.69 422 ARG A C 1
ATOM 3205 O O . ARG A 1 424 ? 10.507 22.542 4.945 1.00 9.52 422 ARG A O 1
ATOM 3213 N N . MET A 1 425 ? 8.737 21.358 4.257 1.00 8.36 423 MET A N 1
ATOM 3214 C CA . MET A 1 425 ? 7.787 21.996 5.174 1.00 8.43 423 MET A CA 1
ATOM 3215 C C . MET A 1 425 ? 7.443 21.025 6.283 1.00 8.58 423 MET A C 1
ATOM 3216 O O . MET A 1 425 ? 7.340 19.823 6.043 1.00 8.95 423 MET A O 1
ATOM 3221 N N . ILE A 1 426 ? 7.288 21.544 7.501 1.00 8.81 424 ILE A N 1
ATOM 3222 C CA . ILE A 1 426 ? 7.042 20.697 8.681 1.00 8.59 424 ILE A CA 1
ATOM 3223 C C . ILE A 1 426 ? 5.859 21.179 9.516 1.00 8.88 424 ILE A C 1
ATOM 3224 O O . ILE A 1 426 ? 5.606 22.403 9.628 1.00 9.33 424 ILE A O 1
ATOM 3229 N N . ILE A 1 427 ? 5.169 20.223 10.140 1.00 8.72 425 ILE A N 1
ATOM 3230 C CA . ILE A 1 427 ? 4.183 20.510 11.188 1.00 8.55 425 ILE A CA 1
ATOM 3231 C C . ILE A 1 427 ? 4.366 19.571 12.383 1.00 8.86 425 ILE A C 1
ATOM 3232 O O . ILE A 1 427 ? 4.942 18.484 12.258 1.00 9.40 425 ILE A O 1
ATOM 3237 N N . SER A 1 428 ? 3.825 20.005 13.513 1.00 8.10 426 SER A N 1
ATOM 3238 C CA . SER A 1 428 ? 3.939 19.363 14.819 1.00 8.89 426 SER A CA 1
ATOM 3239 C C . SER A 1 428 ? 2.776 19.890 15.674 1.00 9.02 426 SER A C 1
ATOM 3240 O O . SER A 1 428 ? 2.996 20.599 16.652 1.00 8.78 426 SER A O 1
ATOM 3243 N N . PRO A 1 429 ? 1.521 19.578 15.289 1.00 9.29 427 PRO A N 1
ATOM 3244 C CA . PRO A 1 429 ? 0.414 20.267 15.975 1.00 9.88 427 PRO A CA 1
ATOM 3245 C C . PRO A 1 429 ? 0.130 19.768 17.411 1.00 9.76 427 PRO A C 1
ATOM 3246 O O . PRO A 1 429 ? 0.601 18.697 17.785 1.00 10.36 427 PRO A O 1
ATOM 3250 N N . PRO A 1 430 ? -0.624 20.542 18.222 1.00 9.66 428 PRO A N 1
ATOM 3251 C CA . PRO A 1 430 ? -1.029 19.986 19.529 1.00 10.13 428 PRO A CA 1
ATOM 3252 C C . PRO A 1 430 ? -1.616 18.570 19.396 1.00 9.88 428 PRO A C 1
ATOM 3253 O O . PRO A 1 430 ? -2.360 18.312 18.461 1.00 9.13 428 PRO A O 1
ATOM 3257 N N . LEU A 1 431 ? -1.269 17.661 20.314 1.00 10.49 429 LEU A N 1
ATOM 3258 C CA . LEU A 1 431 ? -1.797 16.289 20.255 1.00 10.95 429 LEU A CA 1
ATOM 3259 C C . LEU A 1 431 ? -3.339 16.249 20.217 1.00 11.61 429 LEU A C 1
ATOM 3260 O O . LEU A 1 431 ? -3.928 15.328 19.633 1.00 11.38 429 LEU A O 1
ATOM 3265 N N . VAL A 1 432 ? -3.976 17.249 20.823 1.00 11.47 430 VAL A N 1
ATOM 3266 C CA . VAL A 1 432 ? -5.430 17.239 21.048 1.00 11.43 430 VAL A CA 1
ATOM 3267 C C . VAL A 1 432 ? -6.242 17.758 19.858 1.00 11.26 430 VAL A C 1
ATOM 3268 O O . VAL A 1 432 ? -7.455 17.905 19.984 1.00 12.11 430 VAL A O 1
ATOM 3272 N N . ILE A 1 433 ? -5.578 18.056 18.727 1.00 11.02 431 ILE A N 1
ATOM 3273 C CA . ILE A 1 433 ? -6.264 18.574 17.519 1.00 10.26 431 ILE A CA 1
ATOM 3274 C C . ILE A 1 433 ? -7.345 17.545 17.131 1.00 10.81 431 ILE A C 1
ATOM 3275 O O . ILE A 1 433 ? -7.159 16.350 17.342 1.00 10.00 431 ILE A O 1
ATOM 3280 N N . THR A 1 434 ? -8.483 18.035 16.649 1.00 10.88 432 THR A N 1
ATOM 3281 C CA . THR A 1 434 ? -9.630 17.188 16.319 1.00 11.89 432 THR A CA 1
ATOM 3282 C C . THR A 1 434 ? -9.596 16.938 14.813 1.00 11.76 432 THR A C 1
ATOM 3283 O O . THR A 1 434 ? -8.979 17.700 14.097 1.00 13.31 432 THR A O 1
ATOM 3287 N N . PRO A 1 435 ? -10.255 15.882 14.320 1.00 12.34 433 PRO A N 1
ATOM 3288 C CA . PRO A 1 435 ? -10.316 15.798 12.833 1.00 12.38 433 PRO A CA 1
ATOM 3289 C C . PRO A 1 435 ? -10.813 17.088 12.141 1.00 12.32 433 PRO A C 1
ATOM 3290 O O . PRO A 1 435 ? -10.287 17.464 11.064 1.00 12.33 433 PRO A O 1
ATOM 3294 N N . ALA A 1 436 ? -11.798 17.768 12.728 1.00 11.71 434 ALA A N 1
ATOM 3295 C CA . ALA A 1 436 ? -12.308 18.997 12.112 1.00 13.08 434 ALA A CA 1
ATOM 3296 C C . ALA A 1 436 ? -11.241 20.090 12.053 1.00 13.21 434 ALA A C 1
ATOM 3297 O O . ALA A 1 436 ? -11.081 20.759 11.022 1.00 13.62 434 ALA A O 1
ATOM 3299 N N . GLU A 1 437 ? -10.472 20.246 13.126 1.00 12.82 435 GLU A N 1
ATOM 3300 C CA . GLU A 1 437 ? -9.385 21.233 13.112 1.00 12.07 435 GLU A CA 1
ATOM 3301 C C . GLU A 1 437 ? -8.336 20.813 12.073 1.00 11.29 435 GLU A C 1
ATOM 3302 O O . GLU A 1 437 ? -7.817 21.654 11.351 1.00 10.64 435 GLU A O 1
ATOM 3308 N N . ILE A 1 438 ? -8.069 19.508 11.984 1.00 10.19 436 ILE A N 1
ATOM 3309 C CA . ILE A 1 438 ? -7.145 19.002 10.980 1.00 10.17 436 ILE A CA 1
ATOM 3310 C C . ILE A 1 438 ? -7.625 19.397 9.561 1.00 11.07 436 ILE A C 1
ATOM 3311 O O . ILE A 1 438 ? -6.825 19.789 8.721 1.00 10.54 436 ILE A O 1
ATOM 3316 N N . ASP A 1 439 ? -8.929 19.304 9.302 1.00 11.82 437 ASP A N 1
ATOM 3317 C CA . ASP A 1 439 ? -9.474 19.680 7.988 1.00 12.20 437 ASP A CA 1
ATOM 3318 C C . ASP A 1 439 ? -9.163 21.131 7.695 1.00 12.17 437 ASP A C 1
ATOM 3319 O O . ASP A 1 439 ? -8.769 21.454 6.585 1.00 12.88 437 ASP A O 1
ATOM 3324 N N . GLU A 1 440 ? -9.350 22.001 8.688 1.00 11.37 438 GLU A N 1
ATOM 3325 C CA . GLU A 1 440 ? -9.144 23.424 8.496 1.00 11.63 438 GLU A CA 1
ATOM 3326 C C . GLU A 1 440 ? -7.643 23.722 8.249 1.00 11.21 438 GLU A C 1
ATOM 3327 O O . GLU A 1 440 ? -7.299 24.534 7.399 1.00 11.79 438 GLU A O 1
ATOM 3333 N N . MET A 1 441 ? -6.770 23.037 8.975 1.00 10.40 439 MET A N 1
ATOM 3334 C CA . MET A 1 441 ? -5.321 23.073 8.709 1.00 10.60 439 MET A CA 1
ATOM 3335 C C . MET A 1 441 ? -5.036 22.750 7.237 1.00 10.37 439 MET A C 1
ATOM 3336 O O . MET A 1 441 ? -4.312 23.484 6.589 1.00 11.62 439 MET A O 1
ATOM 3341 N N . PHE A 1 442 ? -5.614 21.681 6.704 1.00 10.87 440 PHE A N 1
ATOM 3342 C CA . PHE A 1 442 ? -5.393 21.321 5.292 1.00 11.39 440 PHE A CA 1
ATOM 3343 C C . PHE A 1 442 ? -5.975 22.292 4.251 1.00 11.66 440 PHE A C 1
ATOM 3344 O O . PHE A 1 442 ? -5.391 22.456 3.181 1.00 10.38 440 PHE A O 1
ATOM 3352 N N . VAL A 1 443 ? -7.129 22.899 4.548 1.00 11.40 441 VAL A N 1
ATOM 3353 C CA . VAL A 1 443 ? -7.602 24.008 3.720 1.00 11.90 441 VAL A CA 1
ATOM 3354 C C . VAL A 1 443 ? -6.478 25.060 3.619 1.00 12.52 441 VAL A C 1
ATOM 3355 O O . VAL A 1 443 ? -6.101 25.478 2.528 1.00 12.79 441 VAL A O 1
ATOM 3359 N N . ARG A 1 444 ? -5.893 25.442 4.753 1.00 12.30 442 ARG A N 1
ATOM 3360 C CA . ARG A 1 444 ? -4.813 26.449 4.730 1.00 12.16 442 ARG A CA 1
ATOM 3361 C C . ARG A 1 444 ? -3.494 25.937 4.081 1.00 11.04 442 ARG A C 1
ATOM 3362 O O . ARG A 1 444 ? -2.773 26.718 3.443 1.00 10.34 442 ARG A O 1
ATOM 3370 N N . ILE A 1 445 ? -3.179 24.654 4.276 1.00 10.00 443 ILE A N 1
ATOM 3371 C CA . ILE A 1 445 ? -1.974 24.043 3.668 1.00 9.50 443 ILE A CA 1
ATOM 3372 C C . ILE A 1 445 ? -2.066 24.072 2.150 1.00 10.32 443 ILE A C 1
ATOM 3373 O O . ILE A 1 445 ? -1.156 24.580 1.462 1.00 8.99 443 ILE A O 1
ATOM 3378 N N . ARG A 1 446 ? -3.180 23.573 1.624 1.00 11.38 444 ARG A N 1
ATOM 3379 C CA . ARG A 1 446 ? -3.340 23.509 0.158 1.00 12.53 444 ARG A CA 1
ATOM 3380 C C . ARG A 1 446 ? -3.362 24.906 -0.463 1.00 12.09 444 ARG A C 1
ATOM 3381 O O . ARG A 1 446 ? -2.796 25.133 -1.528 1.00 12.65 444 ARG A O 1
ATOM 3389 N N . LYS A 1 447 ? -4.016 25.855 0.203 1.00 12.38 445 LYS A N 1
ATOM 3390 C CA . LYS A 1 447 ? -4.043 27.219 -0.291 1.00 11.18 445 LYS A CA 1
ATOM 3391 C C . LYS A 1 447 ? -2.588 27.735 -0.343 1.00 11.72 445 LYS A C 1
ATOM 3392 O O . LYS A 1 447 ? -2.171 28.358 -1.334 1.00 10.21 445 LYS A O 1
ATOM 3398 N N . SER A 1 448 ? -1.842 27.530 0.753 1.00 10.19 446 SER A N 1
ATOM 3399 C CA . SER A 1 448 ? -0.453 28.002 0.830 1.00 10.63 446 SER A CA 1
ATOM 3400 C C . SER A 1 448 ? 0.423 27.359 -0.243 1.00 9.85 446 SER A C 1
ATOM 3401 O O . SER A 1 448 ? 1.254 28.051 -0.844 1.00 10.68 446 SER A O 1
ATOM 3404 N N . LEU A 1 449 ? 0.226 26.074 -0.504 1.00 9.87 447 LEU A N 1
ATOM 3405 C CA . LEU A 1 449 ? 0.984 25.389 -1.574 1.00 10.71 447 LEU A CA 1
ATOM 3406 C C . LEU A 1 449 ? 0.664 25.953 -2.970 1.00 10.77 447 LEU A C 1
ATOM 3407 O O . LEU A 1 449 ? 1.572 26.140 -3.792 1.00 9.98 447 LEU A O 1
ATOM 3412 N N . ASP A 1 450 ? -0.620 26.195 -3.242 1.00 11.17 448 ASP A N 1
ATOM 3413 C CA . ASP A 1 450 ? -0.998 26.788 -4.518 1.00 12.26 448 ASP A CA 1
ATOM 3414 C C . ASP A 1 450 ? -0.358 28.174 -4.694 1.00 11.47 448 ASP A C 1
ATOM 3415 O O . ASP A 1 450 ? 0.214 28.450 -5.726 1.00 12.18 448 ASP A O 1
ATOM 3420 N N . GLU A 1 451 ? -0.471 29.042 -3.695 1.00 10.68 449 GLU A N 1
ATOM 3421 C CA . GLU A 1 451 ? 0.146 30.370 -3.754 1.00 10.50 449 GLU A CA 1
ATOM 3422 C C . GLU A 1 451 ? 1.685 30.294 -3.821 1.00 10.62 449 GLU A C 1
ATOM 3423 O O . GLU A 1 451 ? 2.323 31.128 -4.443 1.00 10.74 449 GLU A O 1
ATOM 3429 N N . ALA A 1 452 ? 2.272 29.267 -3.212 1.00 10.26 450 ALA A N 1
ATOM 3430 C CA . ALA A 1 452 ? 3.720 29.086 -3.265 1.00 10.72 450 ALA A CA 1
ATOM 3431 C C . ALA A 1 452 ? 4.157 28.747 -4.681 1.00 10.37 450 ALA A C 1
ATOM 3432 O O . ALA A 1 452 ? 5.123 29.301 -5.206 1.00 11.27 450 ALA A O 1
ATOM 3434 N N . GLN A 1 453 ? 3.440 27.806 -5.286 1.00 10.64 451 GLN A N 1
ATOM 3435 C CA . GLN A 1 453 ? 3.679 27.409 -6.659 1.00 11.56 451 GLN A CA 1
ATOM 3436 C C . GLN A 1 453 ? 3.619 28.608 -7.602 1.00 11.11 451 GLN A C 1
ATOM 3437 O O . GLN A 1 453 ? 4.488 28.756 -8.461 1.00 11.26 451 GLN A O 1
ATOM 3443 N N . ALA A 1 454 ? 2.624 29.477 -7.420 1.00 10.79 452 ALA A N 1
ATOM 3444 C CA . ALA A 1 454 ? 2.488 30.665 -8.271 1.00 10.39 452 ALA A CA 1
ATOM 3445 C C . ALA A 1 454 ? 3.618 31.663 -8.046 1.00 11.17 452 ALA A C 1
ATOM 3446 O O . ALA A 1 454 ? 4.094 32.296 -9.005 1.00 10.90 452 ALA A O 1
ATOM 3448 N N . GLU A 1 455 ? 4.007 31.847 -6.780 1.00 11.58 453 GLU A N 1
ATOM 3449 C CA . GLU A 1 455 ? 5.100 32.763 -6.445 1.00 11.83 453 GLU A CA 1
ATOM 3450 C C . GLU A 1 455 ? 6.406 32.217 -7.006 1.00 11.88 453 GLU A C 1
ATOM 3451 O O . GLU A 1 455 ? 7.176 32.968 -7.600 1.00 12.47 453 GLU A O 1
ATOM 3457 N N . ILE A 1 456 ? 6.651 30.915 -6.842 1.00 12.05 454 ILE A N 1
ATOM 3458 C CA . ILE A 1 456 ? 7.838 30.270 -7.471 1.00 11.72 454 ILE A CA 1
ATOM 3459 C C . ILE A 1 456 ? 7.848 30.535 -9.014 1.00 12.80 454 ILE A C 1
ATOM 3460 O O . ILE A 1 456 ? 8.883 30.965 -9.603 1.00 11.25 454 ILE A O 1
ATOM 3465 N N . GLU A 1 457 ? 6.702 30.306 -9.666 1.00 13.17 455 GLU A N 1
ATOM 3466 C CA . GLU A 1 457 ? 6.607 30.596 -11.105 1.00 15.14 455 GLU A CA 1
ATOM 3467 C C . GLU A 1 457 ? 6.881 32.067 -11.403 1.00 14.79 455 GLU A C 1
ATOM 3468 O O . GLU A 1 457 ? 7.636 32.362 -12.331 1.00 14.87 455 GLU A O 1
ATOM 3474 N N . LYS A 1 458 ? 6.315 32.973 -10.594 1.00 14.11 456 LYS A N 1
ATOM 3475 C CA . LYS A 1 458 ? 6.503 34.391 -10.827 1.00 14.59 456 LYS A CA 1
ATOM 3476 C C . LYS A 1 458 ? 7.992 34.753 -10.744 1.00 14.82 456 LYS A C 1
ATOM 3477 O O . LYS A 1 458 ? 8.485 35.519 -11.576 1.00 14.40 456 LYS A O 1
ATOM 3483 N N . GLN A 1 459 ? 8.697 34.204 -9.754 1.00 13.82 457 GLN A N 1
ATOM 3484 C CA . GLN A 1 459 ? 10.114 34.497 -9.626 1.00 14.86 457 GLN A CA 1
ATOM 3485 C C . GLN A 1 459 ? 10.976 33.780 -10.675 1.00 15.11 457 GLN A C 1
ATOM 3486 O O . GLN A 1 459 ? 12.144 34.045 -10.735 1.00 16.13 457 GLN A O 1
ATOM 3492 N N . GLY A 1 460 ? 10.418 32.876 -11.482 1.00 15.07 458 GLY A N 1
ATOM 3493 C CA . GLY A 1 460 ? 11.238 32.127 -12.445 1.00 15.01 458 GLY A CA 1
ATOM 3494 C C . GLY A 1 460 ? 12.053 30.997 -11.830 1.00 15.75 458 GLY A C 1
ATOM 3495 O O . GLY A 1 460 ? 13.095 30.584 -12.364 1.00 15.18 458 GLY A O 1
ATOM 3496 N N . LEU A 1 461 ? 11.552 30.456 -10.719 1.00 15.74 459 LEU A N 1
ATOM 3497 C CA . LEU A 1 461 ? 12.289 29.463 -9.945 1.00 15.14 459 LEU A CA 1
ATOM 3498 C C . LEU A 1 461 ? 11.830 27.996 -10.090 1.00 16.03 459 LEU A C 1
ATOM 3499 O O . LEU A 1 461 ? 12.349 27.106 -9.381 1.00 15.18 459 LEU A O 1
ATOM 3504 N N . MET A 1 462 ? 10.887 27.720 -11.001 1.00 15.73 460 MET A N 1
ATOM 3505 C CA . MET A 1 462 ? 10.437 26.330 -11.173 1.00 16.09 460 MET A CA 1
ATOM 3506 C C . MET A 1 462 ? 11.399 25.608 -12.100 1.00 17.12 460 MET A C 1
ATOM 3507 O O . MET A 1 462 ? 11.075 25.335 -13.261 1.00 17.96 460 MET A O 1
ATOM 3512 N N . LYS A 1 463 ? 12.605 25.345 -11.605 1.00 17.90 461 LYS A N 1
ATOM 3513 C CA . LYS A 1 463 ? 13.641 24.676 -12.375 1.00 18.92 461 LYS A CA 1
ATOM 3514 C C . LYS A 1 463 ? 14.288 23.699 -11.430 1.00 18.72 461 LYS A C 1
ATOM 3515 O O . LYS A 1 463 ? 14.362 23.969 -10.228 1.00 18.09 461 LYS A O 1
ATOM 3521 N N . SER A 1 464 ? 14.756 22.572 -11.962 1.00 19.16 462 SER A N 1
ATOM 3522 C CA . SER A 1 464 ? 15.477 21.611 -11.142 1.00 21.00 462 SER A CA 1
ATOM 3523 C C . SER A 1 464 ? 16.973 21.852 -11.183 1.00 21.90 462 SER A C 1
ATOM 3524 O O . SER A 1 464 ? 17.488 22.578 -12.027 1.00 20.84 462 SER A O 1
ATOM 3527 N N . GLU A 1 465 ? 17.665 21.232 -10.252 1.00 23.75 463 GLU A N 1
ATOM 3528 C CA . GLU A 1 465 ? 19.109 21.322 -10.180 1.00 26.04 463 GLU A CA 1
ATOM 3529 C C . GLU A 1 465 ? 19.725 20.770 -11.461 1.00 27.66 463 GLU A C 1
ATOM 3530 O O . GLU A 1 465 ? 19.316 19.719 -11.975 1.00 27.51 463 GLU A O 1
ATOM 3536 N N . GLY A 1 466 ? 20.715 21.498 -11.971 1.00 29.77 464 GLY A N 1
ATOM 3537 C CA . GLY A 1 466 ? 21.363 21.139 -13.221 1.00 32.47 464 GLY A CA 1
ATOM 3538 C C . GLY A 1 466 ? 20.685 21.786 -14.412 1.00 34.39 464 GLY A C 1
ATOM 3539 O O . GLY A 1 466 ? 21.099 21.575 -15.554 1.00 35.00 464 GLY A O 1
ATOM 3540 N N . HIS A 1 467 ? 19.644 22.579 -14.150 1.00 35.97 465 HIS A N 1
ATOM 3541 C CA . HIS A 1 467 ? 18.824 23.143 -15.214 1.00 37.79 465 HIS A CA 1
ATOM 3542 C C . HIS A 1 467 ? 18.458 24.640 -15.014 1.00 38.40 465 HIS A C 1
ATOM 3543 O O . HIS A 1 467 ? 17.350 25.062 -15.378 1.00 38.90 465 HIS A O 1
ATOM 3550 N N . HIS A 1 468 ? 19.398 25.433 -14.474 1.00 38.83 466 HIS A N 1
ATOM 3551 C CA . HIS A 1 468 ? 19.306 26.922 -14.433 1.00 39.62 466 HIS A CA 1
ATOM 3552 C C . HIS A 1 468 ? 19.191 27.593 -15.816 1.00 40.37 466 HIS A C 1
ATOM 3553 O O . HIS A 1 468 ? 18.478 28.586 -15.966 1.00 40.36 466 HIS A O 1
ATOM 3560 N N . HIS A 1 469 ? 19.929 27.074 -16.803 1.00 41.21 467 HIS A N 1
ATOM 3561 C CA . HIS A 1 469 ? 20.117 27.761 -18.096 1.00 42.38 467 HIS A CA 1
ATOM 3562 C C . HIS A 1 469 ? 18.833 28.041 -18.938 1.00 42.38 467 HIS A C 1
ATOM 3563 O O . HIS A 1 469 ? 17.807 27.364 -18.820 1.00 42.14 467 HIS A O 1
ATOM 3570 N N . ILE B 1 6 ? 1.753 10.573 47.084 1.00 41.36 4 ILE B N 1
ATOM 3571 C CA . ILE B 1 6 ? 2.981 11.413 47.283 1.00 41.99 4 ILE B CA 1
ATOM 3572 C C . ILE B 1 6 ? 2.636 12.888 47.504 1.00 42.24 4 ILE B C 1
ATOM 3573 O O . ILE B 1 6 ? 2.512 13.674 46.546 1.00 42.01 4 ILE B O 1
ATOM 3578 N N . THR B 1 7 ? 2.488 13.252 48.775 1.00 42.54 5 THR B N 1
ATOM 3579 C CA . THR B 1 7 ? 2.127 14.616 49.173 1.00 42.73 5 THR B CA 1
ATOM 3580 C C . THR B 1 7 ? 3.017 15.001 50.342 1.00 42.84 5 THR B C 1
ATOM 3581 O O . THR B 1 7 ? 3.777 14.156 50.840 1.00 42.67 5 THR B O 1
ATOM 3585 N N . ASN B 1 8 ? 2.908 16.261 50.785 1.00 42.86 6 ASN B N 1
ATOM 3586 C CA . ASN B 1 8 ? 3.550 16.731 52.029 1.00 43.13 6 ASN B CA 1
ATOM 3587 C C . ASN B 1 8 ? 3.009 15.969 53.275 1.00 42.23 6 ASN B C 1
ATOM 3588 O O . ASN B 1 8 ? 3.620 16.018 54.344 1.00 42.52 6 ASN B O 1
ATOM 3593 N N . HIS B 1 9 ? 1.895 15.242 53.087 1.00 40.92 7 HIS B N 1
ATOM 3594 C CA . HIS B 1 9 ? 1.276 14.345 54.093 1.00 39.44 7 HIS B CA 1
ATOM 3595 C C . HIS B 1 9 ? 1.933 12.936 54.249 1.00 37.84 7 HIS B C 1
ATOM 3596 O O . HIS B 1 9 ? 1.731 12.266 55.274 1.00 38.84 7 HIS B O 1
ATOM 3598 N N . MET B 1 10 ? 2.692 12.482 53.247 1.00 34.71 8 MET B N 1
ATOM 3599 C CA . MET B 1 10 ? 3.460 11.216 53.318 1.00 31.08 8 MET B CA 1
ATOM 3600 C C . MET B 1 10 ? 4.550 11.328 54.400 1.00 28.96 8 MET B C 1
ATOM 3601 O O . MET B 1 10 ? 5.160 12.375 54.561 1.00 28.72 8 MET B O 1
ATOM 3606 N N . PRO B 1 11 ? 4.783 10.254 55.167 1.00 26.87 9 PRO B N 1
ATOM 3607 C CA . PRO B 1 11 ? 5.821 10.317 56.197 1.00 25.18 9 PRO B CA 1
ATOM 3608 C C . PRO B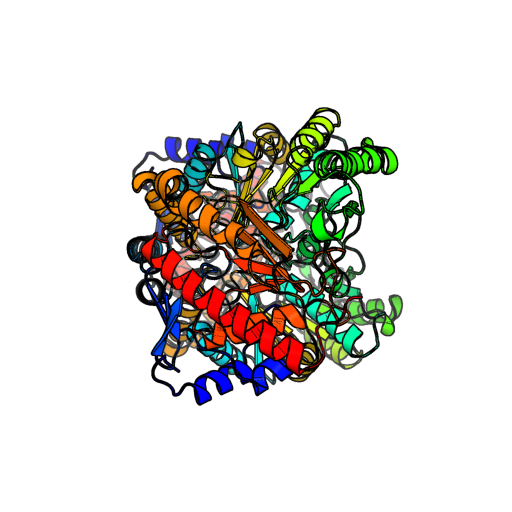 1 11 ? 7.191 10.618 55.589 1.00 23.76 9 PRO B C 1
ATOM 3609 O O . PRO B 1 11 ? 7.501 10.155 54.485 1.00 22.83 9 PRO B O 1
ATOM 3613 N N . THR B 1 12 ? 7.991 11.392 56.312 1.00 22.02 10 THR B N 1
ATOM 3614 C CA . THR B 1 12 ? 9.288 11.870 55.832 1.00 20.85 10 THR B CA 1
ATOM 3615 C C . THR B 1 12 ? 10.187 10.735 55.317 1.00 20.46 10 THR B C 1
ATOM 3616 O O . THR B 1 12 ? 10.811 10.883 54.262 1.00 20.61 10 THR B O 1
ATOM 3620 N N . ALA B 1 13 ? 10.230 9.613 56.048 1.00 19.51 11 ALA B N 1
ATOM 3621 C CA . ALA B 1 13 ? 11.054 8.457 55.678 1.00 19.66 11 ALA B CA 1
ATOM 3622 C C . ALA B 1 13 ? 10.677 7.884 54.325 1.00 18.99 11 ALA B C 1
ATOM 3623 O O . ALA B 1 13 ? 11.546 7.420 53.598 1.00 18.77 11 ALA B O 1
ATOM 3625 N N . GLU B 1 14 ? 9.385 7.909 53.995 1.00 19.15 12 GLU B N 1
ATOM 3626 C CA . GLU B 1 14 ? 8.921 7.423 52.694 1.00 19.72 12 GLU B CA 1
ATOM 3627 C C . GLU B 1 14 ? 9.261 8.403 51.575 1.00 18.35 12 GLU B C 1
ATOM 3628 O O . GLU B 1 14 ? 9.557 7.979 50.446 1.00 17.34 12 GLU B O 1
ATOM 3634 N N . LEU B 1 15 ? 9.190 9.701 51.882 1.00 16.71 13 LEU B N 1
ATOM 3635 C CA . LEU B 1 15 ? 9.557 10.732 50.902 1.00 15.96 13 LEU B CA 1
ATOM 3636 C C . LEU B 1 15 ? 11.052 10.595 50.561 1.00 15.11 13 LEU B C 1
ATOM 3637 O O . LEU B 1 15 ? 11.442 10.604 49.379 1.00 14.52 13 LEU B O 1
ATOM 3642 N N . GLN B 1 16 ? 11.879 10.441 51.600 1.00 14.11 14 GLN B N 1
ATOM 3643 C CA . GLN B 1 16 ? 13.300 10.254 51.415 1.00 13.18 14 GLN B CA 1
ATOM 3644 C C . GLN B 1 16 ? 13.580 9.032 50.554 1.00 13.35 14 GLN B C 1
ATOM 3645 O O . GLN B 1 16 ? 14.442 9.083 49.671 1.00 12.53 14 GLN B O 1
ATOM 3651 N N . ALA B 1 17 ? 12.848 7.945 50.806 1.00 13.54 15 ALA B N 1
ATOM 3652 C CA . ALA B 1 17 ? 13.035 6.692 50.063 1.00 13.99 15 ALA B CA 1
ATOM 3653 C C . ALA B 1 17 ? 12.683 6.887 48.594 1.00 13.50 15 ALA B C 1
ATOM 3654 O O . ALA B 1 17 ? 13.402 6.410 47.731 1.00 13.09 15 ALA B O 1
ATOM 3656 N N . LEU B 1 18 ? 11.582 7.579 48.315 1.00 13.00 16 LEU B N 1
ATOM 3657 C CA . LEU B 1 18 ? 11.242 7.894 46.930 1.00 13.09 16 LEU B CA 1
ATOM 3658 C C . LEU B 1 18 ? 12.258 8.810 46.256 1.00 12.91 16 LEU B C 1
ATOM 3659 O O . LEU B 1 18 ? 12.607 8.599 45.092 1.00 12.34 16 LEU B O 1
ATOM 3664 N N . ASP B 1 19 ? 12.752 9.802 46.981 1.00 12.69 17 ASP B N 1
ATOM 3665 C CA . ASP B 1 19 ? 13.779 10.668 46.422 1.00 13.49 17 ASP B CA 1
ATOM 3666 C C . ASP B 1 19 ? 15.038 9.871 46.038 1.00 13.05 17 ASP B C 1
ATOM 3667 O O . ASP B 1 19 ? 15.572 9.981 44.915 1.00 13.02 17 ASP B O 1
ATOM 3672 N N . ALA B 1 20 ? 15.493 9.034 46.958 1.00 12.86 18 ALA B N 1
ATOM 3673 C CA . ALA B 1 20 ? 16.688 8.224 46.721 1.00 12.63 18 ALA B CA 1
ATOM 3674 C C . ALA B 1 20 ? 16.493 7.298 45.524 1.00 12.11 18 ALA B C 1
ATOM 3675 O O . ALA B 1 20 ? 17.432 7.071 44.775 1.00 12.18 18 ALA B O 1
ATOM 3677 N N . ALA B 1 21 ? 15.283 6.787 45.334 1.00 11.09 19 ALA B N 1
ATOM 3678 C CA . ALA B 1 21 ? 15.043 5.824 44.265 1.00 11.40 19 ALA B CA 1
ATOM 3679 C C . ALA B 1 21 ? 15.064 6.457 42.850 1.00 11.90 19 ALA B C 1
ATOM 3680 O O . ALA B 1 21 ? 15.292 5.745 41.859 1.00 11.64 19 ALA B O 1
ATOM 3682 N N . HIS B 1 22 ? 14.797 7.767 42.737 1.00 10.20 20 HIS B N 1
ATOM 3683 C CA . HIS B 1 22 ? 14.541 8.321 41.400 1.00 10.55 20 HIS B CA 1
ATOM 3684 C C . HIS B 1 22 ? 15.156 9.690 41.111 1.00 10.49 20 HIS B C 1
ATOM 3685 O O . HIS B 1 22 ? 15.169 10.122 39.969 1.00 11.18 20 HIS B O 1
ATOM 3692 N N . HIS B 1 23 ? 15.607 10.400 42.136 1.00 10.66 21 HIS B N 1
ATOM 3693 C CA . HIS B 1 23 ? 16.012 11.778 41.925 1.00 10.26 21 HIS B CA 1
ATOM 3694 C C . HIS B 1 23 ? 17.539 11.934 42.062 1.00 10.33 21 HIS B C 1
ATOM 3695 O O . HIS B 1 23 ? 18.112 11.712 43.126 1.00 9.76 21 HIS B O 1
ATOM 3702 N N . LEU B 1 24 ? 18.185 12.327 40.970 1.00 9.74 22 LEU B N 1
ATOM 3703 C CA . LEU B 1 24 ? 19.616 12.619 40.996 1.00 9.80 22 LEU B CA 1
ATOM 3704 C C . LEU B 1 24 ? 19.841 14.105 41.241 1.00 9.67 22 LEU B C 1
ATOM 3705 O O . LEU B 1 24 ? 19.427 14.943 40.439 1.00 10.57 22 LEU B O 1
ATOM 3710 N N . HIS B 1 25 ? 20.521 14.407 42.343 1.00 8.62 23 HIS B N 1
ATOM 3711 C CA . HIS B 1 25 ? 20.718 15.761 42.827 1.00 8.75 23 HIS B CA 1
ATOM 3712 C C . HIS B 1 25 ? 21.945 16.431 42.221 1.00 8.33 23 HIS B C 1
ATOM 3713 O O . HIS B 1 25 ? 22.965 15.782 42.047 1.00 8.29 23 HIS B O 1
ATOM 3720 N N . PRO B 1 26 ? 21.858 17.749 41.922 1.00 9.24 24 PRO B N 1
ATOM 3721 C CA . PRO B 1 26 ? 23.061 18.518 41.541 1.00 9.31 24 PRO B CA 1
ATOM 3722 C C . PRO B 1 26 ? 24.195 18.422 42.594 1.00 9.43 24 PRO B C 1
ATOM 3723 O O . PRO B 1 26 ? 23.938 18.213 43.793 1.00 8.16 24 PRO B O 1
ATOM 3727 N N . PHE B 1 27 ? 25.434 18.589 42.123 1.00 9.85 25 PHE B N 1
ATOM 3728 C CA . PHE B 1 27 ? 26.617 18.653 42.975 1.00 9.40 25 PHE B CA 1
ATOM 3729 C C . PHE B 1 27 ? 26.552 17.704 44.181 1.00 9.49 25 PHE B C 1
ATOM 3730 O O . PHE B 1 27 ? 26.739 18.130 45.327 1.00 8.86 25 PHE B O 1
ATOM 3738 N N . SER B 1 28 ? 26.307 16.416 43.907 1.00 8.95 26 SER B N 1
ATOM 3739 C CA . SER B 1 28 ? 26.179 15.436 44.976 1.00 9.31 26 SER B CA 1
ATOM 3740 C C . SER B 1 28 ? 26.884 14.117 44.679 1.00 9.44 26 SER B C 1
ATOM 3741 O O . SER B 1 28 ? 27.164 13.787 43.512 1.00 9.65 26 SER B O 1
ATOM 3744 N N . ALA B 1 29 ? 27.178 13.380 45.749 1.00 9.59 27 ALA B N 1
ATOM 3745 C CA . ALA B 1 29 ? 27.555 11.968 45.646 1.00 10.42 27 ALA B CA 1
ATOM 3746 C C . ALA B 1 29 ? 26.264 11.215 45.915 1.00 10.53 27 ALA B C 1
ATOM 3747 O O . ALA B 1 29 ? 25.922 10.923 47.077 1.00 11.29 27 ALA B O 1
ATOM 3749 N N . ASN B 1 30 ? 25.517 10.957 44.845 1.00 9.81 28 ASN B N 1
ATOM 3750 C CA . ASN B 1 30 ? 24.130 10.526 44.963 1.00 10.60 28 ASN B CA 1
ATOM 3751 C C . ASN B 1 30 ? 23.846 9.175 45.629 1.00 11.63 28 ASN B C 1
ATOM 3752 O O . ASN B 1 30 ? 22.791 9.031 46.287 1.00 12.38 28 ASN B O 1
ATOM 3757 N N . ASN B 1 31 ? 24.719 8.175 45.473 1.00 11.10 29 ASN B N 1
ATOM 3758 C CA . ASN B 1 31 ? 24.436 6.912 46.178 1.00 12.22 29 ASN B CA 1
ATOM 3759 C C . ASN B 1 31 ? 24.428 7.156 47.702 1.00 13.10 29 ASN B C 1
ATOM 3760 O O . ASN B 1 31 ? 23.435 6.846 48.374 1.00 13.13 29 ASN B O 1
ATOM 3765 N N . ALA B 1 32 ? 25.509 7.761 48.213 1.00 14.18 30 ALA B N 1
ATOM 3766 C CA . ALA B 1 32 ? 25.621 8.070 49.651 1.00 15.84 30 ALA B CA 1
ATOM 3767 C C . ALA B 1 32 ? 24.523 9.034 50.102 1.00 16.54 30 ALA B C 1
ATOM 3768 O O . ALA B 1 32 ? 23.933 8.837 51.147 1.00 16.46 30 ALA B O 1
ATOM 3770 N N . LEU B 1 33 ? 24.247 10.070 49.303 1.00 17.15 31 LEU B N 1
ATOM 3771 C CA . LEU B 1 33 ? 23.133 10.964 49.589 1.00 17.24 31 LEU B CA 1
ATOM 3772 C C . LEU B 1 33 ? 21.832 10.198 49.816 1.00 18.13 31 LEU B C 1
ATOM 3773 O O . LEU B 1 33 ? 21.121 10.457 50.786 1.00 17.98 31 LEU B O 1
ATOM 3778 N N . GLY B 1 34 ? 21.520 9.272 48.910 1.00 18.97 32 GLY B N 1
ATOM 3779 C CA . GLY B 1 34 ? 20.297 8.501 48.986 1.00 19.94 32 GLY B CA 1
ATOM 3780 C C . GLY B 1 34 ? 20.198 7.656 50.251 1.00 21.34 32 GLY B C 1
ATOM 3781 O O . GLY B 1 34 ? 19.117 7.551 50.855 1.00 22.08 32 GLY B O 1
ATOM 3782 N N . GLU B 1 35 ? 21.298 7.034 50.668 1.00 22.11 33 GLU B N 1
ATOM 3783 C CA . GLU B 1 35 ? 21.240 6.219 51.894 1.00 23.05 33 GLU B CA 1
ATOM 3784 C C . GLU B 1 35 ? 21.206 7.082 53.156 1.00 22.51 33 GLU B C 1
ATOM 3785 O O . GLU B 1 35 ? 20.657 6.668 54.162 1.00 21.94 33 GLU B O 1
ATOM 3791 N N . GLU B 1 36 ? 21.769 8.291 53.089 1.00 21.75 34 GLU B N 1
ATOM 3792 C CA . GLU B 1 36 ? 21.735 9.218 54.229 1.00 21.98 34 GLU B CA 1
ATOM 3793 C C . GLU B 1 36 ? 20.325 9.828 54.365 1.00 20.89 34 GLU B C 1
ATOM 3794 O O . GLU B 1 36 ? 19.832 10.021 55.465 1.00 19.86 34 GLU B O 1
ATOM 3800 N N . GLY B 1 37 ? 19.675 10.108 53.235 1.00 19.89 35 GLY B N 1
ATOM 3801 C CA . GLY B 1 37 ? 18.314 10.668 53.249 1.00 18.86 35 GLY B CA 1
ATOM 3802 C C . GLY B 1 37 ? 18.369 12.189 53.164 1.00 18.27 35 GLY B C 1
ATOM 3803 O O . GLY B 1 37 ? 19.150 12.822 53.846 1.00 17.79 35 GLY B O 1
ATOM 3804 N N . THR B 1 38 ? 17.558 12.772 52.293 1.00 17.47 36 THR B N 1
ATOM 3805 C CA . THR B 1 38 ? 17.551 14.229 52.101 1.00 16.44 36 THR B CA 1
ATOM 3806 C C . THR B 1 38 ? 16.620 14.936 53.091 1.00 15.58 36 THR B C 1
ATOM 3807 O O . THR B 1 38 ? 15.683 14.324 53.645 1.00 14.74 36 THR B O 1
ATOM 3811 N N . ARG B 1 39 ? 16.864 16.226 53.307 1.00 14.46 37 ARG B N 1
ATOM 3812 C CA . ARG B 1 39 ? 15.923 17.043 54.060 1.00 13.82 37 ARG B CA 1
ATOM 3813 C C . ARG B 1 39 ? 14.841 17.550 53.093 1.00 13.35 37 ARG B C 1
ATOM 3814 O O . ARG B 1 39 ? 15.162 18.113 52.033 1.00 13.08 37 ARG B O 1
ATOM 3822 N N . VAL B 1 40 ? 13.574 17.331 53.452 1.00 11.78 38 VAL B N 1
ATOM 3823 C CA . VAL B 1 40 ? 12.448 17.701 52.590 1.00 10.78 38 VAL B CA 1
ATOM 3824 C C . VAL B 1 40 ? 11.856 19.063 52.989 1.00 12.05 38 VAL B C 1
ATOM 3825 O O . VAL B 1 40 ? 11.181 19.175 54.039 1.00 12.48 38 VAL B O 1
ATOM 3829 N N . ILE B 1 41 ? 12.050 20.073 52.134 1.00 11.45 39 ILE B N 1
ATOM 3830 C CA . ILE B 1 41 ? 11.492 21.428 52.368 1.00 11.65 39 ILE B CA 1
ATOM 3831 C C . ILE B 1 41 ? 10.087 21.531 51.802 1.00 12.28 39 ILE B C 1
ATOM 3832 O O . ILE B 1 41 ? 9.866 21.197 50.639 1.00 13.76 39 ILE B O 1
ATOM 3837 N N . THR B 1 42 ? 9.131 21.965 52.624 1.00 12.45 40 THR B N 1
ATOM 3838 C CA . THR B 1 42 ? 7.693 21.943 52.257 1.00 12.74 40 THR B CA 1
ATOM 3839 C C . THR B 1 42 ? 7.018 23.312 52.070 1.00 12.62 40 THR B C 1
ATOM 3840 O O . THR B 1 42 ? 6.131 23.444 51.226 1.00 13.59 40 THR B O 1
ATOM 3844 N N . ARG B 1 43 ? 7.376 24.310 52.875 1.00 12.92 41 ARG B N 1
ATOM 3845 C CA . ARG B 1 43 ? 6.852 25.667 52.692 1.00 13.32 41 ARG B CA 1
ATOM 3846 C C . ARG B 1 43 ? 7.858 26.669 53.146 1.00 12.12 41 ARG B C 1
ATOM 3847 O O . ARG B 1 43 ? 8.800 26.321 53.875 1.00 11.24 41 ARG B O 1
ATOM 3855 N N . ALA B 1 44 ? 7.603 27.931 52.772 1.00 10.57 42 ALA B N 1
ATOM 3856 C CA . ALA B 1 44 ? 8.466 29.034 53.146 1.00 10.40 42 ALA B CA 1
ATOM 3857 C C . ALA B 1 44 ? 7.671 30.319 53.214 1.00 9.74 42 ALA B C 1
ATOM 3858 O O . ALA B 1 44 ? 6.719 30.512 52.459 1.00 8.98 42 ALA B O 1
ATOM 3860 N N . ARG B 1 45 ? 8.072 31.202 54.122 1.00 10.07 43 ARG B N 1
ATOM 3861 C CA . ARG B 1 45 ? 7.513 32.542 54.156 1.00 11.28 43 ARG B CA 1
ATOM 3862 C C . ARG B 1 45 ? 8.526 33.519 54.737 1.00 10.75 43 ARG B C 1
ATOM 3863 O O . ARG B 1 45 ? 9.196 33.226 55.740 1.00 11.40 43 ARG B O 1
ATOM 3871 N N . GLY B 1 46 ? 8.692 34.654 54.076 1.00 10.56 44 GLY B N 1
ATOM 3872 C CA . GLY B 1 46 ? 9.675 35.634 54.547 1.00 10.88 44 GLY B CA 1
ATOM 3873 C C . GLY B 1 46 ? 11.080 35.066 54.448 1.00 10.78 44 GLY B C 1
ATOM 3874 O O . GLY B 1 46 ? 11.514 34.734 53.355 1.00 10.79 44 GLY B O 1
ATOM 3875 N N . VAL B 1 47 ? 11.785 34.947 55.580 1.00 10.37 45 VAL B N 1
ATOM 3876 C CA . VAL B 1 47 ? 13.143 34.405 55.580 1.00 9.57 45 VAL B CA 1
ATOM 3877 C C . VAL B 1 47 ? 13.177 32.978 56.106 1.00 9.67 45 VAL B C 1
ATOM 3878 O O . VAL B 1 47 ? 14.259 32.424 56.334 1.00 8.64 45 VAL B O 1
ATOM 3882 N N . TRP B 1 48 ? 11.991 32.391 56.305 1.00 9.61 46 TRP B N 1
ATOM 3883 C CA . TRP B 1 48 ? 11.835 31.121 57.049 1.00 9.74 46 TRP B CA 1
ATOM 3884 C C . TRP B 1 48 ? 11.372 29.975 56.166 1.00 10.17 46 TRP B C 1
ATOM 3885 O O . TRP B 1 48 ? 10.484 30.162 55.331 1.00 10.97 46 TRP B O 1
ATOM 3896 N N . LEU B 1 49 ? 11.917 28.782 56.402 1.00 10.35 47 LEU B N 1
ATOM 3897 C CA . LEU B 1 49 ? 11.456 27.562 55.779 1.00 10.42 47 LEU B CA 1
ATOM 3898 C C . LEU B 1 49 ? 10.853 26.624 56.828 1.00 11.07 47 LEU B C 1
ATOM 3899 O O . LEU B 1 49 ? 11.159 26.723 58.034 1.00 10.69 47 LEU B O 1
ATOM 3904 N N . ASN B 1 50 ? 10.019 25.709 56.349 1.00 10.11 48 ASN B N 1
ATOM 3905 C CA . ASN B 1 50 ? 9.555 24.591 57.112 1.00 10.26 48 ASN B CA 1
ATOM 3906 C C . ASN B 1 50 ? 9.970 23.374 56.339 1.00 10.55 48 ASN B C 1
ATOM 3907 O O . ASN B 1 50 ? 9.914 23.369 55.095 1.00 10.92 48 ASN B O 1
ATOM 3912 N N . ASP B 1 51 ? 10.437 22.357 57.051 1.00 10.78 49 ASP B N 1
ATOM 3913 C CA . ASP B 1 51 ? 10.670 21.049 56.449 1.00 11.35 49 ASP B CA 1
ATOM 3914 C C . ASP B 1 51 ? 9.511 20.102 56.791 1.00 11.66 49 ASP B C 1
ATOM 3915 O O . ASP B 1 51 ? 8.571 20.507 57.508 1.00 10.88 49 ASP B O 1
ATOM 3920 N N . SER B 1 52 ? 9.572 18.862 56.287 1.00 12.02 50 SER B N 1
ATOM 3921 C CA . SER B 1 52 ? 8.464 17.897 56.406 1.00 13.17 50 SER B CA 1
ATOM 3922 C C . SER B 1 52 ? 8.216 17.444 57.842 1.00 13.94 50 SER B C 1
ATOM 3923 O O . SER B 1 52 ? 7.180 16.856 58.129 1.00 13.88 50 SER B O 1
ATOM 3926 N N . GLU B 1 53 ? 9.181 17.721 58.730 1.00 14.87 51 GLU B N 1
ATOM 3927 C CA . GLU B 1 53 ? 9.041 17.442 60.154 1.00 15.94 51 GLU B CA 1
ATOM 3928 C C . GLU B 1 53 ? 8.483 18.638 60.932 1.00 15.61 51 GLU B C 1
ATOM 3929 O O . GLU B 1 53 ? 8.218 18.534 62.124 1.00 16.25 51 GLU B O 1
ATOM 3935 N N . GLY B 1 54 ? 8.345 19.782 60.275 1.00 14.84 52 GLY B N 1
ATOM 3936 C CA . GLY B 1 54 ? 7.860 20.966 60.952 1.00 14.44 52 GLY B CA 1
ATOM 3937 C C . GLY B 1 54 ? 8.892 21.799 61.693 1.00 14.69 52 GLY B C 1
ATOM 3938 O O . GLY B 1 54 ? 8.520 22.571 62.574 1.00 14.67 52 GLY B O 1
ATOM 3939 N N . GLU B 1 55 ? 10.171 21.684 61.337 1.00 14.53 53 GLU B N 1
ATOM 3940 C CA . GLU B 1 55 ? 11.178 22.653 61.834 1.00 14.77 53 GLU B CA 1
ATOM 3941 C C . GLU B 1 55 ? 10.941 24.048 61.244 1.00 15.04 53 GLU B C 1
ATOM 3942 O O . GLU B 1 55 ? 10.425 24.177 60.136 1.00 16.29 53 GLU B O 1
ATOM 3948 N N . GLU B 1 56 ? 11.300 25.075 62.005 1.00 15.22 54 GLU B N 1
ATOM 3949 C CA . GLU B 1 56 ? 11.307 26.471 61.555 1.00 15.07 54 GLU B CA 1
ATOM 3950 C C . GLU B 1 56 ? 12.780 26.784 61.285 1.00 14.81 54 GLU B C 1
ATOM 3951 O O . GLU B 1 56 ? 13.623 26.733 62.195 1.00 14.45 54 GLU B O 1
ATOM 3957 N N . ILE B 1 57 ? 13.103 27.049 60.026 1.00 14.42 55 ILE B N 1
ATOM 3958 C CA . ILE B 1 57 ? 14.493 27.156 59.604 1.00 13.12 55 ILE B CA 1
ATOM 3959 C C . ILE B 1 57 ? 14.734 28.553 59.043 1.00 13.74 55 ILE B C 1
ATOM 3960 O O . ILE B 1 57 ? 13.956 29.023 58.211 1.00 13.04 55 ILE B O 1
ATOM 3965 N N . LEU B 1 58 ? 15.811 29.197 59.493 1.00 12.81 56 LEU B N 1
ATOM 3966 C CA . LEU B 1 58 ? 16.197 30.520 58.992 1.00 12.95 56 LEU B CA 1
ATOM 3967 C C . LEU B 1 58 ? 17.050 30.351 57.719 1.00 12.51 56 LEU B C 1
ATOM 3968 O O . LEU B 1 58 ? 18.161 29.841 57.782 1.00 12.03 56 LEU B O 1
ATOM 3973 N N . ASP B 1 59 ? 16.504 30.716 56.556 1.00 12.85 57 ASP B N 1
ATOM 3974 C CA . ASP B 1 59 ? 17.222 30.553 55.278 1.00 12.30 57 ASP B CA 1
ATOM 3975 C C . ASP B 1 59 ? 18.183 31.709 55.019 1.00 11.95 57 ASP B C 1
ATOM 3976 O O . ASP B 1 59 ? 17.839 32.698 54.359 1.00 12.10 57 ASP B O 1
ATOM 3981 N N . ALA B 1 60 ? 19.398 31.587 55.541 1.00 11.16 58 ALA B N 1
ATOM 3982 C CA . ALA B 1 60 ? 20.401 32.648 55.337 1.00 10.32 58 ALA B CA 1
ATOM 3983 C C . ALA B 1 60 ? 21.067 32.595 53.979 1.00 9.78 58 ALA B C 1
ATOM 3984 O O . ALA B 1 60 ? 22.011 33.370 53.736 1.00 10.28 58 ALA B O 1
ATOM 3986 N N . MET B 1 61 ? 20.616 31.677 53.119 1.00 8.14 59 MET B N 1
ATOM 3987 C CA . MET B 1 61 ? 21.128 31.555 51.746 1.00 8.23 59 MET B CA 1
ATOM 3988 C C . MET B 1 61 ? 20.133 31.980 50.652 1.00 8.25 59 MET B C 1
ATOM 3989 O O . MET B 1 61 ? 20.448 31.886 49.445 1.00 8.82 59 MET B O 1
ATOM 3994 N N . ALA B 1 62 ? 18.930 32.370 51.066 1.00 7.18 60 ALA B N 1
ATOM 3995 C CA . ALA B 1 62 ? 17.850 32.786 50.132 1.00 7.64 60 ALA B CA 1
ATOM 3996 C C . ALA B 1 62 ? 17.647 31.795 48.978 1.00 7.52 60 ALA B C 1
ATOM 3997 O O . ALA B 1 62 ? 17.734 32.179 47.797 1.00 7.44 60 ALA B O 1
ATOM 3999 N N . GLY B 1 63 ? 17.311 30.552 49.323 1.00 7.70 61 GLY B N 1
ATOM 4000 C CA . GLY B 1 63 ? 17.169 29.486 48.331 1.00 8.85 61 GLY B CA 1
ATOM 4001 C C . GLY B 1 63 ? 18.569 29.074 47.924 1.00 10.19 61 GLY B C 1
ATOM 4002 O O . GLY B 1 63 ? 19.202 28.224 48.582 1.00 10.67 61 GLY B O 1
ATOM 4003 N N . LEU B 1 64 ? 19.029 29.682 46.825 1.00 10.07 62 LEU B N 1
ATOM 4004 C CA . LEU B 1 64 ? 20.388 29.556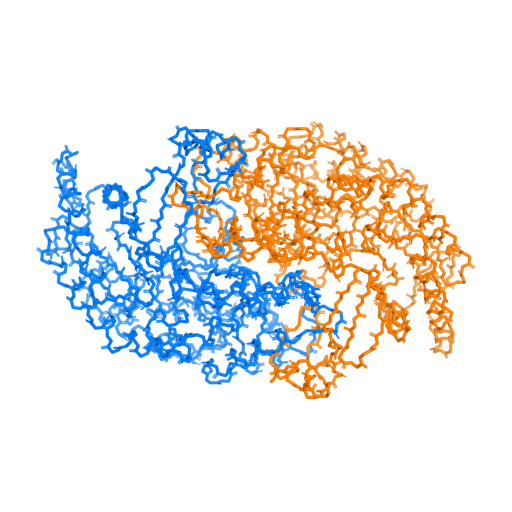 46.295 1.00 9.75 62 LEU B CA 1
ATOM 4005 C C . LEU B 1 64 ? 20.846 30.957 45.763 1.00 9.13 62 LEU B C 1
ATOM 4006 O O . LEU B 1 64 ? 21.005 31.162 44.577 1.00 7.88 62 LEU B O 1
ATOM 4011 N N . TRP B 1 65 ? 21.070 31.883 46.689 1.00 9.03 63 TRP B N 1
ATOM 4012 C CA . TRP B 1 65 ? 21.482 33.250 46.412 1.00 9.16 63 TRP B CA 1
ATOM 4013 C C . TRP B 1 65 ? 20.464 33.984 45.578 1.00 9.22 63 TRP B C 1
ATOM 4014 O O . TRP B 1 65 ? 20.841 34.862 44.804 1.00 9.25 63 TRP B O 1
ATOM 4025 N N . CYS B 1 66 ? 19.191 33.626 45.680 1.00 9.41 64 CYS B N 1
ATOM 4026 C CA . CYS B 1 66 ? 18.266 34.055 44.648 1.00 9.71 64 CYS B CA 1
ATOM 4027 C C . CYS B 1 66 ? 16.902 34.582 45.106 1.00 9.73 64 CYS B C 1
ATOM 4028 O O . CYS B 1 66 ? 16.271 35.314 44.347 1.00 9.81 64 CYS B O 1
ATOM 4031 N N . VAL B 1 67 ? 16.447 34.238 46.318 1.00 9.06 65 VAL B N 1
ATOM 4032 C CA . VAL B 1 67 ? 15.095 34.621 46.727 1.00 9.24 65 VAL B CA 1
ATOM 4033 C C . VAL B 1 67 ? 15.201 36.009 47.355 1.00 9.32 65 VAL B C 1
ATOM 4034 O O . VAL B 1 67 ? 15.071 36.186 48.597 1.00 9.48 65 VAL B O 1
ATOM 4038 N N . ASN B 1 68 ? 15.446 36.992 46.491 1.00 8.57 66 ASN B N 1
ATOM 4039 C CA . ASN B 1 68 ? 15.848 38.324 46.948 1.00 8.94 66 ASN B CA 1
ATOM 4040 C C . ASN B 1 68 ? 14.729 39.077 47.655 1.00 8.90 66 ASN B C 1
ATOM 4041 O O . ASN B 1 68 ? 14.989 39.724 48.663 1.00 9.98 66 ASN B O 1
ATOM 4046 N N . ILE B 1 69 ? 13.488 38.965 47.182 1.00 8.91 67 ILE B N 1
ATOM 4047 C CA . ILE B 1 69 ? 12.364 39.616 47.874 1.00 8.71 67 ILE B CA 1
ATOM 4048 C C . ILE B 1 69 ? 11.793 38.758 49.019 1.00 9.18 67 ILE B C 1
ATOM 4049 O O . ILE B 1 69 ? 10.739 39.107 49.621 1.00 9.69 67 ILE B O 1
ATOM 4054 N N . GLY B 1 70 ? 12.447 37.638 49.313 1.00 8.71 68 GLY B N 1
ATOM 4055 C CA . GLY B 1 70 ? 11.962 36.726 50.339 1.00 7.89 68 GLY B CA 1
ATOM 4056 C C . GLY B 1 70 ? 10.847 35.834 49.812 1.00 8.82 68 GLY B C 1
ATOM 4057 O O . GLY B 1 70 ? 10.310 36.076 48.735 1.00 7.25 68 GLY B O 1
ATOM 4058 N N . TYR B 1 71 ? 10.492 34.800 50.589 1.00 8.47 69 TYR B N 1
ATOM 4059 C CA . TYR B 1 71 ? 9.360 33.934 50.273 1.00 9.40 69 TYR B CA 1
ATOM 4060 C C . TYR B 1 71 ? 7.953 34.507 50.627 1.00 9.26 69 TYR B C 1
ATOM 4061 O O . TYR B 1 71 ? 7.848 35.459 51.369 1.00 10.10 69 TYR B O 1
ATOM 4070 N N . GLY B 1 72 ? 6.888 33.901 50.112 1.00 9.91 70 GLY B N 1
ATOM 4071 C CA . GLY B 1 72 ? 5.530 34.297 50.493 1.00 11.20 70 GLY B CA 1
ATOM 4072 C C . GLY B 1 72 ? 5.020 35.570 49.803 1.00 12.05 70 GLY B C 1
ATOM 4073 O O . GLY B 1 72 ? 4.040 36.173 50.263 1.00 12.50 70 GLY B O 1
ATOM 4074 N N . ARG B 1 73 ? 5.654 35.979 48.697 1.00 11.51 71 ARG B N 1
ATOM 4075 C CA . ARG B 1 73 ? 5.146 37.098 47.912 1.00 11.65 71 ARG B CA 1
ATOM 4076 C C . ARG B 1 73 ? 4.145 36.596 46.867 1.00 11.86 71 ARG B C 1
ATOM 4077 O O . ARG B 1 73 ? 4.461 36.403 45.677 1.00 12.07 71 ARG B O 1
ATOM 4085 N N . ASP B 1 74 ? 2.928 36.377 47.349 1.00 11.58 72 ASP B N 1
ATOM 4086 C CA . ASP B 1 74 ? 1.840 35.781 46.573 1.00 12.48 72 ASP B CA 1
ATOM 4087 C C . ASP B 1 74 ? 1.373 36.616 45.363 1.00 11.89 72 ASP B C 1
ATOM 4088 O O . ASP B 1 74 ? 0.728 36.082 44.460 1.00 11.74 72 ASP B O 1
ATOM 4093 N N . GLU B 1 75 ? 1.729 37.898 45.322 1.00 11.07 73 GLU B N 1
ATOM 4094 C CA . GLU B 1 75 ? 1.520 38.691 44.115 1.00 11.28 73 GLU B CA 1
ATOM 4095 C C . GLU B 1 75 ? 2.119 38.024 42.882 1.00 11.47 73 GLU B C 1
ATOM 4096 O O . GLU B 1 75 ? 1.617 38.205 41.777 1.00 11.26 73 GLU B O 1
ATOM 4102 N N . LEU B 1 76 ? 3.210 37.274 43.045 1.00 11.19 74 LEU B N 1
ATOM 4103 C CA . LEU B 1 76 ? 3.864 36.679 41.879 1.00 10.42 74 LEU B CA 1
ATOM 4104 C C . LEU B 1 76 ? 3.079 35.443 41.426 1.00 10.58 74 LEU B C 1
ATOM 4105 O O . LEU B 1 76 ? 3.041 35.137 40.220 1.00 9.93 74 LEU B O 1
ATOM 4110 N N . ALA B 1 77 ? 2.423 34.756 42.365 1.00 10.17 75 ALA B N 1
ATOM 4111 C CA . ALA B 1 77 ? 1.621 33.591 41.982 1.00 11.11 75 ALA B CA 1
ATOM 4112 C C . ALA B 1 77 ? 0.436 34.088 41.158 1.00 12.18 75 ALA B C 1
ATOM 4113 O O . ALA B 1 77 ? 0.002 33.426 40.190 1.00 11.68 75 ALA B O 1
ATOM 4115 N N . GLU B 1 78 ? -0.090 35.242 41.578 1.00 12.44 76 GLU B N 1
ATOM 4116 C CA . GLU B 1 78 ? -1.254 35.836 40.952 1.00 14.39 76 GLU B CA 1
ATOM 4117 C C . GLU B 1 78 ? -0.928 36.233 39.497 1.00 13.24 76 GLU B C 1
ATOM 4118 O O . GLU B 1 78 ? -1.697 35.966 38.564 1.00 12.95 76 GLU B O 1
ATOM 4124 N N . VAL B 1 79 ? 0.229 36.854 39.316 1.00 12.39 77 VAL B N 1
ATOM 4125 C CA . VAL B 1 79 ? 0.695 37.246 38.010 1.00 11.15 77 VAL B CA 1
ATOM 4126 C C . VAL B 1 79 ? 0.967 36.010 37.123 1.00 11.21 77 VAL B C 1
ATOM 4127 O O . VAL B 1 79 ? 0.592 35.988 35.951 1.00 10.92 77 VAL B O 1
ATOM 4131 N N . ALA B 1 80 ? 1.578 34.972 37.696 1.00 9.26 78 ALA B N 1
ATOM 4132 C CA . ALA B 1 80 ? 1.870 33.764 36.950 1.00 9.01 78 ALA B CA 1
ATOM 4133 C C . ALA B 1 80 ? 0.590 33.106 36.448 1.00 9.68 78 ALA B C 1
ATOM 4134 O O . ALA B 1 80 ? 0.535 32.756 35.286 1.00 8.31 78 ALA B O 1
ATOM 4136 N N . ALA B 1 81 ? -0.425 32.937 37.320 1.00 9.58 79 ALA B N 1
ATOM 4137 C CA . ALA B 1 81 ? -1.674 32.296 36.912 1.00 10.41 79 ALA B CA 1
ATOM 4138 C C . ALA B 1 81 ? -2.385 33.055 35.782 1.00 10.60 79 ALA B C 1
ATOM 4139 O O . ALA B 1 81 ? -2.857 32.468 34.803 1.00 10.67 79 ALA B O 1
ATOM 4141 N N . ARG B 1 82 ? -2.435 34.366 35.925 1.00 11.90 80 ARG B N 1
ATOM 4142 C CA . ARG B 1 82 ? -3.062 35.216 34.931 1.00 12.76 80 ARG B CA 1
ATOM 4143 C C . ARG B 1 82 ? -2.339 35.102 33.581 1.00 12.10 80 ARG B C 1
ATOM 4144 O O . ARG B 1 82 ? -2.994 34.997 32.554 1.00 11.29 80 ARG B O 1
ATOM 4152 N N . GLN B 1 83 ? -1.006 35.130 33.578 1.00 11.57 81 GLN B N 1
ATOM 4153 C CA . GLN B 1 83 ? -0.286 34.952 32.317 1.00 11.48 81 GLN B CA 1
ATOM 4154 C C . GLN B 1 83 ? -0.555 33.553 31.760 1.00 11.54 81 GLN B C 1
ATOM 4155 O O . GLN B 1 83 ? -0.785 33.403 30.559 1.00 10.61 81 GLN B O 1
ATOM 4161 N N . MET B 1 84 ? -0.526 32.533 32.625 1.00 11.46 82 MET B N 1
ATOM 4162 C CA . MET B 1 84 ? -0.684 31.168 32.145 1.00 12.66 82 MET B CA 1
ATOM 4163 C C . MET B 1 84 ? -2.035 30.945 31.493 1.00 12.47 82 MET B C 1
ATOM 4164 O O . MET B 1 84 ? -2.129 30.147 30.575 1.00 12.17 82 MET B O 1
ATOM 4169 N N . ARG B 1 85 ? -3.067 31.624 31.984 1.00 12.38 83 ARG B N 1
ATOM 4170 C CA . ARG B 1 85 ? -4.398 31.521 31.388 1.00 13.25 83 ARG B CA 1
ATOM 4171 C C . ARG B 1 85 ? -4.490 32.235 30.041 1.00 13.31 83 ARG B C 1
ATOM 4172 O O . ARG B 1 85 ? -5.134 31.737 29.141 1.00 14.81 83 ARG B O 1
ATOM 4180 N N . GLU B 1 86 ? -3.888 33.411 29.916 1.00 12.96 84 GLU B N 1
ATOM 4181 C CA . GLU B 1 86 ? -3.891 34.166 28.676 1.00 12.48 84 GLU B CA 1
ATOM 4182 C C . GLU B 1 86 ? -3.003 33.562 27.580 1.00 12.01 84 GLU B C 1
ATOM 4183 O O . GLU B 1 86 ? -3.479 33.311 26.468 1.00 11.82 84 GLU B O 1
ATOM 4189 N N . LEU B 1 87 ? -1.706 33.382 27.868 1.00 10.72 85 LEU B N 1
ATOM 4190 C CA . LEU B 1 87 ? -0.737 32.841 26.906 1.00 9.51 85 LEU B CA 1
ATOM 4191 C C . LEU B 1 87 ? 0.388 32.196 27.727 1.00 9.78 85 LEU B C 1
ATOM 4192 O O . LEU B 1 87 ? 1.307 32.876 28.141 1.00 9.86 85 LEU B O 1
ATOM 4197 N N . PRO B 1 88 ? 0.291 30.885 27.983 1.00 9.90 86 PRO B N 1
ATOM 4198 C CA . PRO B 1 88 ? 1.250 30.157 28.853 1.00 10.64 86 PRO B CA 1
ATOM 4199 C C . PRO B 1 88 ? 2.602 29.907 28.174 1.00 11.12 86 PRO B C 1
ATOM 4200 O O . PRO B 1 88 ? 3.610 29.692 28.848 1.00 11.70 86 PRO B O 1
ATOM 4204 N N . TYR B 1 89 ? 2.611 29.917 26.850 1.00 9.91 87 TYR B N 1
ATOM 4205 C CA . TYR B 1 89 ? 3.850 29.781 26.093 1.00 9.20 87 TYR B CA 1
ATOM 4206 C C . TYR B 1 89 ? 3.644 30.327 24.698 1.00 9.64 87 TYR B C 1
ATOM 4207 O O . TYR B 1 89 ? 2.596 30.071 24.083 1.00 9.64 87 TYR B O 1
ATOM 4216 N N . TYR B 1 90 ? 4.644 31.051 24.197 1.00 9.25 88 TYR B N 1
ATOM 4217 C CA . TYR B 1 90 ? 4.856 31.176 22.747 1.00 9.09 88 TYR B CA 1
ATOM 4218 C C . TYR B 1 90 ? 6.351 31.392 22.470 1.00 9.65 88 TYR B C 1
ATOM 4219 O O . TYR B 1 90 ? 7.094 31.806 23.378 1.00 10.63 88 TYR B O 1
ATOM 4228 N N . ASN B 1 91 ? 6.821 31.039 21.270 1.00 8.41 89 ASN B N 1
ATOM 4229 C CA . ASN B 1 91 ? 8.231 31.179 20.967 1.00 7.97 89 ASN B CA 1
ATOM 4230 C C . ASN B 1 91 ? 8.566 32.596 20.446 1.00 8.13 89 ASN B C 1
ATOM 4231 O O . ASN B 1 91 ? 7.671 33.330 19.960 1.00 7.67 89 ASN B O 1
ATOM 4236 N N . THR B 1 92 ? 9.847 32.960 20.544 1.00 7.67 90 THR B N 1
ATOM 4237 C CA . THR B 1 92 ? 10.388 34.211 20.021 1.00 8.09 90 THR B CA 1
ATOM 4238 C C . THR B 1 92 ? 11.225 33.951 18.739 1.00 8.37 90 THR B C 1
ATOM 4239 O O . THR B 1 92 ? 11.972 34.821 18.268 1.00 8.63 90 THR B O 1
ATOM 4243 N N . PHE B 1 93 ? 11.068 32.755 18.160 1.00 7.07 91 PHE B N 1
ATOM 4244 C CA . PHE B 1 93 ? 11.934 32.309 17.065 1.00 7.77 91 PHE B CA 1
ATOM 4245 C C . PHE B 1 93 ? 11.337 32.726 15.709 1.00 8.29 91 PHE B C 1
ATOM 4246 O O . PHE B 1 93 ? 12.083 32.862 14.749 1.00 7.07 91 PHE B O 1
ATOM 4254 N N . PHE B 1 94 ? 10.003 32.825 15.621 1.00 8.60 92 PHE B N 1
ATOM 4255 C CA . PHE B 1 94 ? 9.300 32.815 14.297 1.00 10.18 92 PHE B CA 1
ATOM 4256 C C . PHE B 1 94 ? 8.970 34.241 13.825 1.00 10.67 92 PHE B C 1
ATOM 4257 O O . PHE B 1 94 ? 7.852 34.500 13.362 1.00 10.94 92 PHE B O 1
ATOM 4265 N N . LYS B 1 95 ? 9.923 35.159 13.956 1.00 11.27 93 LYS B N 1
ATOM 4266 C CA . LYS B 1 95 ? 9.638 36.595 13.810 1.00 12.26 93 LYS B CA 1
ATOM 4267 C C . LYS B 1 95 ? 8.470 36.987 14.715 1.00 12.41 93 LYS B C 1
ATOM 4268 O O . LYS B 1 95 ? 7.627 37.810 14.346 1.00 11.64 93 LYS B O 1
ATOM 4274 N N . THR B 1 96 ? 8.455 36.393 15.919 1.00 11.52 94 THR B N 1
ATOM 4275 C CA . THR B 1 96 ? 7.337 36.547 16.839 1.00 11.03 94 THR B CA 1
ATOM 4276 C C . THR B 1 96 ? 7.828 37.015 18.188 1.00 10.71 94 THR B C 1
ATOM 4277 O O . THR B 1 96 ? 8.990 36.827 18.540 1.00 10.38 94 THR B O 1
ATOM 4281 N N . THR B 1 97 ? 6.935 37.639 18.941 1.00 10.92 95 THR B N 1
ATOM 4282 C CA . THR B 1 97 ? 7.216 38.000 20.323 1.00 10.79 95 THR B CA 1
ATOM 4283 C C . THR B 1 97 ? 5.912 37.943 21.146 1.00 10.81 95 THR B C 1
ATOM 4284 O O . THR B 1 97 ? 4.824 37.613 20.625 1.00 9.53 95 THR B O 1
ATOM 4288 N N . HIS B 1 98 ? 6.019 38.272 22.431 1.00 10.39 96 HIS B N 1
ATOM 4289 C CA . HIS B 1 98 ? 4.830 38.455 23.243 1.00 10.55 96 HIS B CA 1
ATOM 4290 C C . HIS B 1 98 ? 5.114 39.610 24.172 1.00 10.96 96 HIS B C 1
ATOM 4291 O O . HIS B 1 98 ? 6.275 40.035 24.332 1.00 10.71 96 HIS B O 1
ATOM 4298 N N . VAL B 1 99 ? 4.055 40.131 24.782 1.00 11.13 97 VAL B N 1
ATOM 4299 C CA . VAL B 1 99 ? 4.157 41.355 25.580 1.00 10.79 97 VAL B CA 1
ATOM 4300 C C . VAL B 1 99 ? 5.026 41.162 26.854 1.00 10.96 97 VAL B C 1
ATOM 4301 O O . VAL B 1 99 ? 5.800 42.068 27.203 1.00 11.66 97 VAL B O 1
ATOM 4305 N N . PRO B 1 100 ? 4.907 40.005 27.556 1.00 10.55 98 PRO B N 1
ATOM 4306 C CA . PRO B 1 100 ? 5.855 39.862 28.671 1.00 9.95 98 PRO B CA 1
ATOM 4307 C C . PRO B 1 100 ? 7.343 40.019 28.307 1.00 9.27 98 PRO B C 1
ATOM 4308 O O . PRO B 1 100 ? 8.051 40.673 29.061 1.00 8.88 98 PRO B O 1
ATOM 4312 N N . ALA B 1 101 ? 7.803 39.457 27.183 1.00 8.46 99 ALA B N 1
ATOM 4313 C CA . ALA B 1 101 ? 9.203 39.609 26.754 1.00 7.82 99 ALA B CA 1
ATOM 4314 C C . ALA B 1 101 ? 9.544 41.062 26.469 1.00 8.12 99 ALA B C 1
ATOM 4315 O O . ALA B 1 101 ? 10.621 41.533 26.865 1.00 8.16 99 ALA B O 1
ATOM 4317 N N . ILE B 1 102 ? 8.629 41.766 25.787 1.00 7.23 100 ILE B N 1
ATOM 4318 C CA . ILE B 1 102 ? 8.803 43.194 25.468 1.00 7.19 100 ILE B CA 1
ATOM 4319 C C . ILE B 1 102 ? 8.962 44.005 26.747 1.00 6.98 100 ILE B C 1
ATOM 4320 O O . ILE B 1 102 ? 9.925 44.764 26.888 1.00 6.81 100 ILE B O 1
ATOM 4325 N N . ALA B 1 103 ? 8.024 43.829 27.677 1.00 6.91 101 ALA B N 1
ATOM 4326 C CA . ALA B 1 103 ? 8.017 44.596 28.926 1.00 7.32 101 ALA B CA 1
ATOM 4327 C C . ALA B 1 103 ? 9.237 44.267 29.810 1.00 7.57 101 ALA B C 1
ATOM 4328 O O . ALA B 1 103 ? 9.852 45.163 30.403 1.00 6.90 101 ALA B O 1
ATOM 4330 N N . LEU B 1 104 ? 9.589 42.987 29.906 1.00 7.86 102 LEU B N 1
ATOM 4331 C CA . LEU B 1 104 ? 10.734 42.642 30.738 1.00 7.99 102 LEU B CA 1
ATOM 4332 C C . LEU B 1 104 ? 12.025 43.206 30.120 1.00 8.33 102 LEU B C 1
ATOM 4333 O O . LEU B 1 104 ? 12.859 43.766 30.823 1.00 9.13 102 LEU B O 1
ATOM 4338 N N . ALA B 1 105 ? 12.204 43.061 28.808 1.00 8.67 103 ALA B N 1
ATOM 4339 C CA . ALA B 1 105 ? 13.430 43.556 28.193 1.00 8.10 103 ALA B CA 1
ATOM 4340 C C . ALA B 1 105 ? 13.516 45.077 28.354 1.00 9.11 103 ALA B C 1
ATOM 4341 O O . ALA B 1 105 ? 14.589 45.610 28.649 1.00 9.54 103 ALA B O 1
ATOM 4343 N N . GLN B 1 106 ? 12.401 45.785 28.164 1.00 9.59 104 GLN B N 1
ATOM 4344 C CA . GLN B 1 106 ? 12.448 47.209 28.376 1.00 10.90 104 GLN B CA 1
ATOM 4345 C C . GLN B 1 106 ? 12.799 47.577 29.833 1.00 10.81 104 GLN B C 1
ATOM 4346 O O . GLN B 1 106 ? 13.544 48.524 30.071 1.00 10.96 104 GLN B O 1
ATOM 4352 N N . LYS B 1 107 ? 12.264 46.835 30.804 1.00 10.16 105 LYS B N 1
ATOM 4353 C CA . LYS B 1 107 ? 12.526 47.156 32.189 1.00 9.41 105 LYS B CA 1
ATOM 4354 C C . LYS B 1 107 ? 13.993 46.881 32.541 1.00 8.59 105 LYS B C 1
ATOM 4355 O O . LYS B 1 107 ? 14.652 47.684 33.209 1.00 8.08 105 LYS B O 1
ATOM 4361 N N . LEU B 1 108 ? 14.517 45.766 32.069 1.00 8.60 106 LEU B N 1
ATOM 4362 C CA . LEU B 1 108 ? 15.939 45.461 32.269 1.00 8.83 106 LEU B CA 1
ATOM 4363 C C . LEU B 1 108 ? 16.875 46.514 31.657 1.00 9.55 106 LEU B C 1
ATOM 4364 O O . LEU B 1 108 ? 17.911 46.862 32.266 1.00 9.58 106 LEU B O 1
ATOM 4369 N N . ALA B 1 109 ? 16.530 46.990 30.451 1.00 10.27 107 ALA B N 1
ATOM 4370 C CA . ALA B 1 109 ? 17.278 48.069 29.800 1.00 11.37 107 ALA B CA 1
ATOM 4371 C C . ALA B 1 109 ? 17.239 49.348 30.636 1.00 12.25 107 ALA B C 1
ATOM 4372 O O . ALA B 1 109 ? 18.248 50.052 30.772 1.00 11.96 107 ALA B O 1
ATOM 4374 N N . GLU B 1 110 ? 16.073 49.649 31.185 1.00 11.95 108 GLU B N 1
ATOM 4375 C CA . GLU B 1 110 ? 15.952 50.789 32.083 1.00 13.47 108 GLU B CA 1
ATOM 4376 C C . GLU B 1 110 ? 16.803 50.671 33.389 1.00 12.96 108 GLU B C 1
ATOM 4377 O O . GLU B 1 110 ? 17.441 51.627 33.798 1.00 12.55 108 GLU B O 1
ATOM 4383 N N . LEU B 1 111 ? 16.812 49.503 34.019 1.00 12.50 109 LEU B N 1
ATOM 4384 C CA . LEU B 1 111 ? 17.577 49.291 35.257 1.00 13.06 109 LEU B CA 1
ATOM 4385 C C . LEU B 1 111 ? 19.093 49.133 35.058 1.00 13.05 109 LEU B C 1
ATOM 4386 O O . LEU B 1 111 ? 19.867 49.401 35.988 1.00 13.83 109 LEU B O 1
ATOM 4391 N N . ALA B 1 112 ? 19.519 48.683 33.882 1.00 12.52 110 ALA B N 1
ATOM 4392 C CA . ALA B 1 112 ? 20.956 48.415 33.638 1.00 13.68 110 ALA B CA 1
ATOM 4393 C C . ALA B 1 112 ? 21.731 49.708 33.383 1.00 14.25 110 ALA B C 1
ATOM 4394 O O . ALA B 1 112 ? 21.195 50.623 32.764 1.00 14.27 110 ALA B O 1
ATOM 4396 N N . PRO B 1 113 ? 22.998 49.782 33.840 1.00 15.10 111 PRO B N 1
ATOM 4397 C CA . PRO B 1 113 ? 23.785 51.016 33.674 1.00 15.99 111 PRO B CA 1
ATOM 4398 C C . PRO B 1 113 ? 24.276 51.204 32.240 1.00 16.49 111 PRO B C 1
ATOM 4399 O O . PRO B 1 113 ? 24.206 50.268 31.440 1.00 16.37 111 PRO B O 1
ATOM 4403 N N . GLY B 1 114 ? 24.754 52.421 31.928 1.00 16.96 112 GLY B N 1
ATOM 4404 C CA . GLY B 1 114 ? 25.348 52.741 30.625 1.00 16.72 112 GLY B CA 1
ATOM 4405 C C . GLY B 1 114 ? 24.390 52.448 29.487 1.00 16.54 112 GLY B C 1
ATOM 4406 O O . GLY B 1 114 ? 23.183 52.669 29.620 1.00 17.44 112 GLY B O 1
ATOM 4407 N N . ASP B 1 115 ? 24.914 51.938 28.375 1.00 15.91 113 ASP B N 1
ATOM 4408 C CA . ASP B 1 115 ? 24.086 51.633 27.219 1.00 15.73 113 ASP B CA 1
ATOM 4409 C C . ASP B 1 115 ? 23.793 50.119 27.090 1.00 14.83 113 ASP B C 1
ATOM 4410 O O . ASP B 1 115 ? 23.723 49.561 25.973 1.00 14.33 113 ASP B O 1
ATOM 4415 N N . LEU B 1 116 ? 23.636 49.466 28.239 1.00 12.99 114 LEU B N 1
ATOM 4416 C CA . LEU B 1 116 ? 23.214 48.067 28.283 1.00 12.43 114 LEU B CA 1
ATOM 4417 C C . LEU B 1 116 ? 21.703 48.044 28.087 1.00 11.96 114 LEU B C 1
ATOM 4418 O O . LEU B 1 116 ? 20.960 48.102 29.045 1.00 11.26 114 LEU B O 1
ATOM 4423 N N . ASN B 1 117 ? 21.275 47.983 26.826 1.00 11.49 115 ASN B N 1
ATOM 4424 C CA . ASN B 1 117 ? 19.891 48.303 26.438 1.00 11.26 115 ASN B CA 1
ATOM 4425 C C . ASN B 1 117 ? 19.152 47.167 25.743 1.00 10.50 115 ASN B C 1
ATOM 4426 O O . ASN B 1 117 ? 17.979 47.302 25.422 1.00 10.35 115 ASN B O 1
ATOM 4431 N N . HIS B 1 118 ? 19.834 46.051 25.530 1.00 10.31 116 HIS B N 1
ATOM 4432 C CA . HIS B 1 118 ? 19.270 44.920 24.807 1.00 11.06 116 HIS B CA 1
ATOM 4433 C C . HIS B 1 118 ? 19.417 43.623 25.588 1.00 11.18 116 HIS B C 1
ATOM 4434 O O . HIS B 1 118 ? 20.443 43.407 26.246 1.00 12.27 116 HIS B O 1
ATOM 4441 N N . VAL B 1 119 ? 18.439 42.730 25.457 1.00 10.51 117 VAL B N 1
ATOM 4442 C CA . VAL B 1 119 ? 18.396 41.499 26.246 1.00 8.76 117 VAL B CA 1
ATOM 4443 C C . VAL B 1 119 ? 18.216 40.259 25.331 1.00 8.89 117 VAL B C 1
ATOM 4444 O O . VAL B 1 119 ? 17.307 40.237 24.475 1.00 7.53 117 VAL B O 1
ATOM 4448 N N . PHE B 1 120 ? 19.078 39.251 25.540 1.00 8.45 118 PHE B N 1
ATOM 4449 C CA . PHE B 1 120 ? 18.873 37.914 24.996 1.00 8.49 118 PHE B CA 1
ATOM 4450 C C . PHE B 1 120 ? 18.466 37.017 26.172 1.00 9.19 118 PHE B C 1
ATOM 4451 O O . PHE B 1 120 ? 19.187 36.915 27.181 1.00 9.51 118 PHE B O 1
ATOM 4459 N N . PHE B 1 121 ? 17.276 36.435 26.099 1.00 9.44 119 PHE B N 1
ATOM 4460 C CA . PHE B 1 121 ? 16.766 35.633 27.203 1.00 8.99 119 PHE B CA 1
ATOM 4461 C C . PHE B 1 121 ? 17.220 34.174 27.136 1.00 9.33 119 PHE B C 1
ATOM 4462 O O . PHE B 1 121 ? 17.437 33.600 26.047 1.00 7.62 119 PHE B O 1
ATOM 4470 N N . ALA B 1 122 ? 17.319 33.567 28.315 1.00 9.95 120 ALA B N 1
ATOM 4471 C CA . ALA B 1 122 ? 17.689 32.169 28.432 1.00 10.28 120 ALA B CA 1
ATOM 4472 C C . ALA B 1 122 ? 16.990 31.570 29.667 1.00 11.21 120 ALA B C 1
ATOM 4473 O O . ALA B 1 122 ? 16.137 32.227 30.271 1.00 11.32 120 ALA B O 1
ATOM 4475 N N . GLY B 1 123 ? 17.311 30.321 30.022 1.00 11.40 121 GLY B N 1
ATOM 4476 C CA . GLY B 1 123 ? 16.602 29.641 31.122 1.00 11.00 121 GLY B CA 1
ATOM 4477 C C . GLY B 1 123 ? 17.211 29.935 32.480 1.00 10.67 121 GLY B C 1
ATOM 4478 O O . GLY B 1 123 ? 16.556 29.771 33.497 1.00 11.55 121 GLY B O 1
ATOM 4479 N N . GLY B 1 124 ? 18.463 30.375 32.491 1.00 10.20 122 GLY B N 1
ATOM 4480 C CA . GLY B 1 124 ? 19.223 30.580 33.718 1.00 10.14 122 GLY B CA 1
ATOM 4481 C C . GLY B 1 124 ? 20.638 31.052 33.388 1.00 10.71 122 GLY B C 1
ATOM 4482 O O . GLY B 1 124 ? 20.939 31.431 32.234 1.00 10.68 122 GLY B O 1
ATOM 4483 N N . GLY B 1 125 ? 21.508 31.029 34.394 1.00 10.53 123 GLY B N 1
ATOM 4484 C CA . GLY B 1 125 ? 22.845 31.641 34.279 1.00 10.60 123 GLY B CA 1
ATOM 4485 C C . GLY B 1 125 ? 23.815 30.865 33.395 1.00 9.82 123 GLY B C 1
ATOM 4486 O O . GLY B 1 125 ? 24.553 31.470 32.605 1.00 10.39 123 GLY B O 1
ATOM 4487 N N . SER B 1 126 ? 23.821 29.532 33.519 1.00 9.22 124 SER B N 1
ATOM 4488 C CA . SER B 1 126 ? 24.681 28.675 32.666 1.00 8.49 124 SER B CA 1
ATOM 4489 C C . SER B 1 126 ? 24.344 28.891 31.181 1.00 8.06 124 SER B C 1
ATOM 4490 O O . SER B 1 126 ? 25.227 29.180 30.375 1.00 8.14 124 SER B O 1
ATOM 4493 N N . GLU B 1 127 ? 23.067 28.762 30.834 1.00 7.18 125 GLU B N 1
ATOM 4494 C CA . GLU B 1 127 ? 22.594 28.984 29.460 1.00 8.45 125 GLU B CA 1
ATOM 4495 C C . GLU B 1 127 ? 22.908 30.382 28.919 1.00 7.48 125 GLU B C 1
ATOM 4496 O O . GLU B 1 127 ? 23.188 30.543 27.724 1.00 7.93 125 GLU B O 1
ATOM 4502 N N . ALA B 1 128 ? 22.835 31.377 29.797 1.00 7.36 126 ALA B N 1
ATOM 4503 C CA . ALA B 1 128 ? 23.125 32.772 29.430 1.00 7.23 126 ALA B CA 1
ATOM 4504 C C . ALA B 1 128 ? 24.638 32.967 29.192 1.00 7.85 126 ALA B C 1
ATOM 4505 O O . ALA B 1 128 ? 25.033 33.754 28.340 1.00 7.89 126 ALA B O 1
ATOM 4507 N N . ASN B 1 129 ? 25.478 32.257 29.946 1.00 8.02 127 ASN B N 1
ATOM 4508 C CA . ASN B 1 129 ? 26.922 32.345 29.715 1.00 8.20 127 ASN B CA 1
ATOM 4509 C C . ASN B 1 129 ? 27.274 31.602 28.425 1.00 8.58 127 ASN B C 1
ATOM 4510 O O . ASN B 1 129 ? 28.174 32.021 27.698 1.00 8.54 127 ASN B O 1
ATOM 4515 N N . ASP B 1 130 ? 26.512 30.557 28.087 1.00 8.80 128 ASP B N 1
ATOM 4516 C CA . ASP B 1 130 ? 26.685 29.965 26.756 1.00 9.59 128 ASP B CA 1
ATOM 4517 C C . ASP B 1 130 ? 26.318 30.967 25.651 1.00 9.31 128 ASP B C 1
ATOM 4518 O O . ASP B 1 130 ? 27.057 31.088 24.683 1.00 9.78 128 ASP B O 1
ATOM 4523 N N . THR B 1 131 ? 25.214 31.696 25.808 1.00 8.19 129 THR B N 1
ATOM 4524 C CA . THR B 1 131 ? 24.908 32.813 24.916 1.00 7.51 129 THR B CA 1
ATOM 4525 C C . THR B 1 131 ? 26.100 33.786 24.779 1.00 7.79 129 THR B C 1
ATOM 4526 O O . THR B 1 131 ? 26.447 34.177 23.668 1.00 8.63 129 THR B O 1
ATOM 4530 N N . ASN B 1 132 ? 26.697 34.177 25.897 1.00 7.31 130 ASN B N 1
ATOM 4531 C CA . ASN B 1 132 ? 27.799 35.146 25.913 1.00 8.24 130 ASN B CA 1
ATOM 4532 C C . ASN B 1 132 ? 29.021 34.668 25.122 1.00 7.98 130 ASN B C 1
ATOM 4533 O O . ASN B 1 132 ? 29.583 35.415 24.296 1.00 7.25 130 ASN B O 1
ATOM 4538 N N . ILE B 1 133 ? 29.386 33.403 25.326 1.00 7.88 131 ILE B N 1
ATOM 4539 C CA . ILE B 1 133 ? 30.523 32.807 24.626 1.00 7.44 131 ILE B CA 1
ATOM 4540 C C . ILE B 1 133 ? 30.247 32.862 23.134 1.00 7.87 131 ILE B C 1
ATOM 4541 O O . ILE B 1 133 ? 31.079 33.336 22.344 1.00 7.76 131 ILE B O 1
ATOM 4546 N N . ARG B 1 134 ? 29.053 32.429 22.751 1.00 7.23 132 ARG B N 1
ATOM 4547 C CA . ARG B 1 134 ? 28.700 32.412 21.342 1.00 7.93 132 ARG B CA 1
ATOM 4548 C C . ARG B 1 134 ? 28.608 33.816 20.775 1.00 7.85 132 ARG B C 1
ATOM 4549 O O . ARG B 1 134 ? 28.994 34.030 19.637 1.00 8.82 132 ARG B O 1
ATOM 4557 N N . MET B 1 135 ? 28.086 34.748 21.569 1.00 7.30 133 MET B N 1
ATOM 4558 C CA . MET B 1 135 ? 27.844 36.102 21.119 1.00 8.78 133 MET B CA 1
ATOM 4559 C C . MET B 1 135 ? 29.153 36.896 20.962 1.00 8.49 133 MET B C 1
ATOM 4560 O O . MET B 1 135 ? 29.312 37.583 19.953 1.00 9.13 133 MET B O 1
ATOM 4565 N N . VAL B 1 136 ? 30.090 36.793 21.916 1.00 8.52 134 VAL B N 1
ATOM 4566 C CA . VAL B 1 136 ? 31.317 37.572 21.803 1.00 8.62 134 VAL B CA 1
ATOM 4567 C C . VAL B 1 136 ? 32.146 37.068 20.619 1.00 8.39 134 VAL B C 1
ATOM 4568 O O . VAL B 1 136 ? 32.752 37.866 19.905 1.00 8.52 134 VAL B O 1
ATOM 4572 N N . ARG B 1 137 ? 32.182 35.751 20.420 1.00 7.82 135 ARG B N 1
ATOM 4573 C CA . ARG B 1 137 ? 32.943 35.188 19.301 1.00 7.22 135 ARG B CA 1
ATOM 4574 C C . ARG B 1 137 ? 32.264 35.521 17.967 1.00 7.36 135 ARG B C 1
ATOM 4575 O O . ARG B 1 137 ? 32.933 35.914 17.019 1.00 7.29 135 ARG B O 1
ATOM 4583 N N . THR B 1 138 ? 30.943 35.395 17.900 1.00 6.88 136 THR B N 1
ATOM 4584 C CA . THR B 1 138 ? 30.207 35.869 16.728 1.00 8.31 136 THR B CA 1
ATOM 4585 C C . THR B 1 138 ? 30.384 37.382 16.480 1.00 8.10 136 THR B C 1
ATOM 4586 O O . THR B 1 138 ? 30.590 37.812 15.356 1.00 6.33 136 THR B O 1
ATOM 4590 N N . TYR B 1 139 ? 30.357 38.172 17.552 1.00 9.01 137 TYR B N 1
ATOM 4591 C CA . TYR B 1 139 ? 30.623 39.598 17.433 1.00 8.36 137 TYR B CA 1
ATOM 4592 C C . TYR B 1 139 ? 31.933 39.843 16.703 1.00 8.83 137 TYR B C 1
ATOM 4593 O O . TYR B 1 139 ? 31.978 40.637 15.772 1.00 10.19 137 TYR B O 1
ATOM 4602 N N . TRP B 1 140 ? 33.013 39.187 17.105 1.00 9.64 138 TRP B N 1
ATOM 4603 C CA . TRP B 1 140 ? 34.321 39.484 16.479 1.00 9.76 138 TRP B CA 1
ATOM 4604 C C . TRP B 1 140 ? 34.413 39.005 15.022 1.00 10.52 138 TRP B C 1
ATOM 4605 O O . TRP B 1 140 ? 35.055 39.657 14.205 1.00 11.27 138 TRP B O 1
ATOM 4616 N N . GLN B 1 141 ? 33.726 37.905 14.687 1.00 11.03 139 GLN B N 1
ATOM 4617 C CA . GLN B 1 141 ? 33.613 37.459 13.293 1.00 11.65 139 GLN B CA 1
ATOM 4618 C C . GLN B 1 141 ? 32.907 38.520 12.448 1.00 11.95 139 GLN B C 1
ATOM 4619 O O . GLN B 1 141 ? 33.328 38.835 11.325 1.00 11.81 139 GLN B O 1
ATOM 4625 N N . ASN B 1 142 ? 31.823 39.058 12.985 1.00 12.02 140 ASN B N 1
ATOM 4626 C CA . ASN B 1 142 ? 31.042 40.028 12.246 1.00 12.73 140 ASN B CA 1
ATOM 4627 C C . ASN B 1 142 ? 31.819 41.357 12.111 1.00 13.23 140 ASN B C 1
ATOM 4628 O O . ASN B 1 142 ? 31.526 42.151 11.221 1.00 13.44 140 ASN B O 1
ATOM 4633 N N . LYS B 1 143 ? 32.789 41.597 13.000 1.00 12.92 141 LYS B N 1
ATOM 4634 C CA . LYS B 1 143 ? 33.642 42.785 12.907 1.00 13.23 141 LYS B CA 1
ATOM 4635 C C . LYS B 1 143 ? 34.804 42.536 11.960 1.00 12.89 141 LYS B C 1
ATOM 4636 O O . LYS B 1 143 ? 35.579 43.417 11.735 1.00 13.44 141 LYS B O 1
ATOM 4642 N N . GLY B 1 144 ? 34.938 41.335 11.417 1.00 12.25 142 GLY B N 1
ATOM 4643 C CA . GLY B 1 144 ? 36.064 41.029 10.535 1.00 11.93 142 GLY B CA 1
ATOM 4644 C C . GLY B 1 144 ? 37.322 40.515 11.220 1.00 12.28 142 GLY B C 1
ATOM 4645 O O . GLY B 1 144 ? 38.401 40.497 10.613 1.00 12.82 142 GLY B O 1
ATOM 4646 N N . GLN B 1 145 ? 37.184 40.074 12.475 1.00 11.77 143 GLN B N 1
ATOM 4647 C CA . GLN B 1 145 ? 38.321 39.560 13.252 1.00 11.77 143 GLN B CA 1
ATOM 4648 C C . GLN B 1 145 ? 38.046 38.143 13.767 1.00 10.60 143 GLN B C 1
ATOM 4649 O O . GLN B 1 145 ? 37.961 37.936 14.992 1.00 10.21 143 GLN B O 1
ATOM 4655 N N . PRO B 1 146 ? 37.894 37.159 12.842 1.00 10.59 144 PRO B N 1
ATOM 4656 C CA . PRO B 1 146 ? 37.581 35.795 13.249 1.00 11.07 144 PRO B CA 1
ATOM 4657 C C . PRO B 1 146 ? 38.651 35.112 14.131 1.00 11.39 144 PRO B C 1
ATOM 4658 O O . PRO B 1 146 ? 38.381 34.082 14.734 1.00 11.94 144 PRO B O 1
ATOM 4662 N N . GLU B 1 147 ? 39.834 35.688 14.224 1.00 11.59 145 GLU B N 1
ATOM 4663 C CA . GLU B 1 147 ? 40.872 35.171 15.092 1.00 13.43 145 GLU B CA 1
ATOM 4664 C C . GLU B 1 147 ? 40.620 35.438 16.586 1.00 13.19 145 GLU B C 1
ATOM 4665 O O . GLU B 1 147 ? 41.169 34.739 17.439 1.00 13.54 145 GLU B O 1
ATOM 4671 N N . LYS B 1 148 ? 39.863 36.482 16.912 1.00 13.29 146 LYS B N 1
ATOM 4672 C CA . LYS B 1 148 ? 39.617 36.807 18.316 1.00 13.66 146 LYS B CA 1
ATOM 4673 C C . LYS B 1 148 ? 38.622 35.820 18.881 1.00 13.56 146 LYS B C 1
ATOM 4674 O O . LYS B 1 148 ? 37.407 35.997 18.677 1.00 13.29 146 LYS B O 1
ATOM 4680 N N . THR B 1 149 ? 39.123 34.793 19.588 1.00 12.03 147 THR B N 1
ATOM 4681 C CA . THR B 1 149 ? 38.259 33.762 20.155 1.00 11.67 147 THR B CA 1
ATOM 4682 C C . THR B 1 149 ? 38.488 33.469 21.631 1.00 10.93 147 THR B C 1
ATOM 4683 O O . THR B 1 149 ? 37.636 32.814 22.274 1.00 10.17 147 THR B O 1
ATOM 4687 N N . VAL B 1 150 ? 39.627 33.910 22.173 1.00 9.71 148 VAL B N 1
ATOM 4688 C CA . VAL B 1 150 ? 40.021 33.475 23.521 1.00 8.54 148 VAL B CA 1
ATOM 4689 C C . VAL B 1 150 ? 39.206 34.248 24.554 1.00 8.02 148 VAL B C 1
ATOM 4690 O O . VAL B 1 150 ? 39.074 35.483 24.467 1.00 8.05 148 VAL B O 1
ATOM 4694 N N . ILE B 1 151 ? 38.662 33.528 25.533 1.00 7.86 149 ILE B N 1
ATOM 4695 C CA . ILE B 1 151 ? 37.965 34.138 26.654 1.00 7.85 149 ILE B CA 1
ATOM 4696 C C . ILE B 1 151 ? 38.822 33.925 27.912 1.00 8.40 149 ILE B C 1
ATOM 4697 O O . ILE B 1 151 ? 39.237 32.796 28.235 1.00 7.89 149 ILE B O 1
ATOM 4702 N N . ILE B 1 152 ? 39.136 35.039 28.573 1.00 7.92 150 ILE B N 1
ATOM 4703 C CA . ILE B 1 152 ? 39.915 35.020 29.789 1.00 7.08 150 ILE B CA 1
ATOM 4704 C C . ILE B 1 152 ? 38.956 35.080 30.973 1.00 7.93 150 ILE B C 1
ATOM 4705 O O . ILE B 1 152 ? 37.984 35.850 30.993 1.00 8.47 150 ILE B O 1
ATOM 4710 N N . SER B 1 153 ? 39.222 34.223 31.945 1.00 7.56 151 SER B N 1
ATOM 4711 C CA . SER B 1 153 ? 38.422 34.138 33.138 1.00 8.59 151 SER B CA 1
ATOM 4712 C C . SER B 1 153 ? 39.410 33.923 34.283 1.00 8.65 151 SER B C 1
ATOM 4713 O O . SER B 1 153 ? 40.600 34.245 34.139 1.00 8.33 151 SER B O 1
ATOM 4716 N N . ARG B 1 154 ? 38.952 33.353 35.400 1.00 8.19 152 ARG B N 1
ATOM 4717 C CA . ARG B 1 154 ? 39.775 33.291 36.613 1.00 8.33 152 ARG B CA 1
ATOM 4718 C C . ARG B 1 154 ? 39.678 31.950 37.308 1.00 9.14 152 ARG B C 1
ATOM 4719 O O . ARG B 1 154 ? 38.629 31.294 37.264 1.00 8.75 152 ARG B O 1
ATOM 4727 N N . LYS B 1 155 ? 40.769 31.561 37.974 1.00 9.82 153 LYS B N 1
ATOM 4728 C CA . LYS B 1 155 ? 40.755 30.422 38.876 1.00 9.90 153 LYS B CA 1
ATOM 4729 C C . LYS B 1 155 ? 39.716 30.725 39.957 1.00 10.80 153 LYS B C 1
ATOM 4730 O O . LYS B 1 155 ? 39.578 31.887 40.396 1.00 10.81 153 LYS B O 1
ATOM 4736 N N . ASN B 1 156 ? 38.977 29.683 40.356 1.00 9.99 154 ASN B N 1
ATOM 4737 C CA . ASN B 1 156 ? 37.972 29.773 41.412 1.00 9.85 154 ASN B CA 1
ATOM 4738 C C . ASN B 1 156 ? 36.788 30.683 41.043 1.00 9.51 154 ASN B C 1
ATOM 4739 O O . ASN B 1 156 ? 35.992 31.046 41.910 1.00 9.87 154 ASN B O 1
ATOM 4744 N N . ALA B 1 157 ? 36.660 31.020 39.764 1.00 8.85 155 ALA B N 1
ATOM 4745 C CA . ALA B 1 157 ? 35.419 31.607 39.246 1.00 7.99 155 ALA B CA 1
ATOM 4746 C C . ALA B 1 157 ? 34.329 30.525 39.142 1.00 8.28 155 ALA B C 1
ATOM 4747 O O . ALA B 1 157 ? 34.628 29.309 39.075 1.00 8.03 155 ALA B O 1
ATOM 4749 N N . TYR B 1 158 ? 33.075 30.974 39.102 1.00 7.83 156 TYR B N 1
ATOM 4750 C CA . TYR B 1 158 ? 31.940 30.105 38.826 1.00 8.48 156 TYR B CA 1
ATOM 4751 C C . TYR B 1 158 ? 31.043 30.797 37.833 1.00 8.12 156 TYR B C 1
ATOM 4752 O O . TYR B 1 158 ? 30.594 31.908 38.108 1.00 8.59 156 TYR B O 1
ATOM 4761 N N . HIS B 1 159 ? 30.790 30.155 36.692 1.00 7.86 157 HIS B N 1
ATOM 4762 C CA . HIS B 1 159 ? 30.004 30.787 35.619 1.00 7.64 157 HIS B CA 1
ATOM 4763 C C . HIS B 1 159 ? 28.843 29.939 35.105 1.00 7.77 157 HIS B C 1
ATOM 4764 O O . HIS B 1 159 ? 28.147 30.327 34.139 1.00 7.57 157 HIS B O 1
ATOM 4771 N N . GLY B 1 160 ? 28.655 28.791 35.753 1.00 7.62 158 GLY B N 1
ATOM 4772 C CA . GLY B 1 160 ? 27.535 27.912 35.462 1.00 8.09 158 GLY B CA 1
ATOM 4773 C C . GLY B 1 160 ? 28.038 26.502 35.302 1.00 8.17 158 GLY B C 1
ATOM 4774 O O . GLY B 1 160 ? 29.203 26.225 35.594 1.00 8.93 158 GLY B O 1
ATOM 4775 N N . SER B 1 161 ? 27.194 25.637 34.743 1.00 7.95 159 SER B N 1
ATOM 4776 C CA . SER B 1 161 ? 27.430 24.210 34.793 1.00 7.65 159 SER B CA 1
ATOM 4777 C C . SER B 1 161 ? 27.178 23.478 33.462 1.00 7.44 159 SER B C 1
ATOM 4778 O O . SER B 1 161 ? 27.150 22.265 33.452 1.00 8.43 159 SER B O 1
ATOM 4781 N N . THR B 1 162 ? 27.007 24.196 32.349 1.00 6.85 160 THR B N 1
ATOM 4782 C CA . THR B 1 162 ? 27.086 23.556 31.044 1.00 7.61 160 THR B CA 1
ATOM 4783 C C . THR B 1 162 ? 28.559 23.226 30.816 1.00 7.60 160 THR B C 1
ATOM 4784 O O . THR B 1 162 ? 29.417 23.596 31.627 1.00 8.01 160 THR B O 1
ATOM 4788 N N . VAL B 1 163 ? 28.862 22.493 29.759 1.00 7.30 161 VAL B N 1
ATOM 4789 C CA . VAL B 1 163 ? 30.244 22.149 29.458 1.00 6.13 161 VAL B CA 1
ATOM 4790 C C . VAL B 1 163 ? 31.054 23.452 29.286 1.00 7.63 161 VAL B C 1
ATOM 4791 O O . VAL B 1 163 ? 32.100 23.588 29.885 1.00 7.63 161 VAL B O 1
ATOM 4795 N N . ALA B 1 164 ? 30.543 24.417 28.511 1.00 7.26 162 ALA B N 1
ATOM 4796 C CA . ALA B 1 164 ? 31.291 25.629 28.206 1.00 7.38 162 ALA B CA 1
ATOM 4797 C C . ALA B 1 164 ? 31.334 26.585 29.391 1.00 8.39 162 ALA B C 1
ATOM 4798 O O . ALA B 1 164 ? 32.334 27.264 29.598 1.00 6.99 162 ALA B O 1
ATOM 4800 N N . SER B 1 165 ? 30.243 26.625 30.164 1.00 7.81 163 SER B N 1
ATOM 4801 C CA . SER B 1 165 ? 30.188 27.443 31.348 1.00 9.48 163 SER B CA 1
ATOM 4802 C C . SER B 1 165 ? 31.070 26.891 32.461 1.00 9.13 163 SER B C 1
ATOM 4803 O O . SER B 1 165 ? 31.703 27.677 33.174 1.00 8.82 163 SER B O 1
ATOM 4806 N N . SER B 1 166 ? 31.102 25.556 32.616 1.00 7.83 164 SER B N 1
ATOM 4807 C CA . SER B 1 166 ? 32.109 24.907 33.480 1.00 8.14 164 SER B CA 1
ATOM 4808 C C . SER B 1 166 ? 33.516 25.335 33.058 1.00 8.43 164 SER B C 1
ATOM 4809 O O . SER B 1 166 ? 34.375 25.577 33.909 1.00 8.32 164 SER B O 1
ATOM 4812 N N . ALA B 1 167 ? 33.742 25.420 31.748 1.00 7.90 165 ALA B N 1
ATOM 4813 C CA . ALA B 1 167 ? 35.077 25.749 31.223 1.00 8.18 165 ALA B CA 1
ATOM 4814 C C . ALA B 1 167 ? 35.484 27.153 31.609 1.00 7.70 165 ALA B C 1
ATOM 4815 O O . ALA B 1 167 ? 36.602 27.351 32.022 1.00 7.74 165 ALA B O 1
ATOM 4817 N N . LEU B 1 168 ? 34.570 28.123 31.478 1.00 8.17 166 LEU B N 1
ATOM 4818 C CA . LEU B 1 168 ? 34.800 29.491 31.986 1.00 8.36 166 LEU B CA 1
ATOM 4819 C C . LEU B 1 168 ? 35.099 29.557 33.502 1.00 9.25 166 LEU B C 1
ATOM 4820 O O . LEU B 1 168 ? 35.988 30.326 33.942 1.00 8.72 166 LEU B O 1
ATOM 4825 N N . GLY B 1 169 ? 34.407 28.727 34.296 1.00 9.20 167 GLY B N 1
ATOM 4826 C CA . GLY B 1 169 ? 34.599 28.723 35.749 1.00 9.19 167 GLY B CA 1
ATOM 4827 C C . GLY B 1 169 ? 35.998 28.214 36.067 1.00 9.52 167 GLY B C 1
ATOM 4828 O O . GLY B 1 169 ? 36.678 27.690 35.199 1.00 9.61 167 GLY B O 1
ATOM 4829 N N . GLY B 1 170 ? 36.446 28.370 37.303 1.00 10.04 168 GLY B N 1
ATOM 4830 C CA . GLY B 1 170 ? 37.791 27.969 37.610 1.00 9.41 168 GLY B CA 1
ATOM 4831 C C . GLY B 1 170 ? 37.802 26.844 38.612 1.00 10.60 168 GLY B C 1
ATOM 4832 O O . GLY B 1 170 ? 38.678 26.821 39.482 1.00 10.78 168 GLY B O 1
ATOM 4833 N N . MET B 1 171 ? 36.855 25.900 38.492 1.00 10.08 169 MET B N 1
ATOM 4834 C CA . MET B 1 171 ? 36.740 24.827 39.469 1.00 10.24 169 MET B CA 1
ATOM 4835 C C . MET B 1 171 ? 37.335 23.552 38.878 1.00 10.85 169 MET B C 1
ATOM 4836 O O . MET B 1 171 ? 36.710 22.906 38.027 1.00 10.68 169 MET B O 1
ATOM 4841 N N . ALA B 1 172 ? 38.525 23.177 39.363 1.00 11.50 170 ALA B N 1
ATOM 4842 C CA . ALA B 1 172 ? 39.257 21.980 38.900 1.00 10.93 170 ALA B CA 1
ATOM 4843 C C . ALA B 1 172 ? 38.389 20.719 38.877 1.00 10.48 170 ALA B C 1
ATOM 4844 O O . ALA B 1 172 ? 38.459 19.925 37.928 1.00 9.14 170 ALA B O 1
ATOM 4846 N N . GLY B 1 173 ? 37.587 20.532 39.926 1.00 9.93 171 GLY B N 1
ATOM 4847 C CA . GLY B 1 173 ? 36.713 19.341 40.008 1.00 10.23 171 GLY B CA 1
ATOM 4848 C C . GLY B 1 173 ? 35.683 19.335 38.876 1.00 10.17 171 GLY B C 1
ATOM 4849 O O . GLY B 1 173 ? 35.288 18.267 38.388 1.00 9.78 171 GLY B O 1
ATOM 4850 N N . MET B 1 174 ? 35.271 20.523 38.421 1.00 9.84 172 MET B N 1
ATOM 4851 C CA . MET B 1 174 ? 34.348 20.587 37.261 1.00 9.69 172 MET B CA 1
ATOM 4852 C C . MET B 1 174 ? 35.085 20.370 35.940 1.00 9.92 172 MET B C 1
ATOM 4853 O O . MET B 1 174 ? 34.583 19.653 35.055 1.00 10.49 172 MET B O 1
ATOM 4858 N N . HIS B 1 175 ? 36.247 21.014 35.782 1.00 9.39 173 HIS B N 1
ATOM 4859 C CA . HIS B 1 175 ? 37.057 20.802 34.595 1.00 9.46 173 HIS B CA 1
ATOM 4860 C C . HIS B 1 175 ? 37.326 19.321 34.357 1.00 10.05 173 HIS B C 1
ATOM 4861 O O . HIS B 1 175 ? 37.208 18.868 33.216 1.00 9.37 173 HIS B O 1
ATOM 4868 N N . ALA B 1 176 ? 37.663 18.574 35.423 1.00 10.10 174 ALA B N 1
ATOM 4869 C CA . ALA B 1 176 ? 37.985 17.142 35.273 1.00 11.44 174 ALA B CA 1
ATOM 4870 C C . ALA B 1 176 ? 36.776 16.264 34.839 1.00 12.08 174 ALA B C 1
ATOM 4871 O O . ALA B 1 176 ? 36.970 15.104 34.438 1.00 13.50 174 ALA B O 1
ATOM 4873 N N . GLN B 1 177 ? 35.548 16.788 34.935 1.00 12.06 175 GLN B N 1
ATOM 4874 C CA . GLN B 1 177 ? 34.330 16.047 34.491 1.00 10.57 175 GLN B CA 1
ATOM 4875 C C . GLN B 1 177 ? 33.725 16.713 33.253 1.00 10.80 175 GLN B C 1
ATOM 4876 O O . GLN B 1 177 ? 32.630 17.304 33.299 1.00 11.55 175 GLN B O 1
ATOM 4882 N N . SER B 1 178 ? 34.474 16.634 32.153 1.00 10.26 176 SER B N 1
ATOM 4883 C CA . SER B 1 178 ? 34.092 17.196 30.854 1.00 10.74 176 SER B CA 1
ATOM 4884 C C . SER B 1 178 ? 33.657 18.662 30.985 1.00 10.86 176 SER B C 1
ATOM 4885 O O . SER B 1 178 ? 32.609 19.077 30.463 1.00 9.82 176 SER B O 1
ATOM 4888 N N . GLY B 1 179 ? 34.433 19.431 31.742 1.00 11.31 177 GLY B N 1
ATOM 4889 C CA . GLY B 1 179 ? 34.163 20.869 31.879 1.00 12.92 177 GLY B CA 1
ATOM 4890 C C . GLY B 1 179 ? 35.198 21.724 31.184 1.00 13.77 177 GLY B C 1
ATOM 4891 O O . GLY B 1 179 ? 35.617 22.715 31.745 1.00 15.68 177 GLY B O 1
ATOM 4892 N N . LEU B 1 180 ? 35.645 21.339 29.983 1.00 14.50 178 LEU B N 1
ATOM 4893 C CA . LEU B 1 180 ? 36.653 22.116 29.243 1.00 14.86 178 LEU B CA 1
ATOM 4894 C C . LEU B 1 180 ? 36.272 22.305 27.772 1.00 14.82 178 LEU B C 1
ATOM 4895 O O . LEU B 1 180 ? 35.643 21.442 27.176 1.00 13.88 178 LEU B O 1
ATOM 4900 N N . ILE B 1 181 ? 36.661 23.458 27.212 1.00 14.16 179 ILE B N 1
ATOM 4901 C CA . ILE B 1 181 ? 36.519 23.763 25.800 1.00 13.66 179 ILE B CA 1
ATOM 4902 C C . ILE B 1 181 ? 37.769 24.590 25.442 1.00 13.68 179 ILE B C 1
ATOM 4903 O O . ILE B 1 181 ? 38.337 25.246 26.318 1.00 14.39 179 ILE B O 1
ATOM 4908 N N . PRO B 1 182 ? 38.212 24.543 24.176 1.00 13.47 180 PRO B N 1
ATOM 4909 C CA . PRO B 1 182 ? 39.386 25.322 23.682 1.00 12.82 180 PRO B CA 1
ATOM 4910 C C . PRO B 1 182 ? 39.247 26.844 23.859 1.00 11.80 180 PRO B C 1
ATOM 4911 O O . PRO B 1 182 ? 38.128 27.371 23.859 1.00 10.79 180 PRO B O 1
ATOM 4915 N N . ASP B 1 183 ? 40.384 27.530 23.965 1.00 10.93 181 ASP B N 1
ATOM 4916 C CA . ASP B 1 183 ? 40.441 28.996 23.932 1.00 11.10 181 ASP B CA 1
ATOM 4917 C C . ASP B 1 183 ? 39.758 29.686 25.127 1.00 10.80 181 ASP B C 1
ATOM 4918 O O . ASP B 1 183 ? 39.061 30.693 24.978 1.00 10.35 181 ASP B O 1
ATOM 4923 N N . VAL B 1 184 ? 39.946 29.105 26.302 1.00 10.69 182 VAL B N 1
ATOM 4924 C CA . VAL B 1 184 ? 39.638 29.747 27.565 1.00 11.11 182 VAL B CA 1
ATOM 4925 C C . VAL B 1 184 ? 40.954 29.719 28.333 1.00 12.11 182 VAL B C 1
ATOM 4926 O O . VAL B 1 184 ? 41.678 28.707 28.327 1.00 12.82 182 VAL B O 1
ATOM 4930 N N . HIS B 1 185 ? 41.293 30.849 28.933 1.00 11.77 183 HIS B N 1
ATOM 4931 C CA . HIS B 1 185 ? 42.518 30.987 29.701 1.00 11.98 183 HIS B CA 1
ATOM 4932 C C . HIS B 1 185 ? 42.146 31.542 31.094 1.00 11.55 183 HIS B C 1
ATOM 4933 O O . HIS B 1 185 ? 41.227 32.375 31.211 1.00 11.13 183 HIS B O 1
ATOM 4940 N N . HIS B 1 186 ? 42.812 31.068 32.143 1.00 10.53 184 HIS B N 1
ATOM 4941 C CA . HIS B 1 186 ? 42.454 31.475 33.508 1.00 11.18 184 HIS B CA 1
ATOM 4942 C C . HIS B 1 186 ? 43.595 32.240 34.174 1.00 11.37 184 HIS B C 1
ATOM 4943 O O . HIS B 1 186 ? 44.725 31.770 34.157 1.00 11.04 184 HIS B O 1
ATOM 4950 N N . ILE B 1 187 ? 43.314 33.420 34.734 1.00 10.73 185 ILE B N 1
ATOM 4951 C CA . ILE B 1 187 ? 44.328 34.102 35.523 1.00 10.32 185 ILE B CA 1
ATOM 4952 C C . ILE B 1 187 ? 44.002 33.854 36.995 1.00 10.56 185 ILE B C 1
ATOM 4953 O O . ILE B 1 187 ? 43.005 33.218 37.298 1.00 10.94 185 ILE B O 1
ATOM 4958 N N . ASN B 1 188 ? 44.834 34.364 37.904 1.00 10.90 186 ASN B N 1
ATOM 4959 C CA . ASN B 1 188 ? 44.627 34.158 39.330 1.00 11.02 186 ASN B CA 1
ATOM 4960 C C . ASN B 1 188 ? 43.429 34.936 39.908 1.00 10.46 186 ASN B C 1
ATOM 4961 O O . ASN B 1 188 ? 43.043 36.012 39.418 1.00 10.51 186 ASN B O 1
ATOM 4966 N N . GLN B 1 189 ? 42.831 34.368 40.942 1.00 10.25 187 GLN B N 1
ATOM 4967 C CA . GLN B 1 189 ? 41.782 35.059 41.692 1.00 10.06 187 GLN B CA 1
ATOM 4968 C C . GLN B 1 189 ? 42.417 36.056 42.680 1.00 9.88 187 GLN B C 1
ATOM 4969 O O . GLN B 1 189 ? 43.483 35.784 43.245 1.00 9.74 187 GLN B O 1
ATOM 4975 N N . PRO B 1 190 ? 41.760 37.204 42.898 1.00 9.57 188 PRO B N 1
ATOM 4976 C CA . PRO B 1 190 ? 42.252 38.150 43.903 1.00 9.97 188 PRO B CA 1
ATOM 4977 C C . PRO B 1 190 ? 41.812 37.800 45.348 1.00 10.00 188 PRO B C 1
ATOM 4978 O O . PRO B 1 190 ? 41.108 38.577 45.968 1.00 9.75 188 PRO B O 1
ATOM 4982 N N . ASN B 1 191 ? 42.188 36.611 45.843 1.00 10.06 189 ASN B N 1
ATOM 4983 C CA . ASN B 1 191 ? 41.839 36.190 47.201 1.00 9.92 189 ASN B CA 1
ATOM 4984 C C . ASN B 1 191 ? 43.064 36.478 48.081 1.00 9.95 189 ASN B C 1
ATOM 4985 O O . ASN B 1 191 ? 43.981 35.666 48.129 1.00 9.51 189 ASN B O 1
ATOM 4990 N N . TRP B 1 192 ? 43.089 37.635 48.744 1.00 9.51 190 TRP B N 1
ATOM 4991 C CA . TRP B 1 192 ? 44.267 38.021 49.521 1.00 10.17 190 TRP B CA 1
ATOM 4992 C C . TRP B 1 192 ? 44.508 37.056 50.713 1.00 10.33 190 TRP B C 1
ATOM 4993 O O . TRP B 1 192 ? 45.656 36.604 50.963 1.00 9.96 190 TRP B O 1
ATOM 5004 N N . TRP B 1 193 ? 43.437 36.737 51.444 1.00 9.60 191 TRP B N 1
ATOM 5005 C CA . TRP B 1 193 ? 43.552 35.872 52.620 1.00 10.00 191 TRP B CA 1
ATOM 5006 C C . TRP B 1 193 ? 44.329 34.580 52.300 1.00 10.19 191 TRP B C 1
ATOM 5007 O O . TRP B 1 193 ? 45.252 34.226 53.017 1.00 10.50 191 TRP B O 1
ATOM 5018 N N . ALA B 1 194 ? 43.956 33.907 51.216 1.00 10.44 192 ALA B N 1
ATOM 5019 C CA . ALA B 1 194 ? 44.539 32.627 50.865 1.00 10.50 192 ALA B CA 1
ATOM 5020 C C . ALA B 1 194 ? 45.820 32.741 50.065 1.00 11.11 192 ALA B C 1
ATOM 5021 O O . ALA B 1 194 ? 46.713 31.893 50.220 1.00 10.43 192 ALA B O 1
ATOM 5023 N N . GLU B 1 195 ? 45.931 33.770 49.214 1.00 10.21 193 GLU B N 1
ATOM 5024 C CA . GLU B 1 195 ? 47.011 33.797 48.207 1.00 11.33 193 GLU B CA 1
ATOM 5025 C C . GLU B 1 195 ? 47.891 35.045 48.212 1.00 11.39 193 GLU B C 1
ATOM 5026 O O . GLU B 1 195 ? 48.734 35.186 47.365 1.00 11.44 193 GLU B O 1
ATOM 5032 N N . GLY B 1 196 ? 47.681 35.951 49.157 1.00 12.29 194 GLY B N 1
ATOM 5033 C CA . GLY B 1 196 ? 48.364 37.233 49.115 1.00 14.35 194 GLY B CA 1
ATOM 5034 C C . GLY B 1 196 ? 49.779 37.234 49.672 1.00 15.50 194 GLY B C 1
ATOM 5035 O O . GLY B 1 196 ? 50.501 38.225 49.479 1.00 15.57 194 GLY B O 1
ATOM 5036 N N . GLY B 1 197 ? 50.170 36.148 50.358 1.00 16.18 195 GLY B N 1
ATOM 5037 C CA . GLY B 1 197 ? 51.461 36.077 51.069 1.00 18.30 195 GLY B CA 1
ATOM 5038 C C . GLY B 1 197 ? 51.640 37.259 52.030 1.00 19.42 195 GLY B C 1
ATOM 5039 O O . GLY B 1 197 ? 50.737 37.571 52.817 1.00 20.28 195 GLY B O 1
ATOM 5040 N N . ASP B 1 198 ? 52.788 37.935 51.946 1.00 20.33 196 ASP B N 1
ATOM 5041 C CA . ASP B 1 198 ? 53.092 39.073 52.831 1.00 21.12 196 ASP B CA 1
ATOM 5042 C C . ASP B 1 198 ? 52.856 40.402 52.113 1.00 20.09 196 ASP B C 1
ATOM 5043 O O . ASP B 1 198 ? 53.135 41.457 52.682 1.00 19.83 196 ASP B O 1
ATOM 5048 N N . MET B 1 199 ? 52.367 40.346 50.868 1.00 18.86 197 MET B N 1
ATOM 5049 C CA . MET B 1 199 ? 51.956 41.561 50.136 1.00 17.60 197 MET B CA 1
ATOM 5050 C C . MET B 1 199 ? 50.885 42.358 50.917 1.00 17.04 197 MET B C 1
ATOM 5051 O O . MET B 1 199 ? 50.050 41.801 51.648 1.00 15.64 197 MET B O 1
ATOM 5056 N N . ASP B 1 200 ? 50.947 43.666 50.749 1.00 16.12 198 ASP B N 1
ATOM 5057 C CA . ASP B 1 200 ? 49.887 44.569 51.108 1.00 16.77 198 ASP B CA 1
ATOM 5058 C C . ASP B 1 200 ? 48.630 44.239 50.254 1.00 15.46 198 ASP B C 1
ATOM 5059 O O . ASP B 1 200 ? 48.750 44.020 49.044 1.00 14.68 198 ASP B O 1
ATOM 5064 N N . PRO B 1 201 ? 47.430 44.205 50.877 1.00 14.24 199 PRO B N 1
ATOM 5065 C CA . PRO B 1 201 ? 46.247 43.836 50.080 1.00 13.76 199 PRO B CA 1
ATOM 5066 C C . PRO B 1 201 ? 46.066 44.685 48.809 1.00 13.22 199 PRO B C 1
ATOM 5067 O O . PRO B 1 201 ? 45.778 44.138 47.764 1.00 12.44 199 PRO B O 1
ATOM 5071 N N . GLU B 1 202 ? 46.256 45.995 48.906 1.00 12.56 200 GLU B N 1
ATOM 5072 C CA . GLU B 1 202 ? 46.110 46.894 47.751 1.00 13.63 200 GLU B CA 1
ATOM 5073 C C . GLU B 1 202 ? 47.175 46.673 46.667 1.00 13.28 200 GLU B C 1
ATOM 5074 O O . GLU B 1 202 ? 46.844 46.710 45.472 1.00 12.47 200 GLU B O 1
ATOM 5080 N N . GLU B 1 203 ? 48.426 46.406 47.049 1.00 12.47 201 GLU B N 1
ATOM 5081 C CA . GLU B 1 203 ? 49.415 46.010 46.038 1.00 13.12 201 GLU B CA 1
ATOM 5082 C C . GLU B 1 203 ? 49.079 44.653 45.404 1.00 11.95 201 GLU B C 1
ATOM 5083 O O . GLU B 1 203 ? 49.288 44.442 44.214 1.00 11.55 201 GLU B O 1
ATOM 5089 N N . PHE B 1 204 ? 48.559 43.738 46.213 1.00 10.87 202 PHE B N 1
ATOM 5090 C CA . PHE B 1 204 ? 48.095 42.433 45.720 1.00 10.91 202 PHE B CA 1
ATOM 5091 C C . PHE B 1 204 ? 46.954 42.585 44.693 1.00 9.91 202 PHE B C 1
ATOM 5092 O O . PHE B 1 204 ? 47.009 41.967 43.625 1.00 9.35 202 PHE B O 1
ATOM 5100 N N . GLY B 1 205 ? 45.935 43.403 45.015 1.00 9.46 203 GLY B N 1
ATOM 5101 C CA . GLY B 1 205 ? 44.877 43.741 44.041 1.00 8.94 203 GLY B CA 1
ATOM 5102 C C . GLY B 1 205 ? 45.463 44.205 42.704 1.00 9.35 203 GLY B C 1
ATOM 5103 O O . GLY B 1 205 ? 45.038 43.760 41.631 1.00 8.27 203 GLY B O 1
ATOM 5104 N N . LEU B 1 206 ? 46.457 45.087 42.747 1.00 9.23 204 LEU B N 1
ATOM 5105 C CA . LEU B 1 206 ? 47.007 45.596 41.496 1.00 9.95 204 LEU B CA 1
ATOM 5106 C C . LEU B 1 206 ? 47.684 44.512 40.675 1.00 8.90 204 LEU B C 1
ATOM 5107 O O . LEU B 1 206 ? 47.470 44.430 39.459 1.00 8.58 204 LEU B O 1
ATOM 5112 N N . ALA B 1 207 ? 48.512 43.699 41.350 1.00 8.91 205 ALA B N 1
ATOM 5113 C CA . ALA B 1 207 ? 49.270 42.611 40.698 1.00 8.72 205 ALA B CA 1
ATOM 5114 C C . ALA B 1 207 ? 48.306 41.584 40.083 1.00 8.96 205 ALA B C 1
ATOM 5115 O O . ALA B 1 207 ? 48.546 41.114 38.978 1.00 9.48 205 ALA B O 1
ATOM 5117 N N . ARG B 1 208 ? 47.225 41.265 40.797 1.00 8.36 206 ARG B N 1
ATOM 5118 C CA . ARG B 1 208 ? 46.259 40.291 40.327 1.00 8.86 206 ARG B CA 1
ATOM 5119 C C . ARG B 1 208 ? 45.527 40.875 39.123 1.00 8.65 206 ARG B C 1
ATOM 5120 O O . ARG B 1 208 ? 45.330 40.177 38.154 1.00 8.28 206 ARG B O 1
ATOM 5128 N N . ALA B 1 209 ? 45.181 42.166 39.163 1.00 8.10 207 ALA B N 1
ATOM 5129 C CA . ALA B 1 209 ? 44.565 42.799 37.979 1.00 8.06 207 ALA B CA 1
ATOM 5130 C C . ALA B 1 209 ? 45.498 42.821 36.754 1.00 8.79 207 ALA B C 1
ATOM 5131 O O . ALA B 1 209 ? 45.083 42.551 35.609 1.00 8.39 207 ALA B O 1
ATOM 5133 N N . ARG B 1 210 ? 46.769 43.137 36.997 1.00 9.37 208 ARG B N 1
ATOM 5134 C CA . ARG B 1 210 ? 47.749 43.247 35.925 1.00 10.30 208 ARG B CA 1
ATOM 5135 C C . ARG B 1 210 ? 47.979 41.926 35.212 1.00 9.80 208 ARG B C 1
ATOM 5136 O O . ARG B 1 210 ? 48.405 41.909 34.046 1.00 10.41 208 ARG B O 1
ATOM 5144 N N . GLU B 1 211 ? 47.687 40.818 35.892 1.00 9.01 209 GLU B N 1
ATOM 5145 C CA . GLU B 1 211 ? 47.680 39.517 35.226 1.00 9.53 209 GLU B CA 1
ATOM 5146 C C . GLU B 1 211 ? 46.783 39.500 33.991 1.00 9.50 209 GLU B C 1
ATOM 5147 O O . GLU B 1 211 ? 47.086 38.780 33.055 1.00 10.11 209 GLU B O 1
ATOM 5153 N N . LEU B 1 212 ? 45.693 40.281 33.984 1.00 8.22 210 LEU B N 1
ATOM 5154 C CA . LEU B 1 212 ? 44.892 40.404 32.750 1.00 9.07 210 LEU B CA 1
ATOM 5155 C C . LEU B 1 212 ? 45.699 40.992 31.562 1.00 9.36 210 LEU B C 1
ATOM 5156 O O . LEU B 1 212 ? 45.686 40.443 30.452 1.00 8.66 210 LEU B O 1
ATOM 5161 N N . GLU B 1 213 ? 46.385 42.104 31.794 1.00 9.79 211 GLU B N 1
ATOM 5162 C CA . GLU B 1 213 ? 47.204 42.685 30.743 1.00 11.51 211 GLU B CA 1
ATOM 5163 C C . GLU B 1 213 ? 48.299 41.730 30.264 1.00 11.20 211 GLU B C 1
ATOM 5164 O O . GLU B 1 213 ? 48.570 41.626 29.048 1.00 11.79 211 GLU B O 1
ATOM 5170 N N . GLU B 1 214 ? 48.936 41.057 31.219 1.00 11.46 212 GLU B N 1
ATOM 5171 C CA . GLU B 1 214 ? 50.007 40.110 30.931 1.00 12.58 212 GLU B CA 1
ATOM 5172 C C . GLU B 1 214 ? 49.469 38.943 30.086 1.00 11.79 212 GLU B C 1
ATOM 5173 O O . GLU B 1 214 ? 50.159 38.512 29.174 1.00 11.66 212 GLU B O 1
ATOM 5179 N N . ALA B 1 215 ? 48.247 38.472 30.381 1.00 9.84 213 ALA B N 1
ATOM 5180 C CA . ALA B 1 215 ? 47.591 37.386 29.626 1.00 9.71 213 ALA B CA 1
ATOM 5181 C C . ALA B 1 215 ? 47.302 37.847 28.218 1.00 9.66 213 ALA B C 1
ATOM 5182 O O . ALA B 1 215 ? 47.596 37.134 27.261 1.00 8.64 213 ALA B O 1
ATOM 5184 N N . ILE B 1 216 ? 46.722 39.045 28.098 1.00 9.20 214 ILE B N 1
ATOM 5185 C CA . ILE B 1 216 ? 46.419 39.638 26.794 1.00 10.11 214 ILE B CA 1
ATOM 5186 C C . ILE B 1 216 ? 47.680 39.735 25.905 1.00 11.14 214 ILE B C 1
ATOM 5187 O O . ILE B 1 216 ? 47.642 39.367 24.709 1.00 11.55 214 ILE B O 1
ATOM 5192 N N . LEU B 1 217 ? 48.785 40.222 26.477 1.00 10.70 215 LEU B N 1
ATOM 5193 C CA . LEU B 1 217 ? 49.997 40.361 25.703 1.00 12.13 215 LEU B CA 1
ATOM 5194 C C . LEU B 1 217 ? 50.609 38.999 25.355 1.00 12.42 215 LEU B C 1
ATOM 5195 O O . LEU B 1 217 ? 51.098 38.816 24.258 1.00 12.81 215 LEU B O 1
ATOM 5200 N N . GLU B 1 218 ? 50.578 38.062 26.288 1.00 13.35 216 GLU B N 1
ATOM 5201 C CA . GLU B 1 218 ? 51.045 36.705 26.048 1.00 14.37 216 GLU B CA 1
ATOM 5202 C C . GLU B 1 218 ? 50.281 35.977 24.921 1.00 15.14 216 GLU B C 1
ATOM 5203 O O . GLU B 1 218 ? 50.901 35.363 24.030 1.00 14.01 216 GLU B O 1
ATOM 5209 N N . LEU B 1 219 ? 48.945 36.006 25.002 1.00 15.10 217 LEU B N 1
ATOM 5210 C CA . LEU B 1 219 ? 48.068 35.402 23.991 1.00 15.64 217 LEU B CA 1
ATOM 5211 C C . LEU B 1 219 ? 48.083 36.169 22.660 1.00 16.12 217 LEU B C 1
ATOM 5212 O O . LEU B 1 219 ? 47.860 35.584 21.597 1.00 15.74 217 LEU B O 1
ATOM 5217 N N . GLY B 1 220 ? 48.313 37.474 22.743 1.00 15.75 218 GLY B N 1
ATOM 5218 C CA . GLY B 1 220 ? 48.144 38.383 21.612 1.00 15.45 218 GLY B CA 1
ATOM 5219 C C . GLY B 1 220 ? 46.755 38.989 21.719 1.00 15.58 218 GLY B C 1
ATOM 5220 O O . GLY B 1 220 ? 45.755 38.251 21.773 1.00 14.57 218 GLY B O 1
ATOM 5221 N N . GLU B 1 221 ? 46.683 40.325 21.742 1.00 14.78 219 GLU B N 1
ATOM 5222 C CA . GLU B 1 221 ? 45.401 41.040 21.746 1.00 15.00 219 GLU B CA 1
ATOM 5223 C C . GLU B 1 221 ? 44.555 40.610 20.557 1.00 15.25 219 GLU B C 1
ATOM 5224 O O . GLU B 1 221 ? 43.363 40.461 20.691 1.00 16.09 219 GLU B O 1
ATOM 5230 N N . ASN B 1 222 ? 45.189 40.384 19.408 1.00 15.57 220 ASN B N 1
ATOM 5231 C CA . ASN B 1 222 ? 44.520 39.916 18.178 1.00 16.80 220 ASN B CA 1
ATOM 5232 C C . ASN B 1 222 ? 43.837 38.526 18.327 1.00 16.41 220 ASN B C 1
ATOM 5233 O O . ASN B 1 222 ? 43.099 38.106 17.430 1.00 17.48 220 ASN B O 1
ATOM 5238 N N . ARG B 1 223 ? 44.124 37.804 19.415 1.00 15.69 221 ARG B N 1
ATOM 5239 C CA . ARG B 1 223 ? 43.522 36.470 19.665 1.00 14.80 221 ARG B CA 1
ATOM 5240 C C . ARG B 1 223 ? 42.457 36.488 20.780 1.00 13.45 221 ARG B C 1
ATOM 5241 O O . ARG B 1 223 ? 41.755 35.494 20.980 1.00 13.18 221 ARG B O 1
ATOM 5249 N N . VAL B 1 224 ? 42.365 37.601 21.514 1.00 11.96 222 VAL B N 1
ATOM 5250 C CA . VAL B 1 224 ? 41.506 37.698 22.700 1.00 11.00 222 VAL B CA 1
ATOM 5251 C C . VAL B 1 224 ? 40.127 38.312 22.387 1.00 11.27 222 VAL B C 1
ATOM 5252 O O . VAL B 1 224 ? 40.029 39.422 21.806 1.00 11.12 222 VAL B O 1
ATOM 5256 N N . ALA B 1 225 ? 39.068 37.581 22.756 1.00 10.42 223 ALA B N 1
ATOM 5257 C CA . ALA B 1 225 ? 37.670 38.016 22.523 1.00 10.32 223 ALA B CA 1
ATOM 5258 C C . ALA B 1 225 ? 37.110 38.750 23.737 1.00 10.49 223 ALA B C 1
ATOM 5259 O O . ALA B 1 225 ? 36.459 39.801 23.596 1.00 11.22 223 ALA B O 1
ATOM 5261 N N . ALA B 1 226 ? 37.334 38.204 24.927 1.00 9.98 224 ALA B N 1
ATOM 5262 C CA . ALA B 1 226 ? 36.691 38.770 26.118 1.00 10.22 224 ALA B CA 1
ATOM 5263 C C . ALA B 1 226 ? 37.421 38.464 27.419 1.00 10.38 224 ALA B C 1
ATOM 5264 O O . ALA B 1 226 ? 38.233 37.535 27.484 1.00 10.89 224 ALA B O 1
ATOM 5266 N N . PHE B 1 227 ? 37.107 39.240 28.453 1.00 9.97 225 PHE B N 1
ATOM 5267 C CA . PHE B 1 227 ? 37.405 38.877 29.855 1.00 9.67 225 PHE B CA 1
ATOM 5268 C C . PHE B 1 227 ? 36.071 38.749 30.569 1.00 9.37 225 PHE B C 1
ATOM 5269 O O . PHE B 1 227 ? 35.222 39.630 30.422 1.00 9.10 225 PHE B O 1
ATOM 5277 N N . ILE B 1 228 ? 35.868 37.659 31.323 1.00 9.11 226 ILE B N 1
ATOM 5278 C CA . ILE B 1 228 ? 34.634 37.506 32.107 1.00 8.17 226 ILE B CA 1
ATOM 5279 C C . ILE B 1 228 ? 34.954 37.363 33.592 1.00 8.56 226 ILE B C 1
ATOM 5280 O O . ILE B 1 228 ? 35.839 36.609 33.974 1.00 9.01 226 ILE B O 1
ATOM 5285 N N . ALA B 1 229 ? 34.231 38.087 34.430 1.00 8.49 227 ALA B N 1
ATOM 5286 C CA . ALA B 1 229 ? 34.445 37.993 35.861 1.00 8.97 227 ALA B CA 1
ATOM 5287 C C . ALA B 1 229 ? 33.149 38.321 36.606 1.00 9.44 227 ALA B C 1
ATOM 5288 O O . ALA B 1 229 ? 32.329 39.120 36.110 1.00 9.77 227 ALA B O 1
ATOM 5290 N N . GLU B 1 230 ? 32.960 37.673 37.770 1.00 9.04 228 GLU B N 1
ATOM 5291 C CA . GLU B 1 230 ? 31.968 38.082 38.761 1.00 8.61 228 GLU B CA 1
ATOM 5292 C C . GLU B 1 230 ? 32.490 39.281 39.560 1.00 9.62 228 GLU B C 1
ATOM 5293 O O . GLU B 1 230 ? 33.634 39.263 40.040 1.00 9.35 228 GLU B O 1
ATOM 5299 N N . PRO B 1 231 ? 31.656 40.314 39.746 1.00 9.22 229 PRO B N 1
ATOM 5300 C CA . PRO B 1 231 ? 32.055 41.458 40.576 1.00 9.44 229 PRO B CA 1
ATOM 5301 C C . PRO B 1 231 ? 32.559 41.028 41.967 1.00 9.23 229 PRO B C 1
ATOM 5302 O O . PRO B 1 231 ? 33.598 41.495 42.421 1.00 9.87 229 PRO B O 1
ATOM 5306 N N . VAL B 1 232 ? 31.829 40.151 42.632 1.00 9.22 230 VAL B N 1
ATOM 5307 C CA . VAL B 1 232 ? 32.319 39.461 43.820 1.00 8.88 230 VAL B CA 1
ATOM 5308 C C . VAL B 1 232 ? 32.173 37.966 43.505 1.00 9.71 230 VAL B C 1
ATOM 5309 O O . VAL B 1 232 ? 31.112 37.532 43.022 1.00 8.40 230 VAL B O 1
ATOM 5313 N N . GLN B 1 233 ? 33.230 37.179 43.737 1.00 9.87 231 GLN B N 1
ATOM 5314 C CA . GLN B 1 233 ? 33.121 35.742 43.457 1.00 10.68 231 GLN B CA 1
ATOM 5315 C C . GLN B 1 233 ? 32.156 35.112 44.455 1.00 10.52 231 GLN B C 1
ATOM 5316 O O . GLN B 1 233 ? 32.389 35.176 45.656 1.00 11.56 231 GLN B O 1
ATOM 5322 N N . GLY B 1 234 ? 31.087 34.498 43.966 1.00 9.97 232 GLY B N 1
ATOM 5323 C CA . GLY B 1 234 ? 30.040 34.002 44.849 1.00 10.08 232 GLY B CA 1
ATOM 5324 C C . GLY B 1 234 ? 30.307 32.561 45.263 1.00 10.17 232 GLY B C 1
ATOM 5325 O O . GLY B 1 234 ? 30.723 32.315 46.381 1.00 9.33 232 GLY B O 1
ATOM 5326 N N . ALA B 1 235 ? 30.079 31.618 44.342 1.00 9.47 233 ALA B N 1
ATOM 5327 C CA . ALA B 1 235 ? 30.263 30.190 44.647 1.00 10.98 233 ALA B CA 1
ATOM 5328 C C . ALA B 1 235 ? 31.701 29.830 45.003 1.00 11.01 233 ALA B C 1
ATOM 5329 O O . ALA B 1 235 ? 31.922 28.838 45.694 1.00 12.36 233 ALA B O 1
ATOM 5331 N N . GLY B 1 236 ? 32.676 30.627 44.577 1.00 9.85 234 GLY B N 1
ATOM 5332 C CA . GLY B 1 236 ? 34.050 30.442 45.089 1.00 9.45 234 GLY B CA 1
ATOM 5333 C C . GLY B 1 236 ? 34.282 30.815 46.563 1.00 10.13 234 GLY B C 1
ATOM 5334 O O . GLY B 1 236 ? 35.403 30.683 47.063 1.00 9.78 234 GLY B O 1
ATOM 5335 N N . GLY B 1 237 ? 33.251 31.311 47.253 1.00 9.81 235 GLY B N 1
ATOM 5336 C CA . GLY B 1 237 ? 33.349 31.611 48.696 1.00 10.08 235 GLY B CA 1
ATOM 5337 C C . GLY B 1 237 ? 33.222 33.076 49.089 1.00 10.22 235 GLY B C 1
ATOM 5338 O O . GLY B 1 237 ? 33.777 33.477 50.117 1.00 9.78 235 GLY B O 1
ATOM 5339 N N . VAL B 1 238 ? 32.453 33.866 48.316 1.00 9.46 236 VAL B N 1
ATOM 5340 C CA . VAL B 1 238 ? 32.366 35.348 48.522 1.00 9.43 236 VAL B CA 1
ATOM 5341 C C . VAL B 1 238 ? 33.776 35.926 48.687 1.00 10.08 236 VAL B C 1
ATOM 5342 O O . VAL B 1 238 ? 34.214 36.314 49.798 1.00 10.27 236 VAL B O 1
ATOM 5346 N N . ILE B 1 239 ? 34.515 35.912 47.574 1.00 10.65 237 ILE B N 1
ATOM 5347 C CA . ILE B 1 239 ? 35.872 36.437 47.582 1.00 10.27 237 ILE B CA 1
ATOM 5348 C C . ILE B 1 239 ? 35.751 37.861 47.136 1.00 10.58 237 ILE B C 1
ATOM 5349 O O . ILE B 1 239 ? 35.343 38.118 46.015 1.00 11.48 237 ILE B O 1
ATOM 5354 N N . VAL B 1 240 ? 36.065 38.782 48.041 1.00 10.15 238 VAL B N 1
ATOM 5355 C CA . VAL B 1 240 ? 35.995 40.211 47.774 1.00 10.19 238 VAL B CA 1
ATOM 5356 C C . VAL B 1 240 ? 37.392 40.727 47.365 1.00 9.86 238 VAL B C 1
ATOM 5357 O O . VAL B 1 240 ? 38.354 40.664 48.160 1.00 9.71 238 VAL B O 1
ATOM 5361 N N . ALA B 1 241 ? 37.517 41.193 46.120 1.00 8.71 239 ALA B N 1
ATOM 5362 C CA . ALA B 1 241 ? 38.791 41.722 45.640 1.00 9.02 239 ALA B CA 1
ATOM 5363 C C . ALA B 1 241 ? 39.195 42.957 46.439 1.00 8.91 239 ALA B C 1
ATOM 5364 O O . ALA B 1 241 ? 38.312 43.690 46.822 1.00 8.35 239 ALA B O 1
ATOM 5366 N N . PRO B 1 242 ? 40.515 43.158 46.733 1.00 9.04 240 PRO B N 1
ATOM 5367 C CA . PRO B 1 242 ? 40.994 44.490 47.195 1.00 9.08 240 PRO B CA 1
ATOM 5368 C C . PRO B 1 242 ? 40.425 45.605 46.302 1.00 8.82 240 PRO B C 1
ATOM 5369 O O . PRO B 1 242 ? 40.153 45.360 45.125 1.00 7.97 240 PRO B O 1
ATOM 5373 N N . ASP B 1 243 ? 40.221 46.794 46.870 1.00 8.84 241 ASP B N 1
ATOM 5374 C CA . ASP B 1 243 ? 39.594 47.922 46.181 1.00 9.71 241 ASP B CA 1
ATOM 5375 C C . ASP B 1 243 ? 40.356 48.369 44.938 1.00 10.12 241 ASP B C 1
ATOM 5376 O O . ASP B 1 243 ? 39.744 48.789 43.939 1.00 10.96 241 ASP B O 1
ATOM 5381 N N . SER B 1 244 ? 41.675 48.221 44.958 1.00 9.84 242 SER B N 1
ATOM 5382 C CA . SER B 1 244 ? 42.504 48.553 43.780 1.00 10.06 242 SER B CA 1
ATOM 5383 C C . SER B 1 244 ? 42.265 47.660 42.528 1.00 9.61 242 SER B C 1
ATOM 5384 O O . SER B 1 244 ? 42.656 48.019 41.400 1.00 9.40 242 SER B O 1
ATOM 5387 N N . TYR B 1 245 ? 41.642 46.499 42.722 1.00 9.25 243 TYR B N 1
ATOM 5388 C CA . TYR B 1 245 ? 41.564 45.470 41.660 1.00 7.91 243 TYR B CA 1
ATOM 5389 C C . TYR B 1 245 ? 40.705 45.914 40.466 1.00 8.09 243 TYR B C 1
ATOM 5390 O O . TYR B 1 245 ? 41.211 46.068 39.354 1.00 9.08 243 TYR B O 1
ATOM 5399 N N . TRP B 1 246 ? 39.407 46.133 40.691 1.00 8.08 244 TRP B N 1
ATOM 5400 C CA . TRP B 1 246 ? 38.488 46.556 39.620 1.00 8.90 244 TRP B CA 1
ATOM 5401 C C . TRP B 1 246 ? 38.897 47.821 38.832 1.00 9.00 244 TRP B C 1
ATOM 5402 O O . TRP B 1 246 ? 38.801 47.846 37.611 1.00 9.97 244 TRP B O 1
ATOM 5413 N N . PRO B 1 247 ? 39.363 48.882 39.515 1.00 9.69 245 PRO B N 1
ATOM 5414 C CA . PRO B 1 247 ? 39.778 50.003 38.670 1.00 9.38 245 PRO B CA 1
ATOM 5415 C C . PRO B 1 247 ? 40.940 49.641 37.755 1.00 8.29 245 PRO B C 1
ATOM 5416 O O . PRO B 1 247 ? 41.022 50.189 36.662 1.00 8.35 245 PRO B O 1
ATOM 5420 N N . GLU B 1 248 ? 41.825 48.749 38.185 1.00 7.67 246 GLU B N 1
ATOM 5421 C CA . GLU B 1 248 ? 42.957 48.326 37.315 1.00 8.04 246 GLU B CA 1
ATOM 5422 C C . GLU B 1 248 ? 42.490 47.424 36.161 1.00 7.10 246 GLU B C 1
ATOM 5423 O O . GLU B 1 248 ? 42.925 47.595 35.008 1.00 8.46 246 GLU B O 1
ATOM 5429 N N . ILE B 1 249 ? 41.618 46.468 36.461 1.00 7.39 247 ILE B N 1
ATOM 5430 C CA . ILE B 1 249 ? 40.905 45.701 35.407 1.00 7.63 247 ILE B CA 1
ATOM 5431 C C . ILE B 1 249 ? 40.224 46.629 34.396 1.00 8.75 247 ILE B C 1
ATOM 5432 O O . ILE B 1 249 ? 40.388 46.468 33.181 1.00 8.74 247 ILE B O 1
ATOM 5437 N N . GLN B 1 250 ? 39.453 47.592 34.892 1.00 9.23 248 GLN B N 1
ATOM 5438 C CA . GLN B 1 250 ? 38.732 48.499 33.985 1.00 10.20 248 GLN B CA 1
ATOM 5439 C C . GLN B 1 250 ? 39.713 49.278 33.097 1.00 10.19 248 GLN B C 1
ATOM 5440 O O . GLN B 1 250 ? 39.462 49.475 31.901 1.00 10.52 248 GLN B O 1
ATOM 5446 N N . ARG B 1 251 ? 40.818 49.736 33.679 1.00 10.52 249 ARG B N 1
ATOM 5447 C CA . ARG B 1 251 ? 41.831 50.466 32.904 1.00 11.02 249 ARG B CA 1
ATOM 5448 C C . ARG B 1 251 ? 42.397 49.585 31.775 1.00 11.11 249 ARG B C 1
ATOM 5449 O O . ARG B 1 251 ? 42.519 50.036 30.632 1.00 10.75 249 ARG B O 1
ATOM 5457 N N . ILE B 1 252 ? 42.774 48.351 32.117 1.00 10.55 250 ILE B N 1
ATOM 5458 C CA . ILE B 1 252 ? 43.238 47.380 31.133 1.00 10.80 250 ILE B CA 1
ATOM 5459 C C . ILE B 1 252 ? 42.189 47.153 30.028 1.00 11.53 250 ILE B C 1
ATOM 5460 O O . ILE B 1 252 ? 42.524 47.193 28.832 1.00 10.52 250 ILE B O 1
ATOM 5465 N N . CYS B 1 253 ? 40.923 46.991 30.425 1.00 11.81 251 CYS B N 1
ATOM 5466 C CA . CYS B 1 253 ? 39.864 46.722 29.458 1.00 13.77 251 CYS B CA 1
ATOM 5467 C C . CYS B 1 253 ? 39.600 47.935 28.556 1.00 14.71 251 CYS B C 1
ATOM 5468 O O . CYS B 1 253 ? 39.133 47.780 27.422 1.00 16.42 251 CYS B O 1
ATOM 5471 N N . ASP B 1 254 ? 39.909 49.128 29.047 1.00 14.77 252 ASP B N 1
ATOM 5472 C CA . ASP B 1 254 ? 39.739 50.339 28.247 1.00 15.45 252 ASP B CA 1
ATOM 5473 C C . ASP B 1 254 ? 40.865 50.399 27.214 1.00 15.79 252 ASP B C 1
ATOM 5474 O O . ASP B 1 254 ? 40.629 50.726 26.060 1.00 16.28 252 ASP B O 1
ATOM 5479 N N . LYS B 1 255 ? 42.073 50.046 27.643 1.00 15.41 253 LYS B N 1
ATOM 5480 C CA . LYS B 1 255 ? 43.243 50.111 26.785 1.00 16.52 253 LYS B CA 1
ATOM 5481 C C . LYS B 1 255 ? 43.251 49.126 25.589 1.00 16.40 253 LYS B C 1
ATOM 5482 O O . LYS B 1 255 ? 43.694 49.477 24.497 1.00 16.22 253 LYS B O 1
ATOM 5488 N N . TYR B 1 256 ? 42.769 47.898 25.811 1.00 16.31 254 TYR B N 1
ATOM 5489 C CA . TYR B 1 256 ? 42.849 46.815 24.814 1.00 15.76 254 TYR B CA 1
ATOM 5490 C C . TYR B 1 256 ? 41.495 46.575 24.160 1.00 16.31 254 TYR B C 1
ATOM 5491 O O . TYR B 1 256 ? 40.464 46.866 24.736 1.00 15.32 254 TYR B O 1
ATOM 5500 N N . ASP B 1 257 ? 41.520 46.017 22.956 1.00 17.03 255 ASP B N 1
ATOM 5501 C CA . ASP B 1 257 ? 40.312 45.830 22.192 1.00 18.25 255 ASP B CA 1
ATOM 5502 C C . ASP B 1 257 ? 39.670 44.470 22.563 1.00 16.86 255 ASP B C 1
ATOM 5503 O O . ASP B 1 257 ? 39.784 43.500 21.818 1.00 16.55 255 ASP B O 1
ATOM 5508 N N . ILE B 1 258 ? 39.057 44.399 23.749 1.00 14.50 256 ILE B N 1
ATOM 5509 C CA . ILE B 1 258 ? 38.389 43.171 24.230 1.00 13.82 256 ILE B CA 1
ATOM 5510 C C . ILE B 1 258 ? 37.023 43.472 24.858 1.00 13.00 256 ILE B C 1
ATOM 5511 O O . ILE B 1 258 ? 36.777 44.585 25.331 1.00 13.01 256 ILE B O 1
ATOM 5516 N N . LEU B 1 259 ? 36.121 42.503 24.855 1.00 11.74 257 LEU B N 1
ATOM 5517 C CA . LEU B 1 259 ? 34.815 42.753 25.495 1.00 11.10 257 LEU B CA 1
ATOM 5518 C C . LEU B 1 259 ? 34.901 42.394 26.977 1.00 10.71 257 LEU B C 1
ATOM 5519 O O . LEU B 1 259 ? 35.561 41.418 27.348 1.00 11.26 257 LEU B O 1
ATOM 5524 N N . LEU B 1 260 ? 34.243 43.173 27.824 1.00 9.36 258 LEU B N 1
ATOM 5525 C CA . LEU B 1 260 ? 34.158 42.831 29.231 1.00 9.03 258 LEU B CA 1
ATOM 5526 C C . LEU B 1 260 ? 32.775 42.266 29.531 1.00 8.66 258 LEU B C 1
ATOM 5527 O O . LEU B 1 260 ? 31.755 42.918 29.263 1.00 8.21 258 LEU B O 1
ATOM 5532 N N . ILE B 1 261 ? 32.750 41.042 30.059 1.00 8.48 259 ILE B N 1
ATOM 5533 C CA . ILE B 1 261 ? 31.503 40.441 30.552 1.00 8.77 259 ILE B CA 1
ATOM 5534 C C . ILE B 1 261 ? 31.508 40.437 32.073 1.00 8.72 259 ILE B C 1
ATOM 5535 O O . ILE B 1 261 ? 32.447 39.927 32.696 1.00 9.16 259 ILE B O 1
ATOM 5540 N N . ALA B 1 262 ? 30.479 41.027 32.674 1.00 8.58 260 ALA B N 1
ATOM 5541 C CA . ALA B 1 262 ? 30.333 40.981 34.118 1.00 8.99 260 ALA B CA 1
ATOM 5542 C C . ALA B 1 262 ? 29.267 39.953 34.400 1.00 8.96 260 ALA B C 1
ATOM 5543 O O . ALA B 1 262 ? 28.149 40.068 33.927 1.00 8.69 260 ALA B O 1
ATOM 5545 N N . ASP B 1 263 ? 29.642 38.898 35.110 1.00 9.29 261 ASP B N 1
ATOM 5546 C CA . ASP B 1 263 ? 28.684 37.876 35.454 1.00 8.87 261 ASP B CA 1
ATOM 5547 C C . ASP B 1 263 ? 27.878 38.367 36.700 1.00 8.65 261 ASP B C 1
ATOM 5548 O O . ASP B 1 263 ? 28.413 38.460 37.794 1.00 8.77 261 ASP B O 1
ATOM 5553 N N . GLU B 1 264 ? 26.597 38.671 36.520 1.00 9.25 262 GLU B N 1
ATOM 5554 C CA . GLU B 1 264 ? 25.777 39.218 37.610 1.00 9.95 262 GLU B CA 1
ATOM 5555 C C . GLU B 1 264 ? 24.780 38.184 38.161 1.00 9.02 262 GLU B C 1
ATOM 5556 O O . GLU B 1 264 ? 23.835 38.538 38.871 1.00 7.41 262 GLU B O 1
ATOM 5562 N N . VAL B 1 265 ? 24.993 36.915 37.820 1.00 8.01 263 VAL B N 1
ATOM 5563 C CA . VAL B 1 265 ? 24.057 35.881 38.212 1.00 7.93 263 VAL B CA 1
ATOM 5564 C C . VAL B 1 265 ? 23.769 35.915 39.723 1.00 8.11 263 VAL B C 1
ATOM 5565 O O . VAL B 1 265 ? 22.604 35.882 40.152 1.00 7.94 263 VAL B O 1
ATOM 5569 N N . ILE B 1 266 ? 24.812 36.062 40.531 1.00 8.12 264 ILE B N 1
ATOM 5570 C CA . ILE B 1 266 ? 24.614 36.230 41.974 1.00 8.59 264 ILE B CA 1
ATOM 5571 C C . ILE B 1 266 ? 24.512 37.707 42.401 1.00 8.78 264 ILE B C 1
ATOM 5572 O O . ILE B 1 266 ? 23.604 38.084 43.142 1.00 9.23 264 ILE B O 1
ATOM 5577 N N . CYS B 1 267 ? 25.432 38.534 41.913 1.00 9.29 265 CYS B N 1
ATOM 5578 C CA . CYS B 1 267 ? 25.527 39.954 42.305 1.00 10.43 265 CYS B CA 1
ATOM 5579 C C . CYS B 1 267 ? 24.336 40.820 41.900 1.00 10.50 265 CYS B C 1
ATOM 5580 O O . CYS B 1 267 ? 24.113 41.935 42.446 1.00 11.07 265 CYS B O 1
ATOM 5583 N N . GLY B 1 268 ? 23.568 40.317 40.946 1.00 10.00 266 GLY B N 1
ATOM 5584 C CA . GLY B 1 268 ? 22.462 41.063 40.374 1.00 10.27 266 GLY B CA 1
ATOM 5585 C C . GLY B 1 268 ? 21.269 41.263 41.297 1.00 10.51 266 GLY B C 1
ATOM 5586 O O . GLY B 1 268 ? 20.990 40.448 42.224 1.00 10.27 266 GLY B O 1
ATOM 5587 N N . PHE B 1 269 ? 20.573 42.366 41.040 1.00 9.75 267 PHE B N 1
ATOM 5588 C CA . PHE B 1 269 ? 19.235 42.609 41.608 1.00 9.89 267 PHE B CA 1
ATOM 5589 C C . PHE B 1 269 ? 19.259 42.821 43.140 1.00 9.42 267 PHE B C 1
ATOM 5590 O O . PHE B 1 269 ? 18.423 42.278 43.904 1.00 8.68 267 PHE B O 1
ATOM 5598 N N . GLY B 1 270 ? 20.222 43.655 43.551 1.00 9.66 268 GLY B N 1
ATOM 5599 C CA . GLY B 1 270 ? 20.290 44.241 44.896 1.00 8.63 268 GLY B CA 1
ATOM 5600 C C . GLY B 1 270 ? 21.277 43.604 45.860 1.00 9.16 268 GLY B C 1
ATOM 5601 O O . GLY B 1 270 ? 21.511 44.116 46.966 1.00 9.20 268 GLY B O 1
ATOM 5602 N N . ARG B 1 271 ? 21.819 42.465 45.458 1.00 8.59 269 ARG B N 1
ATOM 5603 C CA . ARG B 1 271 ? 22.716 41.658 46.274 1.00 9.50 269 ARG B CA 1
ATOM 5604 C C . ARG B 1 271 ? 23.943 42.409 46.781 1.00 9.98 269 ARG B C 1
ATOM 5605 O O . ARG B 1 271 ? 24.381 42.165 47.902 1.00 10.76 269 ARG B O 1
ATOM 5613 N N . THR B 1 272 ? 24.486 43.352 45.998 1.00 9.82 270 THR B N 1
ATOM 5614 C CA . THR B 1 272 ? 25.664 44.066 46.489 1.00 10.08 270 THR B CA 1
ATOM 5615 C C . THR B 1 272 ? 25.312 45.436 47.046 1.00 12.13 270 THR B C 1
ATOM 5616 O O . THR B 1 272 ? 26.210 46.213 47.347 1.00 13.93 270 THR B O 1
ATOM 5620 N N . GLY B 1 273 ? 24.014 45.719 47.199 1.00 12.66 271 GLY B N 1
ATOM 5621 C CA . GLY B 1 273 ? 23.530 47.028 47.671 1.00 14.01 271 GLY B CA 1
ATOM 5622 C C . GLY B 1 273 ? 23.160 47.983 46.544 1.00 14.97 271 GLY B C 1
ATOM 5623 O O . GLY B 1 273 ? 22.765 49.130 46.815 1.00 17.35 271 GLY B O 1
ATOM 5624 N N . ASN B 1 274 ? 23.306 47.535 45.286 1.00 13.55 272 ASN B N 1
ATOM 5625 C CA . ASN B 1 274 ? 22.853 48.287 44.095 1.00 13.15 272 ASN B CA 1
ATOM 5626 C C . ASN B 1 274 ? 22.109 47.327 43.170 1.00 12.34 272 ASN B C 1
ATOM 5627 O O . ASN B 1 274 ? 22.150 46.116 43.411 1.00 12.10 272 ASN B O 1
ATOM 5632 N N . TRP B 1 275 ? 21.470 47.836 42.109 1.00 11.05 273 TRP B N 1
ATOM 5633 C CA . TRP B 1 275 ? 20.858 46.931 41.115 1.00 11.30 273 TRP B CA 1
ATOM 5634 C C . TRP B 1 275 ? 21.864 45.883 40.587 1.00 11.09 273 TRP B C 1
ATOM 5635 O O . TRP B 1 275 ? 21.485 44.728 40.416 1.00 12.41 273 TRP B O 1
ATOM 5646 N N . PHE B 1 276 ? 23.116 46.277 40.331 1.00 9.12 274 PHE B N 1
ATOM 5647 C CA . PHE B 1 276 ? 24.128 45.347 39.820 1.00 9.40 274 PHE B CA 1
ATOM 5648 C C . PHE B 1 276 ? 25.455 45.512 40.463 1.00 9.24 274 PHE B C 1
ATOM 5649 O O . PHE B 1 276 ? 25.829 46.631 40.798 1.00 9.74 274 PHE B O 1
ATOM 5657 N N . GLY B 1 277 ? 26.174 44.411 40.631 1.00 8.65 275 GLY B N 1
ATOM 5658 C CA . GLY B 1 277 ? 27.564 44.463 41.133 1.00 9.16 275 GLY B CA 1
ATOM 5659 C C . GLY B 1 277 ? 28.441 45.384 40.275 1.00 9.86 275 GLY B C 1
ATOM 5660 O O . GLY B 1 277 ? 29.346 46.053 40.803 1.00 9.31 275 GLY B O 1
ATOM 5661 N N . THR B 1 278 ? 28.189 45.424 38.958 1.00 10.55 276 THR B N 1
ATOM 5662 C CA . THR B 1 278 ? 28.903 46.380 38.090 1.00 11.49 276 THR B CA 1
ATOM 5663 C C . THR B 1 278 ? 28.722 47.861 38.502 1.00 11.46 276 THR B C 1
ATOM 5664 O O . THR B 1 278 ? 29.670 48.653 38.337 1.00 11.39 276 THR B O 1
ATOM 5668 N N . GLN B 1 279 ? 27.558 48.231 39.061 1.00 11.15 277 GLN B N 1
ATOM 5669 C CA . GLN B 1 279 ? 27.408 49.598 39.625 1.00 11.63 277 GLN B CA 1
ATOM 5670 C C . GLN B 1 279 ? 28.239 49.758 40.910 1.00 11.85 277 GLN B C 1
ATOM 5671 O O . GLN B 1 279 ? 28.961 50.752 41.075 1.00 11.19 277 GLN B O 1
ATOM 5677 N N . THR B 1 280 ? 28.197 48.744 41.773 1.00 11.54 278 THR B N 1
ATOM 5678 C CA . THR B 1 280 ? 28.963 48.772 43.014 1.00 12.68 278 THR B CA 1
ATOM 5679 C C . THR B 1 280 ? 30.461 48.923 42.758 1.00 12.74 278 THR B C 1
ATOM 5680 O O . THR B 1 280 ? 31.138 49.668 43.476 1.00 13.77 278 THR B O 1
ATOM 5684 N N . MET B 1 281 ? 30.962 48.242 41.724 1.00 11.98 279 MET B N 1
ATOM 5685 C CA . MET B 1 281 ? 32.388 48.212 41.423 1.00 11.39 279 MET B CA 1
ATOM 5686 C C . MET B 1 281 ? 32.795 49.298 40.432 1.00 11.44 279 MET B C 1
ATOM 5687 O O . MET B 1 281 ? 33.968 49.398 40.096 1.00 11.30 279 MET B O 1
ATOM 5692 N N . GLY B 1 282 ? 31.824 50.103 39.970 1.00 12.11 280 GLY B N 1
ATOM 5693 C CA . GLY B 1 282 ? 32.078 51.143 38.960 1.00 12.59 280 GLY B CA 1
ATOM 5694 C C . GLY B 1 282 ? 32.747 50.611 37.683 1.00 13.41 280 GLY B C 1
ATOM 5695 O O . GLY B 1 282 ? 33.702 51.220 37.169 1.00 14.01 280 GLY B O 1
ATOM 5696 N N . ILE B 1 283 ? 32.286 49.474 37.160 1.00 11.83 281 ILE B N 1
ATOM 5697 C CA . ILE B 1 283 ? 32.874 48.977 35.900 1.00 11.02 281 ILE B CA 1
ATOM 5698 C C . ILE B 1 283 ? 31.946 49.200 34.697 1.00 11.16 281 ILE B C 1
ATOM 5699 O O . ILE B 1 283 ? 30.770 49.537 34.882 1.00 10.24 281 ILE B O 1
ATOM 5704 N N . ARG B 1 284 ? 32.471 49.014 33.482 1.00 10.53 282 ARG B N 1
ATOM 5705 C CA . ARG B 1 284 ? 31.710 49.273 32.260 1.00 10.30 282 ARG B CA 1
ATOM 5706 C C . ARG B 1 284 ? 31.689 48.052 31.342 1.00 9.64 282 ARG B C 1
ATOM 5707 O O . ARG B 1 284 ? 32.346 48.044 30.315 1.00 9.49 282 ARG B O 1
ATOM 5715 N N . PRO B 1 285 ? 30.957 46.986 31.735 1.00 9.26 283 PRO B N 1
ATOM 5716 C CA . PRO B 1 285 ? 30.921 45.793 30.872 1.00 9.59 283 PRO B CA 1
ATOM 5717 C C . PRO B 1 285 ? 30.155 46.002 29.552 1.00 9.70 283 PRO B C 1
ATOM 5718 O O . PRO B 1 285 ? 29.248 46.830 29.486 1.00 9.13 283 PRO B O 1
ATOM 5722 N N . HIS B 1 286 ? 30.494 45.215 28.530 1.00 9.70 284 HIS B N 1
ATOM 5723 C CA . HIS B 1 286 ? 29.688 45.163 27.315 1.00 9.73 284 HIS B CA 1
ATOM 5724 C C . HIS B 1 286 ? 28.481 44.220 27.445 1.00 9.64 284 HIS B C 1
ATOM 5725 O O . HIS B 1 286 ? 27.505 44.317 26.674 1.00 8.77 284 HIS B O 1
ATOM 5732 N N . ILE B 1 287 ? 28.587 43.254 28.349 1.00 8.91 285 ILE B N 1
ATOM 5733 C CA . ILE B 1 287 ? 27.496 42.278 28.582 1.00 8.99 285 ILE B CA 1
ATOM 5734 C C . ILE B 1 287 ? 27.429 41.995 30.067 1.00 7.64 285 ILE B C 1
ATOM 5735 O O . ILE B 1 287 ? 28.478 41.975 30.738 1.00 6.33 285 ILE B O 1
ATOM 5740 N N . MET B 1 288 ? 26.211 41.831 30.587 1.00 7.32 286 MET B N 1
ATOM 5741 C CA . MET B 1 288 ? 25.986 41.364 31.955 1.00 7.03 286 MET B CA 1
ATOM 5742 C C . MET B 1 288 ? 25.140 40.077 31.885 1.00 7.43 286 MET B C 1
ATOM 5743 O O . MET B 1 288 ? 24.051 40.074 31.242 1.00 6.41 286 MET B O 1
ATOM 5748 N N . THR B 1 289 ? 25.606 39.022 32.571 1.00 6.74 287 THR B N 1
ATOM 5749 C CA . THR B 1 289 ? 24.854 37.776 32.723 1.00 6.72 287 THR B CA 1
ATOM 5750 C C . THR B 1 289 ? 23.907 37.895 33.906 1.00 7.10 287 THR B C 1
ATOM 5751 O O . THR B 1 289 ? 24.306 38.281 35.012 1.00 7.46 287 THR B O 1
ATOM 5755 N N . ILE B 1 290 ? 22.648 37.535 33.688 1.00 7.49 288 ILE B N 1
ATOM 5756 C CA . ILE B 1 290 ? 21.646 37.639 34.733 1.00 7.63 288 ILE B CA 1
ATOM 5757 C C . ILE B 1 290 ? 20.843 36.354 34.864 1.00 7.97 288 ILE B C 1
ATOM 5758 O O . ILE B 1 290 ? 20.676 35.610 33.874 1.00 6.88 288 ILE B O 1
ATOM 5763 N N . ALA B 1 291 ? 20.393 36.103 36.092 1.00 7.54 289 ALA B N 1
ATOM 5764 C CA . ALA B 1 291 ? 19.492 35.001 36.469 1.00 7.82 289 ALA B CA 1
ATOM 5765 C C . ALA B 1 291 ? 19.145 35.200 37.950 1.00 8.68 289 ALA B C 1
ATOM 5766 O O . ALA B 1 291 ? 19.116 36.345 38.435 1.00 9.42 289 ALA B O 1
ATOM 5768 N N . LYS B 1 292 ? 18.895 34.103 38.672 1.00 9.19 290 LYS B N 1
ATOM 5769 C CA . LYS B 1 292 ? 18.612 34.152 40.136 1.00 8.65 290 LYS B CA 1
ATOM 5770 C C . LYS B 1 292 ? 17.671 35.260 40.624 1.00 8.68 290 LYS B C 1
ATOM 5771 O O . LYS B 1 292 ? 16.448 35.136 40.520 1.00 8.89 290 LYS B O 1
ATOM 5777 N N . GLY B 1 293 ? 18.226 36.344 41.174 1.00 8.33 291 GLY B N 1
ATOM 5778 C CA . GLY B 1 293 ? 17.422 37.469 41.673 1.00 7.95 291 GLY B CA 1
ATOM 5779 C C . GLY B 1 293 ? 16.498 38.134 40.648 1.00 8.45 291 GLY B C 1
ATOM 5780 O O . GLY B 1 293 ? 15.590 38.914 41.009 1.00 7.88 291 GLY B O 1
ATOM 5781 N N . LEU B 1 294 ? 16.714 37.831 39.369 1.00 8.24 292 LEU B N 1
ATOM 5782 C CA . LEU B 1 294 ? 15.893 38.386 38.283 1.00 8.22 292 LEU B CA 1
ATOM 5783 C C . LEU B 1 294 ? 14.390 38.123 38.523 1.00 7.87 292 LEU B C 1
ATOM 5784 O O . LEU B 1 294 ? 13.530 38.993 38.270 1.00 8.39 292 LEU B O 1
ATOM 5789 N N . SER B 1 295 ? 14.088 36.921 39.005 1.00 7.45 293 SER B N 1
ATOM 5790 C CA . SER B 1 295 ? 12.723 36.518 39.319 1.00 7.74 293 SER B CA 1
ATOM 5791 C C . SER B 1 295 ? 12.593 36.165 40.806 1.00 7.90 293 SER B C 1
ATOM 5792 O O . SER B 1 295 ? 11.598 35.560 41.217 1.00 8.66 293 SER B O 1
ATOM 5795 N N . SER B 1 296 ? 13.597 36.520 41.612 1.00 7.75 294 SER B N 1
ATOM 5796 C CA . SER B 1 296 ? 13.733 36.019 43.005 1.00 7.17 294 SER B CA 1
ATOM 5797 C C . SER B 1 296 ? 13.602 34.512 43.138 1.00 8.08 294 SER B C 1
ATOM 5798 O O . SER B 1 296 ? 13.211 33.981 44.206 1.00 7.82 294 SER B O 1
ATOM 5801 N N . GLY B 1 297 ? 13.940 33.816 42.059 1.00 7.57 295 GLY B N 1
ATOM 5802 C CA . GLY B 1 297 ? 13.870 32.359 42.043 1.00 8.16 295 GLY B CA 1
ATOM 5803 C C . GLY B 1 297 ? 12.456 31.804 41.870 1.00 8.54 295 GLY B C 1
ATOM 5804 O O . GLY B 1 297 ? 12.298 30.591 41.780 1.00 9.15 295 GLY B O 1
ATOM 5805 N N . TYR B 1 298 ? 11.444 32.678 41.779 1.00 8.17 296 TYR B N 1
ATOM 5806 C CA . TYR B 1 298 ? 10.052 32.235 41.632 1.00 8.98 296 TYR B CA 1
ATOM 5807 C C . TYR B 1 298 ? 9.735 31.542 40.310 1.00 8.97 296 TYR B C 1
ATOM 5808 O O . TYR B 1 298 ? 8.739 30.821 40.210 1.00 8.67 296 TYR B O 1
ATOM 5817 N N . ALA B 1 299 ? 10.543 31.829 39.291 1.00 7.91 297 ALA B N 1
ATOM 5818 C CA . ALA B 1 299 ? 10.388 31.215 37.982 1.00 8.40 297 ALA B CA 1
ATOM 5819 C C . ALA B 1 299 ? 11.756 31.105 37.365 1.00 7.80 297 ALA B C 1
ATOM 5820 O O . ALA B 1 299 ? 12.580 31.989 37.553 1.00 7.25 297 ALA B O 1
ATOM 5822 N N . PRO B 1 300 ? 12.001 30.022 36.605 1.00 8.79 298 PRO B N 1
ATOM 5823 C CA . PRO B 1 300 ? 13.299 29.876 35.912 1.00 8.64 298 PRO B CA 1
ATOM 5824 C C . PRO B 1 300 ? 13.392 30.815 34.700 1.00 9.36 298 PRO B C 1
ATOM 5825 O O . PRO B 1 300 ? 12.593 30.716 33.751 1.00 9.21 298 PRO B O 1
ATOM 5829 N N . ILE B 1 301 ? 14.400 31.686 34.731 1.00 8.59 299 ILE B N 1
ATOM 5830 C CA . ILE B 1 301 ? 14.674 32.628 33.653 1.00 7.66 299 ILE B CA 1
ATOM 5831 C C . ILE B 1 301 ? 16.060 33.241 33.916 1.00 7.88 299 ILE B C 1
ATOM 5832 O O . ILE B 1 301 ? 16.447 33.459 35.062 1.00 8.20 299 ILE B O 1
ATOM 5837 N N . GLY B 1 302 ? 16.798 33.496 32.846 1.00 7.80 300 GLY B N 1
ATOM 5838 C CA . GLY B 1 302 ? 18.074 34.209 32.922 1.00 8.13 300 GLY B CA 1
ATOM 5839 C C . GLY B 1 302 ? 18.234 34.961 31.621 1.00 7.91 300 GLY B C 1
ATOM 5840 O O . GLY B 1 302 ? 17.298 35.028 30.814 1.00 7.74 300 GLY B O 1
ATOM 5841 N N . GLY B 1 303 ? 19.419 35.487 31.378 1.00 8.44 301 GLY B N 1
ATOM 5842 C CA . GLY B 1 303 ? 19.601 36.276 30.172 1.00 8.30 301 GLY B CA 1
ATOM 5843 C C . GLY B 1 303 ? 20.917 36.999 30.134 1.00 8.55 301 GLY B C 1
ATOM 5844 O O . GLY B 1 303 ? 21.730 36.860 31.044 1.00 8.72 301 GLY B O 1
ATOM 5845 N N . SER B 1 304 ? 21.126 37.751 29.054 1.00 8.20 302 SER B N 1
ATOM 5846 C CA . SER B 1 304 ? 22.330 38.523 28.842 1.00 8.14 302 SER B CA 1
ATOM 5847 C C . SER B 1 304 ? 21.840 39.930 28.498 1.00 8.26 302 SER B C 1
ATOM 5848 O O . SER B 1 304 ? 21.053 40.116 27.565 1.00 8.70 302 SER B O 1
ATOM 5851 N N . ILE B 1 305 ? 22.274 40.922 29.257 1.00 8.06 303 ILE B N 1
ATOM 5852 C CA . ILE B 1 305 ? 21.980 42.308 28.892 1.00 9.12 303 ILE B CA 1
ATOM 5853 C C . ILE B 1 305 ? 23.207 42.784 28.125 1.00 9.31 303 ILE B C 1
ATOM 5854 O O . ILE B 1 305 ? 24.325 42.581 28.577 1.00 9.78 303 ILE B O 1
ATOM 5859 N N . VAL B 1 306 ? 22.994 43.455 26.996 1.00 9.68 304 VAL B N 1
ATOM 5860 C CA . VAL B 1 306 ? 24.034 43.644 25.996 1.00 9.25 304 VAL B CA 1
ATOM 5861 C C . VAL B 1 306 ? 24.081 45.123 25.585 1.00 10.00 304 VAL B C 1
ATOM 5862 O O . VAL B 1 306 ? 23.023 45.729 25.311 1.00 9.78 304 VAL B O 1
ATOM 5866 N N . CYS B 1 307 ? 25.279 45.712 25.572 1.00 9.20 305 CYS B N 1
ATOM 5867 C CA . CYS B 1 307 ? 25.445 47.104 25.113 1.00 10.56 305 CYS B CA 1
ATOM 5868 C C . CYS B 1 307 ? 25.029 47.321 23.632 1.00 10.62 305 CYS B C 1
ATOM 5869 O O . CYS B 1 307 ? 25.018 46.374 22.838 1.00 9.33 305 CYS B O 1
ATOM 5872 N N . ASP B 1 308 ? 24.713 48.577 23.276 1.00 11.55 306 ASP B N 1
ATOM 5873 C CA . ASP B 1 308 ? 24.325 48.964 21.916 1.00 12.47 306 ASP B CA 1
ATOM 5874 C C . ASP B 1 308 ? 25.202 48.445 20.763 1.00 12.90 306 ASP B C 1
ATOM 5875 O O . ASP B 1 308 ? 24.678 47.918 19.768 1.00 12.54 306 ASP B O 1
ATOM 5880 N N . GLU B 1 309 ? 26.523 48.585 20.905 1.00 13.30 307 GLU B N 1
ATOM 5881 C CA . GLU B 1 309 ? 27.467 48.265 19.834 1.00 13.44 307 GLU B CA 1
ATOM 5882 C C . GLU B 1 309 ? 27.433 46.780 19.550 1.00 13.11 307 GLU B C 1
ATOM 5883 O O . GLU B 1 309 ? 27.349 46.379 18.385 1.00 13.26 307 GLU B O 1
ATOM 5889 N N . VAL B 1 310 ? 27.520 45.968 20.608 1.00 12.59 308 VAL B N 1
ATOM 5890 C CA . VAL B 1 310 ? 27.532 44.489 20.476 1.00 11.61 308 VAL B CA 1
ATOM 5891 C C . VAL B 1 310 ? 26.205 44.000 19.899 1.00 11.14 308 VAL B C 1
ATOM 5892 O O . VAL B 1 310 ? 26.194 43.192 18.971 1.00 10.73 308 VAL B O 1
ATOM 5896 N N . ALA B 1 311 ? 25.091 44.529 20.405 1.00 11.06 309 ALA B N 1
ATOM 5897 C CA . ALA B 1 311 ? 23.776 44.139 19.900 1.00 10.60 309 ALA B CA 1
ATOM 5898 C C . ALA B 1 311 ? 23.634 44.512 18.423 1.00 11.04 309 ALA B C 1
ATOM 5899 O O . ALA B 1 311 ? 23.163 43.682 17.612 1.00 10.41 309 ALA B O 1
ATOM 5901 N N . HIS B 1 312 ? 24.076 45.722 18.056 1.00 11.12 310 HIS B N 1
ATOM 5902 C CA . HIS B 1 312 ? 24.001 46.149 16.633 1.00 11.33 310 HIS B CA 1
ATOM 5903 C C . HIS B 1 312 ? 24.790 45.186 15.721 1.00 11.39 310 HIS B C 1
ATOM 5904 O O . HIS B 1 312 ? 24.283 44.741 14.666 1.00 11.17 310 HIS B O 1
ATOM 5911 N N . VAL B 1 313 ? 26.005 44.839 16.140 1.00 10.77 311 VAL B N 1
ATOM 5912 C CA . VAL B 1 313 ? 26.870 44.014 15.301 1.00 11.09 311 VAL B CA 1
ATOM 5913 C C . VAL B 1 313 ? 26.361 42.566 15.176 1.00 11.16 311 VAL B C 1
ATOM 5914 O O . VAL B 1 313 ? 26.376 41.994 14.083 1.00 10.22 311 VAL B O 1
ATOM 5918 N N . ILE B 1 314 ? 25.901 41.992 16.295 1.00 10.99 312 ILE B N 1
ATOM 5919 C CA . ILE B 1 314 ? 25.279 40.675 16.275 1.00 11.64 312 ILE B CA 1
ATOM 5920 C C . ILE B 1 314 ? 23.994 40.696 15.422 1.00 10.85 312 ILE B C 1
ATOM 5921 O O . ILE B 1 314 ? 23.656 39.697 14.790 1.00 11.36 312 ILE B O 1
ATOM 5926 N N . GLY B 1 315 ? 23.290 41.830 15.420 1.00 10.62 313 GLY B N 1
ATOM 5927 C CA . GLY B 1 315 ? 22.033 41.987 14.678 1.00 10.76 313 GLY B CA 1
ATOM 5928 C C . GLY B 1 315 ? 22.168 42.045 13.157 1.00 11.11 313 GLY B C 1
ATOM 5929 O O . GLY B 1 315 ? 21.156 42.011 12.443 1.00 10.96 313 GLY B O 1
ATOM 5930 N N . LYS B 1 316 ? 23.409 42.170 12.664 1.00 10.80 314 LYS B N 1
ATOM 5931 C CA . LYS B 1 316 ? 23.658 42.389 11.239 1.00 11.80 314 LYS B CA 1
ATOM 5932 C C . LYS B 1 316 ? 23.433 41.113 10.408 1.00 12.04 314 LYS B C 1
ATOM 5933 O O . LYS B 1 316 ? 23.334 41.187 9.201 1.00 11.99 314 LYS B O 1
ATOM 5939 N N . ASP B 1 317 ? 23.395 39.945 11.049 1.00 12.58 315 ASP B N 1
ATOM 5940 C CA . ASP B 1 317 ? 23.180 38.684 10.332 1.00 12.92 315 ASP B CA 1
ATOM 5941 C C . ASP B 1 317 ? 22.517 37.719 11.297 1.00 12.42 315 ASP B C 1
ATOM 5942 O O . ASP B 1 317 ? 22.216 38.083 12.447 1.00 12.16 315 ASP B O 1
ATOM 5947 N N . GLU B 1 318 ? 22.235 36.521 10.803 1.00 11.40 316 GLU B N 1
ATOM 5948 C CA . GLU B 1 318 ? 21.631 35.459 11.583 1.00 11.87 316 GLU B CA 1
ATOM 5949 C C . GLU B 1 318 ? 22.538 35.145 12.750 1.00 11.27 316 GLU B C 1
ATOM 5950 O O . GLU B 1 318 ? 23.763 35.073 12.580 1.00 11.62 316 GLU B O 1
ATOM 5956 N N . PHE B 1 319 ? 21.952 35.027 13.937 1.00 10.62 317 PHE B N 1
ATOM 5957 C CA . PHE B 1 319 ? 22.690 34.550 15.121 1.00 10.55 317 PHE B CA 1
ATOM 5958 C C . PHE B 1 319 ? 22.001 33.221 15.508 1.00 10.42 317 PHE B C 1
ATOM 5959 O O . PHE B 1 319 ? 20.912 33.201 16.088 1.00 10.56 317 PHE B O 1
ATOM 5967 N N . ASN B 1 320 ? 22.627 32.122 15.088 1.00 10.39 318 ASN B N 1
ATOM 5968 C CA . ASN B 1 320 ? 22.045 30.764 15.139 1.00 9.62 318 ASN B CA 1
ATOM 5969 C C . ASN B 1 320 ? 22.132 30.192 16.546 1.00 8.25 318 ASN B C 1
ATOM 5970 O O . ASN B 1 320 ? 22.841 29.229 16.803 1.00 7.42 318 ASN B O 1
ATOM 5975 N N . HIS B 1 321 ? 21.374 30.813 17.436 1.00 7.87 319 HIS B N 1
ATOM 5976 C CA . HIS B 1 321 ? 21.428 30.521 18.850 1.00 7.74 319 HIS B CA 1
ATOM 5977 C C . HIS B 1 321 ? 20.107 30.849 19.528 1.00 7.63 319 HIS B C 1
ATOM 5978 O O . HIS B 1 321 ? 19.438 31.838 19.186 1.00 7.40 319 HIS B O 1
ATOM 5985 N N . GLY B 1 322 ? 19.748 30.053 20.523 1.00 6.83 320 GLY B N 1
ATOM 5986 C CA . GLY B 1 322 ? 18.551 30.355 21.291 1.00 7.76 320 GLY B CA 1
ATOM 5987 C C . GLY B 1 322 ? 17.920 29.111 21.872 1.00 8.00 320 GLY B C 1
ATOM 5988 O O . GLY B 1 322 ? 18.218 28.002 21.438 1.00 8.00 320 GLY B O 1
ATOM 5989 N N . TYR B 1 323 ? 17.043 29.306 22.859 1.00 8.40 321 TYR B N 1
ATOM 5990 C CA . TYR B 1 323 ? 16.454 28.188 23.613 1.00 7.59 321 TYR B CA 1
ATOM 5991 C C . TYR B 1 323 ? 14.926 28.253 23.486 1.00 8.01 321 TYR B C 1
ATOM 5992 O O . TYR B 1 323 ? 14.343 29.349 23.535 1.00 7.17 321 TYR B O 1
ATOM 6001 N N . THR B 1 324 ? 14.293 27.087 23.369 1.00 6.86 322 THR B N 1
ATOM 6002 C CA . THR B 1 324 ? 12.826 26.974 23.325 1.00 7.34 322 THR B CA 1
ATOM 6003 C C . THR B 1 324 ? 12.156 27.943 24.310 1.00 7.90 322 THR B C 1
ATOM 6004 O O . THR B 1 324 ? 11.237 28.692 23.960 1.00 8.74 322 THR B O 1
ATOM 6008 N N . TYR B 1 325 ? 12.647 27.921 25.535 1.00 8.57 323 TYR B N 1
ATOM 6009 C CA . TYR B 1 325 ? 12.093 28.698 26.640 1.00 9.68 323 TYR B CA 1
ATOM 6010 C C . TYR B 1 325 ? 12.655 30.125 26.793 1.00 9.18 323 TYR B C 1
ATOM 6011 O O . TYR B 1 325 ? 12.294 30.848 27.771 1.00 9.78 323 TYR B O 1
ATOM 6020 N N . SER B 1 326 ? 13.523 30.531 25.856 1.00 8.66 324 SER B N 1
ATOM 6021 C CA . SER B 1 326 ? 14.012 31.927 25.797 1.00 8.27 324 SER B CA 1
ATOM 6022 C C . SER B 1 326 ? 12.783 32.850 25.821 1.00 7.56 324 SER B C 1
ATOM 6023 O O . SER B 1 326 ? 11.936 32.741 24.963 1.00 8.19 324 SER B O 1
ATOM 6026 N N . GLY B 1 327 ? 12.698 33.744 26.803 1.00 7.56 325 GLY B N 1
ATOM 6027 C CA . GLY B 1 327 ? 11.598 34.698 26.883 1.00 7.66 325 GLY B CA 1
ATOM 6028 C C . GLY B 1 327 ? 10.284 34.141 27.426 1.00 8.69 325 GLY B C 1
ATOM 6029 O O . GLY B 1 327 ? 9.277 34.842 27.364 1.00 8.84 325 GLY B O 1
ATOM 6030 N N . HIS B 1 328 ? 10.294 32.927 27.985 1.00 7.85 326 HIS B N 1
ATOM 6031 C CA . HIS B 1 328 ? 9.045 32.266 28.431 1.00 9.17 326 HIS B CA 1
ATOM 6032 C C . HIS B 1 328 ? 8.042 33.262 29.078 1.00 9.56 326 HIS B C 1
ATOM 6033 O O . HIS B 1 328 ? 8.387 33.934 30.063 1.00 9.14 326 HIS B O 1
ATOM 6040 N N . PRO B 1 329 ? 6.804 33.366 28.520 1.00 9.58 327 PRO B N 1
ATOM 6041 C CA . PRO B 1 329 ? 5.967 34.520 28.906 1.00 8.73 327 PRO B CA 1
ATOM 6042 C C . PRO B 1 329 ? 5.514 34.511 30.386 1.00 8.72 327 PRO B C 1
ATOM 6043 O O . PRO B 1 329 ? 5.375 35.579 30.989 1.00 9.15 327 PRO B O 1
ATOM 6047 N N . VAL B 1 330 ? 5.328 33.330 30.976 1.00 8.05 328 VAL B N 1
ATOM 6048 C CA . VAL B 1 330 ? 4.977 33.241 32.386 1.00 7.58 328 VAL B CA 1
ATOM 6049 C C . VAL B 1 330 ? 6.193 33.615 33.231 1.00 7.47 328 VAL B C 1
ATOM 6050 O O . VAL B 1 330 ? 6.095 34.450 34.124 1.00 7.18 328 VAL B O 1
ATOM 6054 N N . ALA B 1 331 ? 7.348 33.037 32.917 1.00 7.35 329 ALA B N 1
ATOM 6055 C CA . ALA B 1 331 ? 8.549 33.376 33.660 1.00 8.62 329 ALA B CA 1
ATOM 6056 C C . ALA B 1 331 ? 8.884 34.858 33.500 1.00 8.72 329 ALA B C 1
ATOM 6057 O O . ALA B 1 331 ? 9.337 35.498 34.468 1.00 9.53 329 ALA B O 1
ATOM 6059 N N . ALA B 1 332 ? 8.677 35.400 32.297 1.00 7.52 330 ALA B N 1
ATOM 6060 C CA . ALA B 1 332 ? 8.920 36.821 32.067 1.00 7.68 330 ALA B CA 1
ATOM 6061 C C . ALA B 1 332 ? 7.958 37.713 32.859 1.00 8.24 330 ALA B C 1
ATOM 6062 O O . ALA B 1 332 ? 8.377 38.745 33.400 1.00 8.77 330 ALA B O 1
ATOM 6064 N N . ALA B 1 333 ? 6.690 37.315 32.962 1.00 8.26 331 ALA B N 1
ATOM 6065 C CA . ALA B 1 333 ? 5.721 38.102 33.720 1.00 8.41 331 ALA B CA 1
ATOM 6066 C C . ALA B 1 333 ? 6.052 38.057 35.221 1.00 8.05 331 ALA B C 1
ATOM 6067 O O . ALA B 1 333 ? 5.965 39.074 35.928 1.00 8.70 331 ALA B O 1
ATOM 6069 N N . VAL B 1 334 ? 6.491 36.893 35.694 1.00 7.87 332 VAL B N 1
ATOM 6070 C CA . VAL B 1 334 ? 6.893 36.739 37.068 1.00 7.80 332 VAL B CA 1
ATOM 6071 C C . VAL B 1 334 ? 8.104 37.623 37.404 1.00 8.39 332 VAL B C 1
ATOM 6072 O O . VAL B 1 334 ? 8.118 38.316 38.449 1.00 8.04 332 VAL B O 1
ATOM 6076 N N . ALA B 1 335 ? 9.112 37.606 36.520 1.00 8.30 333 ALA B N 1
ATOM 6077 C CA . ALA B 1 335 ? 10.273 38.454 36.697 1.00 8.04 333 ALA B CA 1
ATOM 6078 C C . ALA B 1 335 ? 9.904 39.948 36.718 1.00 8.67 333 ALA B C 1
ATOM 6079 O O . ALA B 1 335 ? 10.462 40.734 37.500 1.00 7.78 333 ALA B O 1
ATOM 6081 N N . LEU B 1 336 ? 8.977 40.354 35.857 1.00 9.27 334 LEU B N 1
ATOM 6082 C CA . LEU B 1 336 ? 8.636 41.766 35.834 1.00 9.52 334 LEU B CA 1
ATOM 6083 C C . LEU B 1 336 ? 7.974 42.160 37.159 1.00 9.07 334 LEU B C 1
ATOM 6084 O O . LEU B 1 336 ? 8.240 43.251 37.706 1.00 9.58 334 LEU B O 1
ATOM 6089 N N . GLU B 1 337 ? 7.109 41.294 37.663 1.00 9.07 335 GLU B N 1
ATOM 6090 C CA . GLU B 1 337 ? 6.452 41.531 38.962 1.00 10.43 335 GLU B CA 1
ATOM 6091 C C . GLU B 1 337 ? 7.483 41.554 40.121 1.00 9.99 335 GLU B C 1
ATOM 6092 O O . GLU B 1 337 ? 7.390 42.376 41.011 1.00 9.27 335 GLU B O 1
ATOM 6098 N N . ASN B 1 338 ? 8.473 40.663 40.071 1.00 10.16 336 ASN B N 1
ATOM 6099 C CA . ASN B 1 338 ? 9.597 40.710 40.999 1.00 9.37 336 ASN B CA 1
ATOM 6100 C C . ASN B 1 338 ? 10.302 42.080 40.990 1.00 9.70 336 ASN B C 1
ATOM 6101 O O . ASN B 1 338 ? 10.480 42.706 42.044 1.00 9.07 336 ASN B O 1
ATOM 6106 N N . LEU B 1 339 ? 10.707 42.535 39.805 1.00 9.81 337 LEU B N 1
ATOM 6107 C CA . LEU B 1 339 ? 11.357 43.833 39.678 1.00 10.09 337 LEU B CA 1
ATOM 6108 C C . LEU B 1 339 ? 10.442 44.970 40.163 1.00 9.61 337 LEU B C 1
ATOM 6109 O O . LEU B 1 339 ? 10.923 45.941 40.732 1.00 8.21 337 LEU B O 1
ATOM 6114 N N . ARG B 1 340 ? 9.132 44.857 39.909 1.00 9.97 338 ARG B N 1
ATOM 6115 C CA . ARG B 1 340 ? 8.208 45.917 40.335 1.00 10.29 338 ARG B CA 1
ATOM 6116 C C . ARG B 1 340 ? 8.219 46.030 41.869 1.00 10.28 338 ARG B C 1
ATOM 6117 O O . ARG B 1 340 ? 8.261 47.130 42.403 1.00 9.99 338 ARG B O 1
ATOM 6125 N N . ILE B 1 341 ? 8.203 44.887 42.563 1.00 10.14 339 ILE B N 1
ATOM 6126 C CA . ILE B 1 341 ? 8.307 44.878 44.030 1.00 10.14 339 ILE B CA 1
ATOM 6127 C C . ILE B 1 341 ? 9.664 45.451 44.482 1.00 11.12 339 ILE B C 1
ATOM 6128 O O . ILE B 1 341 ? 9.695 46.361 45.329 1.00 11.21 339 ILE B O 1
ATOM 6133 N N . LEU B 1 342 ? 10.771 44.976 43.906 1.00 10.16 340 LEU B N 1
ATOM 6134 C CA . LEU B 1 342 ? 12.085 45.496 44.297 1.00 11.76 340 LEU B CA 1
ATOM 6135 C C . LEU B 1 342 ? 12.141 47.032 44.166 1.00 12.41 340 LEU B C 1
ATOM 6136 O O . LEU B 1 342 ? 12.671 47.739 45.040 1.00 11.58 340 LEU B O 1
ATOM 6141 N N . GLU B 1 343 ? 11.612 47.529 43.050 1.00 12.64 341 GLU B N 1
ATOM 6142 C CA . GLU B 1 343 ? 11.648 48.946 42.769 1.00 14.58 341 GLU B CA 1
ATOM 6143 C C . GLU B 1 343 ? 10.613 49.758 43.586 1.00 13.81 341 GLU B C 1
ATOM 6144 O O . GLU B 1 343 ? 10.982 50.716 44.269 1.00 12.86 341 GLU B O 1
ATOM 6150 N N . GLU B 1 344 ? 9.348 49.366 43.527 1.00 13.73 342 GLU B N 1
ATOM 6151 C CA . GLU B 1 344 ? 8.270 50.178 44.106 1.00 14.90 342 GLU B CA 1
ATOM 6152 C C . GLU B 1 344 ? 8.231 50.114 45.621 1.00 14.72 342 GLU B C 1
ATOM 6153 O O . GLU B 1 344 ? 7.750 51.030 46.257 1.00 14.13 342 GLU B O 1
ATOM 6159 N N . GLU B 1 345 ? 8.756 49.036 46.207 1.00 14.26 343 GLU B N 1
ATOM 6160 C CA . GLU B 1 345 ? 8.768 48.936 47.658 1.00 13.94 343 GLU B CA 1
ATOM 6161 C C . GLU B 1 345 ? 10.109 49.338 48.204 1.00 13.67 343 GLU B C 1
ATOM 6162 O O . GLU B 1 345 ? 10.384 49.169 49.396 1.00 14.16 343 GLU B O 1
ATOM 6168 N N . ASN B 1 346 ? 10.952 49.881 47.324 1.00 14.20 344 ASN B N 1
ATOM 6169 C CA . ASN B 1 346 ? 12.248 50.441 47.706 1.00 13.87 344 ASN B CA 1
ATOM 6170 C C . ASN B 1 346 ? 13.097 49.476 48.538 1.00 13.64 344 ASN B C 1
ATOM 6171 O O . ASN B 1 346 ? 13.659 49.855 49.579 1.00 12.97 344 ASN B O 1
ATOM 6176 N N . ILE B 1 347 ? 13.197 48.231 48.064 1.00 13.21 345 ILE B N 1
ATOM 6177 C CA . ILE B 1 347 ? 14.012 47.203 48.737 1.00 13.33 345 ILE B CA 1
ATOM 6178 C C . ILE B 1 347 ? 15.491 47.620 48.770 1.00 13.32 345 ILE B C 1
ATOM 6179 O O . ILE B 1 347 ? 16.185 47.341 49.745 1.00 12.62 345 ILE B O 1
ATOM 6184 N N . LEU B 1 348 ? 15.971 48.287 47.712 1.00 13.72 346 LEU B N 1
ATOM 6185 C CA . LEU B 1 348 ? 17.369 48.744 47.704 1.00 15.33 346 LEU B CA 1
ATOM 6186 C C . LEU B 1 348 ? 17.663 49.785 48.792 1.00 14.59 346 LEU B C 1
ATOM 6187 O O . LEU B 1 348 ? 18.739 49.747 49.386 1.00 14.55 346 LEU B O 1
ATOM 6192 N N . ASP B 1 349 ? 16.709 50.684 49.061 1.00 15.09 347 ASP B N 1
ATOM 6193 C CA . ASP B 1 349 ? 16.835 51.627 50.181 1.00 15.63 347 ASP B CA 1
ATOM 6194 C C . ASP B 1 349 ? 16.880 50.835 51.488 1.00 15.06 347 ASP B C 1
ATOM 6195 O O . ASP B 1 349 ? 17.716 51.101 52.360 1.00 14.97 347 ASP B O 1
ATOM 6200 N N . HIS B 1 350 ? 16.007 49.836 51.619 1.00 13.91 348 HIS B N 1
ATOM 6201 C CA . HIS B 1 350 ? 16.079 48.974 52.813 1.00 13.39 348 HIS B CA 1
ATOM 6202 C C . HIS B 1 350 ? 17.489 48.347 52.957 1.00 12.48 348 HIS B C 1
ATOM 6203 O O . HIS B 1 350 ? 18.111 48.401 54.003 1.00 12.43 348 HIS B O 1
ATOM 6210 N N . VAL B 1 351 ? 18.002 47.785 51.878 1.00 12.36 349 VAL B N 1
ATOM 6211 C CA . VAL B 1 351 ? 19.331 47.198 51.945 1.00 11.70 349 VAL B CA 1
ATOM 6212 C C . VAL B 1 351 ? 20.385 48.240 52.372 1.00 11.27 349 VAL B C 1
ATOM 6213 O O . VAL B 1 351 ? 21.124 48.026 53.307 1.00 9.12 349 VAL B O 1
ATOM 6217 N N . ARG B 1 352 ? 20.417 49.368 51.672 1.00 12.11 350 ARG B N 1
ATOM 6218 C CA . ARG B 1 352 ? 21.483 50.341 51.842 1.00 13.32 350 ARG B CA 1
ATOM 6219 C C . ARG B 1 352 ? 21.430 51.030 53.180 1.00 12.48 350 ARG B C 1
ATOM 6220 O O . ARG B 1 352 ? 22.479 51.349 53.736 1.00 11.12 350 ARG B O 1
ATOM 6228 N N . ASN B 1 353 ? 20.223 51.315 53.659 1.00 13.17 351 ASN B N 1
ATOM 6229 C CA . ASN B 1 353 ? 20.065 52.172 54.852 1.00 13.96 351 ASN B CA 1
ATOM 6230 C C . ASN B 1 353 ? 19.907 51.394 56.148 1.00 14.11 351 ASN B C 1
ATOM 6231 O O . ASN B 1 353 ? 20.281 51.895 57.209 1.00 13.54 351 ASN B O 1
ATOM 6236 N N . VAL B 1 354 ? 19.333 50.189 56.061 1.00 13.69 352 VAL B N 1
ATOM 6237 C CA . VAL B 1 354 ? 18.995 49.407 57.241 1.00 13.96 352 VAL B CA 1
ATOM 6238 C C . VAL B 1 354 ? 19.742 48.046 57.322 1.00 14.22 352 VAL B C 1
ATOM 6239 O O . VAL B 1 354 ? 20.568 47.824 58.209 1.00 14.92 352 VAL B O 1
ATOM 6243 N N . ALA B 1 355 ? 19.445 47.134 56.394 1.00 13.26 353 ALA B N 1
ATOM 6244 C CA . ALA B 1 355 ? 19.966 45.754 56.473 1.00 12.67 353 ALA B CA 1
ATOM 6245 C C . ALA B 1 355 ? 21.478 45.635 56.279 1.00 12.12 353 ALA B C 1
ATOM 6246 O O . ALA B 1 355 ? 22.157 44.985 57.077 1.00 12.40 353 ALA B O 1
ATOM 6248 N N . ALA B 1 356 ? 22.009 46.235 55.222 1.00 11.72 354 ALA B N 1
ATOM 6249 C CA . ALA B 1 356 ? 23.446 46.127 54.936 1.00 11.70 354 ALA B CA 1
ATOM 6250 C C . ALA B 1 356 ? 24.365 46.715 56.024 1.00 11.78 354 ALA B C 1
ATOM 6251 O O . ALA B 1 356 ? 25.328 46.039 56.424 1.00 12.53 354 ALA B O 1
ATOM 6253 N N . PRO B 1 357 ? 24.081 47.942 56.530 1.00 12.16 355 PRO B N 1
ATOM 6254 C CA . PRO B 1 357 ? 24.898 48.476 57.668 1.00 12.85 355 PRO B CA 1
ATOM 6255 C C . PRO B 1 357 ? 24.837 47.618 58.925 1.00 12.90 355 PRO B C 1
ATOM 6256 O O . PRO B 1 357 ? 25.842 47.427 59.601 1.00 14.19 355 PRO B O 1
ATOM 6260 N N . TYR B 1 358 ? 23.650 47.123 59.248 1.00 12.52 356 TYR B N 1
ATOM 6261 C CA . TYR B 1 358 ? 23.455 46.334 60.437 1.00 12.22 356 TYR B CA 1
ATOM 6262 C C . TYR B 1 358 ? 24.161 44.998 60.298 1.00 11.53 356 TYR B C 1
ATOM 6263 O O . TYR B 1 358 ? 24.840 44.600 61.213 1.00 11.73 356 TYR B O 1
ATOM 6272 N N . LEU B 1 359 ? 23.972 44.309 59.168 1.00 10.99 357 LEU B N 1
ATOM 6273 C CA . LEU B 1 359 ? 24.689 43.066 58.892 1.00 10.76 357 LEU B CA 1
ATOM 6274 C C . LEU B 1 359 ? 26.215 43.263 58.907 1.00 10.96 357 LEU B C 1
ATOM 6275 O O . LEU B 1 359 ? 26.933 42.475 59.526 1.00 10.77 357 LEU B O 1
ATOM 6280 N N . LYS B 1 360 ? 26.702 44.314 58.255 1.00 10.35 358 LYS B N 1
ATOM 6281 C CA . LYS B 1 360 ? 28.129 44.546 58.195 1.00 10.97 358 LYS B CA 1
ATOM 6282 C C . LYS B 1 360 ? 28.747 44.570 59.590 1.00 11.63 358 LYS B C 1
ATOM 6283 O O . LYS B 1 360 ? 29.780 43.970 59.820 1.00 12.08 358 LYS B O 1
ATOM 6289 N N . GLU B 1 361 ? 28.133 45.326 60.494 1.00 12.75 359 GLU B N 1
ATOM 6290 C CA . GLU B 1 361 ? 28.720 45.577 61.815 1.00 14.32 359 GLU B CA 1
ATOM 6291 C C . GLU B 1 361 ? 28.807 44.261 62.575 1.00 13.17 359 GLU B C 1
ATOM 6292 O O . GLU B 1 361 ? 29.839 43.946 63.135 1.00 13.40 359 GLU B O 1
ATOM 6298 N N . LYS B 1 362 ? 27.746 43.475 62.529 1.00 12.65 360 LYS B N 1
ATOM 6299 C CA . LYS B 1 362 ? 27.747 42.170 63.189 1.00 12.77 360 LYS B CA 1
ATOM 6300 C C . LYS B 1 362 ? 28.622 41.131 62.478 1.00 13.01 360 LYS B C 1
ATOM 6301 O O . LYS B 1 362 ? 29.283 40.327 63.130 1.00 13.12 360 LYS B O 1
ATOM 6307 N N . TRP B 1 363 ? 28.617 41.130 61.141 1.00 12.43 361 TRP B N 1
ATOM 6308 C CA . TRP B 1 363 ? 29.422 40.160 60.379 1.00 11.75 361 TRP B CA 1
ATOM 6309 C C . TRP B 1 363 ? 30.921 40.346 60.620 1.00 11.39 361 TRP B C 1
ATOM 6310 O O . TRP B 1 363 ? 31.644 39.383 60.916 1.00 10.40 361 TRP B O 1
ATOM 6321 N N . GLU B 1 364 ? 31.386 41.579 60.475 1.00 11.45 362 GLU B N 1
ATOM 6322 C CA . GLU B 1 364 ? 32.815 41.862 60.608 1.00 12.25 362 GLU B CA 1
ATOM 6323 C C . GLU B 1 364 ? 33.333 41.623 62.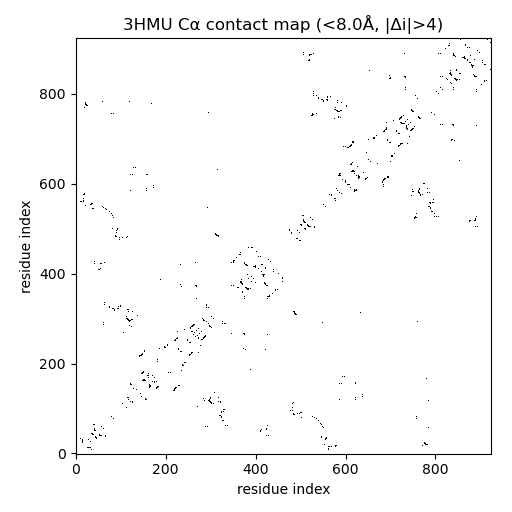034 1.00 12.70 362 GLU B C 1
ATOM 6324 O O . GLU B 1 364 ? 34.508 41.305 62.219 1.00 13.13 362 GLU B O 1
ATOM 6330 N N . ALA B 1 365 ? 32.443 41.766 63.017 1.00 12.77 363 ALA B N 1
ATOM 6331 C CA . ALA B 1 365 ? 32.722 41.479 64.427 1.00 12.81 363 ALA B CA 1
ATOM 6332 C C . ALA B 1 365 ? 32.956 39.979 64.701 1.00 12.92 363 ALA B C 1
ATOM 6333 O O . ALA B 1 365 ? 33.409 39.608 65.801 1.00 12.17 363 ALA B O 1
ATOM 6335 N N . LEU B 1 366 ? 32.678 39.125 63.708 1.00 12.34 364 LEU B N 1
ATOM 6336 C CA . LEU B 1 366 ? 32.895 37.662 63.854 1.00 11.86 364 LEU B CA 1
ATOM 6337 C C . LEU B 1 366 ? 34.374 37.290 63.959 1.00 12.07 364 LEU B C 1
ATOM 6338 O O . LEU B 1 366 ? 34.711 36.171 64.355 1.00 11.02 364 LEU B O 1
ATOM 6343 N N . THR B 1 367 ? 35.277 38.216 63.624 1.00 12.34 365 THR B N 1
ATOM 6344 C CA . THR B 1 367 ? 36.707 37.902 63.793 1.00 12.68 365 THR B CA 1
ATOM 6345 C C . THR B 1 367 ? 37.123 37.781 65.261 1.00 13.52 365 THR B C 1
ATOM 6346 O O . THR B 1 367 ? 38.269 37.420 65.547 1.00 13.52 365 THR B O 1
ATOM 6350 N N . ASP B 1 368 ? 36.208 38.072 66.198 1.00 13.74 366 ASP B N 1
ATOM 6351 C CA . ASP B 1 368 ? 36.512 37.792 67.610 1.00 14.75 366 ASP B CA 1
ATOM 6352 C C . ASP B 1 368 ? 36.292 36.342 68.000 1.00 13.51 366 ASP B C 1
ATOM 6353 O O . ASP B 1 368 ? 36.567 35.970 69.132 1.00 14.01 366 ASP B O 1
ATOM 6358 N N . HIS B 1 369 ? 35.755 35.537 67.085 1.00 12.80 367 HIS B N 1
ATOM 6359 C CA . HIS B 1 369 ? 35.561 34.123 67.354 1.00 12.14 367 HIS B CA 1
ATOM 6360 C C . HIS B 1 369 ? 36.912 33.412 67.122 1.00 12.21 367 HIS B C 1
ATOM 6361 O O . HIS B 1 369 ? 37.647 33.751 66.191 1.00 11.39 367 HIS B O 1
ATOM 6368 N N . PRO B 1 370 ? 37.248 32.432 67.979 1.00 12.44 368 PRO B N 1
ATOM 6369 C CA . PRO B 1 370 ? 38.535 31.738 67.829 1.00 12.31 368 PRO B CA 1
ATOM 6370 C C . PRO B 1 370 ? 38.796 31.060 66.489 1.00 11.78 368 PRO B C 1
ATOM 6371 O O . PRO B 1 370 ? 39.946 30.934 66.102 1.00 11.45 368 PRO B O 1
ATOM 6375 N N . LEU B 1 371 ? 37.753 30.623 65.786 1.00 11.77 369 LEU B N 1
ATOM 6376 C CA . LEU B 1 371 ? 37.943 29.997 64.470 1.00 11.49 369 LEU B CA 1
ATOM 6377 C C . LEU B 1 371 ? 38.047 30.998 63.324 1.00 10.85 369 LEU B C 1
ATOM 6378 O O . LEU B 1 371 ? 38.387 30.611 62.224 1.00 10.99 369 LEU B O 1
ATOM 6383 N N . VAL B 1 372 ? 37.665 32.250 63.543 1.00 10.19 370 VAL B N 1
ATOM 6384 C CA . VAL B 1 372 ? 37.391 33.147 62.404 1.00 9.81 370 VAL B CA 1
ATOM 6385 C C . VAL B 1 372 ? 38.558 34.059 62.093 1.00 10.04 370 VAL B C 1
ATOM 6386 O O . VAL B 1 372 ? 38.881 34.960 62.860 1.00 10.29 370 VAL B O 1
ATOM 6390 N N . GLY B 1 373 ? 39.200 33.803 60.958 1.00 10.29 371 GLY B N 1
ATOM 6391 C CA . GLY B 1 373 ? 40.389 34.536 60.600 1.00 9.90 371 GLY B CA 1
ATOM 6392 C C . GLY B 1 373 ? 40.076 35.837 59.882 1.00 11.39 371 GLY B C 1
ATOM 6393 O O . GLY B 1 373 ? 40.802 36.802 60.041 1.00 11.57 371 GLY B O 1
ATOM 6394 N N . GLU B 1 374 ? 39.024 35.861 59.059 1.00 11.11 372 GLU B N 1
ATOM 6395 C CA . GLU B 1 374 ? 38.591 37.099 58.393 1.00 11.45 372 GLU B CA 1
ATOM 6396 C C . GLU B 1 374 ? 37.092 37.034 58.125 1.00 11.64 372 GLU B C 1
ATOM 6397 O O . GLU B 1 374 ? 36.530 35.959 58.027 1.00 11.80 372 GLU B O 1
ATOM 6403 N N . ALA B 1 375 ? 36.469 38.193 57.976 1.00 11.28 373 ALA B N 1
ATOM 6404 C CA . ALA B 1 375 ? 35.032 38.294 57.781 1.00 11.73 373 ALA B CA 1
ATOM 6405 C C . ALA B 1 375 ? 34.839 39.355 56.718 1.00 12.10 373 ALA B C 1
ATOM 6406 O O . ALA B 1 375 ? 35.140 40.541 56.939 1.00 12.54 373 ALA B O 1
ATOM 6408 N N . LYS B 1 376 ? 34.362 38.929 55.556 1.00 11.67 374 LYS B N 1
ATOM 6409 C CA . LYS B 1 376 ? 34.280 39.818 54.402 1.00 11.25 374 LYS B CA 1
ATOM 6410 C C . LYS B 1 376 ? 32.814 39.929 54.016 1.00 10.13 374 LYS B C 1
ATOM 6411 O O . LYS B 1 376 ? 32.070 38.983 54.179 1.00 9.52 374 LYS B O 1
ATOM 6417 N N . ILE B 1 377 ? 32.409 41.094 53.503 1.00 9.45 375 ILE B N 1
ATOM 6418 C CA . ILE B 1 377 ? 31.024 41.348 53.149 1.00 8.78 375 ILE B CA 1
ATOM 6419 C C . ILE B 1 377 ? 30.953 42.496 52.142 1.00 9.05 375 ILE B C 1
ATOM 6420 O O . ILE B 1 377 ? 31.696 43.473 52.230 1.00 7.69 375 ILE B O 1
ATOM 6425 N N . VAL B 1 378 ? 30.092 42.326 51.143 1.00 9.08 376 VAL B N 1
ATOM 6426 C CA . VAL B 1 378 ? 29.725 43.429 50.250 1.00 9.62 376 VAL B CA 1
ATOM 6427 C C . VAL B 1 378 ? 28.196 43.361 50.236 1.00 9.91 376 VAL B C 1
ATOM 6428 O O . VAL B 1 378 ? 27.621 42.330 49.810 1.00 9.30 376 VAL B O 1
ATOM 6432 N N . GLY B 1 379 ? 27.541 44.428 50.678 1.00 8.59 377 GLY B N 1
ATOM 6433 C CA . GLY B 1 379 ? 26.088 44.440 50.663 1.00 9.30 377 GLY B CA 1
ATOM 6434 C C . GLY B 1 379 ? 25.532 43.239 51.425 1.00 9.22 377 GLY B C 1
ATOM 6435 O O . GLY B 1 379 ? 25.719 43.152 52.645 1.00 9.81 377 GLY B O 1
ATOM 6436 N N . MET B 1 380 ? 24.895 42.292 50.720 1.00 9.18 378 MET B N 1
ATOM 6437 C CA . MET B 1 380 ? 24.179 41.161 51.389 1.00 8.43 378 MET B CA 1
ATOM 6438 C C . MET B 1 380 ? 24.750 39.779 51.043 1.00 8.78 378 MET B C 1
ATOM 6439 O O . MET B 1 380 ? 24.029 38.767 51.064 1.00 8.94 378 MET B O 1
ATOM 6444 N N . MET B 1 381 ? 26.033 39.746 50.705 1.00 8.28 379 MET B N 1
ATOM 6445 C CA . MET B 1 381 ? 26.748 38.500 50.504 1.00 8.63 379 MET B CA 1
ATOM 6446 C C . MET B 1 381 ? 27.962 38.591 51.413 1.00 8.45 379 MET B C 1
ATOM 6447 O O . MET B 1 381 ? 28.616 39.631 51.457 1.00 8.29 379 MET B O 1
ATOM 6452 N N . ALA B 1 382 ? 28.210 37.539 52.186 1.00 8.47 380 ALA B N 1
ATOM 6453 C CA . ALA B 1 382 ? 29.319 37.555 53.150 1.00 7.88 380 ALA B CA 1
ATOM 6454 C C . ALA B 1 382 ? 30.009 36.205 53.319 1.00 7.82 380 ALA B C 1
ATOM 6455 O O . ALA B 1 382 ? 29.378 35.148 53.156 1.00 7.38 380 ALA B O 1
ATOM 6457 N N . SER B 1 383 ? 31.300 36.243 53.665 1.00 7.29 381 SER B N 1
ATOM 6458 C CA . SER B 1 383 ? 32.003 35.020 54.016 1.00 7.87 381 SER B CA 1
ATOM 6459 C C . SER B 1 383 ? 32.879 35.216 55.245 1.00 8.07 381 SER B C 1
ATOM 6460 O O . SER B 1 383 ? 33.241 36.349 55.576 1.00 8.23 381 SER B O 1
ATOM 6463 N N . ILE B 1 384 ? 33.181 34.106 55.921 1.00 7.56 382 ILE B N 1
ATOM 6464 C CA . ILE B 1 384 ? 34.210 34.046 56.955 1.00 8.41 382 ILE B CA 1
ATOM 6465 C C . ILE B 1 384 ? 35.190 32.911 56.642 1.00 8.96 382 ILE B C 1
ATOM 6466 O O . ILE B 1 384 ? 34.776 31.814 56.262 1.00 8.66 382 ILE B O 1
ATOM 6471 N N . ALA B 1 385 ? 36.486 33.174 56.783 1.00 9.02 383 ALA B N 1
ATOM 6472 C CA . ALA B 1 385 ? 37.490 32.107 56.641 1.00 9.41 383 ALA B CA 1
ATOM 6473 C C . ALA B 1 385 ? 37.797 31.512 58.020 1.00 9.69 383 ALA B C 1
ATOM 6474 O O . ALA B 1 385 ? 38.117 32.234 58.972 1.00 10.01 383 ALA B O 1
ATOM 6476 N N . LEU B 1 386 ? 37.649 30.198 58.122 1.00 9.92 384 LEU B N 1
ATOM 6477 C CA . LEU B 1 386 ? 37.963 29.454 59.349 1.00 10.50 384 LEU B CA 1
ATOM 6478 C C . LEU B 1 386 ? 39.405 28.976 59.253 1.00 11.31 384 LEU B C 1
ATOM 6479 O O . LEU B 1 386 ? 39.853 28.530 58.176 1.00 11.43 384 LEU B O 1
ATOM 6484 N N . THR B 1 387 ? 40.129 29.092 60.366 1.00 10.79 385 THR B N 1
ATOM 6485 C CA . THR B 1 387 ? 41.544 28.809 60.400 1.00 10.60 385 THR B CA 1
ATOM 6486 C C . THR B 1 387 ? 41.948 28.267 61.762 1.00 11.52 385 THR B C 1
ATOM 6487 O O . THR B 1 387 ? 41.351 28.641 62.763 1.00 11.05 385 THR B O 1
ATOM 6491 N N . PRO B 1 388 ? 42.983 27.407 61.798 1.00 12.09 386 PRO B N 1
ATOM 6492 C CA . PRO B 1 388 ? 43.550 26.931 63.058 1.00 11.87 386 PRO B CA 1
ATOM 6493 C C . PRO B 1 388 ? 44.637 27.846 63.609 1.00 12.58 386 PRO B C 1
ATOM 6494 O O . PRO B 1 388 ? 45.040 27.670 64.755 1.00 12.11 386 PRO B O 1
ATOM 6498 N N . ASN B 1 389 ? 45.125 28.801 62.815 1.00 12.61 387 ASN B N 1
ATOM 6499 C CA . ASN B 1 389 ? 46.114 29.740 63.326 1.00 13.01 387 ASN B CA 1
ATOM 6500 C C . ASN B 1 389 ? 46.051 31.057 62.564 1.00 12.91 387 ASN B C 1
ATOM 6501 O O . ASN B 1 389 ? 46.593 31.173 61.435 1.00 11.94 387 ASN B O 1
ATOM 6506 N N . LYS B 1 390 ? 45.414 32.048 63.176 1.00 12.57 388 LYS B N 1
ATOM 6507 C CA . LYS B 1 390 ? 45.194 33.330 62.496 1.00 12.72 388 LYS B CA 1
ATOM 6508 C C . LYS B 1 390 ? 46.513 34.027 62.239 1.00 13.24 388 LYS B C 1
ATOM 6509 O O . LYS B 1 390 ? 46.589 34.790 61.311 1.00 14.26 388 LYS B O 1
ATOM 6515 N N . ALA B 1 391 ? 47.554 33.761 63.031 1.00 13.43 389 ALA B N 1
ATOM 6516 C CA . ALA B 1 391 ? 48.832 34.461 62.841 1.00 14.93 389 ALA B CA 1
ATOM 6517 C C . ALA B 1 391 ? 49.476 34.181 61.483 1.00 14.95 389 ALA B C 1
ATOM 6518 O O . ALA B 1 391 ? 50.173 35.026 60.947 1.00 15.57 389 ALA B O 1
ATOM 6520 N N . SER B 1 392 ? 49.278 32.983 60.945 1.00 14.70 390 SER B N 1
ATOM 6521 C CA . SER B 1 392 ? 49.855 32.677 59.647 1.00 14.42 390 SER B CA 1
ATOM 6522 C C . SER B 1 392 ? 48.758 32.518 58.565 1.00 13.66 390 SER B C 1
ATOM 6523 O O . SER B 1 392 ? 49.043 32.103 57.449 1.00 12.29 390 SER B O 1
ATOM 6526 N N . ARG B 1 393 ? 47.518 32.922 58.893 1.00 13.37 391 ARG B N 1
ATOM 6527 C CA . ARG B 1 393 ? 46.356 32.736 58.014 1.00 13.34 391 ARG B CA 1
ATOM 6528 C C . ARG B 1 393 ? 46.347 31.293 57.518 1.00 13.88 391 ARG B C 1
ATOM 6529 O O . ARG B 1 393 ? 46.126 31.014 56.333 1.00 15.36 391 ARG B O 1
ATOM 6537 N N . ALA B 1 394 ? 46.573 30.368 58.438 1.00 13.69 392 ALA B N 1
ATOM 6538 C CA . ALA B 1 394 ? 46.792 28.958 58.118 1.00 13.72 392 ALA B CA 1
ATOM 6539 C C . ALA B 1 394 ? 45.575 28.317 57.483 1.00 13.98 392 ALA B C 1
ATOM 6540 O O . ALA B 1 394 ? 44.433 28.626 57.876 1.00 13.71 392 ALA B O 1
ATOM 6542 N N . LYS B 1 395 ? 45.809 27.415 56.540 1.00 13.17 393 LYS B N 1
ATOM 6543 C CA . LYS B 1 395 ? 44.776 26.503 56.098 1.00 14.39 393 LYS B CA 1
ATOM 6544 C C . LYS B 1 395 ? 44.841 25.328 57.036 1.00 14.13 393 LYS B C 1
ATOM 6545 O O . LYS B 1 395 ? 45.885 25.061 57.640 1.00 13.95 393 LYS B O 1
ATOM 6551 N N . PHE B 1 396 ? 43.743 24.591 57.095 1.00 13.38 394 PHE B N 1
ATOM 6552 C CA . PHE B 1 396 ? 43.671 23.363 57.822 1.00 13.49 394 PHE B CA 1
ATOM 6553 C C . PHE B 1 396 ? 44.491 22.279 57.086 1.00 14.23 394 PHE B C 1
ATOM 6554 O O . PHE B 1 396 ? 44.636 22.296 55.844 1.00 13.61 394 PHE B O 1
ATOM 6562 N N . ALA B 1 397 ? 45.078 21.370 57.849 1.00 14.18 395 ALA B N 1
ATOM 6563 C CA . ALA B 1 397 ? 45.821 20.264 57.241 1.00 15.75 395 ALA B CA 1
ATOM 6564 C C . ALA B 1 397 ? 44.914 19.227 56.561 1.00 16.32 395 ALA B C 1
ATOM 6565 O O . ALA B 1 397 ? 45.354 18.529 55.656 1.00 16.44 395 ALA B O 1
ATOM 6567 N N . SER B 1 398 ? 43.647 19.139 56.962 1.00 16.74 396 SER B N 1
ATOM 6568 C CA . SER B 1 398 ? 42.709 18.256 56.275 1.00 18.71 396 SER B CA 1
ATOM 6569 C C . SER B 1 398 ? 42.348 18.830 54.881 1.00 20.16 396 SER B C 1
ATOM 6570 O O . SER B 1 398 ? 42.534 20.029 54.628 1.00 20.47 396 SER B O 1
ATOM 6573 N N . GLU B 1 399 ? 41.861 17.975 53.980 1.00 21.61 397 GLU B N 1
ATOM 6574 C CA . GLU B 1 399 ? 41.252 18.426 52.696 1.00 23.03 397 GLU B CA 1
ATOM 6575 C C . GLU B 1 399 ? 40.346 19.626 52.930 1.00 22.24 397 GLU B C 1
ATOM 6576 O O . GLU B 1 399 ? 39.482 19.565 53.805 1.00 21.98 397 GLU B O 1
ATOM 6582 N N . PRO B 1 400 ? 40.515 20.706 52.136 1.00 22.24 398 PRO B N 1
ATOM 6583 C CA . PRO B 1 400 ? 39.602 21.873 52.214 1.00 21.30 398 PRO B CA 1
ATOM 6584 C C . PRO B 1 400 ? 38.142 21.404 52.207 1.00 19.69 398 PRO B C 1
ATOM 6585 O O . PRO B 1 400 ? 37.775 20.595 51.362 1.00 18.87 398 PRO B O 1
ATOM 6589 N N . GLY B 1 401 ? 37.335 21.856 53.164 1.00 18.11 399 GLY B N 1
ATOM 6590 C CA . GLY B 1 401 ? 35.948 21.415 53.203 1.00 16.29 399 GLY B CA 1
ATOM 6591 C C . GLY B 1 401 ? 35.619 20.507 54.373 1.00 15.80 399 GLY B C 1
ATOM 6592 O O . GLY B 1 401 ? 34.458 20.443 54.789 1.00 15.65 399 GLY B O 1
ATOM 6593 N N . THR B 1 402 ? 36.618 19.801 54.904 1.00 14.39 400 THR B N 1
ATOM 6594 C CA . THR B 1 402 ? 36.436 18.990 56.133 1.00 13.69 400 THR B CA 1
ATOM 6595 C C . THR B 1 402 ? 35.920 19.853 57.280 1.00 12.80 400 THR B C 1
ATOM 6596 O O . THR B 1 402 ? 34.930 19.515 57.899 1.00 12.70 400 THR B O 1
ATOM 6600 N N . ILE B 1 403 ? 36.585 20.966 57.550 1.00 11.44 401 ILE B N 1
ATOM 6601 C CA . ILE B 1 403 ? 36.153 21.869 58.608 1.00 11.27 401 ILE B CA 1
ATOM 6602 C C . ILE B 1 403 ? 34.853 22.614 58.222 1.00 11.62 401 ILE B C 1
ATOM 6603 O O . ILE B 1 403 ? 33.934 22.768 59.055 1.00 11.99 401 ILE B O 1
ATOM 6608 N N . GLY B 1 404 ? 34.775 23.063 56.968 1.00 10.94 402 GLY B N 1
ATOM 6609 C CA . GLY B 1 404 ? 33.584 23.731 56.464 1.00 10.63 402 GLY B CA 1
ATOM 6610 C C . GLY B 1 404 ? 32.358 22.844 56.602 1.00 10.69 402 GLY B C 1
ATOM 6611 O O . GLY B 1 404 ? 31.326 23.293 57.061 1.00 10.52 402 GLY B O 1
ATOM 6612 N N . TYR B 1 405 ? 32.486 21.581 56.223 1.00 11.16 403 TYR B N 1
ATOM 6613 C CA . TYR B 1 405 ? 31.424 20.587 56.394 1.00 12.44 403 TYR B CA 1
ATOM 6614 C C . TYR B 1 405 ? 30.988 20.398 57.848 1.00 12.20 403 TYR B C 1
ATOM 6615 O O . TYR B 1 405 ? 29.793 20.313 58.139 1.00 12.67 403 TYR B O 1
ATOM 6624 N N . ILE B 1 406 ? 31.941 20.338 58.769 1.00 12.80 404 ILE B N 1
ATOM 6625 C CA . ILE B 1 406 ? 31.608 20.257 60.205 1.00 11.96 404 ILE B CA 1
ATOM 6626 C C . ILE B 1 406 ? 30.738 21.430 60.686 1.00 12.13 404 ILE B C 1
ATOM 6627 O O . ILE B 1 406 ? 29.758 21.253 61.450 1.00 12.11 404 ILE B O 1
ATOM 6632 N N . CYS B 1 407 ? 31.097 22.631 60.260 1.00 11.85 405 CYS B N 1
ATOM 6633 C CA . CYS B 1 407 ? 30.403 23.819 60.699 1.00 12.81 405 CYS B CA 1
ATOM 6634 C C . CYS B 1 407 ? 29.012 23.858 60.060 1.00 12.63 405 CYS B C 1
ATOM 6635 O O . CYS B 1 407 ? 27.988 24.109 60.714 1.00 11.59 405 CYS B O 1
ATOM 6638 N N . ARG B 1 408 ? 28.980 23.542 58.778 1.00 13.33 406 ARG B N 1
ATOM 6639 C CA . ARG B 1 408 ? 27.748 23.450 58.039 1.00 13.69 406 ARG B CA 1
ATOM 6640 C C . ARG B 1 408 ? 26.708 22.495 58.662 1.00 12.70 406 ARG B C 1
ATOM 6641 O O . ARG B 1 408 ? 25.536 22.837 58.765 1.00 10.36 406 ARG B O 1
ATOM 6649 N N . GLU B 1 409 ? 27.143 21.293 59.067 1.00 13.29 407 GLU B N 1
ATOM 6650 C CA . GLU B 1 409 ? 26.260 20.342 59.764 1.00 13.61 407 GLU B CA 1
ATOM 6651 C C . GLU B 1 409 ? 25.713 20.907 61.055 1.00 12.92 407 GLU B C 1
ATOM 6652 O O . GLU B 1 409 ? 24.567 20.600 61.410 1.00 12.55 407 GLU B O 1
ATOM 6658 N N . ARG B 1 410 ? 26.532 21.684 61.770 1.00 11.51 408 ARG B N 1
ATOM 6659 C CA . ARG B 1 410 ? 26.039 22.355 62.983 1.00 12.23 408 ARG B CA 1
ATOM 6660 C C . ARG B 1 410 ? 24.983 23.399 62.646 1.00 12.33 408 ARG B C 1
ATOM 6661 O O . ARG B 1 410 ? 23.981 23.505 63.350 1.00 11.99 408 ARG B O 1
ATOM 6669 N N . CYS B 1 411 ? 25.227 24.206 61.601 1.00 11.58 409 CYS B N 1
ATOM 6670 C CA . CYS B 1 411 ? 24.258 25.217 61.203 1.00 11.88 409 CYS B CA 1
ATOM 6671 C C . CYS B 1 411 ? 22.921 24.567 60.882 1.00 12.49 409 CYS B C 1
ATOM 6672 O O . CYS B 1 411 ? 21.891 25.035 61.365 1.00 13.12 409 CYS B O 1
ATOM 6675 N N . PHE B 1 412 ? 22.923 23.504 60.082 1.00 12.40 410 PHE B N 1
ATOM 6676 C CA . PHE B 1 412 ? 21.679 22.815 59.725 1.00 14.66 410 PHE B CA 1
ATOM 6677 C C . PHE B 1 412 ? 20.997 22.172 60.938 1.00 14.41 410 PHE B C 1
ATOM 6678 O O . PHE B 1 412 ? 19.771 22.207 61.039 1.00 15.71 410 PHE B O 1
ATOM 6686 N N . ALA B 1 413 ? 21.769 21.589 61.855 1.00 13.33 411 ALA B N 1
ATOM 6687 C CA . ALA B 1 413 ? 21.182 21.023 63.066 1.00 13.09 411 ALA B CA 1
ATOM 6688 C C . ALA B 1 413 ? 20.610 22.134 63.973 1.00 12.72 411 ALA B C 1
ATOM 6689 O O . ALA B 1 413 ? 19.623 21.918 64.679 1.00 12.75 411 ALA B O 1
ATOM 6691 N N . ASN B 1 414 ? 21.203 23.331 63.914 1.00 12.93 412 ASN B N 1
ATOM 6692 C CA . ASN B 1 414 ? 20.644 24.513 64.587 1.00 11.68 412 ASN B CA 1
ATOM 6693 C C . ASN B 1 414 ? 19.599 25.308 63.807 1.00 11.05 412 ASN B C 1
ATOM 6694 O O . ASN B 1 414 ? 19.291 26.456 64.167 1.00 11.05 412 ASN B O 1
ATOM 6699 N N . ASN B 1 415 ? 19.039 24.684 62.759 1.00 9.05 413 ASN B N 1
ATOM 6700 C CA . ASN B 1 415 ? 17.986 25.283 61.950 1.00 8.91 413 ASN B CA 1
ATOM 6701 C C . ASN B 1 415 ? 18.384 26.601 61.273 1.00 8.15 413 ASN B C 1
ATOM 6702 O O . ASN B 1 415 ? 17.624 27.552 61.231 1.00 5.62 413 ASN B O 1
ATOM 6707 N N . LEU B 1 416 ? 19.614 26.608 60.750 1.00 9.17 414 LEU B N 1
ATOM 6708 C CA . LEU B 1 416 ? 20.156 27.726 59.985 1.00 9.38 414 LEU B CA 1
ATOM 6709 C C . LEU B 1 416 ? 20.766 27.207 58.684 1.00 9.89 414 LEU B C 1
ATOM 6710 O O . LEU B 1 416 ? 21.604 26.308 58.731 1.00 9.54 414 LEU B O 1
ATOM 6715 N N . ILE B 1 417 ? 20.381 27.785 57.541 1.00 10.27 415 ILE B N 1
ATOM 6716 C CA . ILE B 1 417 ? 21.024 27.467 56.283 1.00 10.82 415 ILE B CA 1
ATOM 6717 C C . ILE B 1 417 ? 22.174 28.449 56.051 1.00 11.89 415 ILE B C 1
ATOM 6718 O O . ILE B 1 417 ? 21.983 29.642 55.743 1.00 11.70 415 ILE B O 1
ATOM 6723 N N . MET B 1 418 ? 23.377 27.935 56.229 1.00 13.11 416 MET B N 1
ATOM 6724 C CA . MET B 1 418 ? 24.610 28.685 55.972 1.00 14.34 416 MET B CA 1
ATOM 6725 C C . MET B 1 418 ? 25.454 27.658 55.238 1.00 15.03 416 MET B C 1
ATOM 6726 O O . MET B 1 418 ? 25.460 26.478 55.615 1.00 16.71 416 MET B O 1
ATOM 6731 N N . ARG B 1 419 ? 26.110 28.056 54.159 1.00 14.71 417 ARG B N 1
ATOM 6732 C CA . ARG B 1 419 ? 26.784 27.063 53.336 1.00 15.03 417 ARG B CA 1
ATOM 6733 C C . ARG B 1 419 ? 28.301 27.138 53.549 1.00 13.95 417 ARG B C 1
ATOM 6734 O O . ARG B 1 419 ? 28.821 28.157 54.072 1.00 12.52 417 ARG B O 1
ATOM 6742 N N . HIS B 1 420 ? 29.020 26.087 53.155 1.00 11.70 418 HIS B N 1
ATOM 6743 C CA . HIS B 1 420 ? 30.460 26.173 53.152 1.00 11.70 418 HIS B CA 1
ATOM 6744 C C . HIS B 1 420 ? 31.012 26.061 51.741 1.00 11.41 418 HIS B C 1
ATOM 6745 O O . HIS B 1 420 ? 30.430 25.402 50.870 1.00 11.59 418 HIS B O 1
ATOM 6752 N N . VAL B 1 421 ? 32.161 26.698 51.542 1.00 11.12 419 VAL B N 1
ATOM 6753 C CA . VAL B 1 421 ? 32.949 26.551 50.328 1.00 11.35 419 VAL B CA 1
ATOM 6754 C C . VAL B 1 421 ? 34.367 26.366 50.872 1.00 11.45 419 VAL B C 1
ATOM 6755 O O . VAL B 1 421 ? 34.928 27.304 51.470 1.00 11.24 419 VAL B O 1
ATOM 6759 N N . GLY B 1 422 ? 34.908 25.150 50.701 1.00 10.90 420 GLY B N 1
ATOM 6760 C CA . GLY B 1 422 ? 36.087 24.721 51.439 1.00 10.52 420 GLY B CA 1
ATOM 6761 C C . GLY B 1 422 ? 35.886 25.033 52.914 1.00 10.62 420 GLY B C 1
ATOM 6762 O O . GLY B 1 422 ? 34.877 24.653 53.516 1.00 10.39 420 GLY B O 1
ATOM 6763 N N . ASP B 1 423 ? 36.843 25.739 53.501 1.00 10.71 421 ASP B N 1
ATOM 6764 C CA . ASP B 1 423 ? 36.742 26.113 54.915 1.00 10.75 421 ASP B CA 1
ATOM 6765 C C . ASP B 1 423 ? 36.293 27.570 55.130 1.00 10.86 421 ASP B C 1
ATOM 6766 O O . ASP B 1 423 ? 36.598 28.164 56.169 1.00 11.12 421 ASP B O 1
ATOM 6771 N N . ARG B 1 424 ? 35.613 28.142 54.126 1.00 9.69 422 ARG B N 1
ATOM 6772 C CA . ARG B 1 424 ? 34.883 29.408 54.293 1.00 9.75 422 ARG B CA 1
ATOM 6773 C C . ARG B 1 424 ? 33.389 29.124 54.480 1.00 9.92 422 ARG B C 1
ATOM 6774 O O . ARG B 1 424 ? 32.838 28.217 53.848 1.00 10.68 422 ARG B O 1
ATOM 6782 N N . MET B 1 425 ? 32.746 29.867 55.363 1.00 9.85 423 MET B N 1
ATOM 6783 C CA . MET B 1 425 ? 31.299 29.807 55.531 1.00 9.62 423 MET B CA 1
ATOM 6784 C C . MET B 1 425 ? 30.704 31.041 54.849 1.00 10.45 423 MET B C 1
ATOM 6785 O O . MET B 1 425 ? 31.285 32.142 54.914 1.00 10.03 423 MET B O 1
ATOM 6790 N N . ILE B 1 426 ? 29.540 30.870 54.229 1.00 10.32 424 ILE B N 1
ATOM 6791 C CA . ILE B 1 426 ? 28.951 31.920 53.407 1.00 11.78 424 ILE B CA 1
ATOM 6792 C C . ILE B 1 426 ? 27.481 32.142 53.791 1.00 11.33 424 ILE B C 1
ATOM 6793 O O . ILE B 1 426 ? 26.795 31.188 54.183 1.00 11.97 424 ILE B O 1
ATOM 6798 N N . ILE B 1 427 ? 27.041 33.404 53.727 1.00 9.66 425 ILE B N 1
ATOM 6799 C CA . ILE B 1 427 ? 25.618 33.749 53.732 1.00 9.09 425 ILE B CA 1
ATOM 6800 C C . ILE B 1 427 ? 25.238 34.669 52.564 1.00 8.77 425 ILE B C 1
ATOM 6801 O O . ILE B 1 427 ? 26.092 35.344 51.959 1.00 8.84 425 ILE B O 1
ATOM 6806 N N . SER B 1 428 ? 23.941 34.701 52.295 1.00 8.19 426 SER B N 1
ATOM 6807 C CA . SER B 1 428 ? 23.369 35.479 51.204 1.00 8.91 426 SER B CA 1
ATOM 6808 C C . SER B 1 428 ? 21.860 35.556 51.482 1.00 8.40 426 SER B C 1
ATOM 6809 O O . SER B 1 428 ? 21.072 34.998 50.722 1.00 8.06 426 SER B O 1
ATOM 6812 N N . PRO B 1 429 ? 21.453 36.237 52.583 1.00 8.18 427 PRO B N 1
ATOM 6813 C CA . PRO B 1 429 ? 20.030 36.202 53.018 1.00 8.37 427 PRO B CA 1
ATOM 6814 C C . PRO B 1 429 ? 19.076 36.951 52.069 1.00 8.09 427 PRO B C 1
ATOM 6815 O O . PRO B 1 429 ? 19.520 37.735 51.232 1.00 7.90 427 PRO B O 1
ATOM 6819 N N . PRO B 1 430 ? 17.765 36.726 52.210 1.00 8.22 428 PRO B N 1
ATOM 6820 C CA . PRO B 1 430 ? 16.864 37.570 51.408 1.00 7.80 428 PRO B CA 1
ATOM 6821 C C . PRO B 1 430 ? 17.172 39.036 51.682 1.00 7.63 428 PRO B C 1
ATOM 6822 O O . PRO B 1 430 ? 17.528 39.386 52.789 1.00 7.43 428 PRO B O 1
ATOM 6826 N N . LEU B 1 431 ? 17.015 39.895 50.698 1.00 8.08 429 LEU B N 1
ATOM 6827 C CA . LEU B 1 431 ? 17.359 41.325 50.863 1.00 8.02 429 LEU B CA 1
ATOM 6828 C C . LEU B 1 431 ? 16.501 42.005 51.901 1.00 9.44 429 LEU B C 1
ATOM 6829 O O . LEU B 1 431 ? 16.926 42.974 52.571 1.00 9.44 429 LEU B O 1
ATOM 6834 N N . VAL B 1 432 ? 15.285 41.488 52.031 1.00 9.69 430 VAL B N 1
ATOM 6835 C CA . VAL B 1 432 ? 14.269 42.062 52.898 1.00 10.43 430 VAL B CA 1
ATOM 6836 C C . VAL B 1 432 ? 14.463 41.709 54.369 1.00 10.21 430 VAL B C 1
ATOM 6837 O O . VAL B 1 432 ? 13.674 42.145 55.193 1.00 10.93 430 VAL B O 1
ATOM 6841 N N . ILE B 1 433 ? 15.497 40.935 54.695 1.00 10.65 431 ILE B N 1
ATOM 6842 C CA . ILE B 1 433 ? 15.745 40.530 56.089 1.00 9.99 431 ILE B CA 1
ATOM 6843 C C . ILE B 1 433 ? 15.808 41.766 56.990 1.00 10.75 431 ILE B C 1
ATOM 6844 O O . ILE B 1 433 ? 16.335 42.805 56.567 1.00 11.38 431 ILE B O 1
ATOM 6849 N N . THR B 1 434 ? 15.246 41.670 58.199 1.00 10.41 432 THR B N 1
ATOM 6850 C CA . THR B 1 434 ? 15.223 42.804 59.140 1.00 10.90 432 THR B CA 1
ATOM 6851 C C . THR B 1 434 ? 16.328 42.684 60.187 1.00 10.79 432 THR B C 1
ATOM 6852 O O . THR B 1 434 ? 16.869 41.585 60.401 1.00 10.99 432 THR B O 1
ATOM 6856 N N . PRO B 1 435 ? 16.634 43.797 60.892 1.00 11.15 433 PRO B N 1
ATOM 6857 C CA . PRO B 1 435 ? 17.552 43.663 62.049 1.00 10.57 433 PRO B CA 1
ATOM 6858 C C . PRO B 1 435 ? 17.184 42.553 63.062 1.00 10.99 433 PRO B C 1
ATOM 6859 O O . PRO B 1 435 ? 18.083 41.837 63.543 1.00 10.56 433 PRO B O 1
ATOM 6863 N N . ALA B 1 436 ? 15.895 42.396 63.377 1.00 10.51 434 ALA B N 1
ATOM 6864 C CA . ALA B 1 436 ? 15.438 41.331 64.264 1.00 10.55 434 ALA B CA 1
ATOM 6865 C C . ALA B 1 436 ? 15.812 39.913 63.751 1.00 10.85 434 ALA B C 1
ATOM 6866 O O . ALA B 1 436 ? 16.228 39.021 64.525 1.00 11.96 434 ALA B O 1
ATOM 6868 N N . GLU B 1 437 ? 15.627 39.705 62.463 1.00 10.47 435 GLU B N 1
ATOM 6869 C CA . GLU B 1 437 ? 15.915 38.443 61.846 1.00 10.81 435 GLU B CA 1
ATOM 6870 C C . GLU B 1 437 ? 17.407 38.200 61.827 1.00 10.81 435 GLU B C 1
ATOM 6871 O O . GLU B 1 437 ? 17.852 37.088 62.115 1.00 11.25 435 GLU B O 1
ATOM 6877 N N . ILE B 1 438 ? 18.171 39.250 61.510 1.00 10.60 436 ILE B N 1
ATOM 6878 C CA . ILE B 1 438 ? 19.649 39.211 61.535 1.00 11.01 436 ILE B CA 1
ATOM 6879 C C . ILE B 1 438 ? 20.183 38.849 62.926 1.00 11.97 436 ILE B C 1
ATOM 6880 O O . ILE B 1 438 ? 21.111 38.029 63.038 1.00 11.96 436 ILE B O 1
ATOM 6885 N N . ASP B 1 439 ? 19.591 39.432 63.987 1.00 12.02 437 ASP B N 1
ATOM 6886 C CA . ASP B 1 439 ? 19.953 39.052 65.364 1.00 12.41 437 ASP B CA 1
ATOM 6887 C C . ASP B 1 439 ? 19.792 37.542 65.593 1.00 12.48 437 ASP B C 1
ATOM 6888 O O . ASP B 1 439 ? 20.669 36.907 66.164 1.00 12.98 437 ASP B O 1
ATOM 6893 N N . GLU B 1 440 ? 18.653 36.984 65.186 1.00 12.17 438 GLU B N 1
ATOM 6894 C CA . GLU B 1 440 ? 18.420 35.539 65.346 1.00 11.68 438 GLU B CA 1
ATOM 6895 C C . GLU B 1 440 ? 19.404 34.716 64.483 1.00 10.86 438 GLU B C 1
ATOM 6896 O O . GLU B 1 440 ? 19.922 33.691 64.937 1.00 11.14 438 GLU B O 1
ATOM 6902 N N . MET B 1 441 ? 19.714 35.200 63.277 1.00 10.37 439 MET B N 1
ATOM 6903 C CA . MET B 1 441 ? 20.698 34.543 62.417 1.00 10.12 439 MET B CA 1
ATOM 6904 C C . MET B 1 441 ? 22.007 34.425 63.193 1.00 10.54 439 MET B C 1
ATOM 6905 O O . MET B 1 441 ? 22.636 33.365 63.203 1.00 11.40 439 MET B O 1
ATOM 6910 N N . PHE B 1 442 ? 22.414 35.515 63.842 1.00 10.08 440 PHE B N 1
ATOM 6911 C CA . PHE B 1 442 ? 23.659 35.533 64.625 1.00 10.31 440 PHE B CA 1
ATOM 6912 C C . PHE B 1 442 ? 23.647 34.670 65.869 1.00 11.03 440 PHE B C 1
ATOM 6913 O O . PHE B 1 442 ? 24.683 34.109 66.240 1.00 11.70 440 PHE B O 1
ATOM 6921 N N . VAL B 1 443 ? 22.497 34.545 66.514 1.00 11.27 441 VAL B N 1
ATOM 6922 C CA . VAL B 1 443 ? 22.417 33.593 67.624 1.00 11.43 441 VAL B CA 1
ATOM 6923 C C . VAL B 1 443 ? 22.760 32.168 67.109 1.00 11.62 441 VAL B C 1
ATOM 6924 O O . VAL B 1 443 ? 23.568 31.453 67.727 1.00 11.25 441 VAL B O 1
ATOM 6928 N N . ARG B 1 444 ? 22.153 31.768 65.984 1.00 11.21 442 ARG B N 1
ATOM 6929 C CA . ARG B 1 444 ? 22.408 30.444 65.433 1.00 11.66 442 ARG B CA 1
ATOM 6930 C C . ARG B 1 444 ? 23.833 30.305 64.870 1.00 11.27 442 ARG B C 1
ATOM 6931 O O . ARG B 1 444 ? 24.404 29.246 64.972 1.00 11.58 442 ARG B O 1
ATOM 6939 N N . ILE B 1 445 ? 24.381 31.356 64.257 1.00 11.81 443 ILE B N 1
ATOM 6940 C CA . ILE B 1 445 ? 25.744 31.316 63.709 1.00 11.79 443 ILE B CA 1
ATOM 6941 C C . ILE B 1 445 ? 26.743 31.118 64.857 1.00 12.83 443 ILE B C 1
ATOM 6942 O O . ILE B 1 445 ? 27.631 30.269 64.778 1.00 11.94 443 ILE B O 1
ATOM 6947 N N . ARG B 1 446 ? 26.618 31.922 65.919 1.00 13.92 444 ARG B N 1
ATOM 6948 C CA . ARG B 1 446 ? 27.575 31.834 67.035 1.00 14.85 444 ARG B CA 1
ATOM 6949 C C . ARG B 1 446 ? 27.509 30.459 67.731 1.00 15.00 444 ARG B C 1
ATOM 6950 O O . ARG B 1 446 ? 28.530 29.901 68.122 1.00 14.63 444 ARG B O 1
ATOM 6958 N N . LYS B 1 447 ? 26.299 29.927 67.874 1.00 14.99 445 LYS B N 1
ATOM 6959 C CA . LYS B 1 447 ? 26.113 28.611 68.478 1.00 15.38 445 LYS B CA 1
ATOM 6960 C C . LYS B 1 447 ? 26.780 27.551 67.589 1.00 14.75 445 LYS B C 1
ATOM 6961 O O . LYS B 1 447 ? 27.503 26.704 68.096 1.00 14.57 445 LYS B O 1
ATOM 6967 N N . SER B 1 448 ? 26.567 27.624 66.270 1.00 13.57 446 SER B N 1
ATOM 6968 C CA . SER B 1 448 ? 27.169 26.651 65.347 1.00 13.71 446 SER B CA 1
ATOM 6969 C C . SER B 1 448 ? 28.706 26.705 65.344 1.00 13.45 446 SER B C 1
ATOM 6970 O O . SER B 1 448 ? 29.356 25.674 65.293 1.00 12.69 446 SER B O 1
ATOM 6973 N N . LEU B 1 449 ? 29.254 27.918 65.352 1.00 13.90 447 LEU B N 1
ATOM 6974 C CA . LEU B 1 449 ? 30.707 28.153 65.380 1.00 15.21 447 LEU B CA 1
ATOM 6975 C C . LEU B 1 449 ? 31.315 27.611 66.681 1.00 15.10 447 LEU B C 1
ATOM 6976 O O . LEU B 1 449 ? 32.379 27.026 66.649 1.00 14.97 447 LEU B O 1
ATOM 6981 N N . ASP B 1 450 ? 30.616 27.808 67.804 1.00 15.33 448 ASP B N 1
ATOM 6982 C CA . ASP B 1 450 ? 31.073 27.306 69.111 1.00 15.60 448 ASP B CA 1
ATOM 6983 C C . ASP B 1 450 ? 31.141 25.789 69.133 1.00 15.44 448 ASP B C 1
ATOM 6984 O O . ASP B 1 450 ? 32.172 25.214 69.513 1.00 14.88 448 ASP B O 1
ATOM 6989 N N . GLU B 1 451 ? 30.036 25.163 68.707 1.00 15.36 449 GLU B N 1
ATOM 6990 C CA . GLU B 1 451 ? 29.923 23.728 68.577 1.00 15.70 449 GLU B CA 1
ATOM 6991 C C . GLU B 1 451 ? 30.897 23.142 67.555 1.00 15.75 449 GLU B C 1
ATOM 6992 O O . GLU B 1 451 ? 31.489 22.082 67.806 1.00 16.00 449 GLU B O 1
ATOM 6998 N N . ALA B 1 452 ? 31.065 23.814 66.415 1.00 14.79 450 ALA B N 1
ATOM 6999 C CA . ALA B 1 452 ? 32.061 23.393 65.414 1.00 14.73 450 ALA B CA 1
ATOM 7000 C C . ALA B 1 452 ? 33.471 23.399 66.018 1.00 14.81 450 ALA B C 1
ATOM 7001 O O . ALA B 1 452 ? 34.192 22.433 65.875 1.00 14.77 450 ALA B O 1
ATOM 7003 N N . GLN B 1 453 ? 33.853 24.475 66.706 1.00 14.95 451 GLN B N 1
ATOM 7004 C CA . GLN B 1 453 ? 35.182 24.560 67.287 1.00 15.85 451 GLN B CA 1
ATOM 7005 C C . GLN B 1 453 ? 35.435 23.403 68.297 1.00 16.35 451 GLN B C 1
ATOM 7006 O O . GLN B 1 453 ? 36.525 22.808 68.305 1.00 16.60 451 GLN B O 1
ATOM 7012 N N . ALA B 1 454 ? 34.434 23.085 69.129 1.00 15.02 452 ALA B N 1
ATOM 7013 C CA . ALA B 1 454 ? 34.552 21.997 70.096 1.00 15.39 452 ALA B CA 1
ATOM 7014 C C . ALA B 1 454 ? 34.750 20.642 69.398 1.00 15.21 452 ALA B C 1
ATOM 7015 O O . ALA B 1 454 ? 35.566 19.827 69.833 1.00 15.13 452 ALA B O 1
ATOM 7017 N N . GLU B 1 455 ? 34.013 20.412 68.317 1.00 14.83 453 GLU B N 1
ATOM 7018 C CA . GLU B 1 455 ? 34.188 19.213 67.500 1.00 15.65 453 GLU B CA 1
ATOM 7019 C C . GLU B 1 455 ? 35.560 19.182 66.846 1.00 14.40 453 GLU B C 1
ATOM 7020 O O . GLU B 1 455 ? 36.237 18.162 66.872 1.00 13.93 453 GLU B O 1
ATOM 7026 N N . ILE B 1 456 ? 35.988 20.304 66.289 1.00 13.20 454 ILE B N 1
ATOM 7027 C CA . ILE B 1 456 ? 37.306 20.354 65.654 1.00 12.41 454 ILE B CA 1
ATOM 7028 C C . ILE B 1 456 ? 38.436 20.053 66.667 1.00 13.63 454 ILE B C 1
ATOM 7029 O O . ILE B 1 456 ? 39.346 19.253 66.373 1.00 13.28 454 ILE B O 1
ATOM 7034 N N . GLU B 1 457 ? 38.382 20.678 67.842 1.00 14.14 455 GLU B N 1
ATOM 7035 C CA . GLU B 1 457 ? 39.371 20.404 68.893 1.00 16.47 455 GLU B CA 1
ATOM 7036 C C . GLU B 1 457 ? 39.343 18.932 69.353 1.00 17.49 455 GLU B C 1
ATOM 7037 O O . GLU B 1 457 ? 40.392 18.303 69.514 1.00 18.29 455 GLU B O 1
ATOM 7043 N N . LYS B 1 458 ? 38.152 18.393 69.567 1.00 18.38 456 LYS B N 1
ATOM 7044 C CA . LYS B 1 458 ? 38.014 17.025 70.055 1.00 19.39 456 LYS B CA 1
ATOM 7045 C C . LYS B 1 458 ? 38.531 16.018 69.056 1.00 18.77 456 LYS B C 1
ATOM 7046 O O . LYS B 1 458 ? 39.111 14.998 69.438 1.00 18.05 456 LYS B O 1
ATOM 7052 N N . GLN B 1 459 ? 38.298 16.278 67.763 1.00 18.14 457 GLN B N 1
ATOM 7053 C CA . GLN B 1 459 ? 38.649 15.289 66.743 1.00 17.16 457 GLN B CA 1
ATOM 7054 C C . GLN B 1 459 ? 40.099 15.419 66.305 1.00 16.08 457 GLN B C 1
ATOM 7055 O O . GLN B 1 459 ? 40.533 14.746 65.358 1.00 15.07 457 GLN B O 1
ATOM 7061 N N . GLY B 1 460 ? 40.842 16.284 66.997 1.00 15.19 458 GLY B N 1
ATOM 7062 C CA . GLY B 1 460 ? 42.239 16.535 66.645 1.00 14.10 458 GLY B CA 1
ATOM 7063 C C . GLY B 1 460 ? 42.439 17.138 65.265 1.00 13.62 458 GLY B C 1
ATOM 7064 O O . GLY B 1 460 ? 43.442 16.863 64.601 1.00 13.67 458 GLY B O 1
ATOM 7065 N N . LEU B 1 461 ? 41.519 17.993 64.843 1.00 12.72 459 LEU B N 1
ATOM 7066 C CA . LEU B 1 461 ? 41.606 18.641 63.523 1.00 11.96 459 LEU B CA 1
ATOM 7067 C C . LEU B 1 461 ? 42.105 20.098 63.545 1.00 12.13 459 LEU B C 1
ATOM 7068 O O . LEU B 1 461 ? 42.197 20.736 62.486 1.00 12.04 459 LEU B O 1
ATOM 7073 N N . MET B 1 462 ? 42.444 20.625 64.723 1.00 12.36 460 MET B N 1
ATOM 7074 C CA . MET B 1 462 ? 43.018 21.967 64.807 1.00 13.36 460 MET B CA 1
ATOM 7075 C C . MET B 1 462 ? 44.473 21.898 64.414 1.00 13.83 460 MET B C 1
ATOM 7076 O O . MET B 1 462 ? 45.366 22.024 65.267 1.00 13.06 460 MET B O 1
ATOM 7081 N N . LYS B 1 463 ? 44.706 21.654 63.136 1.00 14.36 461 LYS B N 1
ATOM 7082 C CA . LYS B 1 463 ? 46.047 21.460 62.644 1.00 16.14 461 LYS B CA 1
ATOM 7083 C C . LYS B 1 463 ? 46.246 22.298 61.395 1.00 16.41 461 LYS B C 1
ATOM 7084 O O . LYS B 1 463 ? 45.419 22.243 60.483 1.00 15.85 461 LYS B O 1
ATOM 7090 N N . SER B 1 464 ? 47.325 23.082 61.390 1.00 16.98 462 SER B N 1
ATOM 7091 C CA . SER B 1 464 ? 47.756 23.893 60.242 1.00 18.34 462 SER B CA 1
ATOM 7092 C C . SER B 1 464 ? 48.367 23.022 59.156 1.00 19.61 462 SER B C 1
ATOM 7093 O O . SER B 1 464 ? 48.991 22.001 59.452 1.00 18.79 462 SER B O 1
ATOM 7096 N N . GLU B 1 465 ? 48.198 23.432 57.905 1.00 21.38 463 GLU B N 1
ATOM 7097 C CA . GLU B 1 465 ? 48.887 22.791 56.803 1.00 24.09 463 GLU B CA 1
ATOM 7098 C C . GLU B 1 465 ? 50.336 23.277 56.791 1.00 25.40 463 GLU B C 1
ATOM 7099 O O . GLU B 1 465 ? 51.235 22.513 57.138 1.00 27.85 463 GLU B O 1
#

CATH classification: 3.90.1150.10 (+1 more: 3.40.640.10)

B-factor: mean 13.52, std 6.54, range [2.0, 50.98]

Solvent-accessible surface area: 28692 Å² total; per-residue (Å²): 70,77,69,95,49,79,23,74,88,0,46,64,42,3,44,42,32,8,11,2,2,54,7,25,14,46,43,8,24,145,109,20,3,41,1,2,12,90,0,91,33,2,51,0,26,10,30,124,59,77,88,0,0,0,0,2,0,0,13,12,0,0,0,3,0,5,29,49,66,62,0,1,86,15,1,8,121,26,4,112,56,1,0,0,0,0,1,28,10,59,0,0,0,11,15,0,0,7,0,0,44,44,0,8,100,15,9,36,76,71,5,39,30,0,1,2,1,7,6,13,10,5,0,0,0,0,0,0,0,0,0,24,1,12,6,63,50,86,62,76,80,111,7,33,3,0,0,0,4,104,28,0,52,4,6,0,0,1,0,0,1,0,0,1,15,40,84,37,6,35,66,20,17,0,93,9,77,52,23,49,38,6,42,14,1,12,67,28,32,72,2,53,161,75,68,48,75,98,2,0,58,40,34,0,105,32,0,30,104,4,0,111,136,41,19,63,98,85,0,0,0,0,0,0,8,3,1,2,0,30,4,0,0,7,27,12,17,127,22,0,7,87,13,0,13,103,0,10,83,123,21,83,4,6,1,0,0,5,0,19,16,1,1,0,0,0,8,5,42,40,0,0,2,65,52,44,54,8,145,10,55,0,0,0,0,2,14,1,0,0,0,0,2,8,8,3,0,0,0,0,0,8,59,80,0,3,102,8,2,1,126,79,90,1,31,0,1,9,26,12,2,0,2,0,13,0,0,12,0,0,55,21,0,1,88,0,1,62,114,85,85,6,10,60,46,0,107,106,65,0,16,65,62,0,99,120,58,0,72,49,0,53,108,10,86,0,0,13,24,11,76,21,19,17,0,0,0,0,0,4,7,0,33,64,68,103,75,51,14,89,7,17,17,140,83,15,51,0,0,101,12,0,24,60,76,0,34,61,20,24,0,2,0,22,44,42,26,22,19,0,6,0,0,0,0,0,41,0,57,44,74,46,0,56,60,0,12,96,41,0,82,110,0,0,80,54,0,51,62,58,0,95,175,92,40,39,56,76,23,108,68,124,112,223,73,80,74,96,44,79,25,75,89,0,48,62,42,2,45,45,30,7,11,2,2,50,7,25,12,50,55,5,20,152,107,16,4,52,2,1,12,97,6,147,25,2,58,0,35,10,31,127,60,71,88,0,0,1,0,0,0,0,11,10,0,0,0,3,0,5,28,53,64,66,0,2,96,27,1,3,129,25,4,101,54,1,0,0,0,0,0,33,18,69,1,0,0,10,14,0,0,9,0,0,41,37,0,8,104,15,9,34,77,68,4,41,30,0,1,2,1,6,7,12,10,4,0,0,0,0,0,0,0,0,0,22,1,9,7,67,50,91,58,68,92,103,2,35,3,0,0,0,3,105,30,0,50,3,6,0,0,0,0,0,0,1,0,2,16,40,81,40,7,34,70,21,17,0,116,14,70,55,30,67,40,8,43,15,1,11,66,28,35,70,3,46,158,85,78,54,73,94,3,0,39,44,34,0,99,35,0,27,108,7,0,109,146,39,18,60,81,82,0,0,0,0,0,0,9,2,2,1,0,31,5,0,0,8,31,16,16,125,23,0,7,84,13,0,12,104,0,10,89,134,24,78,6,5,1,0,0,4,0,22,16,1,1,0,0,0,6,9,39,33,0,0,1,66,48,46,51,9,144,10,53,0,0,0,0,2,13,1,0,0,0,0,2,8,7,2,0,0,0,0,0,7,58,73,0,3,102,5,2,1,126,85,78,1,32,0,1,10,26,11,2,0,2,0,12,1,0,14,1,0,57,22,0,0,85,0,1,65,113,81,82,11,12,64,44,0,106,109,63,0,17,64,67,0,102,114,62,0,68,43,0,58,104,7,84,0,0,15,21,12,75,22,20,17,0,0,0,0,0,4,6,2,31,69,79,100,78,46,12,82,5,54,28,141,108,11,48,0,0,77,20,1,17,65,58,0,19,64,34,30,0,0,1,64,32,34,26,22,22,0,0,0,0,0,0,0,40,0,55,44,74,40,0,58,57,0,13,95,41,0,79,100,0,0,75,51,0,34,49,58,0,99,180,108,51,42,67,129,49,156

Organism: Ruegeria pomeroyi (strain ATCC 700808 / DSM 15171 / DSS-3) (NCBI:txid246200)

Nearest PDB structures (foldseek):
  3hmu-assembly1_B  TM=1.002E+00  e=1.236E-90  Ruegeria pomeroyi
  8wqj-assembly1_B  TM=9.975E-01  e=5.736E-74  Shimia marina
  6io1-assembly1_B  TM=9.598E-01  e=4.168E-48  Thermomicrobium roseum DSM 5159
  6io1-assembly1_A  TM=9.557E-01  e=1.037E-47  Thermomicrobium roseum DSM 5159
  5kr3-assembly1_A  TM=9.439E-01  e=1.361E-45  Pseudomonas

InterPro domains:
  IPR005814 Aminotransferase class-III [PF00202] (37-445)
  IPR005814 Aminotransferase class-III [cd00610] (13-447)
  IPR015421 Pyridoxal phosphate-dependent transferase, major domain [G3DSA:3.40.640.10] (71-343)
  IPR015422 Pyridoxal phosphate-dependent transferase, small domain [G3DSA:3.90.1150.10] (21-447)
  IPR015424 Pyridoxal phosphate-dependent transferase [SSF53383] (21-449)
  IPR049704 Aminotransferases class-III pyridoxal-phosphate attachment site [PS00600] (258-295)

Secondary structure (DSSP, 8-state):
--TTS-HHHHHHHHHHHEEPTTEEHHHHHHH--EEEEEEEBTEEEETT--EEE-TTHHHHT-TT-B--HHHHHHHHHHHHH-S---SSSSEE-HHHHHHHHHHHHHS-TTEEEEEEESSHHHHHHHHHHHHHHHHHHTT-TT--EEEEETT----SSHHHHHHS--HHHHHTT---SSEEEEPP--HHHH-TT--HHHHHHHHHHHHHHHHHHH-GGGEEEEEE-SSBSTTT-B---TTHHHHHHHHHHHTT-EEEEE-TTTTTTTTSSS-HHHHHT---SEEEE-GGGTTTSS--EEEEEEHHHHHHHTTS-B----TTTT-HHHHHHHHHHHHHHHHTTHHHIIIIIIHHHHHHHHHGGGGSTTEEEEEEETTEEEEEE-S-GGGTPPBSSPTTHHHHHHHHHHHHTTB--EEETTEEEE---TT--HHHHHHHHHHHHHHHHHHHHHHHHHT---BTT---/--TTS-HHHHHHHHHHHEEPTTB-HHHHHHH--EEEEEEEBTEEEETT--EEEETTHHHHT-TT-B--THHHHHHHHHHHH-S---SSSSEEEHHHHHHHHHHHHHSSTTEEEEEEESSHHHHHHHHHHHHHHHHHHTT-TT--EEEEETT----SSHHHHHHS--HHHHTTT---SSEEEE----HHHH-TTS-HHHHHHHHHHHHHHHHHHH-GGGEEEEEE-SSBTTTT-B---TTHHHHHHHHHHHSS-EEEEE-TTTTTTTTSSS-HHHHTT---SEEEE-GGGTTTSS--EEEEEEHHHHHHHTTSEE----TTTT-HHHHHHHHHHHHHHHHTTHHHHIIIIIHHHHHHHHHGGGGSTTEEEEEEETTEEEEEE-S-GGGTPPBSS-TTHHHHHHHHHHHHTTEE-EEETTEEEE---TT--HHHHHHHHHHHHHHHHHHHHHHHHTT---B-

Foldseek 3Di:
DALQPDQVVVLQVCLVDPDDPPDPNPVCSVVGDWAWHDFDFQWTATSVGDIFRELCLVPLFLQQGPDPCVLVVLLVVCCVVPQFDFPPPVDADDLLVLLLQVCLVQDDDQLRGKWKAQAQQQQVVVVLLLLQVLCVLVVLNLARAEEAAALAQRDQDLDSLQRYRDPVSVVVSNHDPRYHHAYDQQCLVPVPPDDLLVSLLVSLCVVVVVCVVCPLSNHREYEHALFGALSFRRHRPLNNLVSNQVSPVVGPYFYEHEFANQACLQLLGRGSCVVSVHDGQKYKYFRNLLSPPHGMIIMRGGDVSVVSCVPDDSPDGDRCGSRSSSSSSSSVSSVCCPVVVLSCCQVPFVVVLLVVVQQVCCVQQQWQGWQDRRQKIKTAGALDNVNSFAWQDWFPPLQVLLCVLLVVLSYRWHDNRRMIIGRGHSNQHSVSSVVNVVSNVVSSVSSVVVCVVVVGSHTHVGPD/DALPPDQVVVLQVCLVDPDDPPDPNPVPSVVGDWAWDFFFFQWTATSVGDTFGELCLVPLFLQQGPDPCVLVVLLVVCCVVDQFDFVPPVDDDVLLVLLLQVCLVQDPDQLRGKWKDQAQLQQVVVVLLLLCLLCVLVVQNLARAEEAAALAQRDQDLARLQRGNDPVSVVVSNHDPRYHHAYDQQCLVPVAPDDLLVSLLVSLCSVVVVCVVCPLSNHREYEYELFRALSFRRHHDLNNLVSNQVSPVVGDYFYEYEFQNQACCQLLGRGSCVVSVHDGQKYKYFRNLLSPPHGMIIIRGGPSSCVSCVPDDSPDGDSCTPRSSSSSSSVVSVCCCPVVVLSCCQNPFVQVLLVVLQQVCCVQQQFLGWDDRRQKIKTAGALDNVRSFDWPDWFCPLQVQLQVQLVVLSYHWHDNRRMIMGNTHSNQHSVSSVVNVVSNVRSSVVSVVVCVVVVRSHGD

Sequence (924 aa):
ITNHMPTAELQALDAAHHLHPFSANNALGEEGTRVITRARGVWLNDSEGEEILDAMAGLWCVNIGYGRDELAEVAARQMRELPYYNTFFKTTHVPAIALAQKLAELAPGDLNHVFFAGGGSEANDTNIRMVRTYWQNKGQPEKTVIISRKNAYHGSTVASSALGGMAGMHAQSGLIPDVHHINQPNWWAEGGDMDPEEFGLARARELEEAILELGENRVAAFIAEPVQGAGGVIVAPDSYWPEIQRICDKYDILLIADEVICGFGRTGNWFGTQTMGIRPHIMTIAKGLSSGYAPIGGSIVCDEVAHVIGKDEFNHGYTYSGHPVAAAVALENLRILEEENILDHVRNVAAPYLKEKWEALTDHPLVGEAKIVGMMASIALTPNKASRAKFASEPGTIGYICRERCFANNLIMRHVGDRMIISPPLVITPAEIDEMFVRIRKSLDEAQAEIEKQGLMKSEGHHHITNHMPTAELQALDAAHHLHPFSANNALGEEGTRVITRARGVWLNDSEGEEILDAMAGLWCVNIGYGRDELAEVAARQMRELPYYNTFFKTTHVPAIALAQKLAELAPGDLNHVFFAGGGSEANDTNIRMVRTYWQNKGQPEKTVIISRKNAYHGSTVASSALGGMAGMHAQSGLIPDVHHINQPNWWAEGGDMDPEEFGLARARELEEAILELGENRVAAFIAEPVQGAGGVIVAPDSYWPEIQRICDKYDILLIADEVICGFGRTGNWFGTQTMGIRPHIMTIAKGLSSGYAPIGGSIVCDEVAHVIGKDEFNHGYTYSGHPVAAAVALENLRILEEENILDHVRNVAAPYLKEKWEALTDHPLVGEAKIVGMMASIALTPNKASRAKFASEPGTIGYICRERCFANNLIMRHVGDRMIISPPLVITPAEIDEMFVRIRKSLDEAQAEIEKQGLMKSE

Radius of gyration: 27.16 Å; Cα contacts (8 Å, |Δi|>4): 2312; chains: 2; bounding box: 65×58×88 Å